Protein 3DA7 (pdb70)

Nearest PDB structures (foldseek):
  3da7-assembly4_H  TM=1.007E+00  e=6.005E-17  Bacillus amyloliquefaciens
  1x1x-assembly3_F  TM=9.994E-01  e=5.298E-17  Bacillus amyloliquefaciens
  1x1w-assembly3_F  TM=1.001E+00  e=1.635E-16  Bacillus amyloliquefaciens
  1x1y-assembly3_F  TM=1.002E+00  e=2.872E-16  Bacillus amyloliquefaciens
  1b2s-assembly3_F  TM=9.982E-01  e=2.872E-16  Bacillus amyloliquefaciens

B-factor: mean 37.76, std 13.39, range [14.7, 100.37]

CATH classification: 3.40.20.20

Secondary structure (DSSP, 8-state):
--EEEEE-S--SBS--S-EEEEETT--EEEESSTTS--EE---SS--SHHHHHHHHHHHHSS--TTEE-HHHHHHTT--TTTTBHHHHSTT-EEEEEEE--TT--SPP-/---EEEEE-S--SSS--S-EEEEETT--EEEESSTTS--EE---HHHHHHHHHSS--TTEE-HHHHTTTT--TTTT-HHHHSTT-EEEEEEE--TTS-S--/-EEEEEETTS--SHHHHHHHHHHHHT--TT---SHHHHHHHHHHT--SSEEEEEETHHHHHHTTTTHHHHHHHHHHHHHHTT--EEEEE-/-EEEEEETTT--SHHHHHHHHHHHTT--TT---SHHHHHHHHHHT--SSEEEEEETHHHHHHTTTS-HHHHHHHHHHHHHTT--EEEEE-/---EEEEE-S--SSS--S-EEEEETT--EEEESSTTSS-EE----HHHHHHHHHSS--TTEE-HHHHHTTT--GGGT-HHHHSTT-EEEEEEE--TT--SS--/-EEEEEEGGG--SHHHHHHHHHHHTT--TT---SHHHHHHHHHTT--SSEEEEEETHHHHHHHTTTHHHHHHHHHHHHHHTT--EEEEE-/----EEEEE-S--SSS--S-EEEEETT--EEEESSTTSS-EEE---HHHHHHHSS--TTEE-HHHHHHTT--TTTT-HHHHSTT-EEEEEEE--TT--SS--/-EEEEEGGG--SHHHHHHHHHHHTT--TT---SHHHHHHHHHHT--SSEEEEEETHHHHHHTTTTHHHHHHHHHHHHHHHT--EEEEE-

Structure (mmCIF, N/CA/C/O backbone):
data_3DA7
#
_entry.id   3DA7
#
_cell.length_a   38.879
_cell.length_b   80.237
_cell.length_c   81.922
_cell.angle_alpha   88.100
_cell.angle_beta   76.980
_cell.angle_gamma   79.470
#
_symmetry.space_group_name_H-M   'P 1'
#
loop_
_entity.id
_entity.type
_entity.pdbx_description
1 polymer 'Barnase circular permutant'
2 polymer Barstar
3 water water
#
loop_
_atom_site.group_PDB
_atom_site.id
_atom_site.type_symbol
_atom_site.label_atom_id
_atom_site.label_alt_id
_atom_site.label_comp_id
_atom_site.label_asym_id
_atom_site.label_entity_id
_atom_site.label_seq_id
_atom_site.pdbx_PDB_ins_code
_atom_site.Cartn_x
_atom_site.Cartn_y
_atom_site.Cartn_z
_atom_site.occupancy
_atom_site.B_iso_or_equiv
_atom_site.auth_seq_id
_atom_site.auth_comp_id
_atom_site.auth_asym_id
_atom_site.auth_atom_id
_atom_site.pdbx_PDB_model_num
ATOM 1 N N . ARG A 1 3 ? 4.485 5.750 18.810 1.00 47.48 4 ARG A N 1
ATOM 2 C CA . ARG A 1 3 ? 4.443 4.434 18.106 1.00 45.49 4 ARG A CA 1
ATOM 3 C C . ARG A 1 3 ? 4.589 4.564 16.596 1.00 42.71 4 ARG A C 1
ATOM 4 O O . ARG A 1 3 ? 3.901 5.360 15.961 1.00 43.27 4 ARG A O 1
ATOM 12 N N . THR A 1 4 ? 5.501 3.775 16.038 1.00 40.42 5 THR A N 1
ATOM 13 C CA . THR A 1 4 ? 5.638 3.646 14.598 1.00 37.57 5 THR A CA 1
ATOM 14 C C . THR A 1 4 ? 5.045 2.299 14.153 1.00 34.52 5 THR A C 1
ATOM 15 O O . THR A 1 4 ? 4.828 1.399 14.974 1.00 32.16 5 THR A O 1
ATOM 19 N N . TRP A 1 5 ? 4.759 2.174 12.862 1.00 31.97 6 TRP A N 1
ATOM 20 C CA . TRP A 1 5 ? 4.211 0.940 12.313 1.00 28.14 6 TRP A CA 1
ATOM 21 C C . TRP A 1 5 ? 5.023 0.488 11.134 1.00 27.81 6 TRP A C 1
ATOM 22 O O . TRP A 1 5 ? 5.734 1.273 10.513 1.00 28.45 6 TRP A O 1
ATOM 33 N N . ARG A 1 6 ? 4.905 -0.796 10.831 1.00 26.01 7 ARG A N 1
ATOM 34 C CA . ARG A 1 6 ? 5.497 -1.367 9.645 1.00 26.87 7 ARG A CA 1
ATOM 35 C C . ARG A 1 6 ? 4.486 -2.356 9.099 1.00 27.42 7 ARG A C 1
ATOM 36 O O . ARG A 1 6 ? 3.542 -2.747 9.805 1.00 25.72 7 ARG A O 1
ATOM 44 N N . GLU A 1 7 ? 4.675 -2.764 7.848 1.00 28.06 8 GLU A N 1
ATOM 45 C CA . GLU A 1 7 ? 3.767 -3.707 7.206 1.00 28.66 8 GLU A CA 1
ATOM 46 C C . GLU A 1 7 ? 4.536 -4.805 6.478 1.00 28.32 8 GLU A C 1
ATOM 47 O O . GLU A 1 7 ? 5.650 -4.585 6.002 1.00 29.12 8 GLU A O 1
ATOM 53 N N . ALA A 1 8 ? 3.934 -5.987 6.396 1.00 28.84 9 ALA A N 1
ATOM 54 C CA . ALA A 1 8 ? 4.408 -7.027 5.490 1.00 29.86 9 ALA A CA 1
ATOM 55 C C . ALA A 1 8 ? 3.244 -7.730 4.801 1.00 29.77 9 ALA A C 1
ATOM 56 O O . ALA A 1 8 ? 2.152 -7.838 5.359 1.00 28.57 9 ALA A O 1
ATOM 58 N N . ASP A 1 9 ? 3.485 -8.208 3.584 1.00 31.34 10 ASP A N 1
ATOM 59 C CA . ASP A 1 9 ? 2.483 -8.946 2.844 1.00 32.47 10 ASP A CA 1
ATOM 60 C C . ASP A 1 9 ? 2.265 -10.316 3.465 1.00 34.15 10 ASP A C 1
ATOM 61 O O . ASP A 1 9 ? 3.199 -10.941 3.965 1.00 34.64 10 ASP A O 1
ATOM 66 N N . ILE A 1 10 ? 1.025 -10.787 3.416 1.00 35.94 11 ILE A N 1
ATOM 67 C CA . ILE A 1 10 ? 0.710 -12.132 3.869 1.00 37.79 11 ILE A CA 1
ATOM 68 C C . ILE A 1 10 ? 0.133 -12.963 2.721 1.00 39.90 11 ILE A C 1
ATOM 69 O O . ILE A 1 10 ? -0.509 -12.426 1.812 1.00 39.20 11 ILE A O 1
ATOM 74 N N . ASN A 1 11 ? 0.374 -14.272 2.767 1.00 43.14 12 ASN A N 1
ATOM 75 C CA . ASN A 1 11 ? -0.158 -15.211 1.771 1.00 45.08 12 ASN A CA 1
ATOM 76 C C . ASN A 1 11 ? 0.324 -14.941 0.344 1.00 46.18 12 ASN A C 1
ATOM 77 O O . ASN A 1 11 ? -0.386 -15.219 -0.630 1.00 47.58 12 ASN A O 1
ATOM 82 N N . TYR A 1 12 ? 1.522 -14.391 0.212 1.00 45.50 13 TYR A N 1
ATOM 83 C CA . TYR A 1 12 ? 2.071 -14.171 -1.114 1.00 47.71 13 TYR A CA 1
ATOM 84 C C . TYR A 1 12 ? 2.938 -15.356 -1.555 1.00 50.94 13 TYR A C 1
ATOM 85 O O . TYR A 1 12 ? 3.828 -15.788 -0.821 1.00 51.11 13 TYR A O 1
ATOM 94 N N . THR A 1 13 ? 2.661 -15.872 -2.752 1.00 54.05 14 THR A N 1
ATOM 95 C CA . THR A 1 13 ? 3.401 -16.998 -3.315 1.00 57.98 14 THR A CA 1
ATOM 96 C C . THR A 1 13 ? 4.091 -16.594 -4.619 1.00 59.29 14 THR A C 1
ATOM 97 O O . THR A 1 13 ? 5.317 -16.638 -4.722 1.00 60.16 14 THR A O 1
ATOM 101 N N . SER A 1 14 ? 3.299 -16.190 -5.610 1.00 59.45 15 SER A N 1
ATOM 102 C CA . SER A 1 14 ? 3.838 -15.746 -6.896 1.00 60.58 15 SER A CA 1
ATOM 103 C C . SER A 1 14 ? 2.847 -14.833 -7.617 1.00 59.65 15 SER A C 1
ATOM 104 O O . SER A 1 14 ? 1.693 -14.697 -7.199 1.00 59.02 15 SER A O 1
ATOM 107 N N . GLY A 1 15 ? 3.303 -14.211 -8.699 1.00 59.13 16 GLY A N 1
ATOM 108 C CA . GLY A 1 15 ? 2.437 -13.397 -9.532 1.00 56.83 16 GLY A CA 1
ATOM 109 C C . GLY A 1 15 ? 2.314 -11.974 -9.026 1.00 53.62 16 GLY A C 1
ATOM 110 O O . GLY A 1 15 ? 3.257 -11.425 -8.454 1.00 52.76 16 GLY A O 1
ATOM 111 N N . PHE A 1 16 ? 1.147 -11.374 -9.236 1.00 51.35 17 PHE A N 1
ATOM 112 C CA . PHE A 1 16 ? 0.852 -10.057 -8.686 1.00 48.14 17 PHE A CA 1
ATOM 113 C C . PHE A 1 16 ? 0.640 -10.124 -7.177 1.00 44.96 17 PHE A C 1
ATOM 114 O O . PHE A 1 16 ? 0.248 -11.161 -6.641 1.00 45.53 17 PHE A O 1
ATOM 122 N N . ARG A 1 17 ? 0.902 -9.013 -6.498 1.00 42.13 18 ARG A N 1
ATOM 123 C CA . ARG A 1 17 ? 0.691 -8.927 -5.057 1.00 39.58 18 ARG A CA 1
ATOM 124 C C . ARG A 1 17 ? -0.792 -9.005 -4.712 1.00 38.78 18 ARG A C 1
ATOM 125 O O . ARG A 1 17 ? -1.650 -8.754 -5.559 1.00 38.71 18 ARG A O 1
ATOM 133 N N . ASN A 1 18 ? -1.087 -9.353 -3.464 1.00 37.36 19 ASN A N 1
ATOM 134 C CA . ASN A 1 18 ? -2.458 -9.548 -3.030 1.00 36.21 19 ASN A CA 1
ATOM 135 C C . ASN A 1 18 ? -2.872 -8.448 -2.051 1.00 33.80 19 ASN A C 1
ATOM 136 O O . ASN A 1 18 ? -2.133 -7.476 -1.838 1.00 34.33 19 ASN A O 1
ATOM 141 N N . SER A 1 19 ? -4.039 -8.610 -1.441 1.00 32.02 20 SER A N 1
ATOM 142 C CA . SER A 1 19 ? -4.607 -7.551 -0.601 1.00 31.69 20 SER A CA 1
ATOM 143 C C . SER A 1 19 ? -4.379 -7.738 0.905 1.00 30.69 20 SER A C 1
ATOM 144 O O . SER A 1 19 ? -4.809 -6.893 1.711 1.00 29.58 20 SER A O 1
ATOM 147 N N . ASP A 1 20 ? -3.698 -8.832 1.268 1.00 30.16 21 ASP A N 1
ATOM 148 C CA . ASP A 1 20 ? -3.443 -9.207 2.674 1.00 29.62 21 ASP A CA 1
ATOM 149 C C . ASP A 1 20 ? -2.160 -8.611 3.250 1.00 27.96 21 ASP A C 1
ATOM 150 O O . ASP A 1 20 ? -1.098 -8.664 2.634 1.00 28.04 21 ASP A O 1
ATOM 155 N N . ARG A 1 21 ? -2.251 -8.073 4.456 1.00 27.27 22 ARG A N 1
ATOM 156 C CA . ARG A 1 21 ? -1.089 -7.480 5.105 1.00 25.88 22 ARG A CA 1
ATOM 157 C C . ARG A 1 21 ? -1.157 -7.731 6.587 1.00 25.54 22 ARG A C 1
ATOM 158 O O . ARG A 1 21 ? -2.239 -7.787 7.171 1.00 24.32 22 ARG A O 1
ATOM 166 N N . ILE A 1 22 ? 0.015 -7.838 7.195 1.00 24.28 23 ILE A N 1
ATOM 167 C CA . ILE A 1 22 ? 0.128 -7.800 8.630 1.00 24.21 23 ILE A CA 1
ATOM 168 C C . ILE A 1 22 ? 0.742 -6.440 8.976 1.00 24.29 23 ILE A C 1
ATOM 169 O O . ILE A 1 22 ? 1.649 -5.964 8.284 1.00 23.55 23 ILE A O 1
ATOM 174 N N . LEU A 1 23 ? 0.221 -5.812 10.026 1.00 24.51 24 LEU A N 1
ATOM 175 C CA . LEU A 1 23 ? 0.699 -4.514 10.471 1.00 25.67 24 LEU A CA 1
ATOM 176 C C . LEU A 1 23 ? 1.172 -4.641 11.907 1.00 26.68 24 LEU A C 1
ATOM 177 O O . LEU A 1 23 ? 0.432 -5.124 12.771 1.00 27.97 24 LEU A O 1
ATOM 182 N N . TYR A 1 24 ? 2.402 -4.212 12.170 1.00 26.74 25 TYR A N 1
ATOM 183 C CA . TYR A 1 24 ? 2.966 -4.363 13.500 1.00 27.04 25 TYR A CA 1
ATOM 184 C C . TYR A 1 24 ? 3.628 -3.085 13.976 1.00 28.04 25 TYR A C 1
ATOM 185 O O . TYR A 1 24 ? 4.278 -2.384 13.197 1.00 27.71 25 TYR A O 1
ATOM 194 N N . SER A 1 25 ? 3.453 -2.783 15.259 1.00 28.43 26 SER A N 1
ATOM 195 C CA . SER A 1 25 ? 3.957 -1.535 15.814 1.00 31.79 26 SER A CA 1
ATOM 196 C C . SER A 1 25 ? 5.235 -1.737 16.604 1.00 32.60 26 SER A C 1
ATOM 197 O O . SER A 1 25 ? 5.672 -2.864 16.836 1.00 32.65 26 SER A O 1
ATOM 200 N N . SER A 1 26 ? 5.812 -0.617 17.015 1.00 35.57 27 SER A N 1
ATOM 201 C CA . SER A 1 26 ? 7.041 -0.585 17.782 1.00 37.65 27 SER A CA 1
ATOM 202 C C . SER A 1 26 ? 6.826 -1.075 19.223 1.00 39.85 27 SER A C 1
ATOM 203 O O . SER A 1 26 ? 7.783 -1.373 19.928 1.00 42.30 27 SER A O 1
ATOM 206 N N . ASP A 1 27 ? 5.572 -1.150 19.661 1.00 40.04 28 ASP A N 1
ATOM 207 C CA . ASP A 1 27 ? 5.259 -1.747 20.960 1.00 40.39 28 ASP A CA 1
ATOM 208 C C . ASP A 1 27 ? 4.521 -3.057 20.749 1.00 38.65 28 ASP A C 1
ATOM 209 O O . ASP A 1 27 ? 3.803 -3.542 21.624 1.00 39.53 28 ASP A O 1
ATOM 214 N N . TRP A 1 28 ? 4.693 -3.597 19.547 1.00 36.21 29 TRP A N 1
ATOM 215 C CA . TRP A 1 28 ? 4.254 -4.942 19.185 1.00 34.41 29 TRP A CA 1
ATOM 216 C C . TRP A 1 28 ? 2.743 -5.185 19.275 1.00 33.91 29 TRP A C 1
ATOM 217 O O . TRP A 1 28 ? 2.279 -6.276 19.622 1.00 33.56 29 TRP A O 1
ATOM 228 N N . LEU A 1 29 ? 1.989 -4.155 18.907 1.00 33.06 30 LEU A N 1
ATOM 229 C CA . LEU A 1 29 ? 0.613 -4.334 18.506 1.00 32.31 30 LEU A CA 1
ATOM 230 C C . LEU A 1 29 ? 0.656 -4.935 17.115 1.00 31.44 30 LEU A C 1
ATOM 231 O O . LEU A 1 29 ? 1.535 -4.623 16.319 1.00 30.98 30 LEU A O 1
ATOM 236 N N . ILE A 1 30 ? -0.282 -5.815 16.813 1.00 31.12 31 ILE A N 1
ATOM 237 C CA . ILE A 1 30 ? -0.250 -6.457 15.515 1.00 30.20 31 ILE A CA 1
ATOM 238 C C . ILE A 1 30 ? -1.658 -6.564 14.966 1.00 30.13 31 ILE A C 1
ATOM 239 O O . ILE A 1 30 ? -2.573 -7.023 15.651 1.00 30.41 31 ILE A O 1
ATOM 244 N N . TYR A 1 31 ? -1.825 -6.108 13.731 1.00 29.22 32 TYR A N 1
ATOM 245 C CA . TYR A 1 31 ? -3.119 -6.121 13.086 1.00 28.62 32 TYR A CA 1
ATOM 246 C C . TYR A 1 31 ? -2.988 -6.758 11.724 1.00 27.80 32 TYR A C 1
ATOM 247 O O . TYR A 1 31 ? -1.887 -6.961 11.219 1.00 27.93 32 TYR A O 1
ATOM 256 N N . LYS A 1 32 ? -4.127 -7.066 11.125 1.00 28.73 33 LYS A N 1
ATOM 257 C CA . LYS A 1 32 ? -4.133 -7.625 9.795 1.00 28.63 33 LYS A CA 1
ATOM 258 C C . LYS A 1 32 ? -5.220 -6.964 8.999 1.00 27.74 33 LYS A C 1
ATOM 259 O O . LYS A 1 32 ? -6.231 -6.508 9.542 1.00 28.20 33 LYS A O 1
ATOM 265 N N . THR A 1 33 ? -4.994 -6.894 7.701 1.00 25.90 34 THR A N 1
ATOM 266 C CA . THR A 1 33 ? -6.022 -6.465 6.792 1.00 25.56 34 THR A CA 1
ATOM 267 C C . THR A 1 33 ? -6.025 -7.443 5.654 1.00 26.16 34 THR A C 1
ATOM 268 O O . THR A 1 33 ? -4.973 -7.931 5.242 1.00 26.00 34 THR A O 1
ATOM 272 N N . THR A 1 34 ? -7.216 -7.766 5.177 1.00 27.95 35 THR A N 1
ATOM 273 C CA . THR A 1 34 ? -7.358 -8.687 4.064 1.00 30.67 35 THR A CA 1
ATOM 274 C C . THR A 1 34 ? -8.138 -8.013 2.952 1.00 30.74 35 THR A C 1
ATOM 275 O O . THR A 1 34 ? -8.504 -8.644 1.960 1.00 32.32 35 THR A O 1
ATOM 279 N N . ASP A 1 35 ? -8.394 -6.723 3.133 1.00 29.48 36 ASP A N 1
ATOM 280 C CA . ASP A 1 35 ? -9.109 -5.942 2.142 1.00 29.72 36 ASP A CA 1
ATOM 281 C C . ASP A 1 35 ? -8.298 -4.706 1.793 1.00 27.88 36 ASP A C 1
ATOM 282 O O . ASP A 1 35 ? -8.843 -3.627 1.604 1.00 28.45 36 ASP A O 1
ATOM 287 N N . HIS A 1 36 ? -6.982 -4.873 1.728 1.00 27.64 37 HIS A N 1
ATOM 288 C CA . HIS A 1 36 ? -6.089 -3.810 1.278 1.00 26.00 37 HIS A CA 1
ATOM 289 C C . HIS A 1 36 ? -6.306 -2.533 2.073 1.00 24.69 37 HIS A C 1
ATOM 290 O O . HIS A 1 36 ? -6.623 -1.493 1.504 1.00 25.01 37 HIS A O 1
ATOM 297 N N . TYR A 1 37 ? -6.147 -2.643 3.393 1.00 23.95 38 TYR A N 1
ATOM 298 C CA . TYR A 1 37 ? -6.119 -1.510 4.330 1.00 25.60 38 TYR A CA 1
ATOM 299 C C . TYR A 1 37 ? -7.468 -0.830 4.563 1.00 27.95 38 TYR A C 1
ATOM 300 O O . TYR A 1 37 ? -7.531 0.189 5.243 1.00 28.62 38 TYR A O 1
ATOM 309 N N . GLN A 1 38 ? -8.535 -1.371 3.989 1.00 29.99 39 GLN A N 1
ATOM 310 C CA . GLN A 1 38 ? -9.853 -0.818 4.233 1.00 32.84 39 GLN A CA 1
ATOM 311 C C . GLN A 1 38 ? -10.210 -0.983 5.693 1.00 33.73 39 GLN A C 1
ATOM 312 O O . GLN A 1 38 ? -10.577 -0.019 6.373 1.00 35.36 39 GLN A O 1
ATOM 318 N N . THR A 1 39 ? -10.088 -2.212 6.178 1.00 34.40 40 THR A N 1
ATOM 319 C CA . THR A 1 39 ? -10.338 -2.505 7.581 1.00 34.87 40 THR A CA 1
ATOM 320 C C . THR A 1 39 ? -9.191 -3.306 8.178 1.00 33.59 40 THR A C 1
ATOM 321 O O . THR A 1 39 ? -8.486 -4.039 7.477 1.00 31.87 40 THR A O 1
ATOM 325 N N . PHE A 1 40 ? -9.021 -3.156 9.486 1.00 34.07 41 PHE A N 1
ATOM 326 C CA . PHE A 1 40 ? -7.992 -3.861 10.227 1.00 34.04 41 PHE A CA 1
ATOM 327 C C . PHE A 1 40 ? -8.602 -4.621 11.385 1.00 35.09 41 PHE A C 1
ATOM 328 O O . PHE A 1 40 ? -9.574 -4.170 12.009 1.00 35.92 41 PHE A O 1
ATOM 336 N N . THR A 1 41 ? -8.026 -5.777 11.672 1.00 34.04 42 THR A N 1
ATOM 337 C CA . THR A 1 41 ? -8.419 -6.548 12.836 1.00 37.42 42 THR A CA 1
ATOM 338 C C . THR A 1 41 ? -7.180 -6.890 13.641 1.00 35.73 42 THR A C 1
ATOM 339 O O . THR A 1 41 ? -6.130 -7.204 13.084 1.00 34.42 42 THR A O 1
ATOM 343 N N . LYS A 1 42 ? -7.294 -6.791 14.957 1.00 36.87 43 LYS A N 1
ATOM 344 C CA . LYS A 1 42 ? -6.164 -7.070 15.829 1.00 37.17 43 LYS A CA 1
ATOM 345 C C . LYS A 1 42 ? -5.903 -8.555 15.799 1.00 37.20 43 LYS A C 1
ATOM 346 O O . LYS A 1 42 ? -6.833 -9.355 15.908 1.00 37.63 43 LYS A O 1
ATOM 352 N N . ILE A 1 43 ? -4.647 -8.932 15.608 1.00 37.55 44 ILE A N 1
ATOM 353 C CA . ILE A 1 43 ? -4.280 -10.323 15.780 1.00 40.68 44 ILE A CA 1
ATOM 354 C C . ILE A 1 43 ? -4.424 -10.619 17.267 1.00 42.89 44 ILE A C 1
ATOM 355 O O . ILE A 1 43 ? -3.694 -10.066 18.087 1.00 41.89 44 ILE A O 1
ATOM 360 N N . ARG A 1 44 ? -5.386 -11.432 17.618 1.00 45.75 45 ARG A N 1
ATOM 361 C CA . ARG A 1 44 ? -5.474 -11.838 18.971 1.00 50.13 45 ARG A CA 1
ATOM 362 C C . ARG A 1 44 ? -5.433 -13.308 19.149 1.00 53.29 45 ARG A C 1
ATOM 363 O O . ARG A 1 44 ? -6.430 -13.958 19.137 1.00 55.95 45 ARG A O 1
ATOM 371 N N . CYS A 1 45 ? -4.225 -13.817 19.295 1.00 77.77 46 CYS A N 1
ATOM 372 C CA . CYS A 1 45 ? -3.929 -15.188 19.052 1.00 70.31 46 CYS A CA 1
ATOM 373 C C . CYS A 1 45 ? -4.320 -16.181 20.108 1.00 63.93 46 CYS A C 1
ATOM 374 O O . CYS A 1 45 ? -4.694 -15.870 21.188 1.00 65.73 46 CYS A O 1
ATOM 377 N N . ALA A 1 46 ? -4.163 -17.426 19.750 1.00 58.64 47 ALA A N 1
ATOM 378 C CA . ALA A 1 46 ? -5.171 -18.411 19.881 1.00 54.62 47 ALA A CA 1
ATOM 379 C C . ALA A 1 46 ? -4.446 -19.666 19.480 1.00 50.74 47 ALA A C 1
ATOM 380 O O . ALA A 1 46 ? -3.494 -20.034 20.090 1.00 52.31 47 ALA A O 1
ATOM 382 N N . GLN A 1 47 ? -4.854 -20.309 18.428 1.00 49.16 48 GLN A N 1
ATOM 383 C CA . GLN A 1 47 ? -4.071 -21.384 17.905 1.00 45.46 48 GLN A CA 1
ATOM 384 C C . GLN A 1 47 ? -3.358 -20.920 16.647 1.00 45.10 48 GLN A C 1
ATOM 385 O O . GLN A 1 47 ? -3.932 -20.270 15.846 1.00 46.35 48 GLN A O 1
ATOM 391 N N . VAL A 1 48 ? -2.096 -21.258 16.495 1.00 4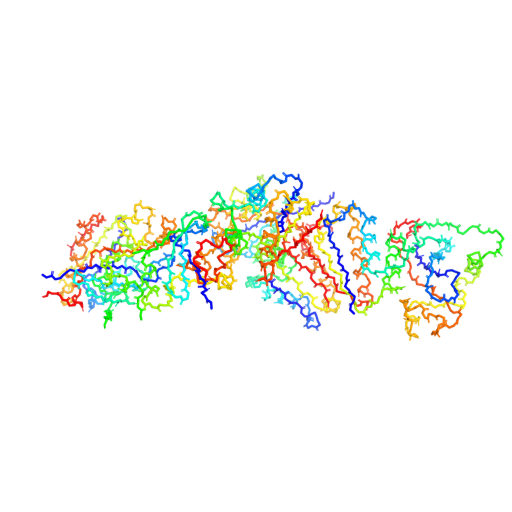5.08 49 VAL A N 1
ATOM 392 C CA . VAL A 1 48 ? -1.355 -20.861 15.302 1.00 47.24 49 VAL A CA 1
ATOM 393 C C . VAL A 1 48 ? -1.756 -21.744 14.119 1.00 48.90 49 VAL A C 1
ATOM 394 O O . VAL A 1 48 ? -1.077 -22.733 13.795 1.00 50.80 49 VAL A O 1
ATOM 398 N N . ILE A 1 49 ? -2.864 -21.381 13.481 1.00 50.09 50 ILE A N 1
ATOM 399 C CA . ILE A 1 49 ? -3.388 -22.147 12.362 1.00 54.26 50 ILE A CA 1
ATOM 400 C C . ILE A 1 49 ? -3.024 -21.530 11.012 1.00 57.65 50 ILE A C 1
ATOM 401 O O . ILE A 1 49 ? -2.548 -22.225 10.111 1.00 61.38 50 ILE A O 1
ATOM 406 N N . ASN A 1 50 ? -3.238 -20.229 10.862 1.00 59.44 51 ASN A N 1
ATOM 407 C CA . ASN A 1 50 ? -2.976 -19.598 9.573 1.00 63.33 51 ASN A CA 1
ATOM 408 C C . ASN A 1 50 ? -1.731 -18.716 9.581 1.00 63.11 51 ASN A C 1
ATOM 409 O O . ASN A 1 50 ? -1.098 -18.529 10.624 1.00 61.47 51 ASN A O 1
ATOM 414 N N . THR A 1 51 ? -1.383 -18.166 8.419 1.00 51.03 52 THR A N 1
ATOM 415 C CA . THR A 1 51 ? -0.093 -17.491 8.260 1.00 47.09 52 THR A CA 1
ATOM 416 C C . THR A 1 51 ? -0.029 -16.112 8.910 1.00 42.83 52 THR A C 1
ATOM 417 O O . THR A 1 51 ? 1.047 -15.662 9.288 1.00 40.62 52 THR A O 1
ATOM 421 N N . PHE A 1 52 ? -1.176 -15.446 9.040 1.00 42.52 53 PHE A N 1
ATOM 422 C CA . PHE A 1 52 ? -1.266 -14.238 9.862 1.00 40.10 53 PHE A CA 1
ATOM 423 C C . PHE A 1 52 ? -0.841 -14.569 11.292 1.00 38.81 53 PHE A C 1
ATOM 424 O O . PHE A 1 52 ? -0.033 -13.863 11.898 1.00 37.67 53 PHE A O 1
ATOM 432 N N . ASP A 1 53 ? -1.411 -15.644 11.828 1.00 40.85 54 ASP A N 1
ATOM 433 C CA . ASP A 1 53 ? -1.076 -16.134 13.166 1.00 41.55 54 ASP A CA 1
ATOM 434 C C . ASP A 1 53 ? 0.396 -16.508 13.224 1.00 39.78 54 ASP A C 1
ATOM 435 O O . ASP A 1 53 ? 1.101 -16.154 14.163 1.00 39.46 54 ASP A O 1
ATOM 440 N N . GLY A 1 54 ? 0.856 -17.220 12.205 1.00 39.63 55 GLY A N 1
ATOM 441 C CA . GLY A 1 54 ? 2.245 -17.668 12.151 1.00 39.04 55 GLY A CA 1
ATOM 442 C C . GLY A 1 54 ? 3.243 -16.534 12.264 1.00 36.79 55 GLY A C 1
ATOM 443 O O . GLY A 1 54 ? 4.175 -16.598 13.065 1.00 37.22 55 GLY A O 1
ATOM 444 N N . VAL A 1 55 ? 3.036 -15.487 11.467 1.00 34.77 56 VAL A N 1
ATOM 445 C CA . VAL A 1 55 ? 3.990 -14.385 11.370 1.00 30.96 56 VAL A CA 1
ATOM 446 C C . VAL A 1 55 ? 3.915 -13.461 12.577 1.00 30.04 56 VAL A C 1
ATOM 447 O O . VAL A 1 55 ? 4.931 -12.928 13.027 1.00 30.26 56 VAL A O 1
ATOM 451 N N . ALA A 1 56 ? 2.708 -13.271 13.095 1.00 30.21 57 ALA A N 1
ATOM 452 C CA . ALA A 1 56 ? 2.493 -12.459 14.286 1.00 29.62 57 ALA A CA 1
ATOM 453 C C . ALA A 1 56 ? 3.166 -13.077 15.512 1.00 31.34 57 ALA A C 1
ATOM 454 O O . ALA A 1 56 ? 3.718 -12.363 16.355 1.00 32.43 57 ALA A O 1
ATOM 456 N N . ASP A 1 57 ? 3.102 -14.400 15.626 1.00 32.98 58 ASP A N 1
ATOM 457 C CA . ASP A 1 57 ? 3.752 -15.094 16.737 1.00 35.20 58 ASP A CA 1
ATOM 458 C C . ASP A 1 57 ? 5.264 -15.134 16.524 1.00 34.89 58 ASP A C 1
ATOM 459 O O . ASP A 1 57 ? 6.014 -15.207 17.484 1.00 35.47 58 ASP A O 1
ATOM 464 N N . TYR A 1 58 ? 5.713 -15.076 15.273 1.00 34.36 59 TYR A N 1
ATOM 465 C CA . TYR A 1 58 ? 7.149 -14.949 15.015 1.00 35.61 59 TYR A CA 1
ATOM 466 C C . TYR A 1 58 ? 7.615 -13.576 15.478 1.00 35.63 59 TYR A C 1
ATOM 467 O O . TYR A 1 58 ? 8.607 -13.448 16.195 1.00 36.87 59 TYR A O 1
ATOM 476 N N . LEU A 1 59 ? 6.869 -12.552 15.072 1.00 35.61 60 LEU A N 1
ATOM 477 C CA . LEU A 1 59 ? 7.200 -11.163 15.378 1.00 34.31 60 LEU A CA 1
ATOM 478 C C . LEU A 1 59 ? 7.296 -10.914 16.869 1.00 35.54 60 LEU A C 1
ATOM 479 O O . LEU A 1 59 ? 8.193 -10.202 17.332 1.00 36.58 60 LEU A O 1
ATOM 484 N N . GLN A 1 60 ? 6.371 -11.504 17.617 1.00 35.09 61 GLN A N 1
ATOM 485 C CA . GLN A 1 60 ? 6.337 -11.339 19.063 1.00 37.11 61 GLN A CA 1
ATOM 486 C C . GLN A 1 60 ? 7.505 -12.063 19.726 1.00 38.61 61 GLN A C 1
ATOM 487 O O . GLN A 1 60 ? 7.999 -11.638 20.767 1.00 41.08 61 GLN A O 1
ATOM 493 N N . THR A 1 61 ? 7.937 -13.158 19.116 1.00 38.56 62 THR A N 1
ATOM 494 C CA . THR A 1 61 ? 8.979 -13.986 19.692 1.00 41.49 62 THR A CA 1
ATOM 495 C C . THR A 1 61 ? 10.363 -13.430 19.380 1.00 42.98 62 THR A C 1
ATOM 496 O O . THR A 1 61 ? 11.213 -13.374 20.257 1.00 45.80 62 THR A O 1
ATOM 500 N N . TYR A 1 62 ? 10.570 -12.991 18.140 1.00 43.06 63 TYR A N 1
ATOM 501 C CA . TYR A 1 62 ? 11.894 -12.571 17.676 1.00 44.17 63 TYR A CA 1
ATOM 502 C C . TYR A 1 62 ? 12.027 -11.077 17.405 1.00 44.35 63 TYR A C 1
ATOM 503 O O . TYR A 1 62 ? 13.142 -10.571 17.281 1.00 47.28 63 TYR A O 1
ATOM 512 N N . HIS A 1 63 ? 10.903 -10.376 17.295 1.00 42.98 64 HIS A N 1
ATOM 513 C CA . HIS A 1 63 ? 10.919 -8.927 17.105 1.00 42.72 64 HIS A CA 1
ATOM 514 C C . HIS A 1 63 ? 11.504 -8.504 15.763 1.00 42.04 64 HIS A C 1
ATOM 515 O O . HIS A 1 63 ? 12.229 -7.511 15.646 1.00 43.20 64 HIS A O 1
ATOM 522 N N . LYS A 1 64 ? 11.152 -9.270 14.744 1.00 40.47 65 LYS A N 1
ATOM 523 C CA . LYS A 1 64 ? 11.600 -9.026 13.395 1.00 39.70 65 LYS A CA 1
ATOM 524 C C . LYS A 1 64 ? 10.755 -9.932 12.521 1.00 37.09 65 LYS A C 1
ATOM 525 O O . LYS A 1 64 ? 10.123 -10.868 13.022 1.00 35.69 65 LYS A O 1
ATOM 531 N N . LEU A 1 65 ? 10.739 -9.643 11.223 1.00 35.98 66 LEU A N 1
ATOM 532 C CA . LEU A 1 65 ? 10.044 -10.469 10.249 1.00 34.17 66 LEU A CA 1
ATOM 533 C C . LEU A 1 65 ? 10.843 -11.740 9.993 1.00 36.25 66 LEU A C 1
ATOM 534 O O . LEU A 1 65 ? 12.068 -11.733 10.098 1.00 37.36 66 LEU A O 1
ATOM 539 N N . PRO A 1 66 ? 10.149 -12.841 9.667 1.00 36.34 67 PRO A N 1
ATOM 540 C CA . PRO A 1 66 ? 10.843 -14.029 9.197 1.00 37.88 67 PRO A CA 1
ATOM 541 C C . PRO A 1 66 ? 11.801 -13.667 8.054 1.00 40.22 67 PRO A C 1
ATOM 542 O O . PRO A 1 66 ? 11.745 -12.549 7.530 1.00 38.73 67 PRO A O 1
ATOM 546 N N . ASP A 1 67 ? 12.655 -14.608 7.659 1.00 42.02 68 ASP A N 1
ATOM 547 C CA . ASP A 1 67 ? 13.703 -14.334 6.666 1.00 45.60 68 ASP A CA 1
ATOM 548 C C . ASP A 1 67 ? 13.205 -14.260 5.217 1.00 44.47 68 ASP A C 1
ATOM 549 O O . ASP A 1 67 ? 13.926 -13.801 4.329 1.00 44.95 68 ASP A O 1
ATOM 554 N N . ASN A 1 68 ? 11.974 -14.707 4.978 1.00 42.58 69 ASN A N 1
ATOM 555 C CA . ASN A 1 68 ? 11.408 -14.683 3.631 1.00 41.28 69 ASN A CA 1
ATOM 556 C C . ASN A 1 68 ? 10.947 -13.303 3.165 1.00 39.27 69 ASN A C 1
ATOM 557 O O . ASN A 1 68 ? 10.262 -13.193 2.150 1.00 39.08 69 ASN A O 1
ATOM 562 N N . TYR A 1 69 ? 11.323 -12.259 3.897 1.00 37.74 70 TYR A N 1
ATOM 563 C CA . TYR A 1 69 ? 10.850 -10.908 3.596 1.00 36.66 70 TYR A CA 1
ATOM 564 C C . TYR A 1 69 ? 11.948 -9.986 3.114 1.00 38.37 70 TYR A C 1
ATOM 565 O O . TYR A 1 69 ? 13.059 -9.990 3.652 1.00 38.68 70 TYR A O 1
ATOM 574 N N . ILE A 1 70 ? 11.615 -9.186 2.102 1.00 38.81 71 ILE A N 1
ATOM 575 C CA . ILE A 1 70 ? 12.461 -8.084 1.671 1.00 40.42 71 ILE A CA 1
ATOM 576 C C . ILE A 1 70 ? 11.611 -6.824 1.492 1.00 40.54 71 ILE A C 1
ATOM 577 O O . ILE A 1 70 ? 10.431 -6.907 1.150 1.00 39.21 71 ILE A O 1
ATOM 582 N N . THR A 1 71 ? 12.203 -5.664 1.751 1.00 42.56 72 THR A N 1
ATOM 583 C CA . THR A 1 71 ? 11.519 -4.390 1.536 1.00 44.93 72 THR A CA 1
ATOM 584 C C . THR A 1 71 ? 11.286 -4.156 0.051 1.00 47.25 72 THR A C 1
ATOM 585 O O . THR A 1 71 ? 11.751 -4.922 -0.799 1.00 48.82 72 THR A O 1
ATOM 589 N N . LYS A 1 72 ? 10.564 -3.089 -0.262 1.00 48.87 73 LYS A N 1
ATOM 590 C CA . LYS A 1 72 ? 10.275 -2.760 -1.649 1.00 50.68 73 LYS A CA 1
ATOM 591 C C . LYS A 1 72 ? 11.522 -2.300 -2.396 1.00 52.64 73 LYS A C 1
ATOM 592 O O . LYS A 1 72 ? 11.735 -2.688 -3.536 1.00 53.82 73 LYS A O 1
ATOM 598 N N . SER A 1 73 ? 12.345 -1.479 -1.754 1.00 44.75 74 SER A N 1
ATOM 599 C CA . SER A 1 73 ? 13.563 -0.995 -2.396 1.00 50.82 74 SER A CA 1
ATOM 600 C C . SER A 1 73 ? 14.575 -2.123 -2.646 1.00 52.45 74 SER A C 1
ATOM 601 O O . SER A 1 73 ? 15.343 -2.073 -3.607 1.00 57.75 74 SER A O 1
ATOM 604 N N . GLU A 1 74 ? 14.560 -3.143 -1.793 1.00 50.64 75 GLU A N 1
ATOM 605 C CA . GLU A 1 74 ? 15.412 -4.311 -1.977 1.00 52.17 75 GLU A CA 1
ATOM 606 C C . GLU A 1 74 ? 14.915 -5.162 -3.131 1.00 51.19 75 GLU A C 1
ATOM 607 O O . GLU A 1 74 ? 15.710 -5.660 -3.925 1.00 54.20 75 GLU A O 1
ATOM 613 N N . ALA A 1 75 ? 13.599 -5.335 -3.219 1.00 48.88 76 ALA A N 1
ATOM 614 C CA . ALA A 1 75 ? 13.007 -6.108 -4.306 1.00 49.65 76 ALA A CA 1
ATOM 615 C C . ALA A 1 75 ? 13.244 -5.434 -5.653 1.00 54.71 76 ALA A C 1
ATOM 616 O O . ALA A 1 75 ? 13.515 -6.102 -6.650 1.00 56.91 76 ALA A O 1
ATOM 618 N N . GLN A 1 76 ? 13.129 -4.108 -5.677 1.00 57.99 77 GLN A N 1
ATOM 619 C CA . GLN A 1 76 ? 13.393 -3.335 -6.885 1.00 65.17 77 GLN A CA 1
ATOM 620 C C . GLN A 1 76 ? 14.859 -3.454 -7.272 1.00 68.81 77 GLN A C 1
ATOM 621 O O . GLN A 1 76 ? 15.183 -3.639 -8.441 1.00 73.91 77 GLN A O 1
ATOM 627 N N . ALA A 1 77 ? 15.739 -3.352 -6.280 1.00 67.78 78 ALA A N 1
ATOM 628 C CA . ALA A 1 77 ? 17.172 -3.494 -6.504 1.00 73.07 78 ALA A CA 1
ATOM 629 C C . ALA A 1 77 ? 17.487 -4.762 -7.290 1.00 72.70 78 ALA A C 1
ATOM 630 O O . ALA A 1 77 ? 18.478 -4.821 -8.011 1.00 80.24 78 ALA A O 1
ATOM 632 N N . LEU A 1 78 ? 16.635 -5.770 -7.145 1.00 66.07 79 LEU A N 1
ATOM 633 C CA . LEU A 1 78 ? 16.797 -7.047 -7.830 1.00 65.17 79 LEU A CA 1
ATOM 634 C C . LEU A 1 78 ? 15.994 -7.098 -9.129 1.00 66.86 79 LEU A C 1
ATOM 635 O O . LEU A 1 78 ? 15.868 -8.158 -9.745 1.00 67.12 79 LEU A O 1
ATOM 640 N N . GLY A 1 79 ? 15.437 -5.958 -9.535 1.00 69.22 80 GLY A N 1
ATOM 641 C CA . GLY A 1 79 ? 14.662 -5.878 -10.779 1.00 71.94 80 GLY A CA 1
ATOM 642 C C . GLY A 1 79 ? 13.202 -6.278 -10.649 1.00 68.19 80 GLY A C 1
ATOM 643 O O . GLY A 1 79 ? 12.603 -6.815 -11.589 1.00 71.33 80 GLY A O 1
ATOM 644 N N . TRP A 1 80 ? 12.616 -6.017 -9.483 1.00 64.35 81 TRP A N 1
ATOM 645 C CA . TRP A 1 80 ? 11.196 -6.294 -9.280 1.00 61.66 81 TRP A CA 1
ATOM 646 C C . TRP A 1 80 ? 10.342 -5.299 -10.059 1.00 61.05 81 TRP A C 1
ATOM 647 O O . TRP A 1 80 ? 10.586 -4.094 -10.007 1.00 59.74 81 TRP A O 1
ATOM 658 N N . VAL A 1 81 ? 9.355 -5.816 -10.791 1.00 61.48 82 VAL A N 1
ATOM 659 C CA . VAL A 1 81 ? 8.378 -4.979 -11.493 1.00 61.52 82 VAL A CA 1
ATOM 660 C C . VAL A 1 81 ? 6.968 -5.441 -11.128 1.00 60.31 82 VAL A C 1
ATOM 661 O O . VAL A 1 81 ? 6.484 -6.460 -11.630 1.00 60.06 82 VAL A O 1
ATOM 665 N N . ALA A 1 82 ? 6.316 -4.685 -10.248 1.00 59.72 83 ALA A N 1
ATOM 666 C CA . ALA A 1 82 ? 5.020 -5.080 -9.697 1.00 58.93 83 ALA A CA 1
ATOM 667 C C . ALA A 1 82 ? 3.977 -5.283 -10.792 1.00 60.67 83 ALA A C 1
ATOM 668 O O . ALA A 1 82 ? 3.205 -6.251 -10.765 1.00 60.03 83 ALA A O 1
ATOM 670 N N . SER A 1 83 ? 3.974 -4.364 -11.755 1.00 63.14 84 SER A N 1
ATOM 671 C CA . SER A 1 83 ? 3.101 -4.428 -12.926 1.00 65.03 84 SER A CA 1
ATOM 672 C C . SER A 1 83 ? 3.149 -5.805 -13.574 1.00 66.65 84 SER A C 1
ATOM 673 O O . SER A 1 83 ? 2.114 -6.399 -13.859 1.00 67.62 84 SER A O 1
ATOM 676 N N . LYS A 1 84 ? 4.362 -6.298 -13.818 1.00 68.69 85 LYS A N 1
ATOM 677 C CA . LYS A 1 84 ? 4.557 -7.621 -14.404 1.00 70.01 85 LYS A CA 1
ATOM 678 C C . LYS A 1 84 ? 4.158 -8.725 -13.432 1.00 68.53 85 LYS A C 1
ATOM 679 O O . LYS A 1 84 ? 3.520 -9.707 -13.826 1.00 69.27 85 LYS A O 1
ATOM 685 N N . GLY A 1 85 ? 4.531 -8.554 -12.163 1.00 66.02 86 GLY A N 1
ATOM 686 C CA . GLY A 1 85 ? 4.224 -9.533 -11.119 1.00 63.33 86 GLY A CA 1
ATOM 687 C C . GLY A 1 85 ? 5.309 -10.587 -11.062 1.00 63.45 86 GLY A C 1
ATOM 688 O O . GLY A 1 85 ? 5.038 -11.772 -10.874 1.00 63.47 86 GLY A O 1
ATOM 689 N N . ASN A 1 86 ? 6.545 -10.136 -11.223 1.00 63.53 87 ASN A N 1
ATOM 690 C CA . ASN A 1 86 ? 7.685 -11.017 -11.412 1.00 65.27 87 ASN A CA 1
ATOM 691 C C . ASN A 1 86 ? 8.504 -11.212 -10.144 1.00 64.95 87 ASN A C 1
ATOM 692 O O . ASN A 1 86 ? 9.679 -11.571 -10.221 1.00 66.05 87 ASN A O 1
ATOM 697 N N . LEU A 1 87 ? 7.898 -10.956 -8.986 1.00 63.23 88 LEU A N 1
ATOM 698 C CA . LEU A 1 87 ? 8.630 -11.023 -7.717 1.00 62.42 88 LEU A CA 1
ATOM 699 C C . LEU A 1 87 ? 9.218 -12.414 -7.473 1.00 63.32 88 LEU A C 1
ATOM 700 O O . LEU A 1 87 ? 10.369 -12.542 -7.063 1.00 63.74 88 LEU A O 1
ATOM 705 N N . ALA A 1 88 ? 8.428 -13.450 -7.738 1.00 64.35 89 ALA A N 1
ATOM 706 C CA . ALA A 1 88 ? 8.900 -14.823 -7.595 1.00 66.46 89 ALA A CA 1
ATOM 707 C C . ALA A 1 88 ? 10.009 -15.131 -8.599 1.00 69.15 89 ALA A C 1
ATOM 708 O O . ALA A 1 88 ? 10.619 -16.201 -8.557 1.00 71.46 89 ALA A O 1
ATOM 710 N N . ASP A 1 89 ? 10.272 -14.181 -9.493 1.00 69.78 90 ASP A N 1
ATOM 711 C CA . ASP A 1 89 ? 11.304 -14.342 -10.509 1.00 71.66 90 ASP A CA 1
ATOM 712 C C . ASP A 1 89 ? 12.656 -13.846 -10.019 1.00 71.07 90 ASP A C 1
ATOM 713 O O . ASP A 1 89 ? 13.640 -14.586 -10.041 1.00 73.51 90 ASP A O 1
ATOM 718 N N . VAL A 1 90 ? 12.686 -12.627 -9.614 1.00 50.65 91 VAL A N 1
ATOM 719 C CA . VAL A 1 90 ? 13.922 -11.983 -9.182 1.00 49.90 91 VAL A CA 1
ATOM 720 C C . VAL A 1 90 ? 14.282 -12.298 -7.727 1.00 48.69 91 VAL A C 1
ATOM 721 O O . VAL A 1 90 ? 15.430 -12.124 -7.311 1.00 48.93 91 VAL A O 1
ATOM 725 N N . ALA A 1 91 ? 13.299 -12.763 -6.961 1.00 46.76 92 ALA A N 1
ATOM 726 C CA . ALA A 1 91 ? 13.504 -13.085 -5.550 1.00 45.46 92 ALA A CA 1
ATOM 727 C C . ALA A 1 91 ? 12.618 -14.250 -5.121 1.00 44.26 92 ALA A C 1
ATOM 728 O O . ALA A 1 91 ? 11.598 -14.052 -4.457 1.00 43.18 92 ALA A O 1
ATOM 730 N N . PRO A 1 92 ? 13.009 -15.476 -5.501 1.00 44.85 93 PRO A N 1
ATOM 731 C CA . PRO A 1 92 ? 12.203 -16.670 -5.256 1.00 43.80 93 PRO A CA 1
ATOM 732 C C . PRO A 1 92 ? 11.943 -16.908 -3.770 1.00 41.75 93 PRO A C 1
ATOM 733 O O . PRO A 1 92 ? 12.861 -16.813 -2.954 1.00 41.32 93 PRO A O 1
ATOM 737 N N . GLY A 1 93 ? 10.636 -17.190 -3.482 1.00 55.52 94 GLY A N 1
ATOM 738 C CA . GLY A 1 93 ? 10.229 -17.484 -2.109 1.00 53.72 94 GLY A CA 1
ATOM 739 C C . GLY A 1 93 ? 10.234 -16.278 -1.185 1.00 51.55 94 GLY A C 1
ATOM 740 O O . GLY A 1 93 ? 10.043 -16.416 0.021 1.00 51.73 94 GLY A O 1
ATOM 741 N N . LYS A 1 94 ? 10.471 -15.096 -1.745 1.00 50.02 95 LYS A N 1
ATOM 742 C CA . LYS A 1 94 ? 10.438 -13.856 -0.972 1.00 47.98 95 LYS A CA 1
ATOM 743 C C . LYS A 1 94 ? 9.056 -13.188 -1.035 1.00 45.64 95 LYS A C 1
ATOM 744 O O . LYS A 1 94 ? 8.287 -13.401 -1.970 1.00 44.08 95 LYS A O 1
ATOM 750 N N . SER A 1 95 ? 8.745 -12.403 -0.013 1.00 43.78 96 SER A N 1
ATOM 751 C CA . SER A 1 95 ? 7.593 -11.517 -0.041 1.00 41.74 96 SER A CA 1
ATOM 752 C C . SER A 1 95 ? 8.072 -10.114 0.268 1.00 39.32 96 SER A C 1
ATOM 753 O O . SER A 1 95 ? 9.169 -9.917 0.783 1.00 40.26 96 SER A O 1
ATOM 756 N N . ILE A 1 96 ? 7.240 -9.134 -0.040 1.00 37.97 97 ILE A N 1
ATOM 757 C CA . ILE A 1 96 ? 7.503 -7.766 0.379 1.00 34.97 97 ILE A CA 1
ATOM 758 C C . ILE A 1 96 ? 7.084 -7.596 1.831 1.00 33.59 97 ILE A C 1
ATOM 759 O O . ILE A 1 96 ? 6.013 -8.043 2.232 1.00 33.64 97 ILE A O 1
ATOM 764 N N . GLY A 1 97 ? 7.926 -6.949 2.625 1.00 33.93 98 GLY A N 1
ATOM 765 C CA . GLY A 1 97 ? 7.575 -6.676 4.006 1.00 32.64 98 GLY A CA 1
ATOM 766 C C . GLY A 1 97 ? 8.667 -5.920 4.717 1.00 32.87 98 GLY A C 1
ATOM 767 O O . GLY A 1 97 ? 9.824 -6.015 4.344 1.00 34.55 98 GLY A O 1
ATOM 768 N N . GLY A 1 98 ? 8.297 -5.158 5.737 1.00 32.57 99 GLY A N 1
ATOM 769 C CA . GLY A 1 98 ? 9.281 -4.464 6.565 1.00 34.45 99 GLY A CA 1
ATOM 770 C C . GLY A 1 98 ? 9.311 -2.969 6.369 1.00 34.68 99 GLY A C 1
ATOM 771 O O . GLY A 1 98 ? 10.034 -2.257 7.062 1.00 36.37 99 GLY A O 1
ATOM 772 N N . ASP A 1 99 ? 8.517 -2.487 5.424 1.00 34.55 100 ASP A N 1
ATOM 773 C CA . ASP A 1 99 ? 8.481 -1.069 5.123 1.00 35.02 100 ASP A CA 1
ATOM 774 C C . ASP A 1 99 ? 7.697 -0.268 6.161 1.00 34.60 100 ASP A C 1
ATOM 775 O O . ASP A 1 99 ? 6.752 -0.765 6.775 1.00 32.21 100 ASP A O 1
ATOM 780 N N . ILE A 1 100 ? 8.123 0.972 6.367 1.00 34.82 101 ILE A N 1
ATOM 781 C CA . ILE A 1 100 ? 7.426 1.886 7.254 1.00 34.41 101 ILE A CA 1
ATOM 782 C C . ILE A 1 100 ? 5.979 1.996 6.803 1.00 32.67 101 ILE A C 1
ATOM 783 O O . ILE A 1 100 ? 5.700 2.056 5.608 1.00 32.34 101 ILE A O 1
ATOM 788 N N . PHE A 1 101 ? 5.057 2.002 7.758 1.00 31.03 102 PHE A N 1
ATOM 789 C CA . PHE A 1 101 ? 3.637 2.140 7.448 1.00 28.63 102 PHE A CA 1
ATOM 790 C C . PHE A 1 101 ? 3.097 3.346 8.194 1.00 28.94 102 PHE A C 1
ATOM 791 O O . PHE A 1 101 ? 3.140 3.399 9.419 1.00 31.14 102 PHE A O 1
ATOM 799 N N . SER A 1 102 ? 2.587 4.314 7.453 1.00 30.31 103 SER A N 1
ATOM 800 C CA . SER A 1 102 ? 2.207 5.589 8.038 1.00 32.20 103 SER A CA 1
ATOM 801 C C . SER A 1 102 ? 0.776 5.676 8.559 1.00 31.94 103 SER A C 1
ATOM 802 O O . SER A 1 102 ? 0.354 6.747 8.999 1.00 35.01 103 SER A O 1
ATOM 805 N N . ASN A 1 103 ? 0.022 4.582 8.509 1.00 30.20 104 ASN A N 1
ATOM 806 C CA . ASN A 1 103 ? -1.273 4.575 9.182 1.00 30.46 104 ASN A CA 1
ATOM 807 C C . ASN A 1 103 ? -2.028 5.847 8.809 1.00 30.78 104 ASN A C 1
ATOM 808 O O . ASN A 1 103 ? -2.558 6.547 9.668 1.00 32.59 104 ASN A O 1
ATOM 813 N N . ARG A 1 104 ? -2.071 6.127 7.510 1.00 31.75 105 ARG A N 1
ATOM 814 C CA . ARG A 1 104 ? -2.553 7.402 6.986 1.00 32.76 105 ARG A CA 1
ATOM 815 C C . ARG A 1 104 ? -4.023 7.677 7.243 1.00 33.68 105 ARG A C 1
ATOM 816 O O . ARG A 1 104 ? -4.405 8.831 7.411 1.00 35.10 105 ARG A O 1
ATOM 824 N N . GLU A 1 105 ? -4.850 6.637 7.265 1.00 33.36 106 GLU A N 1
ATOM 825 C CA . GLU A 1 105 ? -6.273 6.837 7.545 1.00 36.04 106 GLU A CA 1
ATOM 826 C C . GLU A 1 105 ? -6.569 6.890 9.047 1.00 37.59 106 GLU A C 1
ATOM 827 O O . GLU A 1 105 ? -7.706 7.134 9.451 1.00 39.44 106 GLU A O 1
ATOM 833 N N . GLY A 1 106 ? -5.542 6.667 9.865 1.00 38.23 107 GLY A N 1
ATOM 834 C CA . GLY A 1 106 ? -5.677 6.727 11.322 1.00 39.12 107 GLY A CA 1
ATOM 835 C C . GLY A 1 106 ? -6.463 5.577 11.931 1.00 38.89 107 GLY A C 1
ATOM 836 O O . GLY A 1 106 ? -6.993 5.692 13.032 1.00 40.77 107 GLY A O 1
ATOM 837 N N . LYS A 1 107 ? -6.534 4.456 11.230 1.00 37.82 108 LYS A N 1
ATOM 838 C CA . LYS A 1 107 ? -7.352 3.337 11.698 1.00 38.12 108 LYS A CA 1
ATOM 839 C C . LYS A 1 107 ? -6.704 2.525 12.836 1.00 37.70 108 LYS A C 1
ATOM 840 O O . LYS A 1 107 ? -7.401 1.943 13.662 1.00 37.45 108 LYS A O 1
ATOM 846 N N . LEU A 1 108 ? -5.375 2.492 12.865 1.00 36.67 109 LEU A N 1
ATOM 847 C CA . LEU A 1 108 ? -4.631 1.816 13.922 1.00 36.11 109 LEU A CA 1
ATOM 848 C C . LEU A 1 108 ? -4.262 2.822 15.002 1.00 38.22 109 LEU A C 1
ATOM 849 O O . LEU A 1 108 ? -4.237 4.022 14.741 1.00 37.94 109 LEU A O 1
ATOM 854 N N . PRO A 1 109 ? -3.982 2.331 16.222 1.00 39.93 110 PRO A N 1
ATOM 855 C CA . PRO A 1 109 ? -3.594 3.138 17.376 1.00 42.91 110 PRO A CA 1
ATOM 856 C C . PRO A 1 109 ? -2.516 4.183 17.070 1.00 44.14 110 PRO A C 1
ATOM 857 O O . PRO A 1 109 ? -1.468 3.872 16.490 1.00 43.02 110 PRO A O 1
ATOM 861 N N . GLY A 1 110 ? -2.789 5.416 17.477 1.00 46.21 111 GLY A N 1
ATOM 862 C CA . GLY A 1 110 ? -1.956 6.559 17.117 1.00 49.79 111 GLY A CA 1
ATOM 863 C C . GLY A 1 110 ? -0.517 6.533 17.598 1.00 51.94 111 GLY A C 1
ATOM 864 O O . GLY A 1 110 ? -0.130 5.715 18.437 1.00 51.46 111 GLY A O 1
ATOM 865 N N . LYS A 1 111 ? 0.265 7.459 17.053 1.00 54.53 112 LYS A N 1
ATOM 866 C CA . LYS A 1 111 ? 1.690 7.562 17.318 1.00 57.15 112 LYS A CA 1
ATOM 867 C C . LYS A 1 111 ? 1.935 8.108 18.718 1.00 59.92 112 LYS A C 1
ATOM 868 O O . LYS A 1 111 ? 1.809 7.379 19.707 1.00 61.55 112 LYS A O 1
ATOM 874 N N . GLY B 1 2 ? -12.073 25.869 -58.360 1.00 48.64 3 GLY B N 1
ATOM 875 C CA . GLY B 1 2 ? -13.372 26.256 -57.730 1.00 45.27 3 GLY B CA 1
ATOM 876 C C . GLY B 1 2 ? -13.366 27.677 -57.189 1.00 41.87 3 GLY B C 1
ATOM 877 O O . GLY B 1 2 ? -12.323 28.210 -56.814 1.00 40.50 3 GLY B O 1
ATOM 878 N N . ARG B 1 3 ? -14.541 28.296 -57.165 1.00 40.11 4 ARG B N 1
ATOM 879 C CA . ARG B 1 3 ? -14.702 29.613 -56.573 1.00 37.42 4 ARG B CA 1
ATOM 880 C C . ARG B 1 3 ? -14.523 29.515 -55.064 1.00 36.68 4 ARG B C 1
ATOM 881 O O . ARG B 1 3 ? -15.090 28.642 -54.413 1.00 37.02 4 ARG B O 1
ATOM 889 N N . THR B 1 4 ? -13.697 30.391 -54.513 1.00 35.11 5 THR B N 1
ATOM 890 C CA . THR B 1 4 ? -13.472 30.414 -53.079 1.00 33.36 5 THR B CA 1
ATOM 891 C C . THR B 1 4 ? -13.894 31.780 -52.567 1.00 30.87 5 THR B C 1
ATOM 892 O O . THR B 1 4 ? -13.957 32.744 -53.330 1.00 28.85 5 THR B O 1
ATOM 896 N N . TRP B 1 5 ? -14.215 31.852 -51.283 1.00 28.52 6 TRP B N 1
ATOM 897 C CA . TRP B 1 5 ? -14.664 33.106 -50.694 1.00 25.89 6 TRP B CA 1
ATOM 898 C C . TRP B 1 5 ? -13.784 33.532 -49.522 1.00 24.85 6 TRP B C 1
ATOM 899 O O . TRP B 1 5 ? -13.098 32.710 -48.907 1.00 25.67 6 TRP B O 1
ATOM 910 N N . ARG B 1 6 ? -13.764 34.834 -49.265 1.00 22.54 7 ARG B N 1
ATOM 911 C CA . A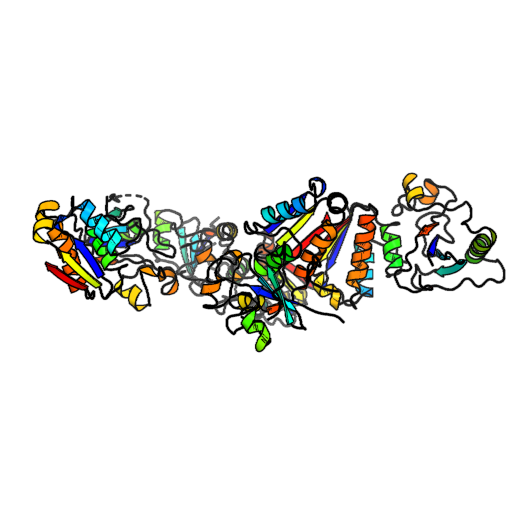RG B 1 6 ? -13.191 35.379 -48.050 1.00 23.11 7 ARG B CA 1
ATOM 912 C C . ARG B 1 6 ? -14.157 36.410 -47.479 1.00 21.81 7 ARG B C 1
ATOM 913 O O . ARG B 1 6 ? -15.075 36.863 -48.166 1.00 19.43 7 ARG B O 1
ATOM 921 N N . GLU B 1 7 ? -13.963 36.751 -46.211 1.00 21.86 8 GLU B N 1
ATOM 922 C CA . GLU B 1 7 ? -14.782 37.757 -45.559 1.00 21.70 8 GLU B CA 1
ATOM 923 C C . GLU B 1 7 ? -13.944 38.791 -44.804 1.00 23.03 8 GLU B C 1
ATOM 924 O O . GLU B 1 7 ? -12.764 38.578 -44.514 1.00 21.90 8 GLU B O 1
ATOM 930 N N . ALA B 1 8 ? -14.577 39.922 -44.527 1.00 23.11 9 ALA B N 1
ATOM 931 C CA . ALA B 1 8 ? -13.990 41.008 -43.753 1.00 25.43 9 ALA B CA 1
ATOM 932 C C . ALA B 1 8 ? -15.154 41.742 -43.091 1.00 26.04 9 ALA B C 1
ATOM 933 O O . ALA B 1 8 ? -16.243 41.791 -43.654 1.00 24.62 9 ALA B O 1
ATOM 935 N N . ASP B 1 9 ? -14.934 42.259 -41.885 1.00 29.07 10 ASP B N 1
ATOM 936 C CA . ASP B 1 9 ? -15.943 43.041 -41.164 1.00 32.19 10 ASP B CA 1
ATOM 937 C C . ASP B 1 9 ? -16.073 44.402 -41.823 1.00 34.18 10 ASP B C 1
ATOM 938 O O . ASP B 1 9 ? -15.086 44.963 -42.310 1.00 35.97 10 ASP B O 1
ATOM 943 N N . ILE B 1 10 ? -17.282 44.941 -41.834 1.00 36.33 11 ILE B N 1
ATOM 944 C CA . ILE B 1 10 ? -17.478 46.314 -42.280 1.00 39.35 11 ILE B CA 1
ATOM 945 C C . ILE B 1 10 ? -17.990 47.165 -41.120 1.00 41.56 11 ILE B C 1
ATOM 946 O O . ILE B 1 10 ? -18.681 46.666 -40.239 1.00 40.68 11 ILE B O 1
ATOM 951 N N . ASN B 1 11 ? -17.605 48.438 -41.099 1.00 45.73 12 ASN B N 1
ATOM 952 C CA . ASN B 1 11 ? -18.151 49.388 -40.131 1.00 48.28 12 ASN B CA 1
ATOM 953 C C . ASN B 1 11 ? -17.752 49.097 -38.697 1.00 49.86 12 ASN B C 1
ATOM 954 O O . ASN B 1 11 ? -18.487 49.417 -37.765 1.00 50.37 12 ASN B O 1
ATOM 959 N N . TYR B 1 12 ? -16.581 48.538 -38.507 1.00 52.13 13 TYR B N 1
ATOM 960 C CA . TYR B 1 12 ? -16.113 48.279 -37.181 1.00 55.55 13 TYR B CA 1
ATOM 961 C C . TYR B 1 12 ? -15.238 49.382 -36.633 1.00 60.52 13 TYR B C 1
ATOM 962 O O . TYR B 1 12 ? -14.252 49.773 -37.212 1.00 61.08 13 TYR B O 1
ATOM 971 N N . THR B 1 13 ? -15.629 49.892 -35.469 1.00 63.26 14 THR B N 1
ATOM 972 C CA . THR B 1 13 ? -15.003 51.080 -34.904 1.00 68.33 14 THR B CA 1
ATOM 973 C C . THR B 1 13 ? -14.490 50.814 -33.492 1.00 71.77 14 THR B C 1
ATOM 974 O O . THR B 1 13 ? -13.283 50.813 -33.251 1.00 73.20 14 THR B O 1
ATOM 976 N N . SER B 1 14 ? -15.414 50.588 -32.565 1.00 72.97 15 SER B N 1
ATOM 977 C CA . SER B 1 14 ? -15.058 50.191 -31.208 1.00 76.18 15 SER B CA 1
ATOM 978 C C . SER B 1 14 ? -15.430 48.735 -30.944 1.00 74.71 15 SER B C 1
ATOM 979 O O . SER B 1 14 ? -16.447 48.246 -31.437 1.00 73.05 15 SER B O 1
ATOM 981 N N . GLY B 1 15 ? -14.602 48.050 -30.163 1.00 74.18 16 GLY B N 1
ATOM 982 C CA . GLY B 1 15 ? -15.083 47.027 -29.254 1.00 73.48 16 GLY B CA 1
ATOM 983 C C . GLY B 1 15 ? -15.685 45.841 -29.981 1.00 70.36 16 GLY B C 1
ATOM 984 O O . GLY B 1 15 ? -15.178 45.413 -31.018 1.00 72.60 16 GLY B O 1
ATOM 985 N N . PHE B 1 16 ? -16.773 45.309 -29.434 1.00 69.69 17 PHE B N 1
ATOM 986 C CA . PHE B 1 16 ? -17.284 44.009 -29.855 1.00 65.24 17 PHE B CA 1
ATOM 987 C C . PHE B 1 16 ? -17.843 44.070 -31.273 1.00 61.37 17 PHE B C 1
ATOM 988 O O . PHE B 1 16 ? -18.520 45.029 -31.643 1.00 62.79 17 PHE B O 1
ATOM 990 N N . ARG B 1 17 ? -17.555 43.040 -32.062 1.00 57.32 18 ARG B N 1
ATOM 991 C CA . ARG B 1 17 ? -17.794 43.083 -33.469 1.00 53.38 18 ARG B CA 1
ATOM 992 C C . ARG B 1 17 ? -19.244 43.274 -33.746 1.00 52.31 18 ARG B C 1
ATOM 993 O O . ARG B 1 17 ? -20.065 43.042 -32.902 1.00 53.14 18 ARG B O 1
ATOM 1001 N N . ASN B 1 18 ? -19.543 43.711 -34.947 1.00 49.69 19 ASN B N 1
ATOM 1002 C CA . ASN B 1 18 ? -20.911 43.913 -35.408 1.00 47.40 19 ASN B CA 1
ATOM 1003 C C . ASN B 1 18 ? -21.339 42.856 -36.422 1.00 43.79 19 ASN B C 1
ATOM 1004 O O . ASN B 1 18 ? -20.607 41.903 -36.686 1.00 42.41 19 ASN B O 1
ATOM 1009 N N . SER B 1 19 ? -22.529 43.034 -36.987 1.00 41.82 20 SER B N 1
ATOM 1010 C CA . SER B 1 19 ? -23.134 42.014 -37.836 1.00 39.25 20 SER B CA 1
ATOM 1011 C C . SER B 1 19 ? -22.923 42.265 -39.333 1.00 37.80 20 SER B C 1
ATOM 1012 O O . SER B 1 19 ? -23.576 41.628 -40.164 1.00 36.31 20 SER B O 1
ATOM 1015 N N . ASP B 1 20 ? -22.020 43.190 -39.665 1.00 37.70 21 ASP B N 1
ATOM 1016 C CA . ASP B 1 20 ? -21.788 43.641 -41.051 1.00 36.22 21 ASP B CA 1
ATOM 1017 C C . ASP B 1 20 ? -20.529 43.028 -41.682 1.00 32.91 21 ASP B C 1
ATOM 1018 O O . ASP B 1 20 ? -19.439 43.118 -41.130 1.00 31.05 21 ASP B O 1
ATOM 1023 N N . ARG B 1 21 ? -20.680 42.423 -42.853 1.00 29.95 22 ARG B N 1
ATOM 1024 C CA . ARG B 1 21 ? -19.553 41.763 -43.503 1.00 28.72 22 ARG B CA 1
ATOM 1025 C C . ARG B 1 21 ? -19.555 42.032 -45.002 1.00 28.09 22 ARG B C 1
ATOM 1026 O O . ARG B 1 21 ? -20.596 42.263 -45.608 1.00 28.13 22 ARG B O 1
ATOM 1034 N N . ILE B 1 22 ? -18.370 41.998 -45.591 1.00 28.22 23 ILE B N 1
ATOM 1035 C CA . ILE B 1 22 ? -18.240 42.023 -47.027 1.00 27.13 23 ILE B CA 1
ATOM 1036 C C . ILE B 1 22 ? -17.630 40.690 -47.395 1.00 25.71 23 ILE B C 1
ATOM 1037 O O . ILE B 1 22 ? -16.701 40.228 -46.735 1.00 23.11 23 ILE B O 1
ATOM 1042 N N . LEU B 1 23 ? -18.191 40.063 -48.427 1.00 24.41 24 LEU B N 1
ATOM 1043 C CA . LEU B 1 23 ? -17.774 38.747 -48.874 1.00 22.86 24 LEU B CA 1
ATOM 1044 C C . LEU B 1 23 ? -17.271 38.915 -50.280 1.00 22.64 24 LEU B C 1
ATOM 1045 O O . LEU B 1 23 ? -17.949 39.517 -51.120 1.00 22.71 24 LEU B O 1
ATOM 1050 N N . TYR B 1 24 ? -16.085 38.375 -50.550 1.00 22.66 25 TYR B N 1
ATOM 1051 C CA . TYR B 1 24 ? -15.485 38.504 -51.869 1.00 22.02 25 TYR B CA 1
ATOM 1052 C C . TYR B 1 24 ? -14.870 37.197 -52.323 1.00 23.37 25 TYR B C 1
ATOM 1053 O O . TYR B 1 24 ? -14.260 36.472 -51.537 1.00 23.83 25 TYR B O 1
ATOM 1062 N N . SER B 1 25 ? -15.031 36.898 -53.603 1.00 23.81 26 SER B N 1
ATOM 1063 C CA . SER B 1 25 ? -14.609 35.602 -54.112 1.00 25.99 26 SER B CA 1
ATOM 1064 C C . SER B 1 25 ? -13.324 35.730 -54.910 1.00 26.43 26 SER B C 1
ATOM 1065 O O . SER B 1 25 ? -12.832 36.843 -55.158 1.00 26.12 26 SER B O 1
ATOM 1068 N N . SER B 1 26 ? -12.791 34.577 -55.303 1.00 27.97 27 SER B N 1
ATOM 1069 C CA . SER B 1 26 ? -11.550 34.497 -56.060 1.00 29.19 27 SER B CA 1
ATOM 1070 C C . SER B 1 26 ? -11.742 35.027 -57.484 1.00 31.09 27 SER B C 1
ATOM 1071 O O . SER B 1 26 ? -10.775 35.308 -58.184 1.00 33.46 27 SER B O 1
ATOM 1074 N N . ASP B 1 27 ? -12.997 35.166 -57.906 1.00 31.13 28 ASP B N 1
ATOM 1075 C CA . ASP B 1 27 ? -13.305 35.764 -59.201 1.00 32.07 28 ASP B CA 1
ATOM 1076 C C . ASP B 1 27 ? -13.929 37.145 -59.001 1.00 30.94 28 ASP B C 1
ATOM 1077 O O . ASP B 1 27 ? -14.615 37.671 -59.871 1.00 31.07 28 ASP B O 1
ATOM 1082 N N . TRP B 1 28 ? -13.685 37.711 -57.824 1.00 29.85 29 TRP B N 1
ATOM 1083 C CA . TRP B 1 28 ? -14.028 39.101 -57.518 1.00 28.43 29 TRP B CA 1
ATOM 1084 C C . TRP B 1 28 ? -15.516 39.427 -57.577 1.00 28.40 29 TRP B C 1
ATOM 1085 O O . TRP B 1 28 ? -15.925 40.558 -57.874 1.00 28.05 29 TRP B O 1
ATOM 1096 N N . LEU B 1 29 ? -16.314 38.418 -57.242 1.00 26.98 30 LEU B N 1
ATOM 1097 C CA . LEU B 1 29 ? -17.708 38.631 -56.907 1.00 25.66 30 LEU B CA 1
ATOM 1098 C C . LEU B 1 29 ? -17.716 39.159 -55.498 1.00 23.41 30 LEU B C 1
ATOM 1099 O O . LEU B 1 29 ? -16.999 38.663 -54.641 1.00 22.04 30 LEU B O 1
ATOM 1104 N N . ILE B 1 30 ? -18.518 40.181 -55.256 1.00 23.63 31 ILE B N 1
ATOM 1105 C CA . ILE B 1 30 ? -18.505 40.813 -53.965 1.00 23.08 31 ILE B CA 1
ATOM 1106 C C . ILE B 1 30 ? -19.932 41.056 -53.489 1.00 26.26 31 ILE B C 1
ATOM 1107 O O . ILE B 1 30 ? -20.771 41.605 -54.216 1.00 25.66 31 ILE B O 1
ATOM 1112 N N . TYR B 1 31 ? -20.188 40.604 -52.264 1.00 26.49 32 TYR B N 1
ATOM 1113 C CA . TYR B 1 31 ? -21.499 40.682 -51.652 1.00 28.05 32 TYR B CA 1
ATOM 1114 C C . TYR B 1 31 ? -21.316 41.285 -50.279 1.00 28.44 32 TYR B C 1
ATOM 1115 O O . TYR B 1 31 ? -20.199 41.411 -49.794 1.00 26.41 32 TYR B O 1
ATOM 1124 N N . LYS B 1 32 ? -22.423 41.652 -49.654 1.00 30.19 33 LYS B N 1
ATOM 1125 C CA . LYS B 1 32 ? -22.386 42.195 -48.316 1.00 31.38 33 LYS B CA 1
ATOM 1126 C C . LYS B 1 32 ? -23.495 41.563 -47.504 1.00 31.04 33 LYS B C 1
ATOM 1127 O O . LYS B 1 32 ? -24.460 41.038 -48.059 1.00 31.55 33 LYS B O 1
ATOM 1133 N N . THR B 1 33 ? -23.343 41.604 -46.187 1.00 31.73 34 THR B N 1
ATOM 1134 C CA . THR B 1 33 ? -24.395 41.180 -45.279 1.00 32.10 34 THR B CA 1
ATOM 1135 C C . THR B 1 33 ? -24.445 42.131 -44.093 1.00 33.62 34 THR B C 1
ATOM 1136 O O . THR B 1 33 ? -23.406 42.560 -43.589 1.00 34.19 34 THR B O 1
ATOM 1140 N N . THR B 1 34 ? -25.656 42.481 -43.668 1.00 35.61 35 THR B N 1
ATOM 1141 C CA . THR B 1 34 ? -25.831 43.382 -42.529 1.00 37.65 35 THR B CA 1
ATOM 1142 C C . THR B 1 34 ? -26.616 42.710 -41.402 1.00 37.27 35 THR B C 1
ATOM 1143 O O . THR B 1 34 ? -26.823 43.294 -40.342 1.00 37.99 35 THR B O 1
ATOM 1147 N N . ASP B 1 35 ? -27.037 41.472 -41.635 1.00 36.28 36 ASP B N 1
ATOM 1148 C CA . ASP B 1 35 ? -27.790 40.727 -40.635 1.00 36.00 36 ASP B CA 1
ATOM 1149 C C . ASP B 1 35 ? -27.105 39.404 -40.264 1.00 32.96 36 ASP B C 1
ATOM 1150 O O . ASP B 1 35 ? -27.748 38.354 -40.202 1.00 31.91 36 ASP B O 1
ATOM 1155 N N . HIS B 1 36 ? -25.798 39.469 -40.017 1.00 31.63 37 HIS B N 1
ATOM 1156 C CA . HIS B 1 36 ? -25.008 38.314 -39.581 1.00 28.70 37 HIS B CA 1
ATOM 1157 C C . HIS B 1 36 ? -25.232 37.067 -40.447 1.00 26.82 37 HIS B C 1
ATOM 1158 O O . HIS B 1 36 ? -25.530 35.973 -39.937 1.00 26.58 37 HIS B O 1
ATOM 1165 N N . TYR B 1 37 ? -25.090 37.250 -41.757 1.00 25.06 38 TYR B N 1
ATOM 1166 C CA . TYR B 1 37 ? -25.033 36.147 -42.729 1.00 25.43 38 TYR B CA 1
ATOM 1167 C C . TYR B 1 37 ? -26.383 35.516 -43.063 1.00 27.38 38 TYR B C 1
ATOM 1168 O O . TYR B 1 37 ? -26.427 34.459 -43.690 1.00 28.15 38 TYR B O 1
ATOM 1177 N N . GLN B 1 38 ? -27.477 36.137 -42.638 1.00 29.01 39 GLN B N 1
ATOM 1178 C CA . GLN B 1 38 ? -28.810 35.593 -42.918 1.00 32.64 39 GLN B CA 1
ATOM 1179 C C . GLN B 1 38 ? -29.149 35.768 -44.386 1.00 34.07 39 GLN B C 1
ATOM 1180 O O . GLN B 1 38 ? -29.666 34.856 -45.030 1.00 36.53 39 GLN B O 1
ATOM 1186 N N . THR B 1 39 ? -28.837 36.948 -44.912 1.00 35.00 40 THR B N 1
ATOM 1187 C CA . THR B 1 39 ? -29.060 37.261 -46.310 1.00 35.85 40 THR B CA 1
ATOM 1188 C C . THR B 1 39 ? -27.871 38.039 -46.851 1.00 33.41 40 THR B C 1
ATOM 1189 O O . THR B 1 39 ? -27.224 38.805 -46.137 1.00 30.44 40 THR B O 1
ATOM 1193 N N . PHE B 1 40 ? -27.598 37.836 -48.129 1.00 33.56 41 PHE B N 1
ATOM 1194 C CA . PHE B 1 40 ? -26.539 38.554 -48.802 1.00 34.07 41 PHE B CA 1
ATOM 1195 C C . PHE B 1 40 ? -27.131 39.323 -49.975 1.00 35.76 41 PHE B C 1
ATOM 1196 O O . PHE B 1 40 ? -28.091 38.874 -50.613 1.00 36.16 41 PHE B O 1
ATOM 1204 N N . THR B 1 41 ? -26.542 40.477 -50.243 1.00 35.21 42 THR B N 1
ATOM 1205 C CA . THR B 1 41 ? -26.914 41.316 -51.366 1.00 38.93 42 THR B CA 1
ATOM 1206 C C . THR B 1 41 ? -25.645 41.624 -52.144 1.00 37.20 42 THR B C 1
ATOM 1207 O O . THR B 1 41 ? -24.585 41.810 -51.552 1.00 35.01 42 THR B O 1
ATOM 1211 N N . LYS B 1 42 ? -25.748 41.667 -53.465 1.00 36.91 43 LYS B N 1
ATOM 1212 C CA . LYS B 1 42 ? -24.587 41.942 -54.296 1.00 37.46 43 LYS B CA 1
ATOM 1213 C C . LYS B 1 42 ? -24.201 43.407 -54.137 1.00 36.57 43 LYS B C 1
ATOM 1214 O O . LYS B 1 42 ? -25.069 44.263 -54.029 1.00 37.75 43 LYS B O 1
ATOM 1220 N N . ILE B 1 43 ? -22.905 43.699 -54.104 1.00 34.65 44 ILE B N 1
ATOM 1221 C CA . ILE B 1 43 ? -22.451 45.092 -54.179 1.00 36.03 44 ILE B CA 1
ATOM 1222 C C . ILE B 1 43 ? -22.335 45.480 -55.663 1.00 39.00 44 ILE B C 1
ATOM 1223 O O . ILE B 1 43 ? -21.700 44.769 -56.440 1.00 38.52 44 ILE B O 1
ATOM 1228 N N . ARG B 1 44 ? -22.938 46.654 -56.073 1.00 41.57 45 ARG B N 1
ATOM 1229 C CA . ARG B 1 44 ? -23.129 46.846 -57.506 1.00 45.70 45 ARG B CA 1
ATOM 1230 C C . ARG B 1 44 ? -22.608 48.208 -57.954 1.00 48.19 45 ARG B C 1
ATOM 1231 O O . ARG B 1 44 ? -22.126 49.058 -57.271 1.00 49.81 45 ARG B O 1
ATOM 1233 N N . ASP B 1 53 ? -18.787 49.435 -49.060 1.00 42.12 54 ASP B N 1
ATOM 1234 C CA . ASP B 1 53 ? -18.993 49.583 -50.495 1.00 41.43 54 ASP B CA 1
ATOM 1235 C C . ASP B 1 53 ? -17.822 50.311 -51.147 1.00 43.95 54 ASP B C 1
ATOM 1236 O O . ASP B 1 53 ? -17.764 50.364 -52.412 1.00 42.86 54 ASP B O 1
ATOM 1238 N N . GLY B 1 54 ? -16.921 50.883 -50.396 1.00 41.57 55 GLY B N 1
ATOM 1239 C CA . GLY B 1 54 ? -15.655 51.410 -50.905 1.00 40.08 55 GLY B CA 1
ATOM 1240 C C . GLY B 1 54 ? -14.561 50.359 -50.757 1.00 37.89 55 GLY B C 1
ATOM 1241 O O . GLY B 1 54 ? -13.592 50.328 -51.521 1.00 36.71 55 GLY B O 1
ATOM 1242 N N . VAL B 1 55 ? -14.737 49.478 -49.776 1.00 35.08 56 VAL B N 1
ATOM 1243 C CA . VAL B 1 55 ? -13.868 48.320 -49.611 1.00 32.20 56 VAL B CA 1
ATOM 1244 C C . VAL B 1 55 ? -13.942 47.440 -50.866 1.00 30.04 56 VAL B C 1
ATOM 1245 O O . VAL B 1 55 ? -12.922 46.930 -51.341 1.00 28.76 56 VAL B O 1
ATOM 1249 N N . ALA B 1 56 ? -15.159 47.277 -51.387 1.00 28.27 57 ALA B N 1
ATOM 1250 C CA . ALA B 1 56 ? -15.410 46.550 -52.637 1.00 28.65 57 ALA B CA 1
ATOM 1251 C C . ALA B 1 56 ? -14.595 47.084 -53.822 1.00 28.77 57 ALA B C 1
ATOM 1252 O O . ALA B 1 56 ? -13.939 46.321 -54.531 1.00 28.95 57 ALA B O 1
ATOM 1254 N N . ASP B 1 57 ? -14.629 48.395 -54.032 1.00 30.19 58 ASP B N 1
ATOM 1255 C CA . ASP B 1 57 ? -13.850 49.006 -55.105 1.00 31.02 58 ASP B CA 1
ATOM 1256 C C . ASP B 1 57 ? -12.337 48.817 -54.923 1.00 28.65 58 ASP B C 1
ATOM 1257 O O . ASP B 1 57 ? -11.600 48.686 -55.898 1.00 29.81 58 ASP B O 1
ATOM 1262 N N . TYR B 1 58 ? -11.882 48.815 -53.678 1.00 26.86 59 TYR B N 1
ATOM 1263 C CA . TYR B 1 58 ? -10.462 48.642 -53.370 1.00 28.28 59 TYR B CA 1
ATOM 1264 C C . TYR B 1 58 ? -10.059 47.210 -53.713 1.00 28.35 59 TYR B C 1
ATOM 1265 O O . TYR B 1 58 ? -9.033 46.966 -54.347 1.00 28.95 59 TYR B O 1
ATOM 1274 N N . LEU B 1 59 ? -10.893 46.259 -53.305 1.00 27.21 60 LEU B N 1
ATOM 1275 C CA . LEU B 1 59 ? -10.690 44.860 -53.669 1.00 26.45 60 LEU B CA 1
ATOM 1276 C C . LEU B 1 59 ? -10.616 44.660 -55.176 1.00 26.89 60 LEU B C 1
ATOM 1277 O O . LEU B 1 59 ? -9.677 44.034 -55.669 1.00 28.78 60 LEU B O 1
ATOM 1282 N N . GLN B 1 60 ? -11.586 45.208 -55.905 1.00 27.31 61 GLN B N 1
ATOM 1283 C CA . GLN B 1 60 ? -11.607 45.123 -57.373 1.00 28.21 61 GLN B CA 1
ATOM 1284 C C . GLN B 1 60 ? -10.359 45.745 -57.997 1.00 29.21 61 GLN B C 1
ATOM 1285 O O . GLN B 1 60 ? -9.815 45.224 -58.966 1.00 31.37 61 GLN B O 1
ATOM 1291 N N . THR B 1 61 ? -9.917 46.868 -57.443 1.00 28.57 62 THR B N 1
ATOM 1292 C CA . THR B 1 61 ? -8.737 47.561 -57.944 1.00 28.35 62 THR B CA 1
ATOM 1293 C C . THR B 1 61 ? -7.420 46.879 -57.549 1.00 30.53 62 THR B C 1
ATOM 1294 O O . THR B 1 61 ? -6.533 46.697 -58.385 1.00 32.38 62 THR B O 1
ATOM 1298 N N . TYR B 1 62 ? -7.290 46.494 -56.280 1.00 29.22 63 TYR B N 1
ATOM 1299 C CA . TYR B 1 62 ? -6.003 46.033 -55.783 1.00 30.01 63 TYR B CA 1
ATOM 1300 C C . TYR B 1 62 ? -5.934 44.539 -55.495 1.00 30.87 63 TYR B C 1
ATOM 1301 O O . TYR B 1 62 ? -4.848 44.001 -55.286 1.00 31.15 63 TYR B O 1
ATOM 1310 N N . HIS B 1 63 ? -7.085 43.871 -55.487 1.00 30.07 64 HIS B N 1
ATOM 1311 C CA . HIS B 1 63 ? -7.109 42.424 -55.273 1.00 31.71 64 HIS B CA 1
ATOM 1312 C C . HIS B 1 63 ? -6.570 42.082 -53.902 1.00 31.35 64 HIS B C 1
ATOM 1313 O O . HIS B 1 63 ? -5.921 41.056 -53.715 1.00 33.65 64 HIS B O 1
ATOM 1320 N N . LYS B 1 64 ? -6.829 42.966 -52.946 1.00 30.78 65 LYS B N 1
ATOM 1321 C CA . LYS B 1 64 ? -6.466 42.736 -51.559 1.00 30.04 65 LYS B CA 1
ATOM 1322 C C . LYS B 1 64 ? -7.258 43.713 -50.710 1.00 28.29 65 LYS B C 1
ATOM 1323 O O . LYS B 1 64 ? -7.797 44.689 -51.235 1.00 27.95 65 LYS B O 1
ATOM 1329 N N . LEU B 1 65 ? -7.347 43.438 -49.411 1.00 27.40 66 LEU B N 1
ATOM 1330 C CA . LEU B 1 65 ? -8.070 44.310 -48.492 1.00 27.62 66 LEU B CA 1
ATOM 1331 C C . LEU B 1 65 ? -7.250 45.544 -48.158 1.00 29.09 66 LEU B C 1
ATOM 1332 O O . LEU B 1 65 ? -6.020 45.502 -48.198 1.00 28.83 66 LEU B O 1
ATOM 1337 N N . PRO B 1 66 ? -7.936 46.648 -47.827 1.00 30.13 67 PRO B N 1
ATOM 1338 C CA . PRO B 1 66 ? -7.309 47.855 -47.317 1.00 33.04 67 PRO B CA 1
ATOM 1339 C C . PRO B 1 66 ? -6.369 47.535 -46.159 1.00 37.00 67 PRO B C 1
ATOM 1340 O O . PRO B 1 66 ? -6.398 46.427 -45.607 1.00 37.75 67 PRO B O 1
ATOM 1344 N N . ASP B 1 67 ? -5.551 48.505 -45.776 1.00 41.36 68 ASP B N 1
ATOM 1345 C CA . ASP B 1 67 ? -4.486 48.275 -44.790 1.00 44.71 68 ASP B CA 1
ATOM 1346 C C . ASP B 1 67 ? -4.954 48.132 -43.342 1.00 44.51 68 ASP B C 1
ATOM 1347 O O . ASP B 1 67 ? -4.179 47.743 -42.472 1.00 46.18 68 ASP B O 1
ATOM 1352 N N . ASN B 1 68 ? -6.220 48.438 -43.088 1.00 43.74 69 ASN B N 1
ATOM 1353 C CA . ASN B 1 68 ? -6.754 48.405 -41.729 1.00 44.68 69 ASN B CA 1
ATOM 1354 C C . ASN B 1 68 ? -7.289 47.030 -41.303 1.00 43.70 69 ASN B C 1
ATOM 1355 O O . ASN B 1 68 ? -8.050 46.929 -40.335 1.00 45.66 69 ASN B O 1
ATOM 1360 N N . TYR B 1 69 ? -6.881 45.980 -42.009 1.00 40.47 70 TYR B N 1
ATOM 1361 C CA . TYR B 1 69 ? -7.425 44.638 -41.777 1.00 38.43 70 TYR B CA 1
ATOM 1362 C C . TYR B 1 69 ? -6.360 43.652 -41.330 1.00 39.32 70 TYR B C 1
ATOM 1363 O O . TYR B 1 69 ? -5.264 43.614 -41.892 1.00 40.00 70 TYR B O 1
ATOM 1372 N N . ILE B 1 70 ? -6.697 42.841 -40.331 1.00 40.14 71 ILE B N 1
ATOM 1373 C CA . ILE B 1 70 ? -5.845 41.716 -39.935 1.00 42.23 71 ILE B CA 1
ATOM 1374 C C . ILE B 1 70 ? -6.680 40.447 -39.808 1.00 41.31 71 ILE B C 1
ATOM 1375 O O . ILE B 1 70 ? -7.853 40.519 -39.463 1.00 40.41 71 ILE B O 1
ATOM 1380 N N . THR B 1 71 ? -6.086 39.288 -40.087 1.00 42.92 72 THR B N 1
ATOM 1381 C CA . THR B 1 71 ? -6.800 38.023 -39.909 1.00 44.41 72 THR B CA 1
ATOM 1382 C C . THR B 1 71 ? -6.999 37.739 -38.433 1.00 46.70 72 THR B C 1
ATOM 1383 O O . THR B 1 71 ? -6.263 38.260 -37.593 1.00 47.64 72 THR B O 1
ATOM 1387 N N . LYS B 1 72 ? -7.992 36.907 -38.124 1.00 48.20 73 LYS B N 1
ATOM 1388 C CA . LYS B 1 72 ? -8.302 36.551 -36.745 1.00 50.89 73 LYS B CA 1
ATOM 1389 C C . LYS B 1 72 ? -7.069 36.064 -36.001 1.00 53.58 73 LYS B C 1
ATOM 1390 O O . LYS B 1 72 ? -6.843 36.468 -34.867 1.00 56.18 73 LYS B O 1
ATOM 1396 N N . SER B 1 73 ? -6.271 35.213 -36.642 1.00 54.96 74 SER B N 1
ATOM 1397 C CA . SER B 1 73 ? -5.072 34.654 -36.011 1.00 59.55 74 SER B CA 1
ATOM 1398 C C . SER B 1 73 ? -3.880 35.617 -35.998 1.00 62.23 74 SER B C 1
ATOM 1399 O O . SER B 1 73 ? -2.858 35.341 -35.373 1.00 65.22 74 SER B O 1
ATOM 1402 N N . GLU B 1 74 ? -3.993 36.732 -36.709 1.00 63.48 75 GLU B N 1
ATOM 1403 C CA . GLU B 1 74 ? -3.016 37.793 -36.558 1.00 66.06 75 GLU B CA 1
ATOM 1404 C C . GLU B 1 74 ? -3.402 38.521 -35.292 1.00 65.40 75 GLU B C 1
ATOM 1405 O O . GLU B 1 74 ? -2.546 38.908 -34.494 1.00 69.34 75 GLU B O 1
ATOM 1411 N N . ALA B 1 75 ? -4.707 38.692 -35.107 1.00 62.13 76 ALA B N 1
ATOM 1412 C CA . ALA B 1 75 ? -5.234 39.336 -33.911 1.00 62.34 76 ALA B CA 1
ATOM 1413 C C . ALA B 1 75 ? -4.910 38.522 -32.649 1.00 66.18 76 ALA B C 1
ATOM 1414 O O . ALA B 1 75 ? -4.641 39.084 -31.588 1.00 68.53 76 ALA B O 1
ATOM 1416 N N . GLN B 1 76 ? -4.924 37.198 -32.771 1.00 67.37 77 GLN B N 1
ATOM 1417 C CA . GLN B 1 76 ? -4.638 36.335 -31.631 1.00 72.53 77 GLN B CA 1
ATOM 1418 C C . GLN B 1 76 ? -3.143 36.284 -31.307 1.00 77.05 77 GLN B C 1
ATOM 1419 O O . GLN B 1 76 ? -2.749 35.884 -30.210 1.00 81.01 77 GLN B O 1
ATOM 1425 N N . ALA B 1 77 ? -2.316 36.694 -32.263 1.00 77.75 78 ALA B N 1
ATOM 1426 C CA . ALA B 1 77 ? -0.881 36.794 -32.040 1.00 82.39 78 ALA B CA 1
ATOM 1427 C C . ALA B 1 77 ? -0.592 38.121 -31.346 1.00 83.77 78 ALA B C 1
ATOM 1428 O O . ALA B 1 77 ? 0.392 38.253 -30.612 1.00 88.66 78 ALA B O 1
ATOM 1430 N N . LEU B 1 78 ? -1.462 39.100 -31.588 1.00 79.20 79 LEU B N 1
ATOM 1431 C CA . LEU B 1 78 ? -1.419 40.370 -30.881 1.00 78.82 79 LEU B CA 1
ATOM 1432 C C . LEU B 1 78 ? -2.116 40.226 -29.536 1.00 78.20 79 LEU B C 1
ATOM 1433 O O . LEU B 1 78 ? -2.237 41.190 -28.782 1.00 79.08 79 LEU B O 1
ATOM 1438 N N . GLY B 1 79 ? -2.583 39.016 -29.243 1.00 77.47 80 GLY B N 1
ATOM 1439 C CA . GLY B 1 79 ? -3.256 38.743 -27.978 1.00 77.31 80 GLY B CA 1
ATOM 1440 C C . GLY B 1 79 ? -4.713 39.164 -27.945 1.00 73.99 80 GLY B C 1
ATOM 1441 O O . GLY B 1 79 ? -5.253 39.456 -26.877 1.00 75.83 80 GLY B O 1
ATOM 1442 N N . TRP B 1 80 ? -5.359 39.202 -29.111 1.00 69.58 81 TRP B N 1
ATOM 1443 C CA . TRP B 1 80 ? -6.792 39.491 -29.173 1.00 65.88 81 TRP B CA 1
ATOM 1444 C C . TRP B 1 80 ? -7.551 38.349 -28.519 1.00 67.25 81 TRP B C 1
ATOM 1445 O O . TRP B 1 80 ? -7.199 37.180 -28.690 1.00 67.67 81 TRP B O 1
ATOM 1456 N N . VAL B 1 81 ? -8.577 38.693 -27.749 1.00 68.55 82 VAL B N 1
ATOM 1457 C CA . VAL B 1 81 ? -9.459 37.691 -27.175 1.00 70.94 82 VAL B CA 1
ATOM 1458 C C . VAL B 1 81 ? -10.891 38.126 -27.454 1.00 69.98 82 VAL B C 1
ATOM 1459 O O . VAL B 1 81 ? -11.342 39.180 -26.991 1.00 70.95 82 VAL B O 1
ATOM 1463 N N . ALA B 1 82 ? -11.588 37.309 -28.237 1.00 67.19 83 ALA B N 1
ATOM 1464 C CA . ALA B 1 82 ? -12.897 37.668 -28.756 1.00 66.29 83 ALA B CA 1
ATOM 1465 C C . ALA B 1 82 ? -13.867 38.122 -27.668 1.00 70.06 83 ALA B C 1
ATOM 1466 O O . ALA B 1 82 ? -14.557 39.127 -27.829 1.00 69.56 83 ALA B O 1
ATOM 1468 N N . SER B 1 83 ? -13.919 37.373 -26.566 1.00 74.75 84 SER B N 1
ATOM 1469 C CA . SER B 1 83 ? -14.858 37.657 -25.473 1.00 79.97 84 SER B CA 1
ATOM 1470 C C . SER B 1 83 ? -14.730 39.101 -24.995 1.00 81.99 84 SER B C 1
ATOM 1471 O O . SER B 1 83 ? -15.697 39.875 -25.024 1.00 83.18 84 SER B O 1
ATOM 1474 N N . LYS B 1 84 ? -13.516 39.445 -24.573 1.00 83.39 85 LYS B N 1
ATOM 1475 C CA . LYS B 1 84 ? -13.207 40.759 -24.006 1.00 86.45 85 LYS B CA 1
ATOM 1476 C C . LYS B 1 84 ? -13.605 41.908 -24.934 1.00 83.88 85 LYS B C 1
ATOM 1477 O O . LYS B 1 84 ? -14.152 42.919 -24.485 1.00 87.46 85 LYS B O 1
ATOM 1483 N N . GLY B 1 85 ? -13.343 41.743 -26.231 1.00 78.00 86 GLY B N 1
ATOM 1484 C CA . GLY B 1 85 ? -13.595 42.812 -27.194 1.00 74.87 86 GLY B CA 1
ATOM 1485 C C . GLY B 1 85 ? -12.446 43.799 -27.149 1.00 74.73 86 GLY B C 1
ATOM 1486 O O . GLY B 1 85 ? -12.655 45.014 -27.077 1.00 76.01 86 GLY B O 1
ATOM 1487 N N . ASN B 1 86 ? -11.342 43.249 -27.615 1.00 71.40 87 ASN B N 1
ATOM 1488 C CA . ASN B 1 86 ? -9.990 43.340 -27.165 1.00 72.73 87 ASN B CA 1
ATOM 1489 C C . ASN B 1 86 ? -9.206 44.060 -28.275 1.00 70.28 87 ASN B C 1
ATOM 1490 O O . ASN B 1 86 ? -8.056 44.389 -28.118 1.00 71.43 87 ASN B O 1
ATOM 1495 N N . LEU B 1 87 ? -9.842 44.248 -29.422 1.00 67.47 88 LEU B N 1
ATOM 1496 C CA . LEU B 1 87 ? -9.148 44.410 -30.706 1.00 63.75 88 LEU B CA 1
ATOM 1497 C C . LEU B 1 87 ? -8.573 45.819 -30.881 1.00 65.25 88 LEU B C 1
ATOM 1498 O O . LEU B 1 87 ? -7.451 45.985 -31.364 1.00 65.07 88 LEU B O 1
ATOM 1503 N N . ALA B 1 88 ? -9.348 46.827 -30.491 1.00 66.96 89 ALA B N 1
ATOM 1504 C CA . ALA B 1 88 ? -8.893 48.212 -30.531 1.00 69.64 89 ALA B CA 1
ATOM 1505 C C . ALA B 1 88 ? -7.628 48.453 -29.690 1.00 73.11 89 ALA B C 1
ATOM 1506 O O . ALA B 1 88 ? -6.848 49.368 -29.976 1.00 74.98 89 ALA B O 1
ATOM 1508 N N . ASP B 1 89 ? -7.424 47.631 -28.662 1.00 74.25 90 ASP B N 1
ATOM 1509 C CA . ASP B 1 89 ? -6.290 47.803 -27.756 1.00 77.47 90 ASP B CA 1
ATOM 1510 C C . ASP B 1 89 ? -5.052 46.999 -28.173 1.00 75.98 90 ASP B C 1
ATOM 1511 O O . ASP B 1 89 ? -3.927 47.491 -28.074 1.00 78.75 90 ASP B O 1
ATOM 1516 N N . VAL B 1 90 ? -5.254 45.765 -28.625 1.00 72.07 91 VAL B N 1
ATOM 1517 C CA . VAL B 1 90 ? -4.141 44.909 -29.043 1.00 71.43 91 VAL B CA 1
ATOM 1518 C C . VAL B 1 90 ? -3.768 45.144 -30.503 1.00 69.23 91 VAL B C 1
ATOM 1519 O O . VAL B 1 90 ? -2.628 44.913 -30.918 1.00 70.46 91 VAL B O 1
ATOM 1523 N N . ALA B 1 91 ? -4.750 45.580 -31.285 1.00 66.19 92 ALA B N 1
ATOM 1524 C CA . ALA B 1 91 ? -4.558 45.826 -32.708 1.00 63.54 92 ALA B CA 1
ATOM 1525 C C . ALA B 1 91 ? -5.140 47.189 -33.021 1.00 62.33 92 ALA B C 1
ATOM 1526 O O . ALA B 1 91 ? -6.234 47.292 -33.576 1.00 59.60 92 ALA B O 1
ATOM 1528 N N . PRO B 1 92 ? -4.408 48.250 -32.637 1.00 65.20 93 PRO B N 1
ATOM 1529 C CA . PRO B 1 92 ? -4.865 49.634 -32.750 1.00 65.05 93 PRO B CA 1
ATOM 1530 C C . PRO B 1 92 ? -5.270 50.015 -34.177 1.00 61.97 93 PRO B C 1
ATOM 1531 O O . PRO B 1 92 ? -4.442 49.986 -35.087 1.00 59.99 93 PRO B O 1
ATOM 1535 N N . GLY B 1 93 ? -6.543 50.353 -34.360 1.00 59.93 94 GLY B N 1
ATOM 1536 C CA . GLY B 1 93 ? -7.052 50.787 -35.658 1.00 59.90 94 GLY B CA 1
ATOM 1537 C C . GLY B 1 93 ? -7.505 49.694 -36.618 1.00 56.31 94 GLY B C 1
ATOM 1538 O O . GLY B 1 93 ? -8.057 49.989 -37.676 1.00 56.60 94 GLY B O 1
ATOM 1539 N N . LYS B 1 94 ? -7.285 48.433 -36.261 1.00 54.71 95 LYS B N 1
ATOM 1540 C CA . LYS B 1 94 ? -7.576 47.335 -37.180 1.00 51.18 95 LYS B CA 1
ATOM 1541 C C . LYS B 1 94 ? -9.032 46.848 -37.166 1.00 49.22 95 LYS B C 1
ATOM 1542 O O . LYS B 1 94 ? -9.787 47.078 -36.217 1.00 49.21 95 LYS B O 1
ATOM 1548 N N . SER B 1 95 ? -9.416 46.186 -38.254 1.00 47.70 96 SER B N 1
ATOM 1549 C CA . SER B 1 95 ? -10.649 45.423 -38.311 1.00 43.91 96 SER B CA 1
ATOM 1550 C C . SER B 1 95 ? -10.299 43.972 -38.608 1.00 41.05 96 SER B C 1
ATOM 1551 O O . SER B 1 95 ? -9.191 43.676 -39.050 1.00 41.97 96 SER B O 1
ATOM 1554 N N . ILE B 1 96 ? -11.233 43.062 -38.351 1.00 38.02 97 ILE B N 1
ATOM 1555 C CA . ILE B 1 96 ? -11.037 41.664 -38.696 1.00 33.77 97 ILE B CA 1
ATOM 1556 C C . ILE B 1 96 ? -11.434 41.478 -40.161 1.00 32.83 97 ILE B C 1
ATOM 1557 O O . ILE B 1 96 ? -12.497 41.944 -40.580 1.00 31.95 97 ILE B O 1
ATOM 1562 N N . GLY B 1 97 ? -10.586 40.806 -40.937 1.00 31.14 98 GLY B N 1
ATOM 1563 C CA . GLY B 1 97 ? -10.873 40.578 -42.350 1.00 30.35 98 GLY B CA 1
ATOM 1564 C C . GLY B 1 97 ? -9.833 39.715 -43.017 1.00 31.12 98 GLY B C 1
ATOM 1565 O O . GLY B 1 97 ? -8.714 39.597 -42.528 1.00 33.04 98 GLY B O 1
ATOM 1566 N N . GLY B 1 98 ? -10.201 39.103 -44.135 1.00 32.18 99 GLY B N 1
ATOM 1567 C CA . GLY B 1 98 ? -9.255 38.310 -44.925 1.00 33.87 99 GLY B CA 1
ATOM 1568 C C . GLY B 1 98 ? -9.374 36.810 -44.746 1.00 34.01 99 GLY B C 1
ATOM 1569 O O . GLY B 1 98 ? -8.765 36.037 -45.484 1.00 36.97 99 GLY B O 1
ATOM 1570 N N . ASP B 1 99 ? -10.158 36.390 -43.766 1.00 31.57 100 ASP B N 1
ATOM 1571 C CA . ASP B 1 99 ? -10.301 34.974 -43.483 1.00 33.60 100 ASP B CA 1
ATOM 1572 C C . ASP B 1 99 ? -11.165 34.254 -44.515 1.00 32.83 100 ASP B C 1
ATOM 1573 O O . ASP B 1 99 ? -12.084 34.832 -45.085 1.00 32.11 100 ASP B O 1
ATOM 1578 N N . ILE B 1 100 ? -10.843 32.989 -44.749 1.00 33.92 101 ILE B N 1
ATOM 1579 C CA . ILE B 1 100 ? -11.630 32.122 -45.615 1.00 33.42 101 ILE B CA 1
ATOM 1580 C C . ILE B 1 100 ? -13.088 32.118 -45.165 1.00 30.96 101 ILE B C 1
ATOM 1581 O O . ILE B 1 100 ? -13.381 32.035 -43.974 1.00 31.40 101 ILE B O 1
ATOM 1586 N N . PHE B 1 101 ? -13.996 32.243 -46.122 1.00 29.71 102 PHE B N 1
ATOM 1587 C CA . PHE B 1 101 ? -15.420 32.158 -45.842 1.00 27.31 102 PHE B CA 1
ATOM 1588 C C . PHE B 1 101 ? -15.939 30.931 -46.562 1.00 28.16 102 PHE B C 1
ATOM 1589 O O . PHE B 1 101 ? -15.802 30.811 -47.777 1.00 30.59 102 PHE B O 1
ATOM 1597 N N . SER B 1 102 ? -16.515 30.004 -45.812 1.00 28.58 103 SER B N 1
ATOM 1598 C CA . SER B 1 102 ? -16.837 28.702 -46.368 1.00 30.31 103 SER B CA 1
ATOM 1599 C C . SER B 1 102 ? -18.228 28.642 -46.965 1.00 30.17 103 SER B C 1
ATOM 1600 O O . SER B 1 102 ? -18.622 27.601 -47.486 1.00 34.26 103 SER B O 1
ATOM 1603 N N . ASN B 1 103 ? -18.970 29.744 -46.895 1.00 28.85 104 ASN B N 1
ATOM 1604 C CA . ASN B 1 103 ? -20.266 29.838 -47.577 1.00 28.78 104 ASN B CA 1
ATOM 1605 C C . ASN B 1 103 ? -21.118 28.616 -47.248 1.00 29.79 104 ASN B C 1
ATOM 1606 O O . ASN B 1 103 ? -21.643 27.945 -48.133 1.00 30.88 104 ASN B O 1
ATOM 1611 N N . ARG B 1 104 ? -21.256 28.363 -45.953 1.00 30.98 105 ARG B N 1
ATOM 1612 C CA . ARG B 1 104 ? -21.784 27.111 -45.413 1.00 33.18 105 ARG B CA 1
ATOM 1613 C C . ARG B 1 104 ? -23.277 26.880 -45.619 1.00 33.90 105 ARG B C 1
ATOM 1614 O O . ARG B 1 104 ? -23.759 25.766 -45.459 1.00 36.94 105 ARG B O 1
ATOM 1622 N N . GLU B 1 105 ? -24.007 27.931 -45.952 1.00 33.86 106 GLU B N 1
ATOM 1623 C CA . GLU B 1 105 ? -25.436 27.812 -46.200 1.00 36.99 106 GLU B CA 1
ATOM 1624 C C . GLU B 1 105 ? -25.706 27.781 -47.705 1.00 37.77 106 GLU B C 1
ATOM 1625 O O . GLU B 1 105 ? -26.854 27.718 -48.136 1.00 40.28 106 GLU B O 1
ATOM 1631 N N . GLY B 1 106 ? -24.637 27.815 -48.497 1.00 37.27 107 GLY B N 1
ATOM 1632 C CA . GLY B 1 106 ? -24.749 27.776 -49.953 1.00 37.41 107 GLY B CA 1
ATOM 1633 C C . GLY B 1 106 ? -25.491 28.971 -50.522 1.00 37.37 107 GLY B C 1
ATOM 1634 O O . GLY B 1 106 ? -26.069 28.897 -51.604 1.00 38.57 107 GLY B O 1
ATOM 1635 N N . LYS B 1 107 ? -25.474 30.084 -49.799 1.00 36.93 108 LYS B N 1
ATOM 1636 C CA . LYS B 1 107 ? -26.254 31.253 -50.209 1.00 38.03 108 LYS B CA 1
ATOM 1637 C C . LYS B 1 107 ? -25.552 32.116 -51.262 1.00 37.85 108 LYS B C 1
ATOM 1638 O O . LYS B 1 107 ? -26.196 32.886 -51.971 1.00 37.41 108 LYS B O 1
ATOM 1644 N N . LEU B 1 108 ? -24.231 31.981 -51.357 1.00 36.40 109 LEU B N 1
ATOM 1645 C CA . LEU B 1 108 ? -23.462 32.718 -52.352 1.00 37.00 109 LEU B CA 1
ATOM 1646 C C . LEU B 1 108 ? -23.122 31.793 -53.509 1.00 38.24 109 LEU B C 1
ATOM 1647 O O . LEU B 1 108 ? -23.016 30.584 -53.322 1.00 38.11 109 LEU B O 1
ATOM 1652 N N . PRO B 1 109 ? -22.952 32.360 -54.717 1.00 40.65 110 PRO B N 1
ATOM 1653 C CA . PRO B 1 109 ? -22.506 31.570 -55.851 1.00 42.43 110 PRO B CA 1
ATOM 1654 C C . PRO B 1 109 ? -21.418 30.579 -55.445 1.00 42.60 110 PRO B C 1
ATOM 1655 O O . PRO B 1 109 ? -20.475 30.942 -54.731 1.00 40.47 110 PRO B O 1
ATOM 1659 N N . GLY B 1 110 ? -21.557 29.338 -55.898 1.00 45.47 111 GLY B N 1
ATOM 1660 C CA . GLY B 1 110 ? -20.648 28.266 -55.505 1.00 48.57 111 GLY B CA 1
ATOM 1661 C C . GLY B 1 110 ? -19.244 28.484 -56.032 1.00 51.76 111 GLY B C 1
ATOM 1662 O O . GLY B 1 110 ? -18.812 27.807 -56.961 1.00 55.98 111 GLY B O 1
ATOM 1663 N N . MET C 2 1 ? -13.523 28.307 -18.584 1.00 53.59 1 MET C N 1
ATOM 1664 C CA . MET C 2 1 ? -14.339 27.139 -18.787 1.00 52.50 1 MET C CA 1
ATOM 1665 C C . MET C 2 1 ? -15.776 27.535 -18.888 1.00 49.82 1 MET C C 1
ATOM 1666 O O . MET C 2 1 ? -16.483 27.439 -17.934 1.00 51.52 1 MET C O 1
ATOM 1671 N N . LYS C 2 2 ? -16.161 27.989 -20.054 1.00 46.17 2 LYS C N 1
ATOM 1672 C CA . LYS C 2 2 ? -17.492 27.915 -20.602 1.00 42.96 2 LYS C CA 1
ATOM 1673 C C . LYS C 2 2 ? -18.085 26.505 -20.788 1.00 39.47 2 LYS C C 1
ATOM 1674 O O . LYS C 2 2 ? -17.545 25.675 -21.458 1.00 37.33 2 LYS C O 1
ATOM 1680 N N . LYS C 2 3 ? -19.214 26.270 -20.170 1.00 37.73 3 LYS C N 1
ATOM 1681 C CA . LYS C 2 3 ? -19.988 25.053 -20.306 1.00 36.58 3 LYS C CA 1
ATOM 1682 C C . LYS C 2 3 ? -21.295 25.332 -21.043 1.00 35.03 3 LYS C C 1
ATOM 1683 O O . LYS C 2 3 ? -22.113 26.142 -20.607 1.00 38.41 3 LYS C O 1
ATOM 1689 N N . ALA C 2 4 ? -21.464 24.685 -22.189 1.00 31.20 4 ALA C N 1
ATOM 1690 C CA . ALA C 2 4 ? -22.655 24.825 -22.995 1.00 28.49 4 ALA C CA 1
ATOM 1691 C C . ALA C 2 4 ? -23.372 23.474 -23.093 1.00 28.12 4 ALA C C 1
ATOM 1692 O O . ALA C 2 4 ? -22.767 22.457 -23.460 1.00 26.08 4 ALA C O 1
ATOM 1694 N N . VAL C 2 5 ? -24.658 23.469 -22.762 1.00 27.25 5 VAL C N 1
ATOM 1695 C CA . VAL C 2 5 ? -25.447 22.236 -22.778 1.00 26.67 5 VAL C CA 1
ATOM 1696 C C . VAL C 2 5 ? -26.651 22.304 -23.715 1.00 26.27 5 VAL C C 1
ATOM 1697 O O . VAL C 2 5 ? -27.482 23.216 -23.633 1.00 26.97 5 VAL C O 1
ATOM 1701 N N . ILE C 2 6 ? -26.731 21.309 -24.588 1.00 26.12 6 ILE C N 1
ATOM 1702 C CA . ILE C 2 6 ? -27.847 21.117 -25.502 1.00 24.82 6 ILE C CA 1
ATOM 1703 C C . ILE C 2 6 ? -28.595 19.865 -25.068 1.00 25.49 6 ILE C C 1
ATOM 1704 O O . ILE C 2 6 ? -28.019 18.778 -25.026 1.00 23.97 6 ILE C O 1
ATOM 1709 N N . ASN C 2 7 ? -29.868 20.025 -24.719 1.00 27.02 7 ASN C N 1
ATOM 1710 C CA . ASN C 2 7 ? -30.733 18.888 -24.437 1.00 28.79 7 ASN C CA 1
ATOM 1711 C C . ASN C 2 7 ? -31.431 18.485 -25.730 1.00 27.63 7 ASN C C 1
ATOM 1712 O O . ASN C 2 7 ? -32.467 19.046 -26.089 1.00 26.78 7 ASN C O 1
ATOM 1717 N N . GLY C 2 8 ? -30.859 17.504 -26.412 1.00 26.50 8 GLY C N 1
ATOM 1718 C CA . GLY C 2 8 ? -31.221 17.198 -27.787 1.00 28.64 8 GLY C CA 1
ATOM 1719 C C . GLY C 2 8 ? -32.644 16.772 -28.099 1.00 31.51 8 GLY C C 1
ATOM 1720 O O . GLY C 2 8 ? -33.103 16.911 -29.242 1.00 31.09 8 GLY C O 1
ATOM 1721 N N . GLU C 2 9 ? -33.347 16.233 -27.110 1.00 34.04 9 GLU C N 1
ATOM 1722 C CA . GLU C 2 9 ? -34.741 15.860 -27.329 1.00 37.65 9 GLU C CA 1
ATOM 1723 C C . GLU C 2 9 ? -35.687 16.997 -26.943 1.00 36.60 9 GLU C C 1
ATOM 1724 O O . GLU C 2 9 ? -36.895 16.864 -27.051 1.00 37.01 9 GLU C O 1
ATOM 1730 N N . GLN C 2 10 ? -35.115 18.118 -26.507 1.00 36.70 10 GLN C N 1
ATOM 1731 C CA . GLN C 2 10 ? -35.854 19.364 -26.291 1.00 37.67 10 GLN C CA 1
ATOM 1732 C C . GLN C 2 10 ? -35.963 20.147 -27.592 1.00 37.36 10 GLN C C 1
ATOM 1733 O O . GLN C 2 10 ? -36.797 21.046 -27.722 1.00 37.84 10 GLN C O 1
ATOM 1739 N N . ILE C 2 11 ? -35.107 19.797 -28.546 1.00 36.98 11 ILE C N 1
ATOM 1740 C CA . ILE C 2 11 ? -34.956 20.535 -29.797 1.00 37.84 11 ILE C CA 1
ATOM 1741 C C . ILE C 2 11 ? -36.128 20.262 -30.730 1.00 40.29 11 ILE C C 1
ATOM 1742 O O . ILE C 2 11 ? -36.419 19.107 -31.044 1.00 42.17 11 ILE C O 1
ATOM 1747 N N . ARG C 2 12 ? -36.798 21.330 -31.164 1.00 41.58 12 ARG C N 1
ATOM 1748 C CA . ARG C 2 12 ? -38.002 21.222 -31.994 1.00 44.09 12 ARG C CA 1
ATOM 1749 C C . ARG C 2 12 ? -37.703 21.459 -33.470 1.00 43.28 12 ARG C C 1
ATOM 1750 O O . ARG C 2 12 ? -38.481 21.059 -34.338 1.00 45.91 12 ARG C O 1
ATOM 1758 N N . SER C 2 13 ? -36.580 22.116 -33.745 1.00 40.59 13 SER C N 1
ATOM 1759 C CA . SER C 2 13 ? -36.199 22.471 -35.108 1.00 39.62 13 SER C CA 1
ATOM 1760 C C . SER C 2 13 ? -34.773 23.017 -35.158 1.00 36.83 13 SER C C 1
ATOM 1761 O O . SER C 2 13 ? -34.117 23.186 -34.123 1.00 34.10 13 SER C O 1
ATOM 1764 N N . ILE C 2 14 ? -34.306 23.318 -36.361 1.00 36.45 14 ILE C N 1
ATOM 1765 C CA . ILE C 2 14 ? -32.965 23.855 -36.522 1.00 36.27 14 ILE C CA 1
ATOM 1766 C C . ILE C 2 14 ? -32.866 25.250 -35.894 1.00 36.56 14 ILE C C 1
ATOM 1767 O O . ILE C 2 14 ? -31.875 25.568 -35.232 1.00 36.14 14 ILE C O 1
ATOM 1772 N N . SER C 2 15 ? -33.892 26.073 -36.109 1.00 36.86 15 SER C N 1
ATOM 1773 C CA . SER C 2 15 ? -33.992 27.390 -35.506 1.00 37.16 15 SER C CA 1
ATOM 1774 C C . SER C 2 15 ? -33.899 27.291 -33.985 1.00 35.74 15 SER C C 1
ATOM 1775 O O . SER C 2 15 ? -33.326 28.158 -33.319 1.00 35.38 15 SER C O 1
ATOM 1778 N N . ASP C 2 16 ? -34.496 26.237 -33.445 1.00 33.07 16 ASP C N 1
ATOM 1779 C CA . ASP C 2 16 ? -34.555 26.011 -32.011 1.00 33.59 16 ASP C CA 1
ATOM 1780 C C . ASP C 2 16 ? -33.176 25.664 -31.435 1.00 30.50 16 ASP C C 1
ATOM 1781 O O . ASP C 2 16 ? -32.861 25.995 -30.289 1.00 31.41 16 ASP C O 1
ATOM 1786 N N . LEU C 2 17 ? -32.361 24.991 -32.241 1.00 27.91 17 LEU C N 1
ATOM 1787 C CA . LEU C 2 17 ? -31.017 24.618 -31.850 1.00 25.18 17 LEU C CA 1
ATOM 1788 C C . LEU C 2 17 ? -30.125 25.853 -31.809 1.00 26.07 17 LEU C C 1
ATOM 1789 O O . LEU C 2 17 ? -29.283 25.999 -30.923 1.00 26.80 17 LEU C O 1
ATOM 1794 N N . HIS C 2 18 ? -30.321 26.743 -32.770 1.00 27.52 18 HIS C N 1
ATOM 1795 C CA . HIS C 2 18 ? -29.569 27.988 -32.817 1.00 28.74 18 HIS C CA 1
ATOM 1796 C C . HIS C 2 18 ? -29.945 28.906 -31.666 1.00 30.16 18 HIS C C 1
ATOM 1797 O O . HIS C 2 18 ? -29.087 29.598 -31.110 1.00 30.25 18 HIS C O 1
ATOM 1804 N N . GLN C 2 19 ? -31.225 28.904 -31.296 1.00 31.52 19 GLN C N 1
ATOM 1805 C CA . GLN C 2 19 ? -31.672 29.672 -30.138 1.00 32.79 19 GLN C CA 1
ATOM 1806 C C . GLN C 2 19 ? -31.037 29.112 -28.866 1.00 31.62 19 GLN C C 1
ATOM 1807 O O . GLN C 2 19 ? -30.624 29.851 -27.975 1.00 33.12 19 GLN C O 1
ATOM 1809 N N . THR C 2 20 ? -30.942 27.793 -28.795 1.00 30.36 20 THR C N 1
ATOM 1810 C CA . THR C 2 20 ? -30.290 27.132 -27.667 1.00 28.52 20 THR C CA 1
ATOM 1811 C C . THR C 2 20 ? -28.795 27.463 -27.612 1.00 27.76 20 THR C C 1
ATOM 1812 O O . THR C 2 20 ? -28.250 27.760 -26.545 1.00 29.40 20 THR C O 1
ATOM 1816 N N . LEU C 2 21 ? -28.136 27.435 -28.764 1.00 26.65 21 LEU C N 1
ATOM 1817 C CA . LEU C 2 21 ? -26.728 27.804 -28.833 1.00 26.32 21 LEU C CA 1
ATOM 1818 C C . LEU C 2 21 ? -26.541 29.260 -28.439 1.00 25.59 21 LEU C C 1
ATOM 1819 O O . LEU C 2 21 ? -25.624 29.600 -27.696 1.00 24.90 21 LEU C O 1
ATOM 1824 N N . LYS C 2 22 ? -27.419 30.123 -28.938 1.00 25.63 22 LYS C N 1
ATOM 1825 C CA . LYS C 2 22 ? -27.331 31.541 -28.635 1.00 27.18 22 LYS C CA 1
ATOM 1826 C C . LYS C 2 22 ? -27.308 31.760 -27.121 1.00 27.80 22 LYS C C 1
ATOM 1827 O O . LYS C 2 22 ? -26.448 32.472 -26.597 1.00 28.58 22 LYS C O 1
ATOM 1833 N N . LYS C 2 23 ? -28.252 31.134 -26.424 1.00 28.10 23 LYS C N 1
ATOM 1834 C CA . LYS C 2 23 ? -28.301 31.188 -24.969 1.00 29.10 23 LYS C CA 1
ATOM 1835 C C . LYS C 2 23 ? -27.066 30.576 -24.301 1.00 29.32 23 LYS C C 1
ATOM 1836 O O . LYS C 2 23 ? -26.419 31.212 -23.460 1.00 27.96 23 LYS C O 1
ATOM 1842 N N . GLU C 2 24 ? -26.757 29.335 -24.673 1.00 29.42 24 GLU C N 1
ATOM 1843 C CA . GLU C 2 24 ? -25.694 28.570 -24.023 1.00 30.77 24 GLU C CA 1
ATOM 1844 C C . GLU C 2 24 ? -24.296 29.120 -24.317 1.00 31.02 24 GLU C C 1
ATOM 1845 O O . GLU C 2 24 ? -23.400 29.011 -23.487 1.00 33.96 24 GLU C O 1
ATOM 1851 N N . LEU C 2 25 ? -24.110 29.713 -25.489 1.00 30.16 25 LEU C N 1
ATOM 1852 C CA . LEU C 2 25 ? -22.814 30.279 -25.848 1.00 30.49 25 LEU C CA 1
ATOM 1853 C C . LEU C 2 25 ? -22.741 31.760 -25.525 1.00 31.36 25 LEU C C 1
ATOM 1854 O O . LEU C 2 25 ? -21.676 32.375 -25.644 1.00 31.80 25 LEU C O 1
ATOM 1859 N N . ALA C 2 26 ? -23.875 32.335 -25.120 1.00 30.91 26 ALA C N 1
ATOM 1860 C CA . ALA C 2 26 ? -23.901 33.724 -24.707 1.00 32.23 26 ALA C CA 1
ATOM 1861 C C . ALA C 2 26 ? -23.603 34.611 -25.910 1.00 32.41 26 ALA C C 1
ATOM 1862 O O . ALA C 2 26 ? -22.806 35.551 -25.827 1.00 32.82 26 ALA C O 1
ATOM 1864 N N . LEU C 2 27 ? -24.249 34.296 -27.030 1.00 30.77 27 LEU C N 1
ATOM 1865 C CA . LEU C 2 27 ? -23.996 34.977 -28.295 1.00 30.17 27 LEU C CA 1
ATOM 1866 C C . LEU C 2 27 ? -24.690 36.332 -28.336 1.00 33.46 27 LEU C C 1
ATOM 1867 O O . LEU C 2 27 ? -25.630 36.571 -27.577 1.00 35.33 27 LEU C O 1
ATOM 1872 N N . PRO C 2 28 ? -24.233 37.226 -29.228 1.00 36.04 28 PRO C N 1
ATOM 1873 C CA . PRO C 2 28 ? -24.815 38.560 -29.271 1.00 37.92 28 PRO C CA 1
ATOM 1874 C C . PRO C 2 28 ? -26.231 38.499 -29.802 1.00 37.75 28 PRO C C 1
ATOM 1875 O O . PRO C 2 28 ? -26.596 37.534 -30.467 1.00 36.62 28 PRO C O 1
ATOM 1879 N N . GLU C 2 29 ? -27.017 39.532 -29.513 1.00 41.31 29 GLU C N 1
ATOM 1880 C CA . GLU C 2 29 ? -28.429 39.548 -29.882 1.00 42.72 29 GLU C CA 1
ATOM 1881 C C . GLU C 2 29 ? -28.663 39.436 -31.379 1.00 41.32 29 GLU C C 1
ATOM 1882 O O . GLU C 2 29 ? -29.687 38.900 -31.815 1.00 43.22 29 GLU C O 1
ATOM 1888 N N . TYR C 2 30 ? -27.718 39.936 -32.167 1.00 39.17 30 TYR C N 1
ATOM 1889 C CA . TYR C 2 30 ? -27.844 39.866 -33.622 1.00 38.14 30 TYR C CA 1
ATOM 1890 C C . TYR C 2 30 ? -27.463 38.493 -34.198 1.00 35.34 30 TYR C C 1
ATOM 1891 O O . TYR C 2 30 ? -27.513 38.291 -35.404 1.00 34.19 30 TYR C O 1
ATOM 1900 N N . TYR C 2 31 ? -27.085 37.549 -33.337 1.00 33.33 31 TYR C N 1
ATOM 1901 C CA . TYR C 2 31 ? -26.652 36.246 -33.824 1.00 30.68 31 TYR C CA 1
ATOM 1902 C C . TYR C 2 31 ? -27.573 35.786 -34.949 1.00 31.16 31 TYR C C 1
ATOM 1903 O O . TYR C 2 31 ? -28.778 35.701 -34.772 1.00 32.46 31 TYR C O 1
ATOM 1912 N N . GLY C 2 32 ? -26.988 35.494 -36.109 1.00 31.26 32 GLY C N 1
ATOM 1913 C CA . GLY C 2 32 ? -27.748 35.211 -37.321 1.00 30.50 32 GLY C CA 1
ATOM 1914 C C . GLY C 2 32 ? -28.413 33.852 -37.399 1.00 30.40 32 GLY C C 1
ATOM 1915 O O . GLY C 2 32 ? -29.136 33.576 -38.352 1.00 31.81 32 GLY C O 1
ATOM 1916 N N . GLU C 2 33 ? -28.175 33.001 -36.408 1.00 28.70 33 GLU C N 1
ATOM 1917 C CA . GLU C 2 33 ? -28.787 31.666 -36.361 1.00 30.18 33 GLU C CA 1
ATOM 1918 C C . GLU C 2 33 ? -28.630 30.886 -37.653 1.00 28.67 33 GLU C C 1
ATOM 1919 O O . GLU C 2 33 ? -29.602 30.395 -38.215 1.00 30.84 33 GLU C O 1
ATOM 1925 N N . ASN C 2 34 ? -27.398 30.772 -38.125 1.00 25.64 34 ASN C N 1
ATOM 1926 C CA . ASN C 2 34 ? -27.111 29.984 -39.306 1.00 25.17 34 ASN C CA 1
ATOM 1927 C C . ASN C 2 34 ? -25.679 29.529 -39.151 1.00 23.10 34 ASN C C 1
ATOM 1928 O O . ASN C 2 34 ? -24.994 29.968 -38.244 1.00 22.82 34 ASN C O 1
ATOM 1933 N N . LEU C 2 35 ? -25.236 28.646 -40.026 1.00 24.00 35 LEU C N 1
ATOM 1934 C CA . LEU C 2 35 ? -23.931 28.010 -39.885 1.00 23.98 35 LEU C CA 1
ATOM 1935 C C . LEU C 2 35 ? -22.789 29.011 -40.040 1.00 22.51 35 LEU C C 1
ATOM 1936 O O . LEU C 2 35 ? -21.780 28.911 -39.367 1.00 23.02 35 LEU C O 1
ATOM 1941 N N . ASP C 2 36 ? -22.961 29.981 -40.921 1.00 24.99 36 ASP C N 1
ATOM 1942 C CA . ASP C 2 36 ? -21.946 31.013 -41.112 1.00 26.38 36 ASP C CA 1
ATOM 1943 C C . ASP C 2 36 ? -21.770 31.908 -39.875 1.00 24.36 36 ASP C C 1
ATOM 1944 O O . ASP C 2 36 ? -20.649 32.233 -39.496 1.00 24.87 36 ASP C O 1
ATOM 1949 N N . ALA C 2 37 ? -22.885 32.279 -39.254 1.00 23.47 37 ALA C N 1
ATOM 1950 C CA . ALA C 2 37 ? -22.898 33.021 -38.009 1.00 22.96 37 ALA C CA 1
ATOM 1951 C C . ALA C 2 37 ? -22.280 32.202 -36.893 1.00 21.90 37 ALA C C 1
ATOM 1952 O O . ALA C 2 37 ? -21.472 32.705 -36.121 1.00 21.73 37 ALA C O 1
ATOM 1954 N N . LEU C 2 38 ? -22.654 30.929 -36.816 1.00 22.45 38 LEU C N 1
ATOM 1955 C CA . LEU C 2 38 ? -22.078 30.034 -35.826 1.00 21.36 38 LEU C CA 1
ATOM 1956 C C . LEU C 2 38 ? -20.541 29.964 -35.940 1.00 21.01 38 LEU C C 1
ATOM 1957 O O . LEU C 2 38 ? -19.839 30.074 -34.934 1.00 19.56 38 LEU C O 1
ATOM 1962 N N . TRP C 2 39 ? -20.029 29.781 -37.155 1.00 20.17 39 TRP C N 1
ATOM 1963 C CA . TRP C 2 39 ? -18.587 29.776 -37.367 1.00 22.63 39 TRP C CA 1
ATOM 1964 C C . TRP C 2 39 ? -17.965 31.118 -36.986 1.00 22.83 39 TRP C C 1
ATOM 1965 O O . TRP C 2 39 ? -16.886 31.163 -36.422 1.00 22.99 39 TRP C O 1
ATOM 1976 N N . ASP C 2 40 ? -18.655 32.210 -37.302 1.00 25.22 40 ASP C N 1
ATOM 1977 C CA . ASP C 2 40 ? -18.185 33.547 -36.940 1.00 26.33 40 ASP C CA 1
ATOM 1978 C C . ASP C 2 40 ? -18.089 33.719 -35.418 1.00 25.79 40 ASP C C 1
ATOM 1979 O O . ASP C 2 40 ? -17.114 34.265 -34.897 1.00 25.02 40 ASP C O 1
ATOM 1984 N N . CYS C 2 41 ? -19.113 33.266 -34.701 1.00 25.38 41 CYS C N 1
ATOM 1985 C CA . CYS C 2 41 ? -19.085 33.334 -33.243 1.00 25.26 41 CYS C CA 1
ATOM 1986 C C . CYS C 2 41 ? -18.040 32.423 -32.590 1.00 23.65 41 CYS C C 1
ATOM 1987 O O . CYS C 2 41 ? -17.387 32.813 -31.628 1.00 24.40 41 CYS C O 1
ATOM 1990 N N . LEU C 2 42 ? -17.873 31.216 -33.109 1.00 22.15 42 LEU C N 1
ATOM 1991 C CA . LEU C 2 42 ? -16.910 30.290 -32.524 1.00 23.20 42 LEU C CA 1
ATOM 1992 C C . LEU C 2 42 ? -15.477 30.774 -32.696 1.00 22.95 42 LEU C C 1
ATOM 1993 O O . LEU C 2 42 ? -14.657 30.613 -31.806 1.00 22.53 42 LEU C O 1
ATOM 1998 N N . THR C 2 43 ? -15.180 31.387 -33.834 1.00 24.08 43 THR C N 1
ATOM 1999 C CA . THR C 2 43 ? -13.814 31.811 -34.100 1.00 27.20 43 THR C CA 1
ATOM 2000 C C . THR C 2 43 ? -13.602 33.296 -33.824 1.00 28.62 43 THR C C 1
ATOM 2001 O O . THR C 2 43 ? -12.513 33.819 -34.044 1.00 28.81 43 THR C O 1
ATOM 2005 N N . GLY C 2 44 ? -14.633 33.970 -33.325 1.00 29.73 44 GLY C N 1
ATOM 2006 C CA . GLY C 2 44 ? -14.518 35.408 -33.100 1.00 33.04 44 GLY C CA 1
ATOM 2007 C C . GLY C 2 44 ? -15.447 36.013 -32.070 1.00 33.73 44 GLY C C 1
ATOM 2008 O O . GLY C 2 44 ? -15.817 37.185 -32.180 1.00 35.85 44 GLY C O 1
ATOM 2009 N N . TRP C 2 45 ? -15.831 35.221 -31.072 1.00 32.99 45 TRP C N 1
ATOM 2010 C CA . TRP C 2 45 ? -16.688 35.718 -30.003 1.00 32.36 45 TRP C CA 1
ATOM 2011 C C . TRP C 2 45 ? -16.543 34.881 -28.739 1.00 31.82 45 TRP C C 1
ATOM 2012 O O . TRP C 2 45 ? -16.082 35.365 -27.706 1.00 31.88 45 TRP C O 1
ATOM 2023 N N . VAL C 2 46 ? -16.943 33.620 -28.837 1.00 30.12 46 VAL C N 1
ATOM 2024 C CA . VAL C 2 46 ? -16.883 32.684 -27.725 1.00 30.45 46 VAL C CA 1
ATOM 2025 C C . VAL C 2 46 ? -15.546 32.701 -26.974 1.00 31.67 46 VAL C C 1
ATOM 2026 O O . VAL C 2 46 ? -14.484 32.870 -27.568 1.00 32.29 46 VAL C O 1
ATOM 2030 N N . GLU C 2 47 ? -15.615 32.524 -25.661 1.00 34.75 47 GLU C N 1
ATOM 2031 C CA . GLU C 2 47 ? -14.427 32.441 -24.826 1.00 37.05 47 GLU C CA 1
ATOM 2032 C C . GLU C 2 47 ? -14.071 30.988 -24.590 1.00 35.69 47 GLU C C 1
ATOM 2033 O O . GLU C 2 47 ? -14.941 30.151 -24.340 1.00 36.35 47 GLU C O 1
ATOM 2039 N N . TYR C 2 48 ? -12.786 30.689 -24.681 1.00 33.85 48 TYR C N 1
ATOM 2040 C CA . TYR C 2 48 ? -12.313 29.336 -24.503 1.00 31.61 48 TYR C CA 1
ATOM 2041 C C . TYR C 2 48 ? -11.515 29.242 -23.199 1.00 32.04 48 TYR C C 1
ATOM 2042 O O . TYR C 2 48 ? -11.038 30.258 -22.698 1.00 32.37 48 TYR C O 1
ATOM 2051 N N . PRO C 2 49 ? -11.404 28.031 -22.618 1.00 30.61 49 PRO C N 1
ATOM 2052 C CA . PRO C 2 49 ? -11.912 26.741 -23.087 1.00 28.22 49 PRO C CA 1
ATOM 2053 C C . PRO C 2 49 ? -13.442 26.634 -23.062 1.00 26.44 49 PRO C C 1
ATOM 2054 O O . PRO C 2 49 ? -14.107 27.351 -22.326 1.00 27.03 49 PRO C O 1
ATOM 2058 N N . LEU C 2 50 ? -13.983 25.722 -23.860 1.00 25.18 50 LEU C N 1
ATOM 2059 C CA . LEU C 2 50 ? -15.424 25.501 -23.920 1.00 25.27 50 LEU C CA 1
ATOM 2060 C C . LEU C 2 50 ? -15.691 24.002 -23.851 1.00 23.83 50 LEU C C 1
ATOM 2061 O O . LEU C 2 50 ? -14.929 23.208 -24.397 1.00 22.04 50 LEU C O 1
ATOM 2066 N N . VAL C 2 51 ? -16.751 23.629 -23.144 1.00 23.29 51 VAL C N 1
ATOM 2067 C CA . VAL C 2 51 ? -17.254 22.259 -23.137 1.00 22.70 51 VAL C CA 1
ATOM 2068 C C . VAL C 2 51 ? -18.648 22.290 -23.747 1.00 23.85 51 VAL C C 1
ATOM 2069 O O . VAL C 2 51 ? -19.560 22.927 -23.206 1.00 25.02 51 VAL C O 1
ATOM 2073 N N . LEU C 2 52 ? -18.797 21.656 -24.905 1.00 22.46 52 LEU C N 1
ATOM 2074 C CA . LEU C 2 52 ? -20.097 21.483 -25.509 1.00 22.33 52 LEU C CA 1
ATOM 2075 C C . LEU C 2 52 ? -20.640 20.086 -25.165 1.00 23.37 52 LEU C C 1
ATOM 2076 O O . LEU C 2 52 ? -20.114 19.065 -25.617 1.00 23.28 52 LEU C O 1
ATOM 2081 N N . GLU C 2 53 ? -21.671 20.061 -24.329 1.00 23.75 53 GLU C N 1
ATOM 2082 C CA . GLU C 2 53 ? -22.306 18.827 -23.913 1.00 24.41 53 GLU C CA 1
ATOM 2083 C C . GLU C 2 53 ? -23.641 18.720 -24.636 1.00 22.29 53 GLU C C 1
ATOM 2084 O O . GLU C 2 53 ? -24.594 19.442 -24.332 1.00 23.57 53 GLU C O 1
ATOM 2090 N N . TRP C 2 54 ? -23.688 17.829 -25.612 1.00 18.35 54 TRP C N 1
ATOM 2091 C CA . TRP C 2 54 ? -24.849 17.681 -26.451 1.00 18.96 54 TRP C CA 1
ATOM 2092 C C . TRP C 2 54 ? -25.555 16.372 -26.085 1.00 19.71 54 TRP C C 1
ATOM 2093 O O . TRP C 2 54 ? -25.198 15.297 -26.576 1.00 18.94 54 TRP C O 1
ATOM 2104 N N . ARG C 2 55 ? -26.544 16.482 -25.202 1.00 21.55 55 ARG C N 1
ATOM 2105 C CA . ARG C 2 55 ? -27.273 15.329 -24.685 1.00 26.00 55 ARG C CA 1
ATOM 2106 C C . ARG C 2 55 ? -28.302 14.887 -25.704 1.00 25.17 55 ARG C C 1
ATOM 2107 O O . ARG C 2 55 ? -28.860 15.716 -26.427 1.00 23.34 55 ARG C O 1
ATOM 2115 N N . GLN C 2 56 ? -28.535 13.577 -25.770 1.00 27.82 56 GLN C N 1
ATOM 2116 C CA . GLN C 2 56 ? -29.514 12.996 -26.698 1.00 29.24 56 GLN C CA 1
ATOM 2117 C C . GLN C 2 56 ? -29.238 13.454 -28.111 1.00 26.71 56 GLN C C 1
ATOM 2118 O O . GLN C 2 56 ? -30.143 13.881 -28.835 1.00 25.89 56 GLN C O 1
ATOM 2124 N N . PHE C 2 57 ? -27.970 13.348 -28.496 1.00 25.55 57 PHE C N 1
ATOM 2125 C CA . PHE C 2 57 ? -27.511 13.855 -29.778 1.00 24.08 57 PHE C CA 1
ATOM 2126 C C . PHE C 2 57 ? -28.183 13.165 -30.965 1.00 25.43 57 PHE C C 1
ATOM 2127 O O . PHE C 2 57 ? -28.511 13.807 -31.975 1.00 23.50 57 PHE C O 1
ATOM 2135 N N . GLU C 2 58 ? -28.354 11.854 -30.852 1.00 27.99 58 GLU C N 1
ATOM 2136 C CA . GLU C 2 58 ? -29.039 11.080 -31.879 1.00 32.13 58 GLU C CA 1
ATOM 2137 C C . GLU C 2 58 ? -30.472 11.552 -32.094 1.00 31.45 58 GLU C C 1
ATOM 2138 O O . GLU C 2 58 ? -30.922 11.651 -33.227 1.00 32.92 58 GLU C O 1
ATOM 2144 N N . GLN C 2 59 ? -31.187 11.862 -31.017 1.00 32.13 59 GLN C N 1
ATOM 2145 C CA . GLN C 2 59 ? -32.566 12.319 -31.171 1.00 33.88 59 GLN C CA 1
ATOM 2146 C C . GLN C 2 59 ? -32.625 13.688 -31.831 1.00 32.79 59 GLN C C 1
ATOM 2147 O O . GLN C 2 59 ? -33.613 14.031 -32.479 1.00 32.43 59 GLN C O 1
ATOM 2153 N N . SER C 2 60 ? -31.553 14.461 -31.691 1.00 32.11 60 SER C N 1
ATOM 2154 C CA . SER C 2 60 ? -31.562 15.825 -32.208 1.00 31.56 60 SER C CA 1
ATOM 2155 C C . SER C 2 60 ? -31.376 15.871 -33.724 1.00 32.28 60 SER C C 1
ATOM 2156 O O . SER C 2 60 ? -31.688 16.862 -34.360 1.00 34.01 60 SER C O 1
ATOM 2159 N N . LYS C 2 61 ? -30.906 14.782 -34.311 1.00 35.80 61 LYS C N 1
ATOM 2160 C CA . LYS C 2 61 ? -30.668 14.760 -35.751 1.00 39.14 61 LYS C CA 1
ATOM 2161 C C . LYS C 2 61 ? -31.954 14.729 -36.573 1.00 41.16 61 LYS C C 1
ATOM 2162 O O . LYS C 2 61 ? -32.069 15.423 -37.592 1.00 43.35 61 LYS C O 1
ATOM 2168 N N . GLN C 2 62 ? -32.922 13.936 -36.123 1.00 41.34 62 GLN C N 1
ATOM 2169 C CA . GLN C 2 62 ? -34.228 13.869 -36.773 1.00 42.65 62 GLN C CA 1
ATOM 2170 C C . GLN C 2 62 ? -35.060 15.107 -36.453 1.00 42.05 62 GLN C C 1
ATOM 2171 O O . GLN C 2 62 ? -35.790 15.623 -37.299 1.00 44.75 62 GLN C O 1
ATOM 2177 N N . LEU C 2 63 ? -34.946 15.587 -35.224 1.00 40.35 63 LEU C N 1
ATOM 2178 C CA . LEU C 2 63 ? -35.686 16.765 -34.801 1.00 41.47 63 LEU C CA 1
ATOM 2179 C C . LEU C 2 63 ? -35.216 18.048 -35.490 1.00 42.56 63 LEU C C 1
ATOM 2180 O O . LEU C 2 63 ? -35.796 19.112 -35.299 1.00 45.01 63 LEU C O 1
ATOM 2185 N N . THR C 2 64 ? -34.174 17.952 -36.305 1.00 43.95 64 THR C N 1
ATOM 2186 C CA . THR C 2 64 ? -33.634 19.149 -36.956 1.00 46.79 64 THR C CA 1
ATOM 2187 C C . THR C 2 64 ? -33.567 19.011 -38.477 1.00 50.12 64 THR C C 1
ATOM 2188 O O . THR C 2 64 ? -32.937 19.828 -39.158 1.00 53.56 64 THR C O 1
ATOM 2192 N N . GLU C 2 65 ? -34.217 17.974 -38.997 1.00 50.54 65 GLU C N 1
ATOM 2193 C CA . GLU C 2 65 ? -34.215 17.690 -40.428 1.00 55.40 65 GLU C CA 1
ATOM 2194 C C . GLU C 2 65 ? -32.800 17.531 -40.968 1.00 57.25 65 GLU C C 1
ATOM 2195 O O . GLU C 2 65 ? -32.457 18.097 -42.004 1.00 62.34 65 GLU C O 1
ATOM 2197 N N . ASN C 2 66 ? -31.977 16.761 -40.257 1.00 55.16 66 ASN C N 1
ATOM 2198 C CA . ASN C 2 66 ? -30.584 16.529 -40.664 1.00 53.51 66 ASN C CA 1
ATOM 2199 C C . ASN C 2 66 ? -29.652 17.725 -40.419 1.00 50.36 66 ASN C C 1
ATOM 2200 O O . ASN C 2 66 ? -28.495 17.714 -40.862 1.00 51.59 66 ASN C O 1
ATOM 2202 N N . GLY C 2 67 ? -30.139 18.739 -39.701 1.00 46.20 67 GLY C N 1
ATOM 2203 C CA . GLY C 2 67 ? -29.353 19.955 -39.467 1.00 39.93 67 GLY C CA 1
ATOM 2204 C C . GLY C 2 67 ? -28.402 19.911 -38.279 1.00 36.18 67 GLY C C 1
ATOM 2205 O O . GLY C 2 67 ? -27.476 20.724 -38.197 1.00 34.27 67 GLY C O 1
ATOM 2206 N N . ALA C 2 68 ? -28.632 18.980 -37.352 1.00 32.97 68 ALA C N 1
ATOM 2207 C CA . ALA C 2 68 ? -27.765 18.802 -36.174 1.00 31.35 68 ALA C CA 1
ATOM 2208 C C . ALA C 2 68 ? -26.314 18.454 -36.530 1.00 29.84 68 ALA C C 1
ATOM 2209 O O . ALA C 2 68 ? -25.365 18.901 -35.870 1.00 27.94 68 ALA C O 1
ATOM 2211 N N . GLU C 2 69 ? -26.158 17.640 -37.565 1.00 30.99 69 GLU C N 1
ATOM 2212 C CA . GLU C 2 69 ? -24.852 17.200 -38.047 1.00 31.37 69 GLU C CA 1
ATOM 2213 C C . GLU C 2 69 ? -24.029 18.375 -38.589 1.00 30.32 69 GLU C C 1
ATOM 2214 O O . GLU C 2 69 ? -22.822 18.448 -38.357 1.00 29.63 69 GLU C O 1
ATOM 2220 N N . SER C 2 70 ? -24.693 19.293 -39.294 1.00 30.29 70 SER C N 1
ATOM 2221 C CA . SER C 2 70 ? -24.053 20.499 -39.828 1.00 32.08 70 SER C CA 1
ATOM 2222 C C . SER C 2 70 ? -23.524 21.387 -38.705 1.00 29.68 70 SER C C 1
ATOM 2223 O O . SER C 2 70 ? -22.406 21.892 -38.780 1.00 27.90 70 SER C O 1
ATOM 2226 N N . VAL C 2 71 ? -24.346 21.574 -37.674 1.00 27.71 71 VAL C N 1
ATOM 2227 C CA . VAL C 2 71 ? -23.975 22.375 -36.512 1.00 25.96 71 VAL C CA 1
ATOM 2228 C C . VAL C 2 71 ? -22.777 21.766 -35.784 1.00 25.61 71 VAL C C 1
ATOM 2229 O O . VAL C 2 71 ? -21.848 22.475 -35.399 1.00 25.04 71 VAL C O 1
ATOM 2233 N N . LEU C 2 72 ? -22.815 20.451 -35.591 1.00 24.70 72 LEU C N 1
ATOM 2234 C CA . LEU C 2 72 ? -21.703 19.719 -34.994 1.00 25.59 72 LEU C CA 1
ATOM 2235 C C . LEU C 2 72 ? -20.438 19.840 -35.846 1.00 24.93 72 LEU C C 1
ATOM 2236 O O . LEU C 2 72 ? -19.343 19.942 -35.319 1.00 24.16 72 LEU C O 1
ATOM 2241 N N . GLN C 2 73 ? -20.606 19.815 -37.164 1.00 26.63 73 GLN C N 1
ATOM 2242 C CA . GLN C 2 73 ? -19.485 19.902 -38.092 1.00 27.10 73 GLN C CA 1
ATOM 2243 C C . GLN C 2 73 ? -18.705 21.190 -37.831 1.00 26.96 73 GLN C C 1
ATOM 2244 O O . GLN C 2 73 ? -17.465 21.196 -37.803 1.00 24.52 73 GLN C O 1
ATOM 2250 N N . VAL C 2 74 ? -19.449 22.275 -37.622 1.00 24.14 74 VAL C N 1
ATOM 2251 C CA . VAL C 2 74 ? -18.857 23.577 -37.346 1.00 25.16 74 VAL C CA 1
ATOM 2252 C C . VAL C 2 74 ? -18.020 23.578 -36.065 1.00 24.36 74 VAL C C 1
ATOM 2253 O O . VAL C 2 74 ? -16.913 24.137 -36.037 1.00 23.29 74 VAL C O 1
ATOM 2257 N N . PHE C 2 75 ? -18.542 22.942 -35.013 1.00 22.60 75 PHE C N 1
ATOM 2258 C CA . PHE C 2 75 ? -17.803 22.821 -33.760 1.00 22.35 75 PHE C CA 1
ATOM 2259 C C . PHE C 2 75 ? -16.531 22.023 -33.959 1.00 22.45 75 PHE C C 1
ATOM 2260 O O . PHE C 2 75 ? -15.468 22.402 -33.474 1.00 21.55 75 PHE C O 1
ATOM 2268 N N . ARG C 2 76 ? -16.657 20.907 -34.668 1.00 24.55 76 ARG C N 1
ATOM 2269 C C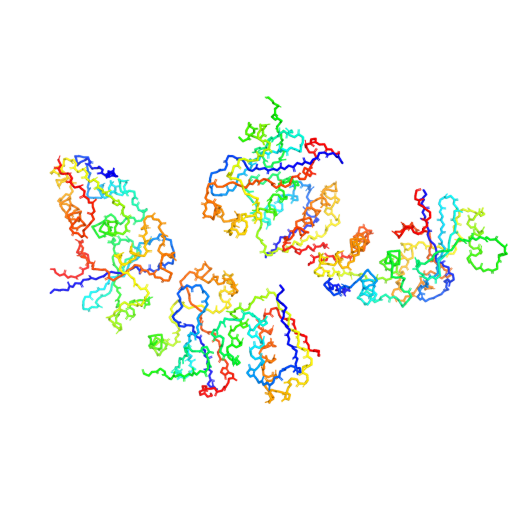A . ARG C 2 76 ? -15.515 20.050 -34.991 1.00 27.13 76 ARG C CA 1
ATOM 2270 C C . ARG C 2 76 ? -14.450 20.863 -35.705 1.00 26.47 76 ARG C C 1
ATOM 2271 O O . ARG C 2 76 ? -13.279 20.804 -35.350 1.00 25.13 76 ARG C O 1
ATOM 2279 N N . GLU C 2 77 ? -14.891 21.637 -36.699 1.00 27.51 77 GLU C N 1
ATOM 2280 C CA . GLU C 2 77 ? -14.009 22.424 -37.545 1.00 29.20 77 GLU C CA 1
ATOM 2281 C C . GLU C 2 77 ? -13.324 23.559 -36.785 1.00 29.49 77 GLU C C 1
ATOM 2282 O O . GLU C 2 77 ? -12.144 23.837 -37.011 1.00 31.16 77 GLU C O 1
ATOM 2288 N N . ALA C 2 78 ? -14.059 24.208 -35.884 1.00 27.64 78 ALA C N 1
ATOM 2289 C CA . ALA C 2 78 ? -13.477 25.220 -35.016 1.00 27.10 78 ALA C CA 1
ATOM 2290 C C . ALA C 2 78 ? -12.411 24.592 -34.128 1.00 27.34 78 ALA C C 1
ATOM 2291 O O . ALA C 2 78 ? -11.337 25.149 -33.956 1.00 29.51 78 ALA C O 1
ATOM 2293 N N . LYS C 2 79 ? -12.725 23.435 -33.561 1.00 25.34 79 LYS C N 1
ATOM 2294 C CA . LYS C 2 79 ? -11.786 22.683 -32.745 1.00 26.72 79 LYS C CA 1
ATOM 2295 C C . LYS C 2 79 ? -10.527 22.304 -33.543 1.00 28.90 79 LYS C C 1
ATOM 2296 O O . LYS C 2 79 ? -9.416 22.295 -33.006 1.00 30.77 79 LYS C O 1
ATOM 2302 N N . ALA C 2 80 ? -10.711 21.992 -34.821 1.00 29.61 80 ALA C N 1
ATOM 2303 C CA . ALA C 2 80 ? -9.598 21.673 -35.714 1.00 32.09 80 ALA C CA 1
ATOM 2304 C C . ALA C 2 80 ? -8.707 22.896 -35.982 1.00 33.84 80 ALA C C 1
ATOM 2305 O O . ALA C 2 80 ? -7.531 22.756 -36.282 1.00 33.68 80 ALA C O 1
ATOM 2307 N N . GLU C 2 81 ? -9.275 24.092 -35.878 1.00 36.48 81 GLU C N 1
ATOM 2308 C CA . GLU C 2 81 ? -8.512 25.310 -36.117 1.00 40.00 81 GLU C CA 1
ATOM 2309 C C . GLU C 2 81 ? -7.799 25.804 -34.868 1.00 41.01 81 GLU C C 1
ATOM 2310 O O . GLU C 2 81 ? -7.173 26.859 -34.890 1.00 45.17 81 GLU C O 1
ATOM 2316 N N . GLY C 2 82 ? -7.901 25.051 -33.778 1.00 40.27 82 GLY C N 1
ATOM 2317 C CA . GLY C 2 82 ? -7.190 25.390 -32.547 1.00 39.19 82 GLY C CA 1
ATOM 2318 C C . GLY C 2 82 ? -8.051 26.007 -31.456 1.00 38.93 82 GLY C C 1
ATOM 2319 O O . GLY C 2 82 ? -7.530 26.493 -30.455 1.00 40.65 82 GLY C O 1
ATOM 2320 N N . CYS C 2 83 ? -9.367 26.021 -31.638 1.00 36.57 83 CYS C N 1
ATOM 2321 C CA . CYS C 2 83 ? -10.238 26.462 -30.551 1.00 35.52 83 CYS C CA 1
ATOM 2322 C C . CYS C 2 83 ? -10.334 25.340 -29.517 1.00 33.50 83 CYS C C 1
ATOM 2323 O O . CYS C 2 83 ? -10.632 24.184 -29.859 1.00 32.43 83 CYS C O 1
ATOM 2326 N N . ASP C 2 84 ? -10.075 25.681 -28.257 1.00 32.08 84 ASP C N 1
ATOM 2327 C CA . ASP C 2 84 ? -10.065 24.694 -27.178 1.00 31.46 84 ASP C CA 1
ATOM 2328 C C . ASP C 2 84 ? -11.495 24.277 -26.798 1.00 29.59 84 ASP C C 1
ATOM 2329 O O . ASP C 2 84 ? -12.042 24.741 -25.808 1.00 27.32 84 ASP C O 1
ATOM 2334 N N . ILE C 2 85 ? -12.085 23.393 -27.600 1.00 28.32 85 ILE C N 1
ATOM 2335 C CA . ILE C 2 85 ? -13.446 22.925 -27.373 1.00 28.10 85 ILE C CA 1
ATOM 2336 C C . ILE C 2 85 ? -13.402 21.450 -27.013 1.00 27.67 85 ILE C C 1
ATOM 2337 O O . ILE C 2 85 ? -12.740 20.662 -27.686 1.00 27.60 85 ILE C O 1
ATOM 2342 N N . THR C 2 86 ? -14.084 21.094 -25.933 1.00 25.51 86 THR C N 1
ATOM 2343 C CA . THR C 2 86 ? -14.338 19.713 -25.605 1.00 23.17 86 THR C CA 1
ATOM 2344 C C . THR C 2 86 ? -15.774 19.467 -26.072 1.00 24.42 86 THR C C 1
ATOM 2345 O O . THR C 2 86 ? -16.698 20.210 -25.724 1.00 23.42 86 THR C O 1
ATOM 2349 N N . ILE C 2 87 ? -15.942 18.460 -26.912 1.00 22.72 87 ILE C N 1
ATOM 2350 C CA . ILE C 2 87 ? -17.235 18.106 -27.420 1.00 22.04 87 ILE C CA 1
ATOM 2351 C C . ILE C 2 87 ? -17.655 16.806 -26.764 1.00 23.19 87 ILE C C 1
ATOM 2352 O O . ILE C 2 87 ? -16.907 15.820 -26.758 1.00 21.91 87 ILE C O 1
ATOM 2357 N N . ILE C 2 88 ? -18.842 16.822 -26.172 1.00 22.48 88 ILE C N 1
ATOM 2358 C CA . ILE C 2 88 ? -19.387 15.617 -25.585 1.00 24.84 88 ILE C CA 1
ATOM 2359 C C . ILE C 2 88 ? -20.698 15.267 -26.261 1.00 24.97 88 ILE C C 1
ATOM 2360 O O . ILE C 2 88 ? -21.663 16.049 -26.225 1.00 24.56 88 ILE C O 1
ATOM 2365 N N . LEU C 2 89 ? -20.725 14.092 -26.878 1.00 25.98 89 LEU C N 1
ATOM 2366 C CA . LEU C 2 89 ? -21.942 13.585 -27.492 1.00 27.63 89 LEU C CA 1
ATOM 2367 C C . LEU C 2 89 ? -22.540 12.463 -26.642 1.00 29.15 89 LEU C C 1
ATOM 2368 O O . LEU C 2 89 ? -22.114 11.304 -26.716 1.00 29.71 89 LEU C O 1
ATOM 2373 N N . SER C 2 90 ? -23.514 12.829 -25.817 1.00 29.04 90 SER C N 1
ATOM 2374 C CA . SER C 2 90 ? -24.224 11.877 -24.978 1.00 32.83 90 SER C CA 1
ATOM 2375 C C . SER C 2 90 ? -25.640 11.677 -25.510 1.00 34.82 90 SER C C 1
ATOM 2376 O O . SER C 2 90 ? -26.617 11.633 -24.746 1.00 37.46 90 SER C O 1
ATOM 2380 N N . MET D 2 1 ? 5.970 6.086 -19.815 1.00 34.97 1 MET D N 1
ATOM 2381 C CA . MET D 2 1 ? 5.267 7.361 -19.520 1.00 33.77 1 MET D CA 1
ATOM 2382 C C . MET D 2 1 ? 3.762 7.121 -19.368 1.00 33.56 1 MET D C 1
ATOM 2383 O O . MET D 2 1 ? 3.024 7.069 -20.353 1.00 34.03 1 MET D O 1
ATOM 2388 N N . LYS D 2 2 ? 3.328 6.976 -18.121 1.00 37.23 2 LYS D N 1
ATOM 2389 C CA . LYS D 2 2 ? 1.934 6.755 -17.784 1.00 36.82 2 LYS D CA 1
ATOM 2390 C C . LYS D 2 2 ? 1.236 8.099 -17.603 1.00 33.86 2 LYS D C 1
ATOM 2391 O O . LYS D 2 2 ? 1.769 9.009 -16.968 1.00 32.51 2 LYS D O 1
ATOM 2397 N N . LYS D 2 3 ? 0.043 8.231 -18.161 1.00 33.67 3 LYS D N 1
ATOM 2398 C CA . LYS D 2 3 ? -0.721 9.451 -17.987 1.00 31.06 3 LYS D CA 1
ATOM 2399 C C . LYS D 2 3 ? -1.951 9.191 -17.154 1.00 30.15 3 LYS D C 1
ATOM 2400 O O . LYS D 2 3 ? -2.736 8.295 -17.463 1.00 32.75 3 LYS D O 1
ATOM 2406 N N . ALA D 2 4 ? -2.108 9.969 -16.089 1.00 26.28 4 ALA D N 1
ATOM 2407 C CA . ALA D 2 4 ? -3.289 9.896 -15.263 1.00 24.32 4 ALA D CA 1
ATOM 2408 C C . ALA D 2 4 ? -3.966 11.269 -15.217 1.00 23.91 4 ALA D C 1
ATOM 2409 O O . ALA D 2 4 ? -3.322 12.296 -14.938 1.00 22.51 4 ALA D O 1
ATOM 2411 N N . VAL D 2 5 ? -5.255 11.283 -15.535 1.00 22.49 5 VAL D N 1
ATOM 2412 C CA . VAL D 2 5 ? -6.013 12.528 -15.614 1.00 23.36 5 VAL D CA 1
ATOM 2413 C C . VAL D 2 5 ? -7.189 12.500 -14.653 1.00 22.59 5 VAL D C 1
ATOM 2414 O O . VAL D 2 5 ? -8.023 11.593 -14.694 1.00 24.10 5 VAL D O 1
ATOM 2418 N N . ILE D 2 6 ? -7.235 13.488 -13.773 1.00 22.61 6 ILE D N 1
ATOM 2419 C CA . ILE D 2 6 ? -8.363 13.651 -12.865 1.00 23.80 6 ILE D CA 1
ATOM 2420 C C . ILE D 2 6 ? -9.125 14.906 -13.238 1.00 25.71 6 ILE D C 1
ATOM 2421 O O . ILE D 2 6 ? -8.572 16.005 -13.233 1.00 26.01 6 ILE D O 1
ATOM 2426 N N . ASN D 2 7 ? -10.394 14.734 -13.579 1.00 27.92 7 ASN D N 1
ATOM 2427 C CA . ASN D 2 7 ? -11.268 15.870 -13.835 1.00 31.43 7 ASN D CA 1
ATOM 2428 C C . ASN D 2 7 ? -11.989 16.240 -12.549 1.00 30.08 7 ASN D C 1
ATOM 2429 O O . ASN D 2 7 ? -12.990 15.621 -12.168 1.00 30.60 7 ASN D O 1
ATOM 2434 N N . GLY D 2 8 ? -11.448 17.248 -11.882 1.00 30.31 8 GLY D N 1
ATOM 2435 C CA . GLY D 2 8 ? -11.815 17.579 -10.519 1.00 31.13 8 GLY D CA 1
ATOM 2436 C C . GLY D 2 8 ? -13.275 17.878 -10.278 1.00 32.92 8 GLY D C 1
ATOM 2437 O O . GLY D 2 8 ? -13.797 17.616 -9.191 1.00 31.76 8 GLY D O 1
ATOM 2438 N N . GLU D 2 9 ? -13.936 18.435 -11.285 1.00 35.96 9 GLU D N 1
ATOM 2439 C CA . GLU D 2 9 ? -15.322 18.831 -11.141 1.00 40.36 9 GLU D CA 1
ATOM 2440 C C . GLU D 2 9 ? -16.254 17.634 -11.290 1.00 37.95 9 GLU D C 1
ATOM 2441 O O . GLU D 2 9 ? -17.432 17.729 -10.989 1.00 39.76 9 GLU D O 1
ATOM 2447 N N . GLN D 2 10 ? -15.715 16.511 -11.752 1.00 37.06 10 GLN D N 1
ATOM 2448 C CA . GLN D 2 10 ? -16.491 15.291 -11.935 1.00 36.89 10 GLN D CA 1
ATOM 2449 C C . GLN D 2 10 ? -16.624 14.547 -10.623 1.00 35.69 10 GLN D C 1
ATOM 2450 O O . GLN D 2 10 ? -17.576 13.788 -10.418 1.00 37.20 10 GLN D O 1
ATOM 2456 N N . ILE D 2 11 ? -15.655 14.757 -9.740 1.00 38.75 11 ILE D N 1
ATOM 2457 C CA . ILE D 2 11 ? -15.612 14.055 -8.467 1.00 39.70 11 ILE D CA 1
ATOM 2458 C C . ILE D 2 11 ? -16.867 14.360 -7.669 1.00 40.51 11 ILE D C 1
ATOM 2459 O O . ILE D 2 11 ? -17.249 15.525 -7.513 1.00 41.47 11 ILE D O 1
ATOM 2464 N N . ARG D 2 12 ? -17.513 13.308 -7.183 1.00 41.10 12 ARG D N 1
ATOM 2465 C CA . ARG D 2 12 ? -18.712 13.459 -6.358 1.00 43.06 12 ARG D CA 1
ATOM 2466 C C . ARG D 2 12 ? -18.398 13.165 -4.895 1.00 42.14 12 ARG D C 1
ATOM 2467 O O . ARG D 2 12 ? -19.194 13.487 -4.014 1.00 43.49 12 ARG D O 1
ATOM 2475 N N . SER D 2 13 ? -17.230 12.565 -4.645 1.00 39.03 13 SER D N 1
ATOM 2476 C CA . SER D 2 13 ? -16.854 12.134 -3.296 1.00 37.23 13 SER D CA 1
ATOM 2477 C C . SER D 2 13 ? -15.433 11.589 -3.245 1.00 35.12 13 SER D C 1
ATOM 2478 O O . SER D 2 13 ? -14.843 11.270 -4.273 1.00 33.26 13 SER D O 1
ATOM 2481 N N . ILE D 2 14 ? -14.894 11.462 -2.038 1.00 35.80 14 ILE D N 1
ATOM 2482 C CA . ILE D 2 14 ? -13.565 10.863 -1.844 1.00 33.89 14 ILE D CA 1
ATOM 2483 C C . ILE D 2 14 ? -13.466 9.474 -2.491 1.00 32.75 14 ILE D C 1
ATOM 2484 O O . ILE D 2 14 ? -12.472 9.163 -3.151 1.00 32.39 14 ILE D O 1
ATOM 2489 N N . SER D 2 15 ? -14.500 8.654 -2.317 1.00 32.46 15 SER D N 1
ATOM 2490 C CA . SER D 2 15 ? -14.549 7.319 -2.906 1.00 32.38 15 SER D CA 1
ATOM 2491 C C . SER D 2 15 ? -14.533 7.394 -4.424 1.00 31.75 15 SER D C 1
ATOM 2492 O O . SER D 2 15 ? -14.001 6.512 -5.097 1.00 30.88 15 SER D O 1
ATOM 2495 N N . ASP D 2 16 ? -15.148 8.438 -4.964 1.00 30.84 16 ASP D N 1
ATOM 2496 C CA . ASP D 2 16 ? -15.207 8.607 -6.401 1.00 31.45 16 ASP D CA 1
ATOM 2497 C C . ASP D 2 16 ? -13.828 8.995 -6.947 1.00 29.39 16 ASP D C 1
ATOM 2498 O O . ASP D 2 16 ? -13.493 8.677 -8.080 1.00 30.65 16 ASP D O 1
ATOM 2503 N N . LEU D 2 17 ? -13.042 9.684 -6.129 1.00 27.01 17 LEU D N 1
ATOM 2504 C CA . LEU D 2 17 ? -11.691 10.060 -6.482 1.00 26.31 17 LEU D CA 1
ATOM 2505 C C . LEU D 2 17 ? -10.765 8.838 -6.556 1.00 26.28 17 LEU D C 1
ATOM 2506 O O . LEU D 2 17 ? -9.999 8.695 -7.502 1.00 27.34 17 LEU D O 1
ATOM 2511 N N . HIS D 2 18 ? -10.842 7.966 -5.555 1.00 26.88 18 HIS D N 1
ATOM 2512 C CA . HIS D 2 18 ? -10.108 6.703 -5.566 1.00 26.18 18 HIS D CA 1
ATOM 2513 C C . HIS D 2 18 ? -10.475 5.806 -6.745 1.00 27.31 18 HIS D C 1
ATOM 2514 O O . HIS D 2 18 ? -9.611 5.139 -7.326 1.00 26.80 18 HIS D O 1
ATOM 2521 N N . GLN D 2 19 ? -11.754 5.790 -7.099 1.00 27.57 19 GLN D N 1
ATOM 2522 C CA . GLN D 2 19 ? -12.203 5.026 -8.255 1.00 29.33 19 GLN D CA 1
ATOM 2523 C C . GLN D 2 19 ? -11.658 5.605 -9.566 1.00 29.44 19 GLN D C 1
ATOM 2524 O O . GLN D 2 19 ? -11.304 4.865 -10.486 1.00 30.47 19 GLN D O 1
ATOM 2530 N N . THR D 2 20 ? -11.578 6.929 -9.641 1.00 27.94 20 THR D N 1
ATOM 2531 C CA . THR D 2 20 ? -10.951 7.586 -10.778 1.00 28.67 20 THR D CA 1
ATOM 2532 C C . THR D 2 20 ? -9.478 7.199 -10.844 1.00 27.44 20 THR D C 1
ATOM 2533 O O . THR D 2 20 ? -8.965 6.878 -11.914 1.00 28.76 20 THR D O 1
ATOM 2537 N N . LEU D 2 21 ? -8.806 7.214 -9.695 1.00 27.37 21 LEU D N 1
ATOM 2538 C CA . LEU D 2 21 ? -7.403 6.790 -9.616 1.00 27.21 21 LEU D CA 1
ATOM 2539 C C . LEU D 2 21 ? -7.203 5.313 -9.971 1.00 26.59 21 LEU D C 1
ATOM 2540 O O . LEU D 2 21 ? -6.272 4.966 -10.686 1.00 26.83 21 LEU D O 1
ATOM 2545 N N . LYS D 2 22 ? -8.064 4.445 -9.449 1.00 27.28 22 LYS D N 1
ATOM 2546 C CA . LYS D 2 22 ? -8.008 3.028 -9.771 1.00 27.61 22 LYS D CA 1
ATOM 2547 C C . LYS D 2 22 ? -8.027 2.849 -11.283 1.00 27.87 22 LYS D C 1
ATOM 2548 O O . LYS D 2 22 ? -7.313 2.018 -11.832 1.00 26.64 22 LYS D O 1
ATOM 2554 N N . LYS D 2 23 ? -8.861 3.639 -11.949 1.00 28.76 23 LYS D N 1
ATOM 2555 C CA . LYS D 2 23 ? -8.954 3.619 -13.400 1.00 30.36 23 LYS D CA 1
ATOM 2556 C C . LYS D 2 23 ? -7.729 4.237 -14.068 1.00 30.73 23 LYS D C 1
ATOM 2557 O O . LYS D 2 23 ? -7.118 3.612 -14.926 1.00 31.37 23 LYS D O 1
ATOM 2563 N N . GLU D 2 24 ? -7.380 5.466 -13.691 1.00 29.47 24 GLU D N 1
ATOM 2564 C CA . GLU D 2 24 ? -6.313 6.192 -14.384 1.00 30.86 24 GLU D CA 1
ATOM 2565 C C . GLU D 2 24 ? -4.937 5.566 -14.162 1.00 31.52 24 GLU D C 1
ATOM 2566 O O . GLU D 2 24 ? -4.069 5.624 -15.034 1.00 32.74 24 GLU D O 1
ATOM 2572 N N . LEU D 2 25 ? -4.740 4.972 -12.989 1.00 31.76 25 LEU D N 1
ATOM 2573 C CA . LEU D 2 25 ? -3.459 4.362 -12.650 1.00 31.23 25 LEU D CA 1
ATOM 2574 C C . LEU D 2 25 ? -3.507 2.873 -12.930 1.00 31.49 25 LEU D C 1
ATOM 2575 O O . LEU D 2 25 ? -2.521 2.160 -12.738 1.00 31.87 25 LEU D O 1
ATOM 2580 N N . ALA D 2 26 ? -4.664 2.414 -13.398 1.00 31.70 26 ALA D N 1
ATOM 2581 C CA . ALA D 2 26 ? -4.871 1.013 -13.712 1.00 31.73 26 ALA D CA 1
ATOM 2582 C C . ALA D 2 26 ? -4.474 0.137 -12.525 1.00 31.63 26 ALA D C 1
ATOM 2583 O O . ALA D 2 26 ? -3.670 -0.800 -12.663 1.00 31.27 26 ALA D O 1
ATOM 2585 N N . LEU D 2 27 ? -5.035 0.447 -11.359 1.00 29.22 27 LEU D N 1
ATOM 2586 C CA . LEU D 2 27 ? -4.733 -0.300 -10.137 1.00 29.88 27 LEU D CA 1
ATOM 2587 C C . LEU D 2 27 ? -5.455 -1.650 -10.128 1.00 32.10 27 LEU D C 1
ATOM 2588 O O . LEU D 2 27 ? -6.423 -1.838 -10.855 1.00 33.51 27 LEU D O 1
ATOM 2593 N N . PRO D 2 28 ? -4.972 -2.602 -9.316 1.00 33.44 28 PRO D N 1
ATOM 2594 C CA . PRO D 2 28 ? -5.631 -3.908 -9.221 1.00 34.11 28 PRO D CA 1
ATOM 2595 C C . PRO D 2 28 ? -7.070 -3.794 -8.743 1.00 33.00 28 PRO D C 1
ATOM 2596 O O . PRO D 2 28 ? -7.431 -2.823 -8.082 1.00 32.68 28 PRO D O 1
ATOM 2600 N N . GLU D 2 29 ? -7.876 -4.798 -9.065 1.00 33.28 29 GLU D N 1
ATOM 2601 C CA . GLU D 2 29 ? -9.288 -4.809 -8.705 1.00 34.38 29 GLU D CA 1
ATOM 2602 C C . GLU D 2 29 ? -9.548 -4.745 -7.198 1.00 33.38 29 GLU D C 1
ATOM 2603 O O . GLU D 2 29 ? -10.602 -4.267 -6.766 1.00 33.35 29 GLU D O 1
ATOM 2609 N N . TYR D 2 30 ? -8.599 -5.223 -6.400 1.00 30.87 30 TYR D N 1
ATOM 2610 C CA . TYR D 2 30 ? -8.781 -5.234 -4.951 1.00 31.90 30 TYR D CA 1
ATOM 2611 C C . TYR D 2 30 ? -8.321 -3.923 -4.307 1.00 30.01 30 TYR D C 1
ATOM 2612 O O . TYR D 2 30 ? -8.328 -3.783 -3.085 1.00 30.91 30 TYR D O 1
ATOM 2621 N N . TYR D 2 31 ? -7.922 -2.963 -5.132 1.00 29.13 31 TYR D N 1
ATOM 2622 C CA . TYR D 2 31 ? -7.550 -1.641 -4.632 1.00 28.35 31 TYR D CA 1
ATOM 2623 C C . TYR D 2 31 ? -8.502 -1.154 -3.537 1.00 28.49 31 TYR D C 1
ATOM 2624 O O . TYR D 2 31 ? -9.703 -1.015 -3.758 1.00 30.23 31 TYR D O 1
ATOM 2633 N N . GLY D 2 32 ? -7.944 -0.892 -2.357 1.00 28.50 32 GLY D N 1
ATOM 2634 C CA . GLY D 2 32 ? -8.723 -0.588 -1.165 1.00 27.62 32 GLY D CA 1
ATOM 2635 C C . GLY D 2 32 ? -9.338 0.790 -1.097 1.00 28.60 32 GLY D C 1
ATOM 2636 O O . GLY D 2 32 ? -10.105 1.078 -0.183 1.00 29.15 32 GLY D O 1
ATOM 2637 N N . GLU D 2 33 ? -9.010 1.648 -2.061 1.00 28.40 33 GLU D N 1
ATOM 2638 C CA . GLU D 2 33 ? -9.614 2.976 -2.149 1.00 28.68 33 GLU D CA 1
ATOM 2639 C C . GLU D 2 33 ? -9.498 3.751 -0.843 1.00 28.76 33 GLU D C 1
ATOM 2640 O O . GLU D 2 33 ? -10.498 4.203 -0.278 1.00 29.14 33 GLU D O 1
ATOM 2646 N N . ASN D 2 34 ? -8.261 3.875 -0.375 1.00 26.03 34 ASN D N 1
ATOM 2647 C CA . ASN D 2 34 ? -7.923 4.604 0.832 1.00 25.82 34 ASN D CA 1
ATOM 2648 C C . ASN D 2 34 ? -6.474 5.079 0.709 1.00 24.21 34 ASN D C 1
ATOM 2649 O O . ASN D 2 34 ? -5.793 4.749 -0.258 1.00 24.27 34 ASN D O 1
ATOM 2654 N N . LEU D 2 35 ? -6.008 5.860 1.671 1.00 24.05 35 LEU D N 1
ATOM 2655 C CA . LEU D 2 35 ? -4.715 6.509 1.536 1.00 23.33 35 LEU D CA 1
ATOM 2656 C C . LEU D 2 35 ? -3.593 5.499 1.689 1.00 24.63 35 LEU D C 1
ATOM 2657 O O . LEU D 2 35 ? -2.552 5.620 1.050 1.00 21.62 35 LEU D O 1
ATOM 2662 N N . ASP D 2 36 ? -3.812 4.503 2.542 1.00 25.80 36 ASP D N 1
ATOM 2663 C CA . ASP D 2 36 ? -2.825 3.461 2.728 1.00 28.02 36 ASP D CA 1
ATOM 2664 C C . ASP D 2 36 ? -2.699 2.614 1.458 1.00 27.10 36 ASP D C 1
ATOM 2665 O O . ASP D 2 36 ? -1.586 2.330 1.003 1.00 27.57 36 ASP D O 1
ATOM 2670 N N . ALA D 2 37 ? -3.844 2.241 0.890 1.00 25.56 37 ALA D N 1
ATOM 2671 C CA . ALA D 2 37 ? -3.896 1.536 -0.398 1.00 27.09 37 ALA D CA 1
ATOM 2672 C C . ALA D 2 37 ? -3.179 2.317 -1.488 1.00 25.25 37 ALA D C 1
ATOM 2673 O O . ALA D 2 37 ? -2.371 1.764 -2.230 1.00 25.08 37 ALA D O 1
ATOM 2675 N N . LEU D 2 38 ? -3.475 3.607 -1.575 1.00 25.69 38 LEU D N 1
ATOM 2676 C CA . LEU D 2 38 ? -2.874 4.453 -2.605 1.00 25.02 38 LEU D CA 1
ATOM 2677 C C . LEU D 2 38 ? -1.350 4.458 -2.483 1.00 24.78 38 LEU D C 1
ATOM 2678 O O . LEU D 2 38 ? -0.649 4.306 -3.474 1.00 25.45 38 LEU D O 1
ATOM 2683 N N . TRP D 2 39 ? -0.841 4.622 -1.263 1.00 26.11 39 TRP D N 1
ATOM 2684 C CA . TRP D 2 39 ? 0.603 4.612 -1.019 1.00 26.06 39 TRP D CA 1
ATOM 2685 C C . TRP D 2 39 ? 1.239 3.287 -1.431 1.00 26.10 39 TRP D C 1
ATOM 2686 O O . TRP D 2 39 ? 2.318 3.262 -2.024 1.00 26.95 39 TRP D O 1
ATOM 2697 N N . ASP D 2 40 ? 0.576 2.189 -1.068 1.00 26.84 40 ASP D N 1
ATOM 2698 C CA . ASP D 2 40 ? 0.995 0.848 -1.456 1.00 26.07 40 ASP D CA 1
ATOM 2699 C C . ASP D 2 40 ? 1.145 0.731 -2.978 1.00 25.21 40 ASP D C 1
ATOM 2700 O O . ASP D 2 40 ? 2.151 0.223 -3.473 1.00 25.31 40 ASP D O 1
ATOM 2705 N N . CYS D 2 41 ? 0.159 1.227 -3.719 1.00 25.03 41 CYS D N 1
ATOM 2706 C CA . CYS D 2 41 ? 0.201 1.195 -5.188 1.00 25.22 41 CYS D CA 1
ATOM 2707 C C . CYS D 2 41 ? 1.261 2.103 -5.804 1.00 24.65 41 CYS D C 1
ATOM 2708 O O . CYS D 2 41 ? 1.899 1.747 -6.789 1.00 23.76 41 CYS D O 1
ATOM 2711 N N . LEU D 2 42 ? 1.444 3.282 -5.228 1.00 23.71 42 LEU D N 1
ATOM 2712 C CA . LEU D 2 42 ? 2.439 4.208 -5.743 1.00 24.61 42 LEU D CA 1
ATOM 2713 C C . LEU D 2 42 ? 3.857 3.660 -5.589 1.00 25.27 42 LEU D C 1
ATOM 2714 O O . LEU D 2 42 ? 4.684 3.802 -6.488 1.00 24.94 42 LEU D O 1
ATOM 2719 N N . THR D 2 43 ? 4.130 3.015 -4.458 1.00 26.66 43 THR D N 1
ATOM 2720 C CA . THR D 2 43 ? 5.457 2.459 -4.212 1.00 27.25 43 THR D CA 1
ATOM 2721 C C . THR D 2 43 ? 5.550 0.980 -4.544 1.00 29.21 43 THR D C 1
ATOM 2722 O O . THR D 2 43 ? 6.637 0.411 -4.511 1.00 31.23 43 THR D O 1
ATOM 2726 N N . GLY D 2 44 ? 4.422 0.353 -4.872 1.00 30.84 44 GLY D N 1
ATOM 2727 C CA . GLY D 2 44 ? 4.428 -1.076 -5.138 1.00 31.47 44 GLY D CA 1
ATOM 2728 C C . GLY D 2 44 ? 3.466 -1.552 -6.206 1.00 33.11 44 GLY D C 1
ATOM 2729 O O . GLY D 2 44 ? 2.881 -2.632 -6.068 1.00 33.44 44 GLY D O 1
ATOM 2730 N N . TRP D 2 45 ? 3.303 -0.758 -7.269 1.00 37.11 45 TRP D N 1
ATOM 2731 C CA . TRP D 2 45 ? 2.484 -1.160 -8.415 1.00 37.99 45 TRP D CA 1
ATOM 2732 C C . TRP D 2 45 ? 2.680 -0.294 -9.660 1.00 36.82 45 TRP D C 1
ATOM 2733 O O . TRP D 2 45 ? 2.957 -0.787 -10.753 1.00 36.81 45 TRP D O 1
ATOM 2744 N N . VAL D 2 46 ? 2.487 1.006 -9.485 1.00 34.54 46 VAL D N 1
ATOM 2745 C CA . VAL D 2 46 ? 2.532 1.958 -10.581 1.00 33.09 46 VAL D CA 1
ATOM 2746 C C . VAL D 2 46 ? 3.921 1.990 -11.224 1.00 33.41 46 VAL D C 1
ATOM 2747 O O . VAL D 2 46 ? 4.947 1.960 -10.528 1.00 32.31 46 VAL D O 1
ATOM 2751 N N . GLU D 2 47 ? 3.949 2.026 -12.553 1.00 35.18 47 GLU D N 1
ATOM 2752 C CA . GLU D 2 47 ? 5.204 2.161 -13.281 1.00 37.15 47 GLU D CA 1
ATOM 2753 C C . GLU D 2 47 ? 5.468 3.632 -13.580 1.00 35.53 47 GLU D C 1
ATOM 2754 O O . GLU D 2 47 ? 4.542 4.419 -13.768 1.00 37.03 47 GLU D O 1
ATOM 2760 N N . TYR D 2 48 ? 6.740 3.997 -13.607 1.00 33.99 48 TYR D N 1
ATOM 2761 C CA . TYR D 2 48 ? 7.143 5.377 -13.783 1.00 32.67 48 TYR D CA 1
ATOM 2762 C C . TYR D 2 48 ? 8.008 5.501 -15.033 1.00 33.91 48 TYR D C 1
ATOM 2763 O O . TYR D 2 48 ? 8.623 4.521 -15.452 1.00 37.22 48 TYR D O 1
ATOM 2772 N N . PRO D 2 49 ? 8.055 6.698 -15.644 1.00 32.70 49 PRO D N 1
ATOM 2773 C CA . PRO D 2 49 ? 7.464 7.962 -15.203 1.00 30.64 49 PRO D CA 1
ATOM 2774 C C . PRO D 2 49 ? 5.935 7.982 -15.171 1.00 29.05 49 PRO D C 1
ATOM 2775 O O . PRO D 2 49 ? 5.278 7.223 -15.870 1.00 29.42 49 PRO D O 1
ATOM 2779 N N . LEU D 2 50 ? 5.393 8.870 -14.346 1.00 27.45 50 LEU D N 1
ATOM 2780 C CA . LEU D 2 50 ? 3.970 9.117 -14.265 1.00 26.16 50 LEU D CA 1
ATOM 2781 C C . LEU D 2 50 ? 3.769 10.624 -14.378 1.00 26.32 50 LEU D C 1
ATOM 2782 O O . LEU D 2 50 ? 4.541 11.406 -13.815 1.00 24.92 50 LEU D O 1
ATOM 2787 N N . VAL D 2 51 ? 2.747 11.018 -15.127 1.00 26.28 51 VAL D N 1
ATOM 2788 C CA . VAL D 2 51 ? 2.279 12.394 -15.154 1.00 25.10 51 VAL D CA 1
ATOM 2789 C C . VAL D 2 51 ? 0.864 12.357 -14.614 1.00 24.94 51 VAL D C 1
ATOM 2790 O O . VAL D 2 51 ? 0.010 11.652 -15.169 1.00 24.61 51 VAL D O 1
ATOM 2794 N N . LEU D 2 52 ? 0.638 13.058 -13.502 1.00 22.47 52 LEU D N 1
ATOM 2795 C CA . LEU D 2 52 ? -0.681 13.155 -12.900 1.00 22.56 52 LEU D CA 1
ATOM 2796 C C . LEU D 2 52 ? -1.230 14.557 -13.154 1.00 24.05 52 LEU D C 1
ATOM 2797 O O . LEU D 2 52 ? -0.747 15.536 -12.579 1.00 25.21 52 LEU D O 1
ATOM 2802 N N . GLU D 2 53 ? -2.211 14.642 -14.047 1.00 24.29 53 GLU D N 1
ATOM 2803 C CA . GLU D 2 53 ? -2.846 15.892 -14.407 1.00 25.90 53 GLU D CA 1
ATOM 2804 C C . GLU D 2 53 ? -4.146 16.000 -13.620 1.00 25.04 53 GLU D C 1
ATOM 2805 O O . GLU D 2 53 ? -5.091 15.247 -13.841 1.00 26.00 53 GLU D O 1
ATOM 2811 N N . TRP D 2 54 ? -4.180 16.928 -12.682 1.00 23.33 54 TRP D N 1
ATOM 2812 C CA . TRP D 2 54 ? -5.329 17.066 -11.821 1.00 23.52 54 TRP D CA 1
ATOM 2813 C C . TRP D 2 54 ? -6.023 18.379 -12.163 1.00 22.97 54 TRP D C 1
ATOM 2814 O O . TRP D 2 54 ? -5.599 19.441 -11.717 1.00 22.91 54 TRP D O 1
ATOM 2825 N N . ARG D 2 55 ? -7.060 18.292 -12.987 1.00 22.99 55 ARG D N 1
ATOM 2826 C CA . ARG D 2 55 ? -7.775 19.474 -13.470 1.00 27.26 55 ARG D CA 1
ATOM 2827 C C . ARG D 2 55 ? -8.847 19.859 -12.481 1.00 26.46 55 ARG D C 1
ATOM 2828 O O . ARG D 2 55 ? -9.428 18.993 -11.818 1.00 24.49 55 ARG D O 1
ATOM 2836 N N . GLN D 2 56 ? -9.133 21.155 -12.437 1.00 28.15 56 GLN D N 1
ATOM 2837 C CA . GLN D 2 56 ? -9.996 21.759 -11.428 1.00 29.12 56 GL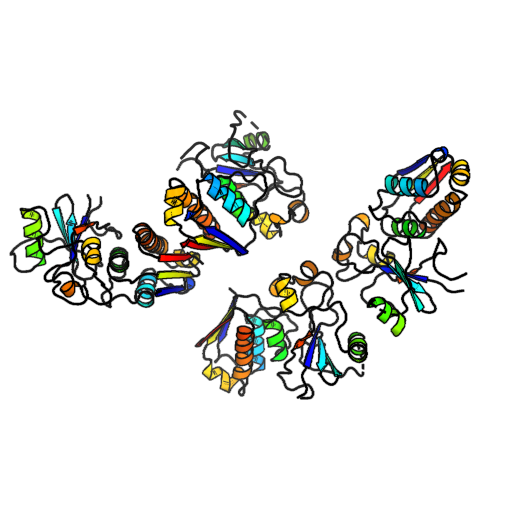N D CA 1
ATOM 2838 C C . GLN D 2 56 ? -9.692 21.210 -10.057 1.00 28.37 56 GLN D C 1
ATOM 2839 O O . GLN D 2 56 ? -10.589 20.794 -9.330 1.00 28.24 56 GLN D O 1
ATOM 2845 N N . PHE D 2 57 ? -8.410 21.214 -9.717 1.00 26.81 57 PHE D N 1
ATOM 2846 C CA . PHE D 2 57 ? -7.970 20.725 -8.431 1.00 27.01 57 PHE D CA 1
ATOM 2847 C C . PHE D 2 57 ? -8.731 21.379 -7.270 1.00 27.98 57 PHE D C 1
ATOM 2848 O O . PHE D 2 57 ? -9.121 20.709 -6.306 1.00 29.88 57 PHE D O 1
ATOM 2856 N N . GLU D 2 58 ? -8.933 22.687 -7.375 1.00 29.78 58 GLU D N 1
ATOM 2857 C CA . GLU D 2 58 ? -9.586 23.485 -6.342 1.00 31.43 58 GLU D CA 1
ATOM 2858 C C . GLU D 2 58 ? -11.051 23.100 -6.092 1.00 32.11 58 GLU D C 1
ATOM 2859 O O . GLU D 2 58 ? -11.484 23.014 -4.949 1.00 33.02 58 GLU D O 1
ATOM 2865 N N . GLN D 2 59 ? -11.815 22.872 -7.154 1.00 32.05 59 GLN D N 1
ATOM 2866 C CA . GLN D 2 59 ? -13.172 22.368 -6.995 1.00 34.09 59 GLN D CA 1
ATOM 2867 C C . GLN D 2 59 ? -13.155 21.018 -6.281 1.00 34.58 59 GLN D C 1
ATOM 2868 O O . GLN D 2 59 ? -14.015 20.734 -5.458 1.00 34.20 59 GLN D O 1
ATOM 2874 N N . SER D 2 60 ? -12.156 20.190 -6.575 1.00 35.43 60 SER D N 1
ATOM 2875 C CA . SER D 2 60 ? -12.171 18.814 -6.079 1.00 34.81 60 SER D CA 1
ATOM 2876 C C . SER D 2 60 ? -12.016 18.740 -4.560 1.00 35.64 60 SER D C 1
ATOM 2877 O O . SER D 2 60 ? -12.391 17.754 -3.934 1.00 36.45 60 SER D O 1
ATOM 2880 N N . LYS D 2 61 ? -11.491 19.803 -3.967 1.00 38.63 61 LYS D N 1
ATOM 2881 C CA . LYS D 2 61 ? -11.293 19.854 -2.524 1.00 40.34 61 LYS D CA 1
ATOM 2882 C C . LYS D 2 61 ? -12.621 19.884 -1.780 1.00 43.27 61 LYS D C 1
ATOM 2883 O O . LYS D 2 61 ? -12.785 19.224 -0.753 1.00 44.91 61 LYS D O 1
ATOM 2889 N N . GLN D 2 62 ? -13.580 20.635 -2.307 1.00 42.87 62 GLN D N 1
ATOM 2890 C CA . GLN D 2 62 ? -14.882 20.717 -1.683 1.00 43.85 62 GLN D CA 1
ATOM 2891 C C . GLN D 2 62 ? -15.725 19.490 -2.003 1.00 43.24 62 GLN D C 1
ATOM 2892 O O . GLN D 2 62 ? -16.469 19.007 -1.163 1.00 44.52 62 GLN D O 1
ATOM 2898 N N . LEU D 2 63 ? -15.601 18.994 -3.228 1.00 42.15 63 LEU D N 1
ATOM 2899 C CA . LEU D 2 63 ? -16.285 17.772 -3.645 1.00 41.74 63 LEU D CA 1
ATOM 2900 C C . LEU D 2 63 ? -15.793 16.532 -2.898 1.00 42.05 63 LEU D C 1
ATOM 2901 O O . LEU D 2 63 ? -16.357 15.453 -3.028 1.00 42.07 63 LEU D O 1
ATOM 2906 N N . THR D 2 64 ? -14.724 16.699 -2.133 1.00 43.46 64 THR D N 1
ATOM 2907 C CA . THR D 2 64 ? -14.245 15.682 -1.214 1.00 46.32 64 THR D CA 1
ATOM 2908 C C . THR D 2 64 ? -14.242 16.404 0.133 1.00 51.16 64 THR D C 1
ATOM 2909 O O . THR D 2 64 ? -14.136 17.629 0.173 1.00 53.63 64 THR D O 1
ATOM 2913 N N . GLU D 2 65 ? -14.390 15.684 1.237 1.00 53.23 65 GLU D N 1
ATOM 2914 C CA . GLU D 2 65 ? -14.480 16.373 2.528 1.00 56.01 65 GLU D CA 1
ATOM 2915 C C . GLU D 2 65 ? -13.109 16.909 2.926 1.00 56.63 65 GLU D C 1
ATOM 2916 O O . GLU D 2 65 ? -12.632 16.674 4.040 1.00 60.06 65 GLU D O 1
ATOM 2918 N N . ASN D 2 66 ? -12.476 17.638 2.008 1.00 54.35 66 ASN D N 1
ATOM 2919 C CA . ASN D 2 66 ? -11.075 18.039 2.177 1.00 53.16 66 ASN D CA 1
ATOM 2920 C C . ASN D 2 66 ? -10.121 16.846 2.024 1.00 48.33 66 ASN D C 1
ATOM 2921 O O . ASN D 2 66 ? -8.989 16.878 2.510 1.00 51.47 66 ASN D O 1
ATOM 2923 N N . GLY D 2 67 ? -10.577 15.807 1.327 1.00 43.33 67 GLY D N 1
ATOM 2924 C CA . GLY D 2 67 ? -9.796 14.588 1.133 1.00 37.28 67 GLY D CA 1
ATOM 2925 C C . GLY D 2 67 ? -8.831 14.632 -0.039 1.00 33.48 67 GLY D C 1
ATOM 2926 O O . GLY D 2 67 ? -7.840 13.894 -0.072 1.00 32.08 67 GLY D O 1
ATOM 2927 N N . ALA D 2 68 ? -9.124 15.488 -1.010 1.00 30.83 68 ALA D N 1
ATOM 2928 C CA . ALA D 2 68 ? -8.245 15.687 -2.155 1.00 28.27 68 ALA D CA 1
ATOM 2929 C C . ALA D 2 68 ? -6.803 16.036 -1.740 1.00 28.19 68 ALA D C 1
ATOM 2930 O O . ALA D 2 68 ? -5.831 15.531 -2.332 1.00 26.31 68 ALA D O 1
ATOM 2932 N N . GLU D 2 69 ? -6.663 16.886 -0.724 1.00 29.50 69 GLU D N 1
ATOM 2933 C CA . GLU D 2 69 ? -5.346 17.301 -0.244 1.00 29.77 69 GLU D CA 1
ATOM 2934 C C . GLU D 2 69 ? -4.499 16.139 0.269 1.00 29.48 69 GLU D C 1
ATOM 2935 O O . GLU D 2 69 ? -3.292 16.064 0.007 1.00 27.29 69 GLU D O 1
ATOM 2941 N N . SER D 2 70 ? -5.126 15.242 1.021 1.00 29.18 70 SER D N 1
ATOM 2942 C CA . SER D 2 70 ? -4.407 14.107 1.579 1.00 31.03 70 SER D CA 1
ATOM 2943 C C . SER D 2 70 ? -4.012 13.128 0.468 1.00 27.73 70 SER D C 1
ATOM 2944 O O . SER D 2 70 ? -2.966 12.503 0.536 1.00 28.37 70 SER D O 1
ATOM 2947 N N . VAL D 2 71 ? -4.844 13.025 -0.562 1.00 26.20 71 VAL D N 1
ATOM 2948 C CA . VAL D 2 71 ? -4.506 12.257 -1.764 1.00 25.68 71 VAL D CA 1
ATOM 2949 C C . VAL D 2 71 ? -3.320 12.898 -2.503 1.00 25.19 71 VAL D C 1
ATOM 2950 O O . VAL D 2 71 ? -2.368 12.222 -2.898 1.00 25.24 71 VAL D O 1
ATOM 2954 N N . LEU D 2 72 ? -3.380 14.208 -2.673 1.00 24.67 72 LEU D N 1
ATOM 2955 C CA . LEU D 2 72 ? -2.263 14.944 -3.237 1.00 25.84 72 LEU D CA 1
ATOM 2956 C C . LEU D 2 72 ? -0.967 14.738 -2.438 1.00 26.29 72 LEU D C 1
ATOM 2957 O O . LEU D 2 72 ? 0.092 14.516 -3.021 1.00 26.50 72 LEU D O 1
ATOM 2962 N N . GLN D 2 73 ? -1.056 14.809 -1.112 1.00 27.89 73 GLN D N 1
ATOM 2963 C CA . GLN D 2 73 ? 0.125 14.666 -0.257 1.00 30.78 73 GLN D CA 1
ATOM 2964 C C . GLN D 2 73 ? 0.832 13.310 -0.456 1.00 28.21 73 GLN D C 1
ATOM 2965 O O . GLN D 2 73 ? 2.057 13.216 -0.384 1.00 27.53 73 GLN D O 1
ATOM 2971 N N . VAL D 2 74 ? 0.049 12.266 -0.706 1.00 25.97 74 VAL D N 1
ATOM 2972 C CA . VAL D 2 74 ? 0.595 10.944 -0.974 1.00 24.97 74 VAL D CA 1
ATOM 2973 C C . VAL D 2 74 ? 1.376 10.905 -2.285 1.00 24.26 74 VAL D C 1
ATOM 2974 O O . VAL D 2 74 ? 2.447 10.310 -2.347 1.00 22.77 74 VAL D O 1
ATOM 2978 N N . PHE D 2 75 ? 0.861 11.558 -3.329 1.00 23.80 75 PHE D N 1
ATOM 2979 C CA . PHE D 2 75 ? 1.628 11.682 -4.570 1.00 24.27 75 PHE D CA 1
ATOM 2980 C C . PHE D 2 75 ? 2.916 12.483 -4.339 1.00 25.07 75 PHE D C 1
ATOM 2981 O O . PHE D 2 75 ? 3.982 12.117 -4.836 1.00 25.61 75 PHE D O 1
ATOM 2989 N N . ARG D 2 76 ? 2.814 13.565 -3.573 1.00 25.51 76 ARG D N 1
ATOM 2990 C CA . ARG D 2 76 ? 3.980 14.399 -3.276 1.00 27.76 76 ARG D CA 1
ATOM 2991 C C . ARG D 2 76 ? 5.033 13.594 -2.540 1.00 27.84 76 ARG D C 1
ATOM 2992 O O . ARG D 2 76 ? 6.230 13.713 -2.813 1.00 25.85 76 ARG D O 1
ATOM 3000 N N . GLU D 2 77 ? 4.569 12.777 -1.597 1.00 29.47 77 GLU D N 1
ATOM 3001 C CA . GLU D 2 77 ? 5.448 11.966 -0.762 1.00 31.98 77 GLU D CA 1
ATOM 3002 C C . GLU D 2 77 ? 6.128 10.851 -1.566 1.00 31.02 77 GLU D C 1
ATOM 3003 O O . GLU D 2 77 ? 7.278 10.497 -1.299 1.00 33.29 77 GLU D O 1
ATOM 3009 N N . ALA D 2 78 ? 5.416 10.296 -2.543 1.00 29.76 78 ALA D N 1
ATOM 3010 C CA . ALA D 2 78 ? 6.003 9.308 -3.451 1.00 30.72 78 ALA D CA 1
ATOM 3011 C C . ALA D 2 78 ? 7.061 9.966 -4.321 1.00 30.52 78 ALA D C 1
ATOM 3012 O O . ALA D 2 78 ? 8.131 9.415 -4.548 1.00 31.94 78 ALA D O 1
ATOM 3014 N N . LYS D 2 79 ? 6.752 11.163 -4.801 1.00 29.21 79 LYS D N 1
ATOM 3015 C CA . LYS D 2 79 ? 7.691 11.945 -5.582 1.00 30.18 79 LYS D CA 1
ATOM 3016 C C . LYS D 2 79 ? 8.942 12.240 -4.755 1.00 31.43 79 LYS D C 1
ATOM 3017 O O . LYS D 2 79 ? 10.065 12.049 -5.230 1.00 32.29 79 LYS D O 1
ATOM 3023 N N . ALA D 2 80 ? 8.748 12.686 -3.512 1.00 33.86 80 ALA D N 1
ATOM 3024 C CA . ALA D 2 80 ? 9.876 12.940 -2.595 1.00 37.35 80 ALA D CA 1
ATOM 3025 C C . ALA D 2 80 ? 10.758 11.703 -2.366 1.00 37.93 80 ALA D C 1
ATOM 3026 O O . ALA D 2 80 ? 11.952 11.825 -2.118 1.00 39.52 80 ALA D O 1
ATOM 3028 N N . GLU D 2 81 ? 10.165 10.516 -2.445 1.00 38.78 81 GLU D N 1
ATOM 3029 C CA . GLU D 2 81 ? 10.912 9.278 -2.224 1.00 41.13 81 GLU D CA 1
ATOM 3030 C C . GLU D 2 81 ? 11.681 8.837 -3.457 1.00 40.95 81 GLU D C 1
ATOM 3031 O O . GLU D 2 81 ? 12.482 7.916 -3.389 1.00 43.93 81 GLU D O 1
ATOM 3037 N N . GLY D 2 82 ? 11.444 9.496 -4.585 1.00 40.10 82 GLY D N 1
ATOM 3038 C CA . GLY D 2 82 ? 12.233 9.242 -5.780 1.00 39.04 82 GLY D CA 1
ATOM 3039 C C . GLY D 2 82 ? 11.451 8.630 -6.918 1.00 38.76 82 GLY D C 1
ATOM 3040 O O . GLY D 2 82 ? 12.037 8.221 -7.919 1.00 40.22 82 GLY D O 1
ATOM 3041 N N . CYS D 2 83 ? 10.130 8.540 -6.764 1.00 37.43 83 CYS D N 1
ATOM 3042 C CA . CYS D 2 83 ? 9.268 8.136 -7.872 1.00 36.30 83 CYS D CA 1
ATOM 3043 C C . CYS D 2 83 ? 9.195 9.285 -8.885 1.00 34.51 83 CYS D C 1
ATOM 3044 O O . CYS D 2 83 ? 8.996 10.439 -8.506 1.00 33.60 83 CYS D O 1
ATOM 3047 N N . ASP D 2 84 ? 9.371 8.974 -10.169 1.00 34.23 84 ASP D N 1
ATOM 3048 C CA . ASP D 2 84 ? 9.357 10.000 -11.223 1.00 33.32 84 ASP D CA 1
ATOM 3049 C C . ASP D 2 84 ? 7.916 10.427 -11.543 1.00 30.19 84 ASP D C 1
ATOM 3050 O O . ASP D 2 84 ? 7.298 9.930 -12.479 1.00 29.44 84 ASP D O 1
ATOM 3055 N N . ILE D 2 85 ? 7.389 11.343 -10.743 1.00 28.06 85 ILE D N 1
ATOM 3056 C CA . ILE D 2 85 ? 6.010 11.764 -10.862 1.00 26.21 85 ILE D CA 1
ATOM 3057 C C . ILE D 2 85 ? 5.993 13.239 -11.189 1.00 26.20 85 ILE D C 1
ATOM 3058 O O . ILE D 2 85 ? 6.587 14.046 -10.475 1.00 26.22 85 ILE D O 1
ATOM 3063 N N . THR D 2 86 ? 5.342 13.584 -12.292 1.00 23.93 86 THR D N 1
ATOM 3064 C CA . THR D 2 86 ? 5.095 14.966 -12.622 1.00 23.62 86 THR D CA 1
ATOM 3065 C C . THR D 2 86 ? 3.663 15.241 -12.168 1.00 23.23 86 THR D C 1
ATOM 3066 O O . THR D 2 86 ? 2.743 14.488 -12.480 1.00 23.39 86 THR D O 1
ATOM 3070 N N . ILE D 2 87 ? 3.490 16.279 -11.371 1.00 21.10 87 ILE D N 1
ATOM 3071 C CA . ILE D 2 87 ? 2.189 16.599 -10.840 1.00 21.81 87 ILE D CA 1
ATOM 3072 C C . ILE D 2 87 ? 1.748 17.904 -11.460 1.00 22.78 87 ILE D C 1
ATOM 3073 O O . ILE D 2 87 ? 2.443 18.922 -11.359 1.00 24.36 87 ILE D O 1
ATOM 3078 N N . ILE D 2 88 ? 0.605 17.868 -12.130 1.00 22.78 88 ILE D N 1
ATOM 3079 C CA . ILE D 2 88 ? 0.044 19.079 -12.707 1.00 22.15 88 ILE D CA 1
ATOM 3080 C C . ILE D 2 88 ? -1.247 19.445 -11.988 1.00 22.27 88 ILE D C 1
ATOM 3081 O O . ILE D 2 88 ? -2.234 18.714 -12.076 1.00 22.77 88 ILE D O 1
ATOM 3086 N N . LEU D 2 89 ? -1.224 20.553 -11.252 1.00 22.46 89 LEU D N 1
ATOM 3087 C CA . LEU D 2 89 ? -2.438 21.068 -10.622 1.00 24.67 89 LEU D CA 1
ATOM 3088 C C . LEU D 2 89 ? -3.025 22.186 -11.468 1.00 25.33 89 LEU D C 1
ATOM 3089 O O . LEU D 2 89 ? -2.510 23.307 -11.489 1.00 28.64 89 LEU D O 1
ATOM 3094 N N . SER D 2 90 ? -4.077 21.863 -12.203 1.00 25.21 90 SER D N 1
ATOM 3095 C CA . SER D 2 90 ? -4.696 22.824 -13.098 1.00 28.39 90 SER D CA 1
ATOM 3096 C C . SER D 2 90 ? -6.150 23.082 -12.685 1.00 30.53 90 SER D C 1
ATOM 3097 O O . SER D 2 90 ? -6.443 23.233 -11.489 1.00 30.95 90 SER D O 1
ATOM 3100 N N . GLY E 1 2 ? -8.468 80.175 -57.431 1.00 48.87 3 GLY E N 1
ATOM 3101 C CA . GLY E 1 2 ? -7.331 79.654 -56.613 1.00 46.07 3 GLY E CA 1
ATOM 3102 C C . GLY E 1 2 ? -7.721 78.419 -55.818 1.00 44.57 3 GLY E C 1
ATOM 3103 O O . GLY E 1 2 ? -8.851 78.313 -55.327 1.00 43.30 3 GLY E O 1
ATOM 3104 N N . ARG E 1 3 ? -6.785 77.480 -55.678 1.00 42.38 4 ARG E N 1
ATOM 3105 C CA . ARG E 1 3 ? -7.062 76.259 -54.937 1.00 39.79 4 ARG E CA 1
ATOM 3106 C C . ARG E 1 3 ? -7.099 76.490 -53.428 1.00 38.77 4 ARG E C 1
ATOM 3107 O O . ARG E 1 3 ? -6.468 77.415 -52.912 1.00 40.90 4 ARG E O 1
ATOM 3115 N N . THR E 1 4 ? -7.878 75.666 -52.731 1.00 37.12 5 THR E N 1
ATOM 3116 C CA . THR E 1 4 ? -7.859 75.629 -51.274 1.00 34.01 5 THR E CA 1
ATOM 3117 C C . THR E 1 4 ? -7.490 74.221 -50.802 1.00 31.07 5 THR E C 1
ATOM 3118 O O . THR E 1 4 ? -7.459 73.270 -51.585 1.00 28.42 5 THR E O 1
ATOM 3122 N N . TRP E 1 5 ? -7.227 74.103 -49.510 1.00 28.83 6 TRP E N 1
ATOM 3123 C CA . TRP E 1 5 ? -6.676 72.902 -48.933 1.00 26.01 6 TRP E CA 1
ATOM 3124 C C . TRP E 1 5 ? -7.398 72.527 -47.661 1.00 25.53 6 TRP E C 1
ATOM 3125 O O . TRP E 1 5 ? -7.941 73.382 -46.961 1.00 25.65 6 TRP E O 1
ATOM 3136 N N . ARG E 1 6 ? -7.386 71.233 -47.365 1.00 23.35 7 ARG E N 1
ATOM 3137 C CA . ARG E 1 6 ? -7.840 70.726 -46.088 1.00 24.39 7 ARG E CA 1
ATOM 3138 C C . ARG E 1 6 ? -6.795 69.754 -45.595 1.00 23.37 7 ARG E C 1
ATOM 3139 O O . ARG E 1 6 ? -5.921 69.362 -46.357 1.00 22.42 7 ARG E O 1
ATOM 3147 N N . GLU E 1 7 ? -6.882 69.382 -44.322 1.00 23.90 8 GLU E N 1
ATOM 3148 C CA . GLU E 1 7 ? -5.986 68.403 -43.742 1.00 24.73 8 GLU E CA 1
ATOM 3149 C C . GLU E 1 7 ? -6.735 67.340 -42.955 1.00 25.06 8 GLU E C 1
ATOM 3150 O O . GLU E 1 7 ? -7.873 67.544 -42.538 1.00 25.13 8 GLU E O 1
ATOM 3156 N N . ALA E 1 8 ? -6.088 66.193 -42.771 1.00 25.79 9 ALA E N 1
ATOM 3157 C CA . ALA E 1 8 ? -6.595 65.157 -41.881 1.00 27.98 9 ALA E CA 1
ATOM 3158 C C . ALA E 1 8 ? -5.402 64.481 -41.230 1.00 28.63 9 ALA E C 1
ATOM 3159 O O . ALA E 1 8 ? -4.319 64.488 -41.792 1.00 27.99 9 ALA E O 1
ATOM 3161 N N . ASP E 1 9 ? -5.595 63.918 -40.040 1.00 31.85 10 ASP E N 1
ATOM 3162 C CA . ASP E 1 9 ? -4.545 63.171 -39.358 1.00 33.90 10 ASP E CA 1
ATOM 3163 C C . ASP E 1 9 ? -4.365 61.823 -40.021 1.00 35.57 10 ASP E C 1
ATOM 3164 O O . ASP E 1 9 ? -5.305 61.270 -40.573 1.00 36.63 10 ASP E O 1
ATOM 3169 N N . ILE E 1 10 ? -3.154 61.289 -39.947 1.00 37.33 11 ILE E N 1
ATOM 3170 C CA . ILE E 1 10 ? -2.864 59.971 -40.489 1.00 40.40 11 ILE E CA 1
ATOM 3171 C C . ILE E 1 10 ? -2.140 59.140 -39.439 1.00 41.91 11 ILE E C 1
ATOM 3172 O O . ILE E 1 10 ? -1.331 59.669 -38.676 1.00 42.02 11 ILE E O 1
ATOM 3177 N N . ASN E 1 11 ? -2.452 57.845 -39.384 1.00 44.65 12 ASN E N 1
ATOM 3178 C CA . ASN E 1 11 ? -1.803 56.913 -38.447 1.00 45.72 12 ASN E CA 1
ATOM 3179 C C . ASN E 1 11 ? -2.223 57.098 -37.001 1.00 46.33 12 ASN E C 1
ATOM 3180 O O . ASN E 1 11 ? -1.481 56.743 -36.095 1.00 47.42 12 ASN E O 1
ATOM 3185 N N . TYR E 1 12 ? -3.392 57.631 -36.754 1.00 46.80 13 TYR E N 1
ATOM 3186 C CA . TYR E 1 12 ? -3.828 57.819 -35.413 1.00 49.03 13 TYR E CA 1
ATOM 3187 C C . TYR E 1 12 ? -4.452 56.514 -34.936 1.00 53.08 13 TYR E C 1
ATOM 3188 O O . TYR E 1 12 ? -5.349 56.013 -35.548 1.00 55.00 13 TYR E O 1
ATOM 3197 N N . THR E 1 13 ? -3.961 55.970 -33.839 1.00 55.43 14 THR E N 1
ATOM 3198 C CA . THR E 1 13 ? -4.622 54.893 -33.143 1.00 58.45 14 THR E CA 1
ATOM 3199 C C . THR E 1 13 ? -5.375 55.388 -31.924 1.00 58.33 14 THR E C 1
ATOM 3200 O O . THR E 1 13 ? -6.570 55.574 -31.950 1.00 58.87 14 THR E O 1
ATOM 3204 N N . SER E 1 14 ? -4.651 55.617 -30.851 1.00 58.38 15 SER E N 1
ATOM 3205 C CA . SER E 1 14 ? -5.202 56.207 -29.651 1.00 58.14 15 SER E CA 1
ATOM 3206 C C . SER E 1 14 ? -4.234 57.182 -29.041 1.00 55.69 15 SER E C 1
ATOM 3207 O O . SER E 1 14 ? -3.092 57.202 -29.379 1.00 55.50 15 SER E O 1
ATOM 3210 N N . GLY E 1 15 ? -4.714 57.969 -28.105 1.00 55.34 16 GLY E N 1
ATOM 3211 C CA . GLY E 1 15 ? -3.873 58.787 -27.268 1.00 53.30 16 GLY E CA 1
ATOM 3212 C C . GLY E 1 15 ? -3.710 60.198 -27.767 1.00 50.53 16 GLY E C 1
ATOM 3213 O O . GLY E 1 15 ? -4.625 60.807 -28.250 1.00 50.92 16 GLY E O 1
ATOM 3214 N N . PHE E 1 16 ? -2.517 60.714 -27.613 1.00 48.10 17 PHE E N 1
ATOM 3215 C CA . PHE E 1 16 ? -2.148 61.970 -28.191 1.00 44.64 17 PHE E CA 1
ATOM 3216 C C . PHE E 1 16 ? -2.039 61.883 -29.702 1.00 42.52 17 PHE E C 1
ATOM 3217 O O . PHE E 1 16 ? -1.540 60.910 -30.240 1.00 42.25 17 PHE E O 1
ATOM 3225 N N . ARG E 1 17 ? -2.500 62.940 -30.357 1.00 41.05 18 ARG E N 1
ATOM 3226 C CA . ARG E 1 17 ? -2.329 63.072 -31.799 1.00 39.05 18 ARG E CA 1
ATOM 3227 C C . ARG E 1 17 ? -0.856 63.034 -32.148 1.00 37.87 18 ARG E C 1
ATOM 3228 O O . ARG E 1 17 ? 0.003 63.330 -31.309 1.00 39.18 18 ARG E O 1
ATOM 3236 N N . ASN E 1 18 ? -0.567 62.659 -33.388 1.00 37.16 19 ASN E N 1
ATOM 3237 C CA . ASN E 1 18 ? 0.802 62.566 -33.865 1.00 36.81 19 ASN E CA 1
ATOM 3238 C C . ASN E 1 18 ? 1.134 63.729 -34.796 1.00 34.37 19 ASN E C 1
ATOM 3239 O O . ASN E 1 18 ? 0.347 64.673 -34.940 1.00 34.28 19 ASN E O 1
ATOM 3244 N N . SER E 1 19 ? 2.301 63.655 -35.419 1.00 32.65 20 SER E N 1
ATOM 3245 C CA . SER E 1 19 ? 2.781 64.712 -36.293 1.00 31.83 20 SER E CA 1
ATOM 3246 C C . SER E 1 19 ? 2.484 64.439 -37.779 1.00 31.17 20 SER E C 1
ATOM 3247 O O . SER E 1 19 ? 2.913 65.196 -38.651 1.00 29.87 20 SER E O 1
ATOM 3250 N N . ASP E 1 20 ? 1.730 63.371 -38.044 1.00 30.63 21 ASP E N 1
ATOM 3251 C CA . ASP E 1 20 ? 1.406 62.922 -39.403 1.00 29.93 21 ASP E CA 1
ATOM 3252 C C . ASP E 1 20 ? 0.078 63.485 -39.929 1.00 28.67 21 ASP E C 1
ATOM 3253 O O . ASP E 1 20 ? -0.971 63.322 -39.299 1.00 27.25 21 ASP E O 1
ATOM 3258 N N . ARG E 1 21 ? 0.129 64.129 -41.094 1.00 26.28 22 ARG E N 1
ATOM 3259 C CA . ARG E 1 21 ? -1.071 64.673 -41.717 1.00 25.13 22 ARG E CA 1
ATOM 3260 C C . ARG E 1 21 ? -1.093 64.388 -43.212 1.00 24.83 22 ARG E C 1
ATOM 3261 O O . ARG E 1 21 ? -0.055 64.224 -43.874 1.00 22.56 22 ARG E O 1
ATOM 3269 N N . ILE E 1 22 ? -2.300 64.362 -43.744 1.00 24.59 23 ILE E N 1
ATOM 3270 C CA . ILE E 1 22 ? -2.494 64.285 -45.172 1.00 25.36 23 ILE E CA 1
ATOM 3271 C C . ILE E 1 22 ? -3.162 65.594 -45.552 1.00 23.90 23 ILE E C 1
ATOM 3272 O O . ILE E 1 22 ? -4.095 66.032 -44.879 1.00 24.51 23 ILE E O 1
ATOM 3277 N N . LEU E 1 23 ? -2.657 66.238 -46.598 1.00 23.11 24 LEU E N 1
ATOM 3278 C CA . LEU E 1 23 ? -3.228 67.497 -47.078 1.00 23.22 24 LEU E CA 1
ATOM 3279 C C . LEU E 1 23 ? -3.787 67.300 -48.480 1.00 23.66 24 LEU E C 1
ATOM 3280 O O . LEU E 1 23 ? -3.099 66.782 -49.354 1.00 23.02 24 LEU E O 1
ATOM 3285 N N . TYR E 1 24 ? -5.026 67.729 -48.695 1.00 23.62 25 TYR E N 1
ATOM 3286 C CA . TYR E 1 24 ? -5.669 67.571 -49.993 1.00 23.90 25 TYR E CA 1
ATOM 3287 C C . TYR E 1 24 ? -6.350 68.855 -50.444 1.00 24.49 25 TYR E C 1
ATOM 3288 O O . TYR E 1 24 ? -7.006 69.533 -49.660 1.00 24.67 25 TYR E O 1
ATOM 3297 N N . SER E 1 25 ? -6.184 69.197 -51.715 1.00 25.51 26 SER E N 1
ATOM 3298 C CA . SER E 1 25 ? -6.749 70.445 -52.214 1.00 26.11 26 SER E CA 1
ATOM 3299 C C . SER E 1 25 ? -8.117 70.254 -52.871 1.00 26.63 26 SER E C 1
ATOM 3300 O O . SER E 1 25 ? -8.594 69.130 -53.042 1.00 25.95 26 SER E O 1
ATOM 3303 N N . SER E 1 26 ? -8.750 71.368 -53.219 1.00 29.31 27 SER E N 1
ATOM 3304 C CA . SER E 1 26 ? -10.035 71.352 -53.911 1.00 31.79 27 SER E CA 1
ATOM 3305 C C . SER E 1 26 ? -9.941 70.695 -55.298 1.00 31.92 27 SER E C 1
ATOM 3306 O O . SER E 1 26 ? -10.934 70.187 -55.820 1.00 34.23 27 SER E O 1
ATOM 3309 N N . ASP E 1 27 ? -8.754 70.710 -55.896 1.00 30.47 28 ASP E N 1
ATOM 3310 C CA . ASP E 1 27 ? -8.534 69.981 -57.143 1.00 31.97 28 ASP E CA 1
ATOM 3311 C C . ASP E 1 27 ? -7.870 68.630 -56.888 1.00 30.94 28 ASP E C 1
ATOM 3312 O O . ASP E 1 27 ? -7.307 68.025 -57.788 1.00 31.44 28 ASP E O 1
ATOM 3317 N N . TRP E 1 28 ? -7.964 68.174 -55.644 1.00 30.08 29 TRP E N 1
ATOM 3318 C CA . TRP E 1 28 ? -7.529 66.831 -55.234 1.00 30.18 29 TRP E CA 1
ATOM 3319 C C . TRP E 1 28 ? -6.050 66.497 -55.459 1.00 29.54 29 TRP E C 1
ATOM 3320 O O . TRP E 1 28 ? -5.687 65.341 -55.639 1.00 31.73 29 TRP E O 1
ATOM 3331 N N . LEU E 1 29 ? -5.205 67.525 -55.410 1.00 29.82 30 LEU E N 1
ATOM 3332 C CA . LEU E 1 29 ? -3.779 67.351 -55.113 1.00 27.96 30 LEU E CA 1
ATOM 3333 C C . LEU E 1 29 ? -3.617 66.827 -53.680 1.00 27.02 30 LEU E C 1
ATOM 3334 O O . LEU E 1 29 ? -4.314 67.272 -52.761 1.00 24.45 30 LEU E O 1
ATOM 3339 N N . ILE E 1 30 ? -2.692 65.894 -53.481 1.00 27.43 31 ILE E N 1
ATOM 3340 C CA . ILE E 1 30 ? -2.541 65.254 -52.181 1.00 27.90 31 ILE E CA 1
ATOM 3341 C C . ILE E 1 30 ? -1.076 65.195 -51.739 1.00 28.25 31 ILE E C 1
ATOM 3342 O O . ILE E 1 30 ? -0.191 64.760 -52.486 1.00 28.11 31 ILE E O 1
ATOM 3347 N N . TYR E 1 31 ? -0.838 65.673 -50.523 1.00 26.33 32 TYR E N 1
ATOM 3348 C CA . TYR E 1 31 ? 0.492 65.741 -49.951 1.00 26.92 32 TYR E CA 1
ATOM 3349 C C . TYR E 1 31 ? 0.422 65.197 -48.542 1.00 25.46 32 TYR E C 1
ATOM 3350 O O . TYR E 1 31 ? -0.612 65.255 -47.893 1.00 25.37 32 TYR E O 1
ATOM 3359 N N . LYS E 1 32 ? 1.537 64.694 -48.053 1.00 26.34 33 LYS E N 1
ATOM 3360 C CA . LYS E 1 32 ? 1.603 64.269 -46.677 1.00 26.98 33 LYS E CA 1
ATOM 3361 C C . LYS E 1 32 ? 2.758 64.957 -45.964 1.00 26.25 33 LYS E C 1
ATOM 3362 O O . LYS E 1 32 ? 3.715 65.415 -46.589 1.00 26.24 33 LYS E O 1
ATOM 3368 N N . THR E 1 33 ? 2.640 65.043 -44.645 1.00 26.11 34 THR E N 1
ATOM 3369 C CA . THR E 1 33 ? 3.731 65.478 -43.794 1.00 26.85 34 THR E CA 1
ATOM 3370 C C . THR E 1 33 ? 3.805 64.508 -42.635 1.00 28.24 34 THR E C 1
ATOM 3371 O O . THR E 1 33 ? 2.782 64.063 -42.132 1.00 28.67 34 THR E O 1
ATOM 3375 N N . THR E 1 34 ? 5.017 64.153 -42.235 1.00 32.40 35 THR E N 1
ATOM 3376 C CA . THR E 1 34 ? 5.206 63.296 -41.066 1.00 34.94 35 THR E CA 1
ATOM 3377 C C . THR E 1 34 ? 6.059 64.011 -40.031 1.00 34.55 35 THR E C 1
ATOM 3378 O O . THR E 1 34 ? 6.500 63.404 -39.059 1.00 37.81 35 THR E O 1
ATOM 3382 N N . ASP E 1 35 ? 6.308 65.295 -40.245 1.00 32.72 36 ASP E N 1
ATOM 3383 C CA . ASP E 1 35 ? 7.083 66.080 -39.292 1.00 32.29 36 ASP E CA 1
ATOM 3384 C C . ASP E 1 35 ? 6.353 67.365 -38.891 1.00 30.15 36 ASP E C 1
ATOM 3385 O O . ASP E 1 35 ? 6.973 68.408 -38.690 1.00 31.59 36 ASP E O 1
ATOM 3390 N N . HIS E 1 36 ? 5.029 67.285 -38.786 1.00 28.20 37 HIS E N 1
ATOM 3391 C CA . HIS E 1 36 ? 4.224 68.397 -38.279 1.00 25.38 37 HIS E CA 1
ATOM 3392 C C . HIS E 1 36 ? 4.368 69.654 -39.140 1.00 26.09 37 HIS E C 1
ATOM 3393 O O . HIS E 1 36 ? 4.668 70.742 -38.636 1.00 24.64 37 HIS E O 1
ATOM 3400 N N . TYR E 1 37 ? 4.150 69.466 -40.443 1.00 25.71 38 TYR E N 1
ATOM 3401 C CA . TYR E 1 37 ? 4.092 70.518 -41.454 1.00 24.97 38 TYR E CA 1
ATOM 3402 C C . TYR E 1 37 ? 5.441 71.151 -41.815 1.00 27.64 38 TYR E C 1
ATOM 3403 O O . TYR E 1 37 ? 5.468 72.164 -42.500 1.00 27.85 38 TYR E O 1
ATOM 3412 N N . GLN E 1 38 ? 6.551 70.561 -41.376 1.00 28.65 39 GLN E N 1
ATOM 3413 C CA . GLN E 1 38 ? 7.865 71.114 -41.702 1.00 30.93 39 GLN E CA 1
ATOM 3414 C C . GLN E 1 38 ? 8.187 70.927 -43.166 1.00 30.89 39 GLN E C 1
ATOM 3415 O O . GLN E 1 38 ? 8.600 71.856 -43.852 1.00 33.64 39 GLN E O 1
ATOM 3421 N N . THR E 1 39 ? 8.011 69.708 -43.644 1.00 30.35 40 THR E N 1
ATOM 3422 C CA . THR E 1 39 ? 8.207 69.419 -45.046 1.00 31.09 40 THR E CA 1
ATOM 3423 C C . THR E 1 39 ? 7.047 68.541 -45.480 1.00 29.93 40 THR E C 1
ATOM 3424 O O . THR E 1 39 ? 6.480 67.806 -44.675 1.00 26.75 40 THR E O 1
ATOM 3428 N N . PHE E 1 40 ? 6.707 68.628 -46.760 1.00 31.28 41 PHE E N 1
ATOM 3429 C CA . PHE E 1 40 ? 5.599 67.877 -47.314 1.00 29.85 41 PHE E CA 1
ATOM 3430 C C . PHE E 1 40 ? 6.087 66.995 -48.448 1.00 31.46 41 PHE E C 1
ATOM 3431 O O . PHE E 1 40 ? 7.015 67.353 -49.163 1.00 30.67 41 PHE E O 1
ATOM 3439 N N . THR E 1 41 ? 5.451 65.838 -48.596 1.00 31.59 42 THR E N 1
ATOM 3440 C CA . THR E 1 41 ? 5.750 64.932 -49.685 1.00 34.97 42 THR E CA 1
ATOM 3441 C C . THR E 1 41 ? 4.505 64.743 -50.526 1.00 33.93 42 THR E C 1
ATOM 3442 O O . THR E 1 41 ? 3.413 64.532 -50.002 1.00 32.28 42 THR E O 1
ATOM 3446 N N . LYS E 1 42 ? 4.677 64.837 -51.839 1.00 36.71 43 LYS E N 1
ATOM 3447 C CA . LYS E 1 42 ? 3.562 64.734 -52.752 1.00 37.33 43 LYS E CA 1
ATOM 3448 C C . LYS E 1 42 ? 3.142 63.289 -52.909 1.00 37.74 43 LYS E C 1
ATOM 3449 O O . LYS E 1 42 ? 3.975 62.379 -52.902 1.00 40.20 43 LYS E O 1
ATOM 3455 N N . ILE E 1 43 ? 1.842 63.077 -53.033 1.00 37.09 44 ILE E N 1
ATOM 3456 C CA . ILE E 1 43 ? 1.341 61.756 -53.363 1.00 39.00 44 ILE E CA 1
ATOM 3457 C C . ILE E 1 43 ? 0.744 61.747 -54.771 1.00 40.73 44 ILE E C 1
ATOM 3458 O O . ILE E 1 43 ? -0.312 62.342 -55.012 1.00 41.45 44 ILE E O 1
ATOM 3463 N N . ARG E 1 44 ? 1.473 61.124 -55.698 1.00 42.99 45 ARG E N 1
ATOM 3464 C CA . ARG E 1 44 ? 0.927 60.635 -56.979 1.00 46.50 45 ARG E CA 1
ATOM 3465 C C . ARG E 1 44 ? 1.971 60.696 -58.105 1.00 48.91 45 ARG E C 1
ATOM 3466 O O . ARG E 1 44 ? 3.164 60.931 -57.856 1.00 49.63 45 ARG E O 1
ATOM 3474 N N . PHE E 1 52 ? 2.762 54.070 -50.610 1.00 88.16 53 PHE E N 1
ATOM 3475 C CA . PHE E 1 52 ? 1.327 53.965 -50.877 1.00 87.26 53 PHE E CA 1
ATOM 3476 C C . PHE E 1 52 ? 0.429 54.324 -49.736 1.00 85.81 53 PHE E C 1
ATOM 3477 O O . PHE E 1 52 ? 0.515 53.722 -48.689 1.00 86.41 53 PHE E O 1
ATOM 3485 N N . ASP E 1 53 ? -0.462 55.276 -49.944 1.00 74.28 54 ASP E N 1
ATOM 3486 C CA . ASP E 1 53 ? -1.246 55.770 -48.863 1.00 73.19 54 ASP E CA 1
ATOM 3487 C C . ASP E 1 53 ? -2.702 55.520 -49.034 1.00 73.14 54 ASP E C 1
ATOM 3488 O O . ASP E 1 53 ? -3.323 55.975 -49.942 1.00 45.11 54 ASP E O 1
ATOM 3493 N N . GLY E 1 54 ? -3.260 54.754 -48.102 1.00 43.28 55 GLY E N 1
ATOM 3494 C CA . GLY E 1 54 ? -4.599 54.216 -48.259 1.00 43.87 55 GLY E CA 1
ATOM 3495 C C . GLY E 1 54 ? -5.663 55.296 -48.249 1.00 40.34 55 GLY E C 1
ATOM 3496 O O . GLY E 1 54 ? -6.657 55.208 -48.969 1.00 40.62 55 GLY E O 1
ATOM 3497 N N . VAL E 1 55 ? -5.452 56.320 -47.428 1.00 37.39 56 VAL E N 1
ATOM 3498 C CA . VAL E 1 55 ? -6.415 57.407 -47.296 1.00 34.89 56 VAL E CA 1
ATOM 3499 C C . VAL E 1 55 ? -6.331 58.365 -48.479 1.00 32.35 56 VAL E C 1
ATOM 3500 O O . VAL E 1 55 ? -7.328 58.969 -48.873 1.00 31.82 56 VAL E O 1
ATOM 3504 N N . ALA E 1 56 ? -5.134 58.498 -49.042 1.00 29.89 57 ALA E N 1
ATOM 3505 C CA . ALA E 1 56 ? -4.944 59.268 -50.273 1.00 28.97 57 ALA E CA 1
ATOM 3506 C C . ALA E 1 56 ? -5.726 58.651 -51.445 1.00 29.53 57 ALA E C 1
ATOM 3507 O O . ALA E 1 56 ? -6.396 59.349 -52.202 1.00 30.86 57 ALA E O 1
ATOM 3509 N N . ASP E 1 57 ? -5.621 57.336 -51.588 1.00 31.09 58 ASP E N 1
ATOM 3510 C CA . ASP E 1 57 ? -6.383 56.592 -52.576 1.00 30.93 58 ASP E CA 1
ATOM 3511 C C . ASP E 1 57 ? -7.867 56.872 -52.425 1.00 30.08 58 ASP E C 1
ATOM 3512 O O . ASP E 1 57 ? -8.556 57.144 -53.400 1.00 32.82 58 ASP E O 1
ATOM 3517 N N . TYR E 1 58 ? -8.365 56.822 -51.200 1.00 29.30 59 TYR E N 1
ATOM 3518 C CA . TYR E 1 58 ? -9.778 57.073 -50.961 1.00 29.77 59 TYR E CA 1
ATOM 3519 C C . TYR E 1 58 ? -10.162 58.498 -51.376 1.00 31.24 59 TYR E C 1
ATOM 3520 O O . TYR E 1 58 ? -11.147 58.707 -52.095 1.00 32.82 59 TYR E O 1
ATOM 3529 N N . LEU E 1 59 ? -9.379 59.475 -50.912 1.00 30.15 60 LEU E N 1
ATOM 3530 C CA . LEU E 1 59 ? -9.530 60.879 -51.309 1.00 29.45 60 LEU E CA 1
ATOM 3531 C C . LEU E 1 59 ? -9.479 61.110 -52.826 1.00 29.34 60 LEU E C 1
ATOM 3532 O O . LEU E 1 59 ? -10.369 61.747 -53.389 1.00 30.12 60 LEU E O 1
ATOM 3537 N N . GLN E 1 60 ? -8.426 60.629 -53.479 1.00 31.04 61 GLN E N 1
ATOM 3538 C CA . GLN E 1 60 ? -8.273 60.822 -54.928 1.00 34.34 61 GLN E CA 1
ATOM 3539 C C . GLN E 1 60 ? -9.434 60.188 -55.667 1.00 36.57 61 GLN E C 1
ATOM 3540 O O . GLN E 1 60 ? -10.038 60.800 -56.554 1.00 39.67 61 GLN E O 1
ATOM 3546 N N . THR E 1 61 ? -9.739 58.949 -55.297 1.00 36.93 62 THR E N 1
ATOM 3547 C CA . THR E 1 61 ? -10.792 58.195 -55.952 1.00 39.58 62 THR E CA 1
ATOM 3548 C C . THR E 1 61 ? -12.188 58.774 -55.712 1.00 40.67 62 THR E C 1
ATOM 3549 O O . THR E 1 61 ? -12.895 59.076 -56.667 1.00 41.47 62 THR E O 1
ATOM 3553 N N . TYR E 1 62 ? -12.588 58.936 -54.451 1.00 42.77 63 TYR E N 1
ATOM 3554 C CA . TYR E 1 62 ? -13.990 59.272 -54.158 1.00 45.99 63 TYR E CA 1
ATOM 3555 C C . TYR E 1 62 ? -14.194 60.740 -53.770 1.00 43.41 63 TYR E C 1
ATOM 3556 O O . TYR E 1 62 ? -15.313 61.171 -53.483 1.00 45.09 63 TYR E O 1
ATOM 3565 N N . HIS E 1 63 ? -13.104 61.500 -53.763 1.00 39.44 64 HIS E N 1
ATOM 3566 C CA . HIS E 1 63 ? -13.157 62.929 -53.479 1.00 38.28 64 HIS E CA 1
ATOM 3567 C C . HIS E 1 63 ? -13.942 63.271 -52.215 1.00 39.99 64 HIS E C 1
ATOM 3568 O O . HIS E 1 63 ? -14.799 64.151 -52.219 1.00 42.78 64 HIS E O 1
ATOM 3575 N N . LYS E 1 64 ? -13.629 62.566 -51.132 1.00 39.94 65 LYS E N 1
ATOM 3576 C CA . LYS E 1 64 ? -14.140 62.886 -49.802 1.00 40.78 65 LYS E CA 1
ATOM 3577 C C . LYS E 1 64 ? -13.312 62.101 -48.804 1.00 38.15 65 LYS E C 1
ATOM 3578 O O . LYS E 1 64 ? -12.615 61.152 -49.177 1.00 37.67 65 LYS E O 1
ATOM 3584 N N . LEU E 1 65 ? -13.371 62.511 -47.543 1.00 37.68 66 LEU E N 1
ATOM 3585 C CA . LEU E 1 65 ? -12.682 61.816 -46.477 1.00 37.94 66 LEU E CA 1
ATOM 3586 C C . LEU E 1 65 ? -13.452 60.553 -46.134 1.00 43.98 66 LEU E C 1
ATOM 3587 O O . LEU E 1 65 ? -14.677 60.521 -46.248 1.00 45.79 66 LEU E O 1
ATOM 3592 N N . PRO E 1 66 ? -12.767 59.530 -45.678 1.00 46.51 67 PRO E N 1
ATOM 3593 C CA . PRO E 1 66 ? -13.407 58.330 -45.175 1.00 54.58 67 PRO E CA 1
ATOM 3594 C C . PRO E 1 66 ? -14.266 58.617 -43.973 1.00 58.59 67 PRO E C 1
ATOM 3595 O O . PRO E 1 66 ? -14.180 59.686 -43.455 1.00 55.83 67 PRO E O 1
ATOM 3599 N N . ASP E 1 67 ? -15.077 57.653 -43.553 1.00 46.80 68 ASP E N 1
ATOM 3600 C CA . ASP E 1 67 ? -16.171 57.923 -42.627 1.00 50.56 68 ASP E CA 1
ATOM 3601 C C . ASP E 1 67 ? -15.681 57.921 -41.182 1.00 50.78 68 ASP E C 1
ATOM 3602 O O . ASP E 1 67 ? -16.477 58.010 -40.246 1.00 79.24 68 ASP E O 1
ATOM 3604 N N . ASN E 1 68 ? -14.368 57.820 -41.008 1.00 47.49 69 ASN E N 1
ATOM 3605 C CA . ASN E 1 68 ? -13.778 57.693 -39.680 1.00 48.79 69 ASN E CA 1
ATOM 3606 C C . ASN E 1 68 ? -13.169 59.003 -39.192 1.00 41.83 69 ASN E C 1
ATOM 3607 O O . ASN E 1 68 ? -12.405 59.022 -38.227 1.00 61.17 69 ASN E O 1
ATOM 3612 N N . TYR E 1 69 ? -13.512 60.096 -39.866 1.00 54.57 70 TYR E N 1
ATOM 3613 C CA . TYR E 1 69 ? -12.922 61.374 -39.581 1.00 47.32 70 TYR E CA 1
ATOM 3614 C C . TYR E 1 69 ? -13.903 62.341 -38.958 1.00 48.29 70 TYR E C 1
ATOM 3615 O O . TYR E 1 69 ? -15.041 62.338 -39.313 1.00 49.76 70 TYR E O 1
ATOM 3624 N N . ILE E 1 70 ? -13.444 63.161 -38.017 1.00 47.17 71 ILE E N 1
ATOM 3625 C CA . ILE E 1 70 ? -14.250 64.249 -37.487 1.00 48.64 71 ILE E CA 1
ATOM 3626 C C . ILE E 1 70 ? -13.406 65.512 -37.344 1.00 45.16 71 ILE E C 1
ATOM 3627 O O . ILE E 1 70 ? -12.233 65.447 -36.972 1.00 43.11 71 ILE E O 1
ATOM 3632 N N . THR E 1 71 ? -13.996 66.661 -37.648 1.00 46.26 72 THR E N 1
ATOM 3633 C CA . THR E 1 71 ? -13.309 67.930 -37.449 1.00 45.75 72 THR E CA 1
ATOM 3634 C C . THR E 1 71 ? -13.020 68.133 -35.962 1.00 46.16 72 THR E C 1
ATOM 3635 O O . THR E 1 71 ? -13.642 67.489 -35.111 1.00 47.79 72 THR E O 1
ATOM 3639 N N . LYS E 1 72 ? -12.064 69.010 -35.657 1.00 44.62 73 LYS E N 1
ATOM 3640 C CA . LYS E 1 72 ? -11.713 69.324 -34.280 1.00 44.60 73 LYS E CA 1
ATOM 3641 C C . LYS E 1 72 ? -12.936 69.817 -33.520 1.00 47.16 73 LYS E C 1
ATOM 3642 O O . LYS E 1 72 ? -13.183 69.385 -32.398 1.00 47.46 73 LYS E O 1
ATOM 3648 N N . SER E 1 73 ? -13.700 70.721 -34.129 1.00 50.82 74 SER E N 1
ATOM 3649 C CA . SER E 1 73 ? -14.904 71.236 -33.488 1.00 57.47 74 SER E CA 1
ATOM 3650 C C . SER E 1 73 ? -15.815 70.069 -33.113 1.00 60.40 74 SER E C 1
ATOM 3651 O O . SER E 1 73 ? -16.331 70.001 -31.990 1.00 62.98 74 SER E O 1
ATOM 3654 N N . GLU E 1 74 ? -16.034 69.135 -34.015 1.00 60.73 75 GLU E N 1
ATOM 3655 C CA . GLU E 1 74 ? -16.842 67.996 -33.718 1.00 64.77 75 GLU E CA 1
ATOM 3656 C C . GLU E 1 74 ? -16.294 67.189 -32.586 1.00 64.51 75 GLU E C 1
ATOM 3657 O O . GLU E 1 74 ? -17.033 66.726 -31.760 1.00 68.94 75 GLU E O 1
ATOM 3663 N N . ALA E 1 75 ? -14.995 66.985 -32.541 1.00 61.51 76 ALA E N 1
ATOM 3664 C CA . ALA E 1 75 ? -14.461 66.007 -31.620 1.00 62.08 76 ALA E CA 1
ATOM 3665 C C . ALA E 1 75 ? -14.665 66.556 -30.234 1.00 64.49 76 ALA E C 1
ATOM 3666 O O . ALA E 1 75 ? -14.669 65.855 -29.260 1.00 66.05 76 ALA E O 1
ATOM 3668 N N . GLN E 1 76 ? -14.864 67.852 -30.185 1.00 65.24 77 GLN E N 1
ATOM 3669 C CA . GLN E 1 76 ? -14.583 68.616 -29.014 1.00 66.62 77 GLN E CA 1
ATOM 3670 C C . GLN E 1 76 ? -15.875 68.734 -28.301 1.00 71.36 77 GLN E C 1
ATOM 3671 O O . GLN E 1 76 ? -15.926 69.072 -27.150 1.00 73.34 77 GLN E O 1
ATOM 3677 N N . ALA E 1 77 ? -16.916 68.449 -29.047 1.00 71.94 78 ALA E N 1
ATOM 3678 C CA . ALA E 1 77 ? -18.243 68.428 -28.541 1.00 77.15 78 ALA E CA 1
ATOM 3679 C C . ALA E 1 77 ? -18.644 67.027 -28.239 1.00 78.35 78 ALA E C 1
ATOM 3680 O O . ALA E 1 77 ? -19.725 66.815 -27.824 1.00 85.49 78 ALA E O 1
ATOM 3682 N N . LEU E 1 78 ? -17.769 66.067 -28.425 1.00 74.20 79 LEU E N 1
ATOM 3683 C CA . LEU E 1 78 ? -17.878 64.808 -27.723 1.00 74.21 79 LEU E CA 1
ATOM 3684 C C . LEU E 1 78 ? -17.004 64.709 -26.513 1.00 71.20 79 LEU E C 1
ATOM 3685 O O . LEU E 1 78 ? -16.689 63.622 -26.078 1.00 71.28 79 LEU E O 1
ATOM 3690 N N . GLY E 1 79 ? -16.562 65.841 -26.015 1.00 67.86 80 GLY E N 1
ATOM 3691 C CA . GLY E 1 79 ? -15.680 65.859 -24.856 1.00 65.45 80 GLY E CA 1
ATOM 3692 C C . GLY E 1 79 ? -14.212 65.614 -25.168 1.00 60.34 80 GLY E C 1
ATOM 3693 O O . GLY E 1 79 ? -13.465 65.118 -24.316 1.00 61.45 80 GLY E O 1
ATOM 3694 N N . TRP E 1 80 ? -13.781 65.954 -26.382 1.00 55.63 81 TRP E N 1
ATOM 3695 C CA . TRP E 1 80 ? -12.373 65.806 -26.731 1.00 50.92 81 TRP E CA 1
ATOM 3696 C C . TRP E 1 80 ? -11.542 66.890 -26.075 1.00 49.99 81 TRP E C 1
ATOM 3697 O O . TRP E 1 80 ? -11.721 68.072 -26.361 1.00 50.45 81 TRP E O 1
ATOM 3708 N N . VAL E 1 81 ? -10.651 66.489 -25.176 1.00 50.61 82 VAL E N 1
ATOM 3709 C CA . VAL E 1 81 ? -9.676 67.413 -24.619 1.00 50.98 82 VAL E CA 1
ATOM 3710 C C . VAL E 1 81 ? -8.333 67.049 -25.232 1.00 49.06 82 VAL E C 1
ATOM 3711 O O . VAL E 1 81 ? -7.726 66.029 -24.876 1.00 49.00 82 VAL E O 1
ATOM 3715 N N . ALA E 1 82 ? -7.892 67.879 -26.172 1.00 46.67 83 ALA E N 1
ATOM 3716 C CA . ALA E 1 82 ? -6.687 67.611 -26.941 1.00 46.29 83 ALA E CA 1
ATOM 3717 C C . ALA E 1 82 ? -5.503 67.244 -26.055 1.00 48.34 83 ALA E C 1
ATOM 3718 O O . ALA E 1 82 ? -4.867 66.212 -26.262 1.00 48.39 83 ALA E O 1
ATOM 3720 N N . SER E 1 83 ? -5.213 68.089 -25.068 1.00 51.91 84 SER E N 1
ATOM 3721 C CA . SER E 1 83 ? -4.078 67.861 -24.165 1.00 55.38 84 SER E CA 1
ATOM 3722 C C . SER E 1 83 ? -4.344 66.758 -23.152 1.00 58.70 84 SER E C 1
ATOM 3723 O O . SER E 1 83 ? -3.476 66.425 -22.341 1.00 62.33 84 SER E O 1
ATOM 3726 N N . LYS E 1 84 ? -5.546 66.193 -23.200 1.00 59.71 85 LYS E N 1
ATOM 3727 C CA . LYS E 1 84 ? -5.871 65.016 -22.403 1.00 63.07 85 LYS E CA 1
ATOM 3728 C C . LYS E 1 84 ? -5.592 63.731 -23.177 1.00 62.44 85 LYS E C 1
ATOM 3729 O O . LYS E 1 84 ? -5.320 62.686 -22.586 1.00 65.08 85 LYS E O 1
ATOM 3735 N N . GLY E 1 85 ? -5.662 63.817 -24.501 1.00 58.84 86 GLY E N 1
ATOM 3736 C CA . GLY E 1 85 ? -5.342 62.689 -25.356 1.00 57.20 86 GLY E CA 1
ATOM 3737 C C . GLY E 1 85 ? -6.446 61.650 -25.383 1.00 57.95 86 GLY E C 1
ATOM 3738 O O . GLY E 1 85 ? -6.180 60.448 -25.393 1.00 60.87 86 GLY E O 1
ATOM 3739 N N . ASN E 1 86 ? -7.690 62.117 -25.394 1.00 56.26 87 ASN E N 1
ATOM 3740 C CA . ASN E 1 86 ? -8.821 61.292 -24.985 1.00 58.98 87 ASN E CA 1
ATOM 3741 C C . ASN E 1 86 ? -9.763 60.989 -26.145 1.00 58.44 87 ASN E C 1
ATOM 3742 O O . ASN E 1 86 ? -10.870 60.490 -25.945 1.00 59.63 87 ASN E O 1
ATOM 3747 N N . LEU E 1 87 ? -9.315 61.293 -27.359 1.00 56.42 88 LEU E N 1
ATOM 3748 C CA . LEU E 1 87 ? -10.154 61.137 -28.551 1.00 55.35 88 LEU E CA 1
ATOM 3749 C C . LEU E 1 87 ? -10.702 59.715 -28.694 1.00 58.59 88 LEU E C 1
ATOM 3750 O O . LEU E 1 87 ? -11.872 59.529 -29.027 1.00 59.72 88 LEU E O 1
ATOM 3755 N N . ALA E 1 88 ? -9.856 58.718 -28.442 1.00 60.31 89 ALA E N 1
ATOM 3756 C CA . ALA E 1 88 ? -10.265 57.323 -28.589 1.00 64.99 89 ALA E CA 1
ATOM 3757 C C . ALA E 1 88 ? -11.347 56.947 -27.579 1.00 69.40 89 ALA E C 1
ATOM 3758 O O . ALA E 1 88 ? -11.937 55.872 -27.660 1.00 73.00 89 ALA E O 1
ATOM 3760 N N . ASP E 1 89 ? -11.603 57.845 -26.630 1.00 70.76 90 ASP E N 1
ATOM 3761 C CA . ASP E 1 89 ? -12.524 57.569 -25.529 1.00 75.55 90 ASP E CA 1
ATOM 3762 C C . ASP E 1 89 ? -13.884 58.190 -25.787 1.00 75.77 90 ASP E C 1
ATOM 3763 O O . ASP E 1 89 ? -14.921 57.619 -25.443 1.00 81.11 90 ASP E O 1
ATOM 3768 N N . VAL E 1 90 ? -13.868 59.368 -26.391 1.00 71.58 91 VAL E N 1
ATOM 3769 C CA . VAL E 1 90 ? -15.092 60.086 -26.707 1.00 72.41 91 VAL E CA 1
ATOM 3770 C C . VAL E 1 90 ? -15.553 59.763 -28.128 1.00 71.77 91 VAL E C 1
ATOM 3771 O O . VAL E 1 90 ? -16.739 59.870 -28.450 1.00 75.43 91 VAL E O 1
ATOM 3775 N N . ALA E 1 91 ? -14.607 59.367 -28.974 1.00 67.90 92 ALA E N 1
ATOM 3776 C CA . ALA E 1 91 ? -14.929 58.881 -30.310 1.00 67.38 92 ALA E CA 1
ATOM 3777 C C . ALA E 1 91 ? -14.030 57.714 -30.703 1.00 66.94 92 ALA E C 1
ATOM 3778 O O . ALA E 1 91 ? -12.924 57.912 -31.206 1.00 63.91 92 ALA E O 1
ATOM 3780 N N . PRO E 1 92 ? -14.513 56.497 -30.471 1.00 70.49 93 PRO E N 1
ATOM 3781 C CA . PRO E 1 92 ? -13.764 55.292 -30.830 1.00 70.84 93 PRO E CA 1
ATOM 3782 C C . PRO E 1 92 ? -13.612 55.077 -32.332 1.00 68.35 93 PRO E C 1
ATOM 3783 O O . PRO E 1 92 ? -14.594 55.165 -33.069 1.00 69.37 93 PRO E O 1
ATOM 3787 N N . GLY E 1 93 ? -12.390 54.798 -32.774 1.00 66.28 94 GLY E N 1
ATOM 3788 C CA . GLY E 1 93 ? -12.121 54.576 -34.196 1.00 64.36 94 GLY E CA 1
ATOM 3789 C C . GLY E 1 93 ? -11.902 55.843 -35.014 1.00 59.51 94 GLY E C 1
ATOM 3790 O O . GLY E 1 93 ? -11.344 55.781 -36.113 1.00 58.73 94 GLY E O 1
ATOM 3791 N N . LYS E 1 94 ? -12.333 56.988 -34.484 1.00 55.42 95 LYS E N 1
ATOM 3792 C CA . LYS E 1 94 ? -12.233 58.256 -35.210 1.00 51.14 95 LYS E CA 1
ATOM 3793 C C . LYS E 1 94 ? -10.831 58.887 -35.172 1.00 45.80 95 LYS E C 1
ATOM 3794 O O . LYS E 1 94 ? -10.029 58.605 -34.285 1.00 45.64 95 LYS E O 1
ATOM 3800 N N . SER E 1 95 ? -10.543 59.719 -36.171 1.00 42.63 96 SER E N 1
ATOM 3801 C CA . SER E 1 95 ? -9.350 60.560 -36.186 1.00 37.61 96 SER E CA 1
ATOM 3802 C C . SER E 1 95 ? -9.792 61.987 -36.474 1.00 35.31 96 SER E C 1
ATOM 3803 O O . SER E 1 95 ? -10.855 62.203 -37.048 1.00 35.47 96 SER E O 1
ATOM 3806 N N . ILE E 1 96 ? -8.985 62.969 -36.082 1.00 42.15 97 ILE E N 1
ATOM 3807 C CA . ILE E 1 96 ? -9.286 64.352 -36.450 1.00 39.44 97 ILE E CA 1
ATOM 3808 C C . ILE E 1 96 ? -8.977 64.547 -37.931 1.00 36.89 97 ILE E C 1
ATOM 3809 O O . ILE E 1 96 ? -8.014 64.000 -38.447 1.00 36.35 97 ILE E O 1
ATOM 3814 N N . GLY E 1 97 ? -9.807 65.314 -38.619 1.00 37.47 98 GLY E N 1
ATOM 3815 C CA . GLY E 1 97 ? -9.607 65.529 -40.035 1.00 36.52 98 GLY E CA 1
ATOM 3816 C C . GLY E 1 97 ? -10.769 66.233 -40.689 1.00 37.84 98 GLY E C 1
ATOM 3817 O O . GLY E 1 97 ? -11.885 66.263 -40.157 1.00 40.60 98 GLY E O 1
ATOM 3818 N N . GLY E 1 98 ? -10.498 66.802 -41.854 1.00 36.31 99 GLY E N 1
ATOM 3819 C CA . GLY E 1 98 ? -11.516 67.461 -42.644 1.00 37.87 99 GLY E CA 1
ATOM 3820 C C . GLY E 1 98 ? -11.468 68.960 -42.507 1.00 37.55 99 GLY E C 1
ATOM 3821 O O . GLY E 1 98 ? -12.239 69.668 -43.142 1.00 39.94 99 GLY E O 1
ATOM 3822 N N . ASP E 1 99 ? -10.556 69.450 -41.676 1.00 36.62 100 ASP E N 1
ATOM 3823 C CA . ASP E 1 99 ? -10.490 70.881 -41.391 1.00 34.95 100 ASP E CA 1
ATOM 3824 C C . ASP E 1 99 ? -9.753 71.667 -42.477 1.00 32.35 100 ASP E C 1
ATOM 3825 O O . ASP E 1 99 ? -8.807 71.170 -43.087 1.00 30.54 100 ASP E O 1
ATOM 3830 N N . ILE E 1 100 ? -10.202 72.891 -42.718 1.00 31.74 101 ILE E N 1
ATOM 3831 C CA . ILE E 1 100 ? -9.530 73.801 -43.651 1.00 32.22 101 ILE E CA 1
ATOM 3832 C C . ILE E 1 100 ? -8.036 73.961 -43.326 1.00 29.50 101 ILE E C 1
ATOM 3833 O O . ILE E 1 100 ? -7.664 74.105 -42.166 1.00 30.14 101 ILE E O 1
ATOM 3838 N N . PHE E 1 101 ? -7.189 73.911 -44.349 1.00 28.17 102 PHE E N 1
ATOM 3839 C CA . PHE E 1 101 ? -5.736 74.070 -44.172 1.00 26.63 102 PHE E CA 1
ATOM 3840 C C . PHE E 1 101 ? -5.252 75.284 -44.957 1.00 27.97 102 PHE E C 1
ATOM 3841 O O . PHE E 1 101 ? -5.358 75.325 -46.184 1.00 29.46 102 PHE E O 1
ATOM 3849 N N . SER E 1 102 ? -4.723 76.276 -44.256 1.00 28.32 103 SER E N 1
ATOM 3850 C CA . SER E 1 102 ? -4.380 77.535 -44.909 1.00 30.55 103 SER E CA 1
ATOM 3851 C C . SER E 1 102 ? -2.991 77.573 -45.563 1.00 30.45 103 SER E C 1
ATOM 3852 O O . SER E 1 102 ? -2.622 78.587 -46.162 1.00 32.37 103 SER E O 1
ATOM 3855 N N . ASN E 1 103 ? -2.227 76.484 -45.468 1.00 27.56 104 ASN E N 1
ATOM 3856 C CA . ASN E 1 103 ? -0.960 76.419 -46.193 1.00 28.05 104 ASN E CA 1
ATOM 3857 C C . ASN E 1 103 ? -0.175 77.694 -45.891 1.00 28.97 104 ASN E C 1
ATOM 3858 O O . ASN E 1 103 ? 0.304 78.376 -46.796 1.00 31.64 104 ASN E O 1
ATOM 3863 N N . ARG E 1 104 ? -0.053 78.001 -44.606 1.00 28.69 105 ARG E N 1
ATOM 3864 C CA . ARG E 1 104 ? 0.395 79.317 -44.149 1.00 29.89 105 ARG E CA 1
ATOM 3865 C C . ARG E 1 104 ? 1.845 79.640 -44.483 1.00 30.47 105 ARG E C 1
ATOM 3866 O O . ARG E 1 104 ? 2.198 80.803 -44.618 1.00 32.76 105 ARG E O 1
ATOM 3874 N N . GLU E 1 105 ? 2.686 78.618 -44.591 1.00 30.25 106 GLU E N 1
ATOM 3875 C CA . GLU E 1 105 ? 4.091 78.811 -44.963 1.00 32.28 106 GLU E CA 1
ATOM 3876 C C . GLU E 1 105 ? 4.240 78.741 -46.483 1.00 33.68 106 GLU E C 1
ATOM 3877 O O . GLU E 1 105 ? 5.344 78.809 -47.010 1.00 36.39 106 GLU E O 1
ATOM 3883 N N . GLY E 1 106 ? 3.116 78.575 -47.179 1.00 34.52 107 GLY E N 1
ATOM 3884 C CA . GLY E 1 106 ? 3.094 78.482 -48.632 1.00 32.91 107 GLY E CA 1
ATOM 3885 C C . GLY E 1 106 ? 4.001 77.400 -49.176 1.00 34.27 107 GLY E C 1
ATOM 3886 O O . GLY E 1 106 ? 4.489 77.498 -50.300 1.00 35.01 107 GLY E O 1
ATOM 3887 N N . LYS E 1 107 ? 4.244 76.356 -48.389 1.00 34.21 108 LYS E N 1
ATOM 3888 C CA . LYS E 1 107 ? 5.079 75.254 -48.872 1.00 35.50 108 LYS E CA 1
ATOM 3889 C C . LYS E 1 107 ? 4.359 74.344 -49.877 1.00 34.76 108 LYS E C 1
ATOM 3890 O O . LYS E 1 107 ? 5.011 73.625 -50.640 1.00 36.26 108 LYS E O 1
ATOM 3896 N N . LEU E 1 108 ? 3.025 74.370 -49.871 1.00 33.06 109 LEU E N 1
ATOM 3897 C CA . LEU E 1 108 ? 2.232 73.660 -50.877 1.00 32.95 109 LEU E CA 1
ATOM 3898 C C . LEU E 1 108 ? 1.855 74.623 -52.000 1.00 35.06 109 LEU E C 1
ATOM 3899 O O . LEU E 1 108 ? 1.566 75.794 -51.741 1.00 35.65 109 LEU E O 1
ATOM 3904 N N . PRO E 1 109 ? 1.832 74.126 -53.249 1.00 37.59 110 PRO E N 1
ATOM 3905 C CA . PRO E 1 109 ? 1.525 74.934 -54.437 1.00 40.14 110 PRO E CA 1
ATOM 3906 C C . PRO E 1 109 ? 0.116 75.531 -54.412 1.00 41.00 110 PRO E C 1
ATOM 3907 O O . PRO E 1 109 ? -0.850 74.842 -54.101 1.00 40.11 110 PRO E O 1
ATOM 3911 N N . GLY E 1 110 ? -0.002 76.807 -54.748 1.00 44.01 111 GLY E N 1
ATOM 3912 C CA . GLY E 1 110 ? -1.311 77.441 -54.801 1.00 46.70 111 GLY E CA 1
ATOM 3913 C C . GLY E 1 110 ? -1.252 78.882 -54.350 1.00 49.45 111 GLY E C 1
ATOM 3914 O O . GLY E 1 110 ? -0.947 79.161 -53.197 1.00 48.20 111 GLY E O 1
ATOM 3915 N N . LYS E 1 111 ? -1.543 79.791 -55.277 1.00 53.91 112 LYS E N 1
ATOM 3916 C CA . LYS E 1 111 ? -1.584 81.232 -55.013 1.00 57.35 112 LYS E CA 1
ATOM 3917 C C . LYS E 1 111 ? -0.187 81.837 -55.052 1.00 59.45 112 LYS E C 1
ATOM 3918 O O . LYS E 1 111 ? 0.030 82.825 -55.753 1.00 62.85 112 LYS E O 1
ATOM 3925 N N . MET F 2 1 ? -5.997 82.931 -18.453 1.00 59.58 1 MET F N 1
ATOM 3926 C CA . MET F 2 1 ? -5.638 82.581 -17.042 1.00 61.25 1 MET F CA 1
ATOM 3927 C C . MET F 2 1 ? -4.273 81.896 -17.008 1.00 58.12 1 MET F C 1
ATOM 3928 O O . MET F 2 1 ? -3.376 82.312 -16.269 1.00 58.26 1 MET F O 1
ATOM 3933 N N . LYS F 2 2 ? -4.136 80.836 -17.805 1.00 54.42 2 LYS F N 1
ATOM 3934 C CA . LYS F 2 2 ? -2.828 80.368 -18.239 1.00 50.31 2 LYS F CA 1
ATOM 3935 C C . LYS F 2 2 ? -2.199 81.517 -19.032 1.00 45.68 2 LYS F C 1
ATOM 3936 O O . LYS F 2 2 ? -2.897 82.239 -19.739 1.00 44.20 2 LYS F O 1
ATOM 3942 N N . LYS F 2 3 ? -0.890 81.693 -18.902 1.00 41.53 3 LYS F N 1
ATOM 3943 C CA . LYS F 2 3 ? -0.213 82.852 -19.487 1.00 37.96 3 LYS F CA 1
ATOM 3944 C C . LYS F 2 3 ? 1.013 82.424 -20.275 1.00 33.43 3 LYS F C 1
ATOM 3945 O O . LYS F 2 3 ? 1.875 81.743 -19.741 1.00 32.34 3 LYS F O 1
ATOM 3951 N N . ALA F 2 4 ? 1.076 82.798 -21.551 1.00 31.25 4 ALA F N 1
ATOM 3952 C CA . ALA F 2 4 ? 2.285 82.587 -22.350 1.00 28.99 4 ALA F CA 1
ATOM 3953 C C . ALA F 2 4 ? 2.978 83.927 -22.552 1.00 28.67 4 ALA F C 1
ATOM 3954 O O . ALA F 2 4 ? 2.372 84.877 -23.045 1.00 28.86 4 ALA F O 1
ATOM 3956 N N . VAL F 2 5 ? 4.244 84.004 -22.168 1.00 27.87 5 VAL F N 1
ATOM 3957 C CA . VAL F 2 5 ? 4.992 85.250 -22.254 1.00 26.81 5 VAL F CA 1
ATOM 3958 C C . VAL F 2 5 ? 6.079 85.163 -23.317 1.00 26.91 5 VAL F C 1
ATOM 3959 O O . VAL F 2 5 ? 6.777 84.155 -23.429 1.00 27.12 5 VAL F O 1
ATOM 3963 N N . ILE F 2 6 ? 6.212 86.224 -24.106 1.00 26.38 6 ILE F N 1
ATOM 3964 C CA . ILE F 2 6 ? 7.326 86.349 -25.025 1.00 26.01 6 ILE F CA 1
ATOM 3965 C C . ILE F 2 6 ? 8.056 87.639 -24.724 1.00 27.04 6 ILE F C 1
ATOM 3966 O O . ILE F 2 6 ? 7.452 88.706 -24.730 1.00 26.36 6 ILE F O 1
ATOM 3971 N N . ASN F 2 7 ? 9.351 87.540 -24.431 1.00 29.37 7 ASN F N 1
ATOM 3972 C CA . ASN F 2 7 ? 10.193 88.729 -24.284 1.00 28.32 7 ASN F CA 1
ATOM 3973 C C . ASN F 2 7 ? 10.807 89.092 -25.629 1.00 27.85 7 ASN F C 1
ATOM 3974 O O . ASN F 2 7 ? 11.898 88.636 -25.976 1.00 29.22 7 ASN F O 1
ATOM 3979 N N . GLY F 2 8 ? 10.088 89.911 -26.393 1.00 26.11 8 GLY F N 1
ATOM 3980 C CA . GLY F 2 8 ? 10.446 90.187 -27.781 1.00 25.67 8 GLY F CA 1
ATOM 3981 C C . GLY F 2 8 ? 11.921 90.446 -28.059 1.00 28.14 8 GLY F C 1
ATOM 3982 O O . GLY F 2 8 ? 12.483 89.901 -29.016 1.00 26.77 8 GLY F O 1
ATOM 3983 N N . GLU F 2 9 ? 12.549 91.282 -27.229 1.00 29.45 9 GLU F N 1
ATOM 3984 C CA . GLU F 2 9 ? 13.928 91.729 -27.470 1.00 30.80 9 GLU F CA 1
ATOM 3985 C C . GLU F 2 9 ? 14.960 90.601 -27.337 1.00 32.13 9 GLU F C 1
ATOM 3986 O O . GLU F 2 9 ? 16.117 90.759 -27.725 1.00 32.62 9 GLU F O 1
ATOM 3992 N N . GLN F 2 10 ? 14.536 89.470 -26.783 1.00 32.47 10 GLN F N 1
ATOM 3993 C CA . GLN F 2 10 ? 15.425 88.331 -26.557 1.00 34.07 10 GLN F CA 1
ATOM 3994 C C . GLN F 2 10 ? 15.335 87.307 -27.672 1.00 34.35 10 GLN F C 1
ATOM 3995 O O . GLN F 2 10 ? 16.085 86.333 -27.687 1.00 36.21 10 GLN F O 1
ATOM 4001 N N . ILE F 2 11 ? 14.409 87.517 -28.597 1.00 34.04 11 ILE F N 1
ATOM 4002 C CA . ILE F 2 11 ? 14.223 86.593 -29.699 1.00 34.92 11 ILE F CA 1
ATOM 4003 C C . ILE F 2 11 ? 15.456 86.621 -30.601 1.00 36.62 11 ILE F C 1
ATOM 4004 O O . ILE F 2 11 ? 15.971 87.688 -30.927 1.00 37.28 11 ILE F O 1
ATOM 4009 N N . ARG F 2 12 ? 15.938 85.446 -30.985 1.00 38.49 12 ARG F N 1
ATOM 4010 C CA . ARG F 2 12 ? 17.151 85.359 -31.798 1.00 41.57 12 ARG F CA 1
ATOM 4011 C C . ARG F 2 12 ? 16.797 85.134 -33.254 1.00 40.96 12 ARG F C 1
ATOM 4012 O O . ARG F 2 12 ? 17.563 85.492 -34.147 1.00 42.53 12 ARG F O 1
ATOM 4020 N N . SER F 2 13 ? 15.623 84.552 -33.489 1.00 38.09 13 SER F N 1
ATOM 4021 C CA . SER F 2 13 ? 15.173 84.247 -34.838 1.00 36.84 13 SER F CA 1
ATOM 4022 C C . SER F 2 13 ? 13.747 83.702 -34.795 1.00 33.42 13 SER F C 1
ATOM 4023 O O . SER F 2 13 ? 13.178 83.528 -33.719 1.00 31.09 13 SER F O 1
ATOM 4026 N N . ILE F 2 14 ? 13.178 83.444 -35.966 1.00 31.64 14 ILE F N 1
ATOM 4027 C CA . ILE F 2 14 ? 11.833 82.894 -36.051 1.00 31.29 14 ILE F CA 1
ATOM 4028 C C . ILE F 2 14 ? 11.767 81.535 -35.342 1.00 30.66 14 ILE F C 1
ATOM 4029 O O . ILE F 2 14 ? 10.776 81.215 -34.697 1.00 30.20 14 ILE F O 1
ATOM 4034 N N . SER F 2 15 ? 12.847 80.762 -35.426 1.00 32.16 15 SER F N 1
ATOM 4035 C CA . SER F 2 15 ? 12.930 79.468 -34.756 1.00 32.51 15 SER F CA 1
ATOM 4036 C C . SER F 2 15 ? 12.900 79.623 -33.249 1.00 31.23 15 SER F C 1
ATOM 4037 O O . SER F 2 15 ? 12.204 78.886 -32.548 1.00 29.73 15 SER F O 1
ATOM 4040 N N . ASP F 2 16 ? 13.686 80.574 -32.756 1.00 30.16 16 ASP F N 1
ATOM 4041 C CA . ASP F 2 16 ? 13.782 80.828 -31.336 1.00 30.60 16 ASP F CA 1
ATOM 4042 C C . ASP F 2 16 ? 12.429 81.274 -30.800 1.00 28.19 16 ASP F C 1
ATOM 4043 O O . ASP F 2 16 ? 12.058 80.916 -29.687 1.00 29.34 16 ASP F O 1
ATOM 4048 N N . LEU F 2 17 ? 11.703 82.055 -31.596 1.00 25.73 17 LEU F N 1
ATOM 4049 C CA . LEU F 2 17 ? 10.342 82.455 -31.252 1.00 25.01 17 LEU F CA 1
ATOM 4050 C C . LEU F 2 17 ? 9.440 81.224 -31.172 1.00 25.39 17 LEU F C 1
ATOM 4051 O O . LEU F 2 17 ? 8.634 81.102 -30.258 1.00 25.41 17 LEU F O 1
ATOM 4056 N N . HIS F 2 18 ? 9.576 80.311 -32.132 1.00 25.54 18 HIS F N 1
ATOM 4057 C CA . HIS F 2 18 ? 8.776 79.082 -32.109 1.00 26.37 18 HIS F CA 1
ATOM 4058 C C . HIS F 2 18 ? 9.101 78.189 -30.920 1.00 27.51 18 HIS F C 1
ATOM 4059 O O . HIS F 2 18 ? 8.211 77.584 -30.324 1.00 27.12 18 HIS F O 1
ATOM 4066 N N . GLN F 2 19 ? 10.377 78.123 -30.567 1.00 29.67 19 GLN F N 1
ATOM 4067 C CA . GLN F 2 19 ? 10.797 77.362 -29.398 1.00 31.21 19 GLN F CA 1
ATOM 4068 C C . GLN F 2 19 ? 10.273 77.971 -28.094 1.00 29.82 19 GLN F C 1
ATOM 4069 O O . GLN F 2 19 ? 9.881 77.251 -27.189 1.00 29.76 19 GLN F O 1
ATOM 4075 N N . THR F 2 20 ? 10.260 79.297 -28.008 1.00 29.18 20 THR F N 1
ATOM 4076 C CA . THR F 2 20 ? 9.636 79.979 -26.880 1.00 28.62 20 THR F CA 1
ATOM 4077 C C . THR F 2 20 ? 8.148 79.633 -26.774 1.00 27.46 20 THR F C 1
ATOM 4078 O O . THR F 2 20 ? 7.646 79.359 -25.689 1.00 28.23 20 THR F O 1
ATOM 4082 N N . LEU F 2 21 ? 7.454 79.642 -27.907 1.00 25.84 21 LEU F N 1
ATOM 4083 C CA . LEU F 2 21 ? 6.050 79.254 -27.962 1.00 25.24 21 LEU F CA 1
ATOM 4084 C C . LEU F 2 21 ? 5.850 77.824 -27.469 1.00 26.18 21 LEU F C 1
ATOM 4085 O O . LEU F 2 21 ? 4.970 77.555 -26.652 1.00 24.54 21 LEU F O 1
ATOM 4090 N N . LYS F 2 22 ? 6.681 76.914 -27.970 1.00 27.61 22 LYS F N 1
ATOM 4091 C CA . LYS F 2 22 ? 6.664 75.519 -27.543 1.00 30.26 22 LYS F CA 1
ATOM 4092 C C . LYS F 2 22 ? 6.792 75.379 -26.019 1.00 32.43 22 LYS F C 1
ATOM 4093 O O . LYS F 2 22 ? 6.132 74.540 -25.392 1.00 34.03 22 LYS F O 1
ATOM 4099 N N . LYS F 2 23 ? 7.651 76.199 -25.431 1.00 33.27 23 LYS F N 1
ATOM 4100 C CA . LYS F 2 23 ? 7.902 76.159 -23.998 1.00 35.45 23 LYS F CA 1
ATOM 4101 C C . LYS F 2 23 ? 6.736 76.793 -23.230 1.00 34.64 23 LYS F C 1
ATOM 4102 O O . LYS F 2 23 ? 6.229 76.218 -22.268 1.00 35.95 23 LYS F O 1
ATOM 4108 N N . GLU F 2 24 ? 6.302 77.969 -23.671 1.00 32.78 24 GLU F N 1
ATOM 4109 C CA . GLU F 2 24 ? 5.270 78.719 -22.960 1.00 32.69 24 GLU F CA 1
ATOM 4110 C C . GLU F 2 24 ? 3.906 78.056 -23.068 1.00 31.47 24 GLU F C 1
ATOM 4111 O O . GLU F 2 24 ? 3.091 78.141 -22.167 1.00 33.14 24 GLU F O 1
ATOM 4117 N N . LEU F 2 25 ? 3.652 77.411 -24.192 1.00 30.83 25 LEU F N 1
ATOM 4118 C CA . LEU F 2 25 ? 2.366 76.792 -24.432 1.00 31.30 25 LEU F CA 1
ATOM 4119 C C . LEU F 2 25 ? 2.404 75.311 -24.095 1.00 33.00 25 LEU F C 1
ATOM 4120 O O . LEU F 2 25 ? 1.389 74.623 -24.187 1.00 34.05 25 LEU F O 1
ATOM 4125 N N . ALA F 2 26 ? 3.587 74.828 -23.715 1.00 33.81 26 ALA F N 1
ATOM 4126 C CA . ALA F 2 26 ? 3.765 73.443 -23.300 1.00 35.86 26 ALA F CA 1
ATOM 4127 C C . ALA F 2 26 ? 3.303 72.534 -24.425 1.00 36.09 26 ALA F C 1
ATOM 4128 O O . ALA F 2 26 ? 2.487 71.635 -24.222 1.00 37.32 26 ALA F O 1
ATOM 4130 N N . LEU F 2 27 ? 3.826 72.791 -25.620 1.00 35.68 27 LEU F N 1
ATOM 4131 C CA . LEU F 2 27 ? 3.418 72.063 -26.813 1.00 34.84 27 LEU F CA 1
ATOM 4132 C C . LEU F 2 27 ? 4.175 70.749 -26.880 1.00 36.85 27 LEU F C 1
ATOM 4133 O O . LEU F 2 27 ? 5.242 70.618 -26.287 1.00 38.13 27 LEU F O 1
ATOM 4138 N N . PRO F 2 28 ? 3.607 69.763 -27.585 1.00 37.40 28 PRO F N 1
ATOM 4139 C CA . PRO F 2 28 ? 4.206 68.449 -27.737 1.00 38.51 28 PRO F CA 1
ATOM 4140 C C . PRO F 2 28 ? 5.618 68.502 -28.320 1.00 38.82 28 PRO F C 1
ATOM 4141 O O . PRO F 2 28 ? 5.966 69.439 -29.034 1.00 37.88 28 PRO F O 1
ATOM 4145 N N . GLU F 2 29 ? 6.414 67.485 -28.012 1.00 40.38 29 GLU F N 1
ATOM 4146 C CA . GLU F 2 29 ? 7.816 67.436 -28.405 1.00 40.67 29 GLU F CA 1
ATOM 4147 C C . GLU F 2 29 ? 8.037 67.550 -29.915 1.00 38.46 29 GLU F C 1
ATOM 4148 O O . GLU F 2 29 ? 9.041 68.110 -30.350 1.00 38.96 29 GLU F O 1
ATOM 4154 N N . TYR F 2 30 ? 7.097 67.042 -30.706 1.00 36.66 30 TYR F N 1
ATOM 4155 C CA . TYR F 2 30 ? 7.204 67.095 -32.165 1.00 36.27 30 TYR F CA 1
ATOM 4156 C C . TYR F 2 30 ? 6.654 68.386 -32.796 1.00 34.42 30 TYR F C 1
ATOM 4157 O O . TYR F 2 30 ? 6.474 68.456 -34.015 1.00 34.76 30 TYR F O 1
ATOM 4166 N N . TYR F 2 31 ? 6.376 69.403 -31.985 1.00 32.11 31 TYR F N 1
ATOM 4167 C CA . TYR F 2 31 ? 5.969 70.704 -32.515 1.00 29.44 31 TYR F CA 1
ATOM 4168 C C . TYR F 2 31 ? 6.822 71.160 -33.699 1.00 28.22 31 TYR F C 1
ATOM 4169 O O . TYR F 2 31 ? 8.031 71.316 -33.579 1.00 28.57 31 TYR F O 1
ATOM 4178 N N . GLY F 2 32 ? 6.177 71.395 -34.837 1.00 26.86 32 GLY F N 1
ATOM 4179 C CA . GLY F 2 32 ? 6.876 71.653 -36.081 1.00 27.03 32 GLY F CA 1
ATOM 4180 C C . GLY F 2 32 ? 7.568 72.997 -36.221 1.00 26.82 32 GLY F C 1
ATOM 4181 O O . GLY F 2 32 ? 8.284 73.208 -37.185 1.00 26.88 32 GLY F O 1
ATOM 4182 N N . GLU F 2 33 ? 7.333 73.914 -35.288 1.00 25.61 33 GLU F N 1
ATOM 4183 C CA . GLU F 2 33 ? 7.972 75.234 -35.314 1.00 27.08 33 GLU F CA 1
ATOM 4184 C C . GLU F 2 33 ? 7.765 75.951 -36.647 1.00 26.70 33 GLU F C 1
ATOM 4185 O O . GLU F 2 33 ? 8.700 76.481 -37.247 1.00 27.57 33 GLU F O 1
ATOM 4191 N N . ASN F 2 34 ? 6.515 75.967 -37.094 1.00 25.63 34 ASN F N 1
ATOM 4192 C CA . ASN F 2 34 ? 6.122 76.651 -38.310 1.00 23.98 34 ASN F CA 1
ATOM 4193 C C . ASN F 2 34 ? 4.690 77.125 -38.110 1.00 22.41 34 ASN F C 1
ATOM 4194 O O . ASN F 2 34 ? 4.081 76.799 -37.107 1.00 22.37 34 ASN F O 1
ATOM 4199 N N . LEU F 2 35 ? 4.167 77.908 -39.043 1.00 22.43 35 LEU F N 1
ATOM 4200 C CA . LEU F 2 35 ? 2.882 78.568 -38.837 1.00 21.82 35 LEU F CA 1
ATOM 4201 C C . LEU F 2 35 ? 1.733 77.555 -38.866 1.00 23.24 35 LEU F C 1
ATOM 4202 O O . LEU F 2 35 ? 0.724 77.715 -38.170 1.00 22.80 35 LEU F O 1
ATOM 4207 N N . ASP F 2 36 ? 1.899 76.499 -39.657 1.00 23.18 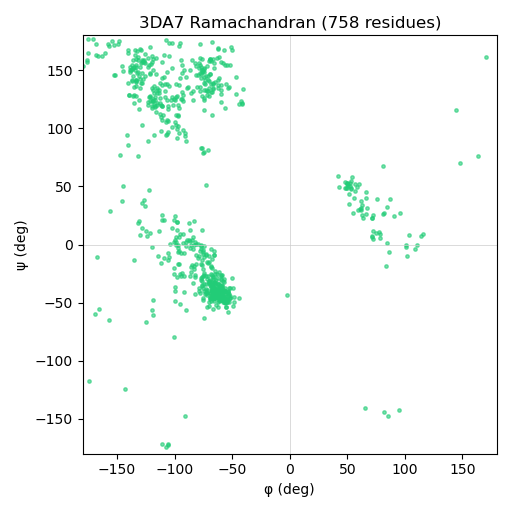36 ASP F N 1
ATOM 4208 C 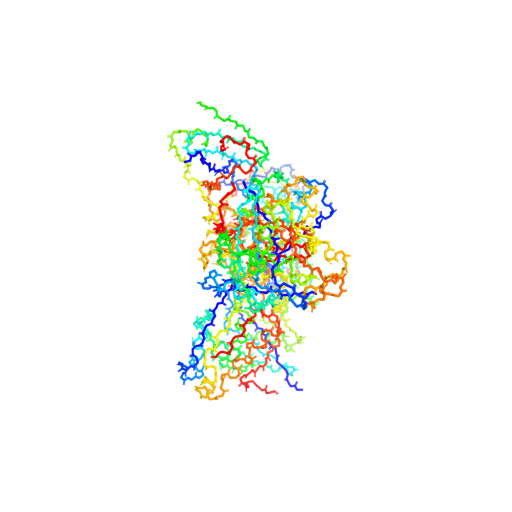CA . ASP F 2 36 ? 0.869 75.472 -39.755 1.00 24.55 36 ASP F CA 1
ATOM 4209 C C . ASP F 2 36 ? 0.820 74.614 -38.493 1.00 22.71 36 ASP F C 1
ATOM 4210 O O . ASP F 2 36 ? -0.254 74.266 -38.011 1.00 25.11 36 ASP F O 1
ATOM 4215 N N . ALA F 2 37 ? 1.990 74.287 -37.961 1.00 23.34 37 ALA F N 1
ATOM 4216 C CA . ALA F 2 37 ? 2.097 73.589 -36.689 1.00 23.51 37 ALA F CA 1
ATOM 4217 C C . ALA F 2 37 ? 1.450 74.417 -35.602 1.00 22.33 37 ALA F C 1
ATOM 4218 O O . ALA F 2 37 ? 0.706 73.896 -34.789 1.00 23.80 37 ALA F O 1
ATOM 4220 N N . LEU F 2 38 ? 1.753 75.710 -35.582 1.00 21.59 38 LEU F N 1
ATOM 4221 C CA . LEU F 2 38 ? 1.198 76.606 -34.570 1.00 21.01 38 LEU F CA 1
ATOM 4222 C C . LEU F 2 38 ? -0.326 76.607 -34.631 1.00 20.28 38 LEU F C 1
ATOM 4223 O O . LEU F 2 38 ? -0.995 76.468 -33.614 1.00 21.22 38 LEU F O 1
ATOM 4228 N N . TRP F 2 39 ? -0.867 76.747 -35.831 1.00 19.82 39 TRP F N 1
ATOM 4229 C CA . TRP F 2 39 ? -2.311 76.739 -36.012 1.00 22.18 39 TRP F CA 1
ATOM 4230 C C . TRP F 2 39 ? -2.932 75.439 -35.472 1.00 23.30 39 TRP F C 1
ATOM 4231 O O . TRP F 2 39 ? -3.992 75.455 -34.846 1.00 24.23 39 TRP F O 1
ATOM 4242 N N . ASP F 2 40 ? -2.246 74.327 -35.705 1.00 24.82 40 ASP F N 1
ATOM 4243 C CA . ASP F 2 40 ? -2.706 73.004 -35.283 1.00 27.24 40 ASP F CA 1
ATOM 4244 C C . ASP F 2 40 ? -2.744 72.923 -33.764 1.00 27.62 40 ASP F C 1
ATOM 4245 O O . ASP F 2 40 ? -3.658 72.329 -33.189 1.00 28.45 40 ASP F O 1
ATOM 4250 N N . CYS F 2 41 ? -1.737 73.516 -33.121 1.00 27.03 41 CYS F N 1
ATOM 4251 C CA . CYS F 2 41 ? -1.640 73.510 -31.663 1.00 26.71 41 CYS F CA 1
ATOM 4252 C C . CYS F 2 41 ? -2.660 74.440 -31.032 1.00 24.86 41 CYS F C 1
ATOM 4253 O O . CYS F 2 41 ? -3.232 74.125 -29.999 1.00 25.51 41 CYS F O 1
ATOM 4256 N N . LEU F 2 42 ? -2.892 75.584 -31.658 1.00 24.06 42 LEU F N 1
ATOM 4257 C CA . LEU F 2 42 ? -3.873 76.523 -31.148 1.00 24.42 42 LEU F CA 1
ATOM 4258 C C . LEU F 2 42 ? -5.303 75.986 -31.249 1.00 25.95 42 LEU F C 1
ATOM 4259 O O . LEU F 2 42 ? -6.130 76.267 -30.390 1.00 27.38 42 LEU F O 1
ATOM 4264 N N . THR F 2 43 ? -5.593 75.227 -32.272 1.00 27.70 43 THR F N 1
ATOM 4265 C CA . THR F 2 43 ? -6.927 74.718 -32.503 1.00 30.94 43 THR F CA 1
ATOM 4266 C C . THR F 2 43 ? -7.180 73.321 -32.027 1.00 32.75 43 THR F C 1
ATOM 4267 O O . THR F 2 43 ? -8.287 72.922 -31.892 1.00 35.80 43 THR F O 1
ATOM 4271 N N . GLY F 2 44 ? -6.133 72.580 -31.771 1.00 33.28 44 GLY F N 1
ATOM 4272 C CA . GLY F 2 44 ? -6.284 71.238 -31.278 1.00 34.85 44 GLY F CA 1
ATOM 4273 C C . GLY F 2 44 ? -5.224 70.816 -30.302 1.00 35.98 44 GLY F C 1
ATOM 4274 O O . GLY F 2 44 ? -4.616 69.781 -30.458 1.00 36.76 44 GLY F O 1
ATOM 4275 N N . TRP F 2 45 ? -5.001 71.638 -29.303 1.00 34.51 45 TRP F N 1
ATOM 4276 C CA . TRP F 2 45 ? -4.109 71.312 -28.247 1.00 35.04 45 TRP F CA 1
ATOM 4277 C C . TRP F 2 45 ? -4.192 72.256 -27.087 1.00 35.21 45 TRP F C 1
ATOM 4278 O O . TRP F 2 45 ? -4.441 71.836 -26.011 1.00 35.59 45 TRP F O 1
ATOM 4289 N N . VAL F 2 46 ? -3.926 73.532 -27.303 1.00 34.48 46 VAL F N 1
ATOM 4290 C CA . VAL F 2 46 ? -3.900 74.494 -26.209 1.00 33.22 46 VAL F CA 1
ATOM 4291 C C . VAL F 2 46 ? -5.266 74.605 -25.547 1.00 35.58 46 VAL F C 1
ATOM 4292 O O . VAL F 2 46 ? -6.303 74.557 -26.219 1.00 36.42 46 VAL F O 1
ATOM 4296 N N . GLU F 2 47 ? -5.261 74.747 -24.224 1.00 43.23 47 GLU F N 1
ATOM 4297 C CA . GLU F 2 47 ? -6.492 74.926 -23.456 1.00 43.18 47 GLU F CA 1
ATOM 4298 C C . GLU F 2 47 ? -6.713 76.402 -23.154 1.00 38.91 47 GLU F C 1
ATOM 4299 O O . GLU F 2 47 ? -5.787 77.118 -22.796 1.00 39.27 47 GLU F O 1
ATOM 4305 N N . TYR F 2 48 ? -7.952 76.845 -23.290 1.00 36.24 48 TYR F N 1
ATOM 4306 C CA . TYR F 2 48 ? -8.295 78.232 -23.071 1.00 34.94 48 TYR F CA 1
ATOM 4307 C C . TYR F 2 48 ? -9.115 78.397 -21.797 1.00 37.94 48 TYR F C 1
ATOM 4308 O O . TYR F 2 48 ? -9.648 77.414 -21.275 1.00 41.95 48 TYR F O 1
ATOM 4317 N N . PRO F 2 49 ? -9.215 79.638 -21.277 1.00 38.31 49 PRO F N 1
ATOM 4318 C CA . PRO F 2 49 ? -8.675 80.909 -21.787 1.00 34.21 49 PRO F CA 1
ATOM 4319 C C . PRO F 2 49 ? -7.146 80.990 -21.798 1.00 32.50 49 PRO F C 1
ATOM 4320 O O . PRO F 2 49 ? -6.486 80.354 -20.988 1.00 34.39 49 PRO F O 1
ATOM 4324 N N . LEU F 2 50 ? -6.601 81.782 -22.718 1.00 28.10 50 LEU F N 1
ATOM 4325 C CA . LEU F 2 50 ? -5.156 82.014 -22.796 1.00 26.88 50 LEU F CA 1
ATOM 4326 C C . LEU F 2 50 ? -4.864 83.508 -22.869 1.00 24.08 50 LEU F C 1
ATOM 4327 O O . LEU F 2 50 ? -5.517 84.233 -23.604 1.00 23.75 50 LEU F O 1
ATOM 4332 N N . VAL F 2 51 ? -3.898 83.967 -22.085 1.00 24.28 51 VAL F N 1
ATOM 4333 C CA . VAL F 2 51 ? -3.383 85.323 -22.232 1.00 24.24 51 VAL F CA 1
ATOM 4334 C C . VAL F 2 51 ? -2.006 85.261 -22.897 1.00 23.98 51 VAL F C 1
ATOM 4335 O O . VAL F 2 51 ? -1.078 84.685 -22.344 1.00 26.40 51 VAL F O 1
ATOM 4339 N N . LEU F 2 52 ? -1.886 85.832 -24.092 1.00 22.77 52 LEU F N 1
ATOM 4340 C CA . LEU F 2 52 ? -0.601 85.931 -24.780 1.00 22.92 52 LEU F CA 1
ATOM 4341 C C . LEU F 2 52 ? 0.002 87.321 -24.534 1.00 23.19 52 LEU F C 1
ATOM 4342 O O . LEU F 2 52 ? -0.545 88.325 -24.982 1.00 23.92 52 LEU F O 1
ATOM 4347 N N . GLU F 2 53 ? 1.090 87.379 -23.773 1.00 23.14 53 GLU F N 1
ATOM 4348 C CA . GLU F 2 53 ? 1.731 88.651 -23.460 1.00 25.25 53 GLU F CA 1
ATOM 4349 C C . GLU F 2 53 ? 3.021 88.778 -24.256 1.00 24.39 53 GLU F C 1
ATOM 4350 O O . GLU F 2 53 ? 4.062 88.283 -23.844 1.00 23.67 53 GLU F O 1
ATOM 4356 N N . TRP F 2 54 ? 2.926 89.444 -25.400 1.00 22.28 54 TRP F N 1
ATOM 4357 C CA . TRP F 2 54 ? 4.042 89.601 -26.301 1.00 21.62 54 TRP F CA 1
ATOM 4358 C C . TRP F 2 54 ? 4.729 90.945 -26.057 1.00 20.33 54 TRP F C 1
ATOM 4359 O O . TRP F 2 54 ? 4.303 91.971 -26.583 1.00 20.29 54 TRP F O 1
ATOM 4370 N N . ARG F 2 55 ? 5.785 90.921 -25.254 1.00 19.96 55 ARG F N 1
ATOM 4371 C CA . ARG F 2 55 ? 6.558 92.120 -24.917 1.00 21.06 55 ARG F CA 1
ATOM 4372 C C . ARG F 2 55 ? 7.494 92.510 -26.048 1.00 21.44 55 ARG F C 1
ATOM 4373 O O . ARG F 2 55 ? 7.983 91.653 -26.766 1.00 20.19 55 ARG F O 1
ATOM 4381 N N . GLN F 2 56 ? 7.730 93.810 -26.206 1.00 23.30 56 GLN F N 1
ATOM 4382 C CA . GLN F 2 56 ? 8.660 94.302 -27.219 1.00 26.78 56 GLN F CA 1
ATOM 4383 C C . GLN F 2 56 ? 8.320 93.729 -28.586 1.00 26.66 56 GLN F C 1
ATOM 4384 O O . GLN F 2 56 ? 9.196 93.197 -29.283 1.00 26.80 56 GLN F O 1
ATOM 4390 N N . PHE F 2 57 ? 7.049 93.842 -28.969 1.00 24.75 57 PHE F N 1
ATOM 4391 C CA . PHE F 2 57 ? 6.584 93.266 -30.220 1.00 24.85 57 PHE F CA 1
ATOM 4392 C C . PHE F 2 57 ? 7.321 93.804 -31.465 1.00 24.61 57 PHE F C 1
ATOM 4393 O O . PHE F 2 57 ? 7.715 93.032 -32.333 1.00 24.21 57 PHE F O 1
ATOM 4401 N N . GLU F 2 58 ? 7.517 95.112 -31.552 1.00 25.11 58 GLU F N 1
ATOM 4402 C CA . GLU F 2 58 ? 8.168 95.694 -32.737 1.00 29.35 58 GLU F CA 1
ATOM 4403 C C . GLU F 2 58 ? 9.633 95.257 -32.884 1.00 30.02 58 GLU F C 1
ATOM 4404 O O . GLU F 2 58 ? 10.140 95.101 -33.993 1.00 30.92 58 GLU F O 1
ATOM 4410 N N . GLN F 2 59 ? 10.295 95.061 -31.750 1.00 30.74 59 GLN F N 1
ATOM 4411 C CA . GLN F 2 59 ? 11.624 94.468 -31.704 1.00 32.40 59 GLN F CA 1
ATOM 4412 C C . GLN F 2 59 ? 11.594 93.065 -32.293 1.00 29.93 59 GLN F C 1
ATOM 4413 O O . GLN F 2 59 ? 12.475 92.690 -33.053 1.00 29.57 59 GLN F O 1
ATOM 4419 N N . SER F 2 60 ? 10.576 92.294 -31.912 1.00 27.66 60 SER F N 1
ATOM 4420 C CA . SER F 2 60 ? 10.365 90.933 -32.408 1.00 27.13 60 SER F CA 1
ATOM 4421 C C . SER F 2 60 ? 10.370 90.840 -33.931 1.00 27.61 60 SER F C 1
ATOM 4422 O O . SER F 2 60 ? 10.999 89.957 -34.504 1.00 29.16 60 SER F O 1
ATOM 4425 N N . LYS F 2 61 ? 9.661 91.745 -34.587 1.00 28.02 61 LYS F N 1
ATOM 4426 C CA . LYS F 2 61 ? 9.590 91.742 -36.045 1.00 32.00 61 LYS F CA 1
ATOM 4427 C C . LYS F 2 61 ? 10.980 91.876 -36.660 1.00 34.91 61 LYS F C 1
ATOM 4428 O O . LYS F 2 61 ? 11.344 91.123 -37.574 1.00 37.53 61 LYS F O 1
ATOM 4434 N N . GLN F 2 62 ? 11.764 92.817 -36.137 1.00 35.28 62 GLN F N 1
ATOM 4435 C CA . GLN F 2 62 ? 13.143 93.000 -36.575 1.00 38.35 62 GLN F CA 1
ATOM 4436 C C . GLN F 2 62 ? 13.985 91.749 -36.359 1.00 36.00 62 GLN F C 1
ATOM 4437 O O . GLN F 2 62 ? 14.796 91.396 -37.194 1.00 37.83 62 GLN F O 1
ATOM 4443 N N . LEU F 2 63 ? 13.796 91.091 -35.224 1.00 34.33 63 LEU F N 1
ATOM 4444 C CA . LEU F 2 63 ? 14.593 89.924 -34.867 1.00 34.42 63 LEU F CA 1
ATOM 4445 C C . LEU F 2 63 ? 14.108 88.629 -35.522 1.00 34.57 63 LEU F C 1
ATOM 4446 O O . LEU F 2 63 ? 14.685 87.575 -35.299 1.00 35.74 63 LEU F O 1
ATOM 4451 N N . THR F 2 64 ? 13.050 88.697 -36.322 1.00 34.82 64 THR F N 1
ATOM 4452 C CA . THR F 2 64 ? 12.529 87.485 -36.966 1.00 34.72 64 THR F CA 1
ATOM 4453 C C . THR F 2 64 ? 12.277 87.687 -38.446 1.00 37.09 64 THR F C 1
ATOM 4454 O O . THR F 2 64 ? 11.548 86.918 -39.065 1.00 38.02 64 THR F O 1
ATOM 4458 N N . GLU F 2 65 ? 12.882 88.701 -39.013 1.00 41.55 65 GLU F N 1
ATOM 4459 C CA . GLU F 2 65 ? 12.679 89.036 -40.393 1.00 45.30 65 GLU F CA 1
ATOM 4460 C C . GLU F 2 65 ? 11.220 89.161 -40.742 1.00 45.46 65 GLU F C 1
ATOM 4461 O O . GLU F 2 65 ? 10.823 88.799 -41.807 1.00 47.29 65 GLU F O 1
ATOM 4467 N N . ASN F 2 66 ? 10.430 89.655 -39.809 1.00 45.03 66 ASN F N 1
ATOM 4468 C CA . ASN F 2 66 ? 9.009 89.907 -39.991 1.00 45.39 66 ASN F CA 1
ATOM 4469 C C . ASN F 2 66 ? 8.147 88.682 -39.911 1.00 42.94 66 ASN F C 1
ATOM 4470 O O . ASN F 2 66 ? 6.980 88.728 -40.184 1.00 44.41 66 ASN F O 1
ATOM 4475 N N . GLY F 2 67 ? 8.745 87.584 -39.517 1.00 39.65 67 GLY F N 1
ATOM 4476 C CA . GLY F 2 67 ? 8.039 86.391 -39.180 1.00 37.00 67 GLY F CA 1
ATOM 4477 C C . GLY F 2 67 ? 7.159 86.533 -37.976 1.00 34.45 67 GLY F C 1
ATOM 4478 O O . GLY F 2 67 ? 6.247 85.784 -37.838 1.00 35.05 67 GLY F O 1
ATOM 4479 N N . ALA F 2 68 ? 7.460 87.491 -37.116 1.00 31.70 68 ALA F N 1
ATOM 4480 C CA . ALA F 2 68 ? 6.660 87.802 -35.922 1.00 29.34 68 ALA F CA 1
ATOM 4481 C C . ALA F 2 68 ? 5.214 88.175 -36.245 1.00 27.61 68 ALA F C 1
ATOM 4482 O O . ALA F 2 68 ? 4.295 87.827 -35.508 1.00 24.85 68 ALA F O 1
ATOM 4484 N N . GLU F 2 69 ? 5.035 88.901 -37.342 1.00 29.08 69 GLU F N 1
ATOM 4485 C CA . GLU F 2 69 ? 3.724 89.366 -37.783 1.00 30.45 69 GLU F CA 1
ATOM 4486 C C . GLU F 2 69 ? 2.828 88.205 -38.220 1.00 29.42 69 GLU F C 1
ATOM 4487 O O . GLU F 2 69 ? 1.622 88.188 -37.929 1.00 27.77 69 GLU F O 1
ATOM 4493 N N . SER F 2 70 ? 3.423 87.242 -38.921 1.00 27.98 70 SER F N 1
ATOM 4494 C CA . SER F 2 70 ? 2.716 86.024 -39.340 1.00 30.21 70 SER F CA 1
ATOM 4495 C C . SER F 2 70 ? 2.314 85.174 -38.147 1.00 25.74 70 SER F C 1
ATOM 4496 O O . SER F 2 70 ? 1.229 84.615 -38.127 1.00 26.09 70 SER F O 1
ATOM 4499 N N . VAL F 2 71 ? 3.204 85.067 -37.162 1.00 24.20 71 VAL F N 1
ATOM 4500 C CA . VAL F 2 71 ? 2.914 84.313 -35.955 1.00 22.95 71 VAL F CA 1
ATOM 4501 C C . VAL F 2 71 ? 1.742 84.974 -35.228 1.00 23.79 71 VAL F C 1
ATOM 4502 O O . VAL F 2 71 ? 0.820 84.302 -34.771 1.00 22.26 71 VAL F O 1
ATOM 4506 N N . LEU F 2 72 ? 1.769 86.297 -35.162 1.00 23.40 72 LEU F N 1
ATOM 4507 C CA . LEU F 2 72 ? 0.687 87.046 -34.557 1.00 25.68 72 LEU F CA 1
ATOM 4508 C C . LEU F 2 72 ? -0.615 86.779 -35.299 1.00 25.83 72 LEU F C 1
ATOM 4509 O O . LEU F 2 72 ? -1.636 86.516 -34.685 1.00 27.12 72 LEU F O 1
ATOM 4514 N N . GLN F 2 73 ? -0.570 86.868 -36.624 1.00 26.59 73 GLN F N 1
ATOM 4515 C CA . GLN F 2 73 ? -1.747 86.687 -37.443 1.00 28.27 73 GLN F CA 1
ATOM 4516 C C . GLN F 2 73 ? -2.451 85.367 -37.127 1.00 26.75 73 GLN F C 1
ATOM 4517 O O . GLN F 2 73 ? -3.679 85.309 -37.107 1.00 29.60 73 GLN F O 1
ATOM 4523 N N . VAL F 2 74 ? -1.669 84.329 -36.851 1.00 25.38 74 VAL F N 1
ATOM 4524 C CA . VAL F 2 74 ? -2.198 83.018 -36.462 1.00 24.17 74 VAL F CA 1
ATOM 4525 C C . VAL F 2 74 ? -2.981 83.059 -35.151 1.00 22.99 74 VAL F C 1
ATOM 4526 O O . VAL F 2 74 ? -4.033 82.416 -35.025 1.00 21.67 74 VAL F O 1
ATOM 4530 N N . PHE F 2 75 ? -2.461 83.803 -34.175 1.00 21.18 75 PHE F N 1
ATOM 4531 C CA . PHE F 2 75 ? -3.149 83.981 -32.903 1.00 21.87 75 PHE F CA 1
ATOM 4532 C C . PHE F 2 75 ? -4.416 84.818 -33.100 1.00 21.14 75 PHE F C 1
ATOM 4533 O O . PHE F 2 75 ? -5.432 84.576 -32.462 1.00 21.91 75 PHE F O 1
ATOM 4541 N N . ARG F 2 76 ? -4.348 85.790 -33.999 1.00 22.32 76 ARG F N 1
ATOM 4542 C CA . ARG F 2 76 ? -5.519 86.599 -34.352 1.00 26.17 76 ARG F CA 1
ATOM 4543 C C . ARG F 2 76 ? -6.611 85.732 -34.985 1.00 27.81 76 ARG F C 1
ATOM 4544 O O . ARG F 2 76 ? -7.805 85.909 -34.705 1.00 27.73 76 ARG F O 1
ATOM 4552 N N . GLU F 2 77 ? -6.183 84.798 -35.833 1.00 28.47 77 GLU F N 1
ATOM 4553 C CA . GLU F 2 77 ? -7.094 83.870 -36.497 1.00 31.58 77 GLU F CA 1
ATOM 4554 C C . GLU F 2 77 ? -7.752 82.914 -35.535 1.00 29.63 77 GLU F C 1
ATOM 4555 O O . GLU F 2 77 ? -8.951 82.702 -35.605 1.00 31.67 77 GLU F O 1
ATOM 4561 N N . ALA F 2 78 ? -6.962 82.320 -34.646 1.00 29.56 78 ALA F N 1
ATOM 4562 C CA . ALA F 2 78 ? -7.501 81.420 -33.634 1.00 30.12 78 ALA F CA 1
ATOM 4563 C C . ALA F 2 78 ? -8.509 82.175 -32.762 1.00 31.16 78 ALA F C 1
ATOM 4564 O O . ALA F 2 78 ? -9.557 81.650 -32.388 1.00 31.87 78 ALA F O 1
ATOM 4566 N N . LYS F 2 79 ? -8.167 83.414 -32.443 1.00 33.37 79 LYS F N 1
ATOM 4567 C CA . LYS F 2 79 ? -9.018 84.288 -31.656 1.00 34.35 79 LYS F CA 1
ATOM 4568 C C . LYS F 2 79 ? -10.346 84.498 -32.384 1.00 33.08 79 LYS F C 1
ATOM 4569 O O . LYS F 2 79 ? -11.406 84.444 -31.784 1.00 33.82 79 LYS F O 1
ATOM 4571 N N . ALA F 2 80 ? -10.270 84.710 -33.691 1.00 33.61 80 ALA F N 1
ATOM 4572 C CA . ALA F 2 80 ? -11.448 84.902 -34.529 1.00 33.98 80 ALA F CA 1
ATOM 4573 C C . ALA F 2 80 ? -12.256 83.615 -34.725 1.00 35.43 80 ALA F C 1
ATOM 4574 O O . ALA F 2 80 ? -13.464 83.668 -34.965 1.00 34.47 80 ALA F O 1
ATOM 4576 N N . GLU F 2 81 ? -11.589 82.466 -34.634 1.00 38.04 81 GLU F N 1
ATOM 4577 C CA . GLU F 2 81 ? -12.270 81.170 -34.726 1.00 41.76 81 GLU F CA 1
ATOM 4578 C C . GLU F 2 81 ? -12.998 80.836 -33.428 1.00 41.98 81 GLU F C 1
ATOM 4579 O O . GLU F 2 81 ? -13.654 79.803 -33.335 1.00 45.15 81 GLU F O 1
ATOM 4585 N N . GLY F 2 82 ? -12.852 81.688 -32.416 1.00 41.24 82 GLY F N 1
ATOM 4586 C CA . GLY F 2 82 ? -13.583 81.523 -31.158 1.00 40.35 82 GLY F CA 1
ATOM 4587 C C . GLY F 2 82 ? -12.738 81.122 -29.959 1.00 41.81 82 GLY F C 1
ATOM 4588 O O . GLY F 2 82 ? -13.257 80.959 -28.851 1.00 42.59 82 GLY F O 1
ATOM 4589 N N . CYS F 2 83 ? -11.435 80.952 -30.170 1.00 41.39 83 CYS F N 1
ATOM 4590 C CA . CYS F 2 83 ? -10.530 80.614 -29.068 1.00 40.02 83 CYS F CA 1
ATOM 4591 C C . CYS F 2 83 ? -10.371 81.800 -28.119 1.00 38.50 83 CYS F C 1
ATOM 4592 O O . CYS F 2 83 ? -10.046 82.919 -28.546 1.00 36.56 83 CYS F O 1
ATOM 4595 N N . ASP F 2 84 ? -10.598 81.548 -26.832 1.00 38.05 84 ASP F N 1
ATOM 4596 C CA . ASP F 2 84 ? -10.537 82.597 -25.817 1.00 37.22 84 ASP F CA 1
ATOM 4597 C C . ASP F 2 84 ? -9.087 83.001 -25.513 1.00 33.57 84 ASP F C 1
ATOM 4598 O O . ASP F 2 84 ? -8.490 82.572 -24.520 1.00 31.75 84 ASP F O 1
ATOM 4603 N N . ILE F 2 85 ? -8.534 83.833 -26.385 1.00 30.78 85 ILE F N 1
ATOM 4604 C CA . ILE F 2 85 ? -7.161 84.286 -26.251 1.00 28.77 85 ILE F CA 1
ATOM 4605 C C . ILE F 2 85 ? -7.137 85.782 -26.055 1.00 27.62 85 ILE F C 1
ATOM 4606 O O . ILE F 2 85 ? -7.661 86.526 -26.873 1.00 27.47 85 ILE F O 1
ATOM 4611 N N . THR F 2 86 ? -6.511 86.223 -24.981 1.00 26.42 86 THR F N 1
ATOM 4612 C CA . THR F 2 86 ? -6.233 87.633 -24.834 1.00 27.76 86 THR F CA 1
ATOM 4613 C C . THR F 2 86 ? -4.839 87.906 -25.381 1.00 25.05 86 THR F C 1
ATOM 4614 O O . THR F 2 86 ? -3.868 87.283 -24.969 1.00 24.92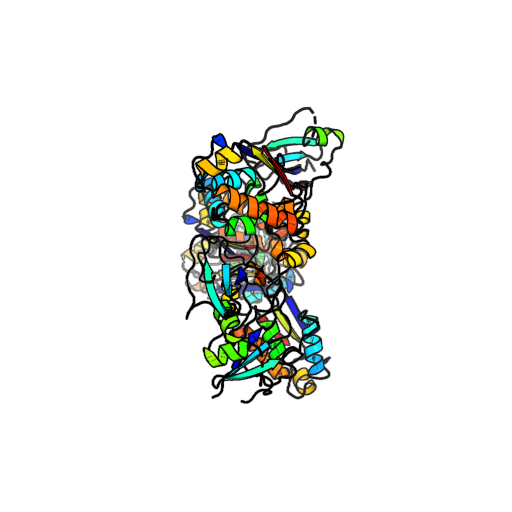 86 THR F O 1
ATOM 4618 N N . ILE F 2 87 ? -4.761 88.817 -26.335 1.00 23.54 87 ILE F N 1
ATOM 4619 C CA . ILE F 2 87 ? -3.494 89.171 -26.929 1.00 22.85 87 ILE F CA 1
ATOM 4620 C C . ILE F 2 87 ? -3.036 90.531 -26.425 1.00 24.03 87 ILE F C 1
ATOM 4621 O O . ILE F 2 87 ? -3.715 91.543 -26.608 1.00 25.07 87 ILE F O 1
ATOM 4626 N N . ILE F 2 88 ? -1.883 90.537 -25.768 1.00 24.15 88 ILE F N 1
ATOM 4627 C CA . ILE F 2 88 ? -1.281 91.769 -25.277 1.00 24.39 88 ILE F CA 1
ATOM 4628 C C . ILE F 2 88 ? -0.030 92.064 -26.084 1.00 24.80 88 ILE F C 1
ATOM 4629 O O . ILE F 2 88 ? 0.956 91.325 -26.010 1.00 24.68 88 ILE F O 1
ATOM 4634 N N . LEU F 2 89 ? -0.096 93.125 -26.881 1.00 26.72 89 LEU F N 1
ATOM 4635 C CA . LEU F 2 89 ? 1.045 93.587 -27.654 1.00 29.72 89 LEU F CA 1
ATOM 4636 C C . LEU F 2 89 ? 1.689 94.806 -26.988 1.00 31.44 89 LEU F C 1
ATOM 4637 O O . LEU F 2 89 ? 1.188 95.920 -27.102 1.00 32.38 89 LEU F O 1
ATOM 4642 N N . SER F 2 90 ? 2.794 94.596 -26.284 1.00 32.63 90 SER F N 1
ATOM 4643 C CA . SER F 2 90 ? 3.540 95.725 -25.744 1.00 36.09 90 SER F CA 1
ATOM 4644 C C . SER F 2 90 ? 4.957 95.771 -26.332 1.00 38.19 90 SER F C 1
ATOM 4645 O O . SER F 2 90 ? 5.951 95.920 -25.611 1.00 40.90 90 SER F O 1
ATOM 4649 N N . SER G 1 1 ? -7.288 31.801 18.951 1.00 100.27 2 SER G N 1
ATOM 4650 C CA . SER G 1 1 ? -5.904 31.739 18.496 1.00 47.10 2 SER G CA 1
ATOM 4651 C C . SER G 1 1 ? -5.109 32.947 18.982 1.00 85.11 2 SER G C 1
ATOM 4652 O O . SER G 1 1 ? -5.614 33.622 19.885 1.00 87.31 2 SER G O 1
ATOM 4654 N N . GLY G 1 2 ? -4.025 33.187 18.374 1.00 51.16 3 GLY G N 1
ATOM 4655 C CA . GLY G 1 2 ? -3.333 34.435 18.530 1.00 44.17 3 GLY G CA 1
ATOM 4656 C C . GLY G 1 2 ? -3.706 35.507 17.546 1.00 38.37 3 GLY G C 1
ATOM 4657 O O . GLY G 1 2 ? -4.819 35.610 17.114 1.00 61.05 3 GLY G O 1
ATOM 4658 N N . ARG G 1 3 ? -2.733 36.320 17.212 1.00 50.05 4 ARG G N 1
ATOM 4659 C CA . ARG G 1 3 ? -2.954 37.497 16.435 1.00 43.22 4 ARG G CA 1
ATOM 4660 C C . ARG G 1 3 ? -3.043 37.229 14.959 1.00 39.22 4 ARG G C 1
ATOM 4661 O O . ARG G 1 3 ? -2.546 36.269 14.462 1.00 39.72 4 ARG G O 1
ATOM 4669 N N . THR G 1 4 ? -3.753 38.093 14.285 1.00 36.23 5 THR G N 1
ATOM 4670 C CA . THR G 1 4 ? -3.810 38.110 12.841 1.00 33.86 5 THR G CA 1
ATOM 4671 C C . THR G 1 4 ? -3.367 39.495 12.412 1.00 28.50 5 THR G C 1
ATOM 4672 O O . THR G 1 4 ? -3.398 40.428 13.208 1.00 27.44 5 THR G O 1
ATOM 4676 N N . TRP G 1 5 ? -2.960 39.616 11.155 1.00 27.21 6 TRP G N 1
ATOM 4677 C CA . TRP G 1 5 ? -2.432 40.862 10.625 1.00 26.09 6 TRP G CA 1
ATOM 4678 C C . TRP G 1 5 ? -3.143 41.274 9.341 1.00 28.26 6 TRP G C 1
ATOM 4679 O O . TRP G 1 5 ? -3.704 40.444 8.625 1.00 29.70 6 TRP G O 1
ATOM 4690 N N . ARG G 1 6 ? -3.082 42.565 9.036 1.00 24.73 7 ARG G N 1
ATOM 4691 C CA . ARG G 1 6 ? -3.487 43.048 7.734 1.00 23.72 7 ARG G CA 1
ATOM 4692 C C . ARG G 1 6 ? -2.430 44.012 7.240 1.00 23.49 7 ARG G C 1
ATOM 4693 O O . ARG G 1 6 ? -1.560 44.436 7.998 1.00 22.70 7 ARG G O 1
ATOM 4701 N N . GLU G 1 7 ? -2.500 44.345 5.960 1.00 23.50 8 GLU G N 1
ATOM 4702 C CA . GLU G 1 7 ? -1.515 45.227 5.363 1.00 24.10 8 GLU G CA 1
ATOM 4703 C C . GLU G 1 7 ? -2.187 46.294 4.515 1.00 25.06 8 GLU G C 1
ATOM 4704 O O . GLU G 1 7 ? -3.334 46.142 4.104 1.00 24.98 8 GLU G O 1
ATOM 4710 N N . ALA G 1 8 ? -1.460 47.377 4.280 1.00 25.75 9 ALA G N 1
ATOM 4711 C CA . ALA G 1 8 ? -1.921 48.461 3.437 1.00 27.77 9 ALA G CA 1
ATOM 4712 C C . ALA G 1 8 ? -0.728 49.170 2.805 1.00 28.23 9 ALA G C 1
ATOM 4713 O O . ALA G 1 8 ? 0.333 49.290 3.419 1.00 27.81 9 ALA G O 1
ATOM 4715 N N . ASP G 1 9 ? -0.907 49.642 1.576 1.00 30.00 10 ASP G N 1
ATOM 4716 C CA . ASP G 1 9 ? 0.112 50.428 0.918 1.00 31.53 10 ASP G CA 1
ATOM 4717 C C . ASP G 1 9 ? 0.226 51.774 1.603 1.00 33.78 10 ASP G C 1
ATOM 4718 O O . ASP G 1 9 ? -0.776 52.313 2.094 1.00 34.05 10 ASP G O 1
ATOM 4723 N N . ILE G 1 10 ? 1.446 52.311 1.630 1.00 33.88 11 ILE G N 1
ATOM 4724 C CA . ILE G 1 10 ? 1.682 53.672 2.091 1.00 36.35 11 ILE G CA 1
ATOM 4725 C C . ILE G 1 10 ? 2.519 54.449 1.072 1.00 38.30 11 ILE G C 1
ATOM 4726 O O . ILE G 1 10 ? 3.244 53.851 0.270 1.00 39.04 11 ILE G O 1
ATOM 4731 N N . ASN G 1 11 ? 2.408 55.779 1.109 1.00 40.21 12 ASN G N 1
ATOM 4732 C CA . ASN G 1 11 ? 3.138 56.676 0.207 1.00 41.17 12 ASN G CA 1
ATOM 4733 C C . ASN G 1 11 ? 2.765 56.505 -1.264 1.00 40.85 12 ASN G C 1
ATOM 4734 O O . ASN G 1 11 ? 3.547 56.852 -2.147 1.00 40.95 12 ASN G O 1
ATOM 4739 N N . TYR G 1 12 ? 1.577 55.973 -1.528 1.00 40.74 13 TYR G N 1
ATOM 4740 C CA . TYR G 1 12 ? 1.127 55.794 -2.901 1.00 41.97 13 TYR G CA 1
ATOM 4741 C C . TYR G 1 12 ? 0.290 56.969 -3.406 1.00 45.25 13 TYR G C 1
ATOM 4742 O O . TYR G 1 12 ? -0.652 57.416 -2.745 1.00 46.33 13 TYR G O 1
ATOM 4751 N N . THR G 1 13 ? 0.638 57.452 -4.595 1.00 47.08 14 THR G N 1
ATOM 4752 C CA . THR G 1 13 ? -0.093 58.543 -5.225 1.00 50.21 14 THR G CA 1
ATOM 4753 C C . THR G 1 13 ? -0.709 58.200 -6.578 1.00 49.08 14 THR G C 1
ATOM 4754 O O . THR G 1 13 ? -1.924 58.295 -6.752 1.00 49.91 14 THR G O 1
ATOM 4758 N N . SER G 1 14 ? 0.117 57.752 -7.520 1.00 47.89 15 SER G N 1
ATOM 4759 C CA . SER G 1 14 ? -0.379 57.173 -8.768 1.00 47.47 15 SER G CA 1
ATOM 4760 C C . SER G 1 14 ? 0.648 56.257 -9.444 1.00 45.77 15 SER G C 1
ATOM 4761 O O . SER G 1 14 ? 1.808 56.180 -9.027 1.00 45.07 15 SER G O 1
ATOM 4764 N N . GLY G 1 15 ? 0.207 55.570 -10.495 1.00 44.38 16 GLY G N 1
ATOM 4765 C CA . GLY G 1 15 ? 1.080 54.701 -11.268 1.00 42.46 16 GLY G CA 1
ATOM 4766 C C . GLY G 1 15 ? 1.238 53.344 -10.614 1.00 41.16 16 GLY G C 1
ATOM 4767 O O . GLY G 1 15 ? 0.293 52.809 -10.021 1.00 40.72 16 GLY G O 1
ATOM 4768 N N . PHE G 1 16 ? 2.440 52.788 -10.723 1.00 39.52 17 PHE G N 1
ATOM 4769 C CA . PHE G 1 16 ? 2.745 51.491 -10.136 1.00 37.56 17 PHE G CA 1
ATOM 4770 C C . PHE G 1 16 ? 2.885 51.585 -8.614 1.00 36.55 17 PHE G C 1
ATOM 4771 O O . PHE G 1 16 ? 3.508 52.511 -8.095 1.00 35.63 17 PHE G O 1
ATOM 4779 N N . ARG G 1 17 ? 2.327 50.608 -7.906 1.00 35.36 18 ARG G N 1
ATOM 4780 C CA . ARG G 1 17 ? 2.523 50.500 -6.461 1.00 34.19 18 ARG G CA 1
ATOM 4781 C C . ARG G 1 17 ? 4.010 50.541 -6.107 1.00 34.34 18 ARG G C 1
ATOM 4782 O O . ARG G 1 17 ? 4.863 50.179 -6.917 1.00 36.27 18 ARG G O 1
ATOM 4790 N N . ASN G 1 18 ? 4.314 50.967 -4.888 1.00 33.55 19 ASN G N 1
ATOM 4791 C CA . ASN G 1 18 ? 5.691 51.050 -4.415 1.00 33.65 19 ASN G CA 1
ATOM 4792 C C . ASN G 1 18 ? 5.978 49.919 -3.419 1.00 31.57 19 ASN G C 1
ATOM 4793 O O . ASN G 1 18 ? 5.143 49.043 -3.204 1.00 31.38 19 ASN G O 1
ATOM 4798 N N . SER G 1 19 ? 7.146 49.951 -2.789 1.00 31.41 20 SER G N 1
ATOM 4799 C CA . SER G 1 19 ? 7.552 48.857 -1.906 1.00 30.25 20 SER G CA 1
ATOM 4800 C C . SER G 1 19 ? 7.185 49.092 -0.447 1.00 30.01 20 SER G C 1
ATOM 4801 O O . SER G 1 19 ? 7.575 48.319 0.422 1.00 30.69 20 SER G O 1
ATOM 4804 N N . ASP G 1 20 ? 6.405 50.141 -0.194 1.00 30.95 21 ASP G N 1
ATOM 4805 C CA . ASP G 1 20 ? 6.083 50.588 1.157 1.00 30.84 21 ASP G CA 1
ATOM 4806 C C . ASP G 1 20 ? 4.728 50.093 1.652 1.00 29.80 21 ASP G C 1
ATOM 4807 O O . ASP G 1 20 ? 3.707 50.281 0.991 1.00 29.11 21 ASP G O 1
ATOM 4812 N N . ARG G 1 21 ? 4.726 49.480 2.833 1.00 27.87 22 ARG G N 1
ATOM 4813 C CA . ARG G 1 21 ? 3.507 48.935 3.413 1.00 26.64 22 ARG G CA 1
ATOM 4814 C C . ARG G 1 21 ? 3.437 49.227 4.891 1.00 26.04 22 ARG G C 1
ATOM 4815 O O . ARG G 1 21 ? 4.455 49.308 5.567 1.00 23.20 22 ARG G O 1
ATOM 4823 N N . ILE G 1 22 ? 2.217 49.357 5.397 1.00 27.60 23 ILE G N 1
ATOM 4824 C CA . ILE G 1 22 ? 2.010 49.363 6.826 1.00 28.32 23 ILE G CA 1
ATOM 4825 C C . ILE G 1 22 ? 1.332 48.048 7.211 1.00 27.81 23 ILE G C 1
ATOM 4826 O O . ILE G 1 22 ? 0.447 47.572 6.502 1.00 28.05 23 ILE G O 1
ATOM 4831 N N . LEU G 1 23 ? 1.785 47.458 8.314 1.00 27.28 24 LEU G N 1
ATOM 4832 C CA . LEU G 1 23 ? 1.291 46.170 8.794 1.00 27.01 24 LEU G CA 1
ATOM 4833 C C . LEU G 1 23 ? 0.680 46.375 10.174 1.00 26.89 24 LEU G C 1
ATOM 4834 O O . LEU G 1 23 ? 1.336 46.895 11.076 1.00 26.53 24 LEU G O 1
ATOM 4839 N N . TYR G 1 24 ? -0.570 45.962 10.338 1.00 27.05 25 TYR G N 1
ATOM 4840 C CA . TYR G 1 24 ? -1.272 46.172 11.594 1.00 28.02 25 TYR G CA 1
ATOM 4841 C C . TYR G 1 24 ? -2.026 44.930 12.050 1.00 28.65 25 TYR G C 1
ATOM 4842 O O . TYR G 1 24 ? -2.691 44.265 11.250 1.00 29.75 25 TYR G O 1
ATOM 4851 N N . SER G 1 25 ? -1.912 44.609 13.335 1.00 27.76 26 SER G N 1
ATOM 4852 C CA . SER G 1 25 ? -2.519 43.390 13.854 1.00 28.94 26 SER G CA 1
ATOM 4853 C C . SER G 1 25 ? -3.894 43.629 14.481 1.00 31.36 26 SER G C 1
ATOM 4854 O O . SER G 1 25 ? -4.321 44.770 14.657 1.00 31.20 26 SER G O 1
ATOM 4857 N N . SER G 1 26 ? -4.580 42.530 14.793 1.00 33.08 27 SER G N 1
ATOM 4858 C CA . SER G 1 26 ? -5.879 42.564 15.462 1.00 35.46 27 SER G CA 1
ATOM 4859 C C . SER G 1 26 ? -5.808 43.248 16.822 1.00 36.27 27 SER G C 1
ATOM 4860 O O . SER G 1 26 ? -6.779 43.863 17.265 1.00 39.83 27 SER G O 1
ATOM 4863 N N . ASP G 1 27 ? -4.663 43.145 17.485 1.00 34.64 28 ASP G N 1
ATOM 4864 C CA . ASP G 1 27 ? -4.449 43.862 18.732 1.00 34.98 28 ASP G CA 1
ATOM 4865 C C . ASP G 1 27 ? -3.625 45.129 18.502 1.00 35.08 28 ASP G C 1
ATOM 4866 O O . ASP G 1 27 ? -2.953 45.632 19.399 1.00 35.60 28 ASP G O 1
ATOM 4871 N N . TRP G 1 28 ? -3.690 45.621 17.272 1.00 34.92 29 TRP G N 1
ATOM 4872 C CA . TRP G 1 28 ? -3.243 46.964 16.904 1.00 35.43 29 TRP G CA 1
ATOM 4873 C C . TRP G 1 28 ? -1.772 47.282 17.132 1.00 33.48 29 TRP G C 1
ATOM 4874 O O . TRP G 1 28 ? -1.399 48.431 17.356 1.00 35.32 29 TRP G O 1
ATOM 4885 N N . LEU G 1 29 ? -0.939 46.255 17.033 1.00 31.28 30 LEU G N 1
ATOM 4886 C CA . LEU G 1 29 ? 0.481 46.451 16.782 1.00 29.49 30 LEU G CA 1
ATOM 4887 C C . LEU G 1 29 ? 0.630 46.961 15.351 1.00 29.27 30 LEU G C 1
ATOM 4888 O O . LEU G 1 29 ? -0.159 46.603 14.465 1.00 27.72 30 LEU G O 1
ATOM 4893 N N . ILE G 1 30 ? 1.627 47.810 15.131 1.00 29.63 31 ILE G N 1
ATOM 4894 C CA . ILE G 1 30 ? 1.841 48.428 13.829 1.00 30.10 31 ILE G CA 1
ATOM 4895 C C . ILE G 1 30 ? 3.321 48.397 13.462 1.00 29.15 31 ILE G C 1
ATOM 4896 O O . ILE G 1 30 ? 4.178 48.807 14.246 1.00 28.73 31 ILE G O 1
ATOM 4901 N N . TYR G 1 31 ? 3.605 47.883 12.273 1.00 27.35 32 TYR G N 1
ATOM 4902 C CA . TYR G 1 31 ? 4.954 47.843 11.726 1.00 26.15 32 TYR G CA 1
ATOM 4903 C C . TYR G 1 31 ? 4.905 48.478 10.349 1.00 26.53 32 TYR G C 1
ATOM 4904 O O . TYR G 1 31 ? 3.849 48.536 9.733 1.00 26.62 32 TYR G O 1
ATOM 4913 N N . LYS G 1 32 ? 6.039 48.974 9.873 1.00 27.27 33 LYS G N 1
ATOM 4914 C CA . LYS G 1 32 ? 6.128 49.365 8.488 1.00 27.72 33 LYS G CA 1
ATOM 4915 C C . LYS G 1 32 ? 7.314 48.695 7.801 1.00 27.04 33 LYS G C 1
ATOM 4916 O O . LYS G 1 32 ? 8.270 48.237 8.443 1.00 24.91 33 LYS G O 1
ATOM 4922 N N . THR G 1 33 ? 7.223 48.631 6.480 1.00 26.44 34 THR G N 1
ATOM 4923 C CA . THR G 1 33 ? 8.329 48.193 5.670 1.00 26.62 34 THR G CA 1
ATOM 4924 C C . THR G 1 33 ? 8.392 49.153 4.498 1.00 28.21 34 THR G C 1
ATOM 4925 O O . THR G 1 33 ? 7.366 49.638 4.031 1.00 29.33 34 THR G O 1
ATOM 4929 N N . THR G 1 34 ? 9.601 49.449 4.049 1.00 29.15 35 THR G N 1
ATOM 4930 C CA . THR G 1 34 ? 9.790 50.246 2.858 1.00 32.67 35 THR G CA 1
ATOM 4931 C C . THR G 1 34 ? 10.741 49.507 1.933 1.00 31.68 35 THR G C 1
ATOM 4932 O O . THR G 1 34 ? 11.292 50.093 0.997 1.00 32.76 35 THR G O 1
ATOM 4936 N N . ASP G 1 35 ? 10.960 48.225 2.215 1.00 30.65 36 ASP G N 1
ATOM 4937 C CA . ASP G 1 35 ? 11.785 47.400 1.341 1.00 29.29 36 ASP G CA 1
ATOM 4938 C C . ASP G 1 35 ? 11.039 46.142 0.895 1.00 27.23 36 ASP G C 1
ATOM 4939 O O . ASP G 1 35 ? 11.641 45.087 0.682 1.00 27.34 36 ASP G O 1
ATOM 4944 N N . HIS G 1 36 ? 9.723 46.265 0.733 1.00 25.89 37 HIS G N 1
ATOM 4945 C CA . HIS G 1 36 ? 8.901 45.165 0.224 1.00 22.82 37 HIS G CA 1
ATOM 4946 C C . HIS G 1 36 ? 9.004 43.914 1.103 1.00 22.79 37 HIS G C 1
ATOM 4947 O O . HIS G 1 36 ? 9.226 42.798 0.613 1.00 22.11 37 HIS G O 1
ATOM 4954 N N . TYR G 1 37 ? 8.829 44.128 2.406 1.00 23.27 38 TYR G N 1
ATOM 4955 C CA . TYR G 1 37 ? 8.688 43.076 3.411 1.00 23.51 38 TYR G CA 1
ATOM 4956 C C . TYR G 1 37 ? 9.992 42.399 3.835 1.00 25.66 38 TYR G C 1
ATOM 4957 O O . TYR G 1 37 ? 9.959 41.438 4.595 1.00 24.56 38 TYR G O 1
ATOM 4966 N N . GLN G 1 38 ? 11.136 42.883 3.358 1.00 28.10 39 GLN G N 1
ATOM 4967 C CA . GLN G 1 38 ? 12.411 42.277 3.752 1.00 29.56 39 GLN G CA 1
ATOM 4968 C C . GLN G 1 38 ? 12.671 42.541 5.224 1.00 29.66 39 GLN G C 1
ATOM 4969 O O . GLN G 1 38 ? 13.059 41.644 5.974 1.00 29.46 39 GLN G O 1
ATOM 4975 N N . THR G 1 39 ? 12.449 43.785 5.629 1.00 30.75 40 THR G N 1
ATOM 4976 C CA . THR G 1 39 ? 12.590 44.185 7.020 1.00 31.86 40 THR G CA 1
ATOM 4977 C C . THR G 1 39 ? 11.397 45.012 7.462 1.00 30.93 40 THR G C 1
ATOM 4978 O O . THR G 1 39 ? 10.741 45.655 6.651 1.00 29.28 40 THR G O 1
ATOM 4982 N N . PHE G 1 40 ? 11.113 44.967 8.759 1.00 31.70 41 PHE G N 1
ATOM 4983 C CA . PHE G 1 40 ? 10.000 45.702 9.329 1.00 30.75 41 PHE G CA 1
ATOM 4984 C C . PHE G 1 40 ? 10.491 46.521 10.514 1.00 31.96 41 PHE G C 1
ATOM 4985 O O . PHE G 1 40 ? 11.414 46.114 11.226 1.00 30.99 41 PHE G O 1
ATOM 4993 N N . THR G 1 41 ? 9.862 47.674 10.711 1.00 32.39 42 THR G N 1
ATOM 4994 C CA . THR G 1 41 ? 10.137 48.535 11.852 1.00 33.88 42 THR G CA 1
ATOM 4995 C C . THR G 1 41 ? 8.854 48.695 12.647 1.00 32.62 42 THR G C 1
ATOM 4996 O O . THR G 1 41 ? 7.790 48.922 12.066 1.00 32.46 42 THR G O 1
ATOM 5000 N N . LYS G 1 42 ? 8.955 48.573 13.969 1.00 32.48 43 LYS G N 1
ATOM 5001 C CA . LYS G 1 42 ? 7.813 48.781 14.845 1.00 31.33 43 LYS G CA 1
ATOM 5002 C C . LYS G 1 42 ? 7.535 50.266 15.034 1.00 33.35 43 LYS G C 1
ATOM 5003 O O . LYS G 1 42 ? 8.455 51.046 15.276 1.00 34.78 43 LYS G O 1
ATOM 5009 N N . ILE G 1 43 ? 6.271 50.653 14.892 1.00 33.40 44 ILE G N 1
ATOM 5010 C CA . ILE G 1 43 ? 5.799 51.967 15.329 1.00 37.19 44 ILE G CA 1
ATOM 5011 C C . ILE G 1 43 ? 5.196 51.769 16.724 1.00 38.41 44 ILE G C 1
ATOM 5012 O O . ILE G 1 43 ? 4.222 51.032 16.875 1.00 37.16 44 ILE G O 1
ATOM 5017 N N . ARG G 1 44 ? 5.771 52.413 17.741 1.00 41.13 45 ARG G N 1
ATOM 5018 C CA . ARG G 1 44 ? 5.403 52.155 19.148 1.00 42.77 45 ARG G CA 1
ATOM 5019 C C . ARG G 1 44 ? 4.064 52.695 19.679 1.00 45.88 45 ARG G C 1
ATOM 5020 O O . ARG G 1 44 ? 3.190 51.924 20.074 1.00 46.93 45 ARG G O 1
ATOM 5028 N N . CYS G 1 45 ? 3.885 53.994 19.718 1.00 45.56 46 CYS G N 1
ATOM 5029 C CA . CYS G 1 45 ? 2.823 54.601 20.529 1.00 47.16 46 CYS G CA 1
ATOM 5030 C C . CYS G 1 45 ? 2.999 56.074 20.769 1.00 48.60 46 CYS G C 1
ATOM 5031 O O . CYS G 1 45 ? 2.047 56.825 20.697 1.00 57.84 46 CYS G O 1
ATOM 5034 N N . VAL G 1 55 ? -1.077 57.537 8.377 1.00 51.28 56 VAL G N 1
ATOM 5035 C CA . VAL G 1 55 ? -1.832 56.291 8.276 1.00 46.13 56 VAL G CA 1
ATOM 5036 C C . VAL G 1 55 ? -1.692 55.506 9.568 1.00 43.08 56 VAL G C 1
ATOM 5037 O O . VAL G 1 55 ? -2.672 54.973 10.085 1.00 40.30 56 VAL G O 1
ATOM 5041 N N . ALA G 1 56 ? -0.465 55.458 10.085 1.00 44.58 57 ALA G N 1
ATOM 5042 C CA . ALA G 1 56 ? -0.158 54.751 11.324 1.00 45.06 57 ALA G CA 1
ATOM 5043 C C . ALA G 1 56 ? -0.846 55.411 12.506 1.00 50.40 57 ALA G C 1
ATOM 5044 O O . ALA G 1 56 ? -1.424 54.725 13.354 1.00 49.91 57 ALA G O 1
ATOM 5046 N N . ASP G 1 57 ? -0.762 56.746 12.568 1.00 56.82 58 ASP G N 1
ATOM 5047 C CA . ASP G 1 57 ? -1.502 57.530 13.550 1.00 61.67 58 ASP G CA 1
ATOM 5048 C C . ASP G 1 57 ? -3.007 57.342 13.383 1.00 62.30 58 ASP G C 1
ATOM 5049 O O . ASP G 1 57 ? -3.728 57.147 14.365 1.00 65.67 58 ASP G O 1
ATOM 5051 N N . TYR G 1 58 ? -3.489 57.376 12.139 1.00 58.76 59 TYR G N 1
ATOM 5052 C CA . TYR G 1 58 ? -4.919 57.164 11.884 1.00 58.21 59 TYR G CA 1
ATOM 5053 C C . TYR G 1 58 ? -5.391 55.801 12.386 1.00 55.24 59 TYR G C 1
ATOM 5054 O O . TYR G 1 58 ? -6.489 55.677 12.936 1.00 56.24 59 TYR G O 1
ATOM 5063 N N . LEU G 1 59 ? -4.560 54.780 12.186 1.00 51.90 60 LEU G N 1
ATOM 5064 C CA . LEU G 1 59 ? -4.911 53.411 12.570 1.00 50.39 60 LEU G CA 1
ATOM 5065 C C . LEU G 1 59 ? -5.052 53.227 14.084 1.00 54.97 60 LEU G C 1
ATOM 5066 O O . LEU G 1 59 ? -5.937 52.503 14.553 1.00 55.04 60 LEU G O 1
ATOM 5071 N N . GLN G 1 60 ? -4.170 53.881 14.836 1.00 61.02 61 GLN G N 1
ATOM 5072 C CA . GLN G 1 60 ? -4.149 53.794 16.303 1.00 69.18 61 GLN G CA 1
ATOM 5073 C C . GLN G 1 60 ? -5.485 54.174 16.980 1.00 74.17 61 GLN G C 1
ATOM 5074 O O . GLN G 1 60 ? -5.906 53.535 17.945 1.00 78.83 61 GLN G O 1
ATOM 5080 N N . THR G 1 61 ? -6.154 55.204 16.466 1.00 75.96 62 THR G N 1
ATOM 5081 C CA . THR G 1 61 ? -7.352 55.741 17.121 1.00 81.71 62 THR G CA 1
ATOM 5082 C C . THR G 1 61 ? -8.660 55.179 16.581 1.00 78.72 62 THR G C 1
ATOM 5083 O O . THR G 1 61 ? -9.513 54.724 17.349 1.00 81.69 62 THR G O 1
ATOM 5087 N N . TYR G 1 62 ? -8.822 55.220 15.261 1.00 73.37 63 TYR G N 1
ATOM 5088 C CA . TYR G 1 62 ? -10.072 54.781 14.640 1.00 71.34 63 TYR G CA 1
ATOM 5089 C C . TYR G 1 62 ? -10.112 53.273 14.500 1.00 66.94 63 TYR G C 1
ATOM 5090 O O . TYR G 1 62 ? -11.180 52.680 14.294 1.00 68.46 63 TYR G O 1
ATOM 5099 N N . HIS G 1 63 ? -8.938 52.655 14.621 1.00 61.81 64 HIS G N 1
ATOM 5100 C CA . HIS G 1 63 ? -8.808 51.215 14.474 1.00 57.54 64 HIS G CA 1
ATOM 5101 C C . HIS G 1 63 ? -9.459 50.734 13.181 1.00 54.15 64 HIS G C 1
ATOM 5102 O O . HIS G 1 63 ? -10.166 49.722 13.148 1.00 54.80 64 HIS G O 1
ATOM 5109 N N . LYS G 1 64 ? -9.209 51.486 12.116 1.00 50.65 65 LYS G N 1
ATOM 5110 C CA . LYS G 1 64 ? -9.614 51.108 10.769 1.00 49.29 65 LYS G CA 1
ATOM 5111 C C . LYS G 1 64 ? -8.747 51.918 9.825 1.00 45.68 65 LYS G C 1
ATOM 5112 O O . LYS G 1 64 ? -8.090 52.875 10.248 1.00 44.60 65 LYS G O 1
ATOM 5118 N N . LEU G 1 65 ? -8.726 51.518 8.560 1.00 44.99 66 LEU G N 1
ATOM 5119 C CA . LEU G 1 65 ? -8.020 52.267 7.537 1.00 42.61 66 LEU G CA 1
ATOM 5120 C C . LEU G 1 65 ? -8.825 53.500 7.146 1.00 45.13 66 LEU G C 1
ATOM 5121 O O . LEU G 1 65 ? -10.047 53.486 7.218 1.00 48.04 66 LEU G O 1
ATOM 5126 N N . PRO G 1 66 ? -8.137 54.572 6.731 1.00 45.80 67 PRO G N 1
ATOM 5127 C CA . PRO G 1 66 ? -8.816 55.727 6.150 1.00 50.13 67 PRO G CA 1
ATOM 5128 C C . PRO G 1 66 ? -9.646 55.324 4.930 1.00 52.63 67 PRO G C 1
ATOM 5129 O O . PRO G 1 66 ? -9.493 54.208 4.423 1.00 49.88 67 PRO G O 1
ATOM 5133 N N . ASP G 1 67 ? -10.513 56.232 4.473 1.00 58.75 68 ASP G N 1
ATOM 5134 C CA . ASP G 1 67 ? -11.498 55.953 3.412 1.00 62.66 68 ASP G CA 1
ATOM 5135 C C . ASP G 1 67 ? -10.907 55.722 2.012 1.00 59.78 68 ASP G C 1
ATOM 5136 O O . ASP G 1 67 ? -11.572 55.172 1.131 1.00 61.12 68 ASP G O 1
ATOM 5141 N N . ASN G 1 68 ? -9.668 56.149 1.800 1.00 56.79 69 ASN G N 1
ATOM 5142 C CA . ASN G 1 68 ? -9.050 56.024 0.484 1.00 55.09 69 ASN G CA 1
ATOM 5143 C C . ASN G 1 68 ? -8.419 54.651 0.194 1.00 49.07 69 ASN G C 1
ATOM 5144 O O . ASN G 1 68 ? -7.571 54.529 -0.697 1.00 49.44 69 ASN G O 1
ATOM 5149 N N . TYR G 1 69 ? -8.837 53.623 0.931 1.00 44.75 70 TYR G N 1
ATOM 5150 C CA . TYR G 1 69 ? -8.264 52.279 0.778 1.00 39.27 70 TYR G CA 1
ATOM 5151 C C . TYR G 1 69 ? -9.246 51.253 0.233 1.00 39.89 70 TYR G C 1
ATOM 5152 O O . TYR G 1 69 ? -10.378 51.145 0.711 1.00 42.10 70 TYR G O 1
ATOM 5161 N N . ILE G 1 70 ? -8.790 50.491 -0.759 1.00 37.69 71 ILE G N 1
ATOM 5162 C CA . ILE G 1 70 ? -9.561 49.392 -1.308 1.00 38.07 71 ILE G CA 1
ATOM 5163 C C . ILE G 1 70 ? -8.696 48.145 -1.389 1.00 36.13 71 ILE G C 1
ATOM 5164 O O . ILE G 1 70 ? -7.491 48.225 -1.637 1.00 35.34 71 ILE G O 1
ATOM 5169 N N . THR G 1 71 ? -9.314 46.995 -1.166 1.00 36.49 72 THR G N 1
ATOM 5170 C CA . THR G 1 71 ? -8.601 45.740 -1.234 1.00 36.96 72 THR G CA 1
ATOM 5171 C C . THR G 1 71 ? -8.229 45.468 -2.684 1.00 36.43 72 THR G C 1
ATOM 5172 O O . THR G 1 71 ? -8.810 46.043 -3.604 1.00 36.16 72 THR G O 1
ATOM 5176 N N . LYS G 1 72 ? -7.243 44.601 -2.875 1.00 36.26 73 LYS G N 1
ATOM 5177 C CA . LYS G 1 72 ? -6.806 44.217 -4.208 1.00 36.35 73 LYS G CA 1
ATOM 5178 C C . LYS G 1 72 ? -7.975 43.731 -5.062 1.00 37.35 73 LYS G C 1
ATOM 5179 O O . LYS G 1 72 ? -8.158 44.181 -6.192 1.00 36.60 73 LYS G O 1
ATOM 5185 N N . SER G 1 73 ? -8.774 42.820 -4.521 1.00 40.06 74 SER G N 1
ATOM 5186 C CA . SER G 1 73 ? -9.883 42.256 -5.283 1.00 43.89 74 SER G CA 1
ATOM 5187 C C . SER G 1 73 ? -10.893 43.340 -5.692 1.00 44.42 74 SER G C 1
ATOM 5188 O O . SER G 1 73 ? -11.427 43.316 -6.803 1.00 45.72 74 SER G O 1
ATOM 5191 N N . GLU G 1 74 ? -11.142 44.294 -4.800 1.00 43.64 75 GLU G N 1
ATOM 5192 C CA . GLU G 1 74 ? -12.025 45.413 -5.122 1.00 46.74 75 GLU G CA 1
ATOM 5193 C C . GLU G 1 74 ? -11.436 46.268 -6.242 1.00 45.16 75 GLU G C 1
ATOM 5194 O O . GLU G 1 74 ? -12.158 46.727 -7.125 1.00 48.14 75 GLU G O 1
ATOM 5200 N N . ALA G 1 75 ? -10.122 46.469 -6.220 1.00 41.98 76 ALA G N 1
ATOM 5201 C CA . ALA G 1 75 ? -9.465 47.183 -7.309 1.00 42.12 76 ALA G CA 1
ATOM 5202 C C . ALA G 1 75 ? -9.546 46.371 -8.609 1.00 42.93 76 ALA G C 1
ATOM 5203 O O . ALA G 1 75 ? -9.722 46.928 -9.688 1.00 45.45 76 ALA G O 1
ATOM 5205 N N . GLN G 1 76 ? -9.427 45.052 -8.499 1.00 42.75 77 GLN G N 1
ATOM 5206 C CA . GLN G 1 76 ? -9.604 44.165 -9.649 1.00 45.35 77 GLN G CA 1
ATOM 5207 C C . GLN G 1 76 ? -10.953 44.382 -10.334 1.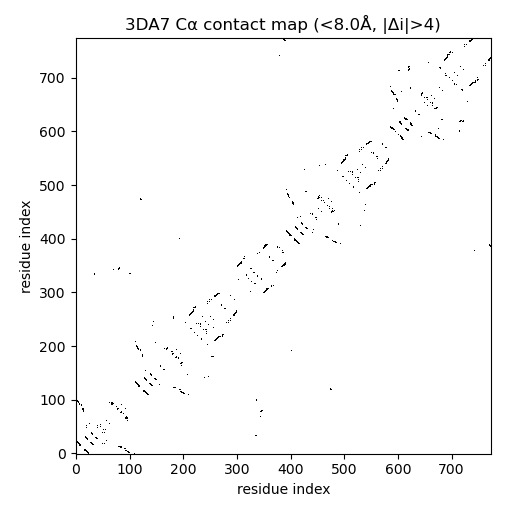00 48.06 77 GLN G C 1
ATOM 5208 O O . GLN G 1 76 ? -11.014 44.604 -11.547 1.00 49.26 77 GLN G O 1
ATOM 5214 N N . ALA G 1 77 ? -12.028 44.302 -9.548 1.00 49.09 78 ALA G N 1
ATOM 5215 C CA . ALA G 1 77 ? -13.398 44.448 -10.057 1.00 53.46 78 ALA G CA 1
ATOM 5216 C C . ALA G 1 77 ? -13.640 45.800 -10.729 1.00 55.00 78 ALA G C 1
ATOM 5217 O O . ALA G 1 77 ? -14.500 45.926 -11.597 1.00 60.80 78 ALA G O 1
ATOM 5219 N N . LEU G 1 78 ? -12.877 46.806 -10.320 1.00 51.43 79 LEU G N 1
ATOM 5220 C CA . LEU G 1 78 ? -12.939 48.130 -10.931 1.00 50.85 79 LEU G CA 1
ATOM 5221 C C . LEU G 1 78 ? -12.077 48.186 -12.183 1.00 49.72 79 LEU G C 1
ATOM 5222 O O . LEU G 1 78 ? -11.983 49.232 -12.826 1.00 49.30 79 LEU G O 1
ATOM 5227 N N . GLY G 1 79 ? -11.419 47.071 -12.504 1.00 47.68 80 GLY G N 1
ATOM 5228 C CA . GLY G 1 79 ? -10.616 46.978 -13.723 1.00 47.13 80 GLY G CA 1
ATOM 5229 C C . GLY G 1 79 ? -9.157 47.377 -13.564 1.00 45.44 80 GLY G C 1
ATOM 5230 O O . GLY G 1 79 ? -8.502 47.762 -14.535 1.00 46.05 80 GLY G O 1
ATOM 5231 N N . TRP G 1 80 ? -8.639 47.281 -12.341 1.00 43.77 81 TRP G N 1
ATOM 5232 C CA . TRP G 1 80 ? -7.231 47.572 -12.076 1.00 40.82 81 TRP G CA 1
ATOM 5233 C C . TRP G 1 80 ? -6.352 46.458 -12.644 1.00 40.53 81 TRP G C 1
ATOM 5234 O O . TRP G 1 80 ? -6.601 45.265 -12.422 1.00 39.13 81 TRP G O 1
ATOM 5245 N N . VAL G 1 81 ? -5.354 46.865 -13.420 1.00 39.44 82 VAL G N 1
ATOM 5246 C CA . VAL G 1 81 ? -4.368 45.954 -13.980 1.00 39.69 82 VAL G CA 1
ATOM 5247 C C . VAL G 1 81 ? -3.031 46.396 -13.407 1.00 38.29 82 VAL G C 1
ATOM 5248 O O . VAL G 1 81 ? -2.400 47.316 -13.910 1.00 38.67 82 VAL G O 1
ATOM 5252 N N . ALA G 1 82 ? -2.637 45.758 -12.314 1.00 38.18 83 ALA G N 1
ATOM 5253 C CA . ALA G 1 82 ? -1.454 46.146 -11.563 1.00 37.97 83 ALA G CA 1
ATOM 5254 C C . ALA G 1 82 ? -0.241 46.352 -12.458 1.00 39.78 83 ALA G C 1
ATOM 5255 O O . ALA G 1 82 ? 0.484 47.338 -12.315 1.00 40.05 83 ALA G O 1
ATOM 5257 N N . SER G 1 83 ? -0.027 45.420 -13.383 1.00 42.61 84 SER G N 1
ATOM 5258 C CA . SER G 1 83 ? 1.107 45.496 -14.301 1.00 46.11 84 SER G CA 1
ATOM 5259 C C . SER G 1 83 ? 0.984 46.614 -15.340 1.00 48.35 84 SER G C 1
ATOM 5260 O O . SER G 1 83 ? 1.946 46.909 -16.043 1.00 49.26 84 SER G O 1
ATOM 5263 N N . LYS G 1 84 ? -0.149 47.259 -15.462 1.00 51.35 85 LYS G N 1
ATOM 5264 C CA . LYS G 1 84 ? -0.261 48.467 -16.268 1.00 54.78 85 LYS G CA 1
ATOM 5265 C C . LYS G 1 84 ? -0.119 49.757 -15.478 1.00 54.87 85 LYS G C 1
ATOM 5266 O O . LYS G 1 84 ? 0.228 50.784 -16.003 1.00 56.26 85 LYS G O 1
ATOM 5272 N N . GLY G 1 85 ? -0.421 49.716 -14.202 1.00 54.12 86 GLY G N 1
ATOM 5273 C CA . GLY G 1 85 ? -0.115 50.845 -13.365 1.00 53.57 86 GLY G CA 1
ATOM 5274 C C . GLY G 1 85 ? -1.264 51.785 -13.173 1.00 52.82 86 GLY G C 1
ATOM 5275 O O . GLY G 1 85 ? -1.077 52.939 -12.930 1.00 53.56 86 GLY G O 1
ATOM 5276 N N . ASN G 1 86 ? -2.461 51.250 -13.269 1.00 52.89 87 ASN G N 1
ATOM 5277 C CA . ASN G 1 86 ? -3.572 51.962 -13.814 1.00 53.04 87 ASN G CA 1
ATOM 5278 C C . ASN G 1 86 ? -4.565 52.279 -12.752 1.00 53.47 87 ASN G C 1
ATOM 5279 O O . ASN G 1 86 ? -5.732 52.424 -13.021 1.00 54.95 87 ASN G O 1
ATOM 5284 N N . LEU G 1 87 ? -4.089 52.360 -11.525 1.00 51.72 88 LEU G N 1
ATOM 5285 C CA . LEU G 1 87 ? -4.960 52.353 -10.365 1.00 50.99 88 LEU G CA 1
ATOM 5286 C C . LEU G 1 87 ? -5.696 53.667 -10.182 1.00 51.96 88 LEU G C 1
ATOM 5287 O O . LEU G 1 87 ? -6.837 53.681 -9.852 1.00 52.82 88 LEU G O 1
ATOM 5292 N N . ALA G 1 88 ? -5.006 54.760 -10.419 1.00 52.86 89 ALA G N 1
ATOM 5293 C CA . ALA G 1 88 ? -5.533 56.103 -10.178 1.00 55.43 89 ALA G CA 1
ATOM 5294 C C . ALA G 1 88 ? -6.498 56.504 -11.288 1.00 57.73 89 ALA G C 1
ATOM 5295 O O . ALA G 1 88 ? -7.053 57.610 -11.285 1.00 60.09 89 ALA G O 1
ATOM 5297 N N . ASP G 1 89 ? -6.654 55.600 -12.237 1.00 57.66 90 ASP G N 1
ATOM 5298 C CA . ASP G 1 89 ? -7.556 55.777 -13.342 1.00 59.05 90 ASP G CA 1
ATOM 5299 C C . ASP G 1 89 ? -8.871 55.052 -13.144 1.00 58.33 90 ASP G C 1
ATOM 5300 O O . ASP G 1 89 ? -9.918 55.567 -13.484 1.00 60.67 90 ASP G O 1
ATOM 5305 N N . VAL G 1 90 ? -8.802 53.847 -12.588 1.00 54.73 91 VAL G N 1
ATOM 5306 C CA . VAL G 1 90 ? -9.999 53.061 -12.311 1.00 53.76 91 VAL G CA 1
ATOM 5307 C C . VAL G 1 90 ? -10.603 53.475 -10.973 1.00 53.53 91 VAL G C 1
ATOM 5308 O O . VAL G 1 90 ? -11.821 53.452 -10.798 1.00 55.29 91 VAL G O 1
ATOM 5312 N N . ALA G 1 91 ? -9.743 53.852 -10.033 1.00 50.53 92 ALA G N 1
ATOM 5313 C CA . ALA G 1 91 ? -10.185 54.226 -8.695 1.00 49.97 92 ALA G CA 1
ATOM 5314 C C . ALA G 1 91 ? -9.401 55.424 -8.170 1.00 50.16 92 ALA G C 1
ATOM 5315 O O . ALA G 1 91 ? -8.407 55.265 -7.461 1.00 49.96 92 ALA G O 1
ATOM 5317 N N . PRO G 1 92 ? -9.855 56.622 -8.523 1.00 51.22 93 PRO G N 1
ATOM 5318 C CA . PRO G 1 92 ? -9.110 57.846 -8.222 1.00 52.06 93 PRO G CA 1
ATOM 5319 C C . PRO G 1 92 ? -9.051 58.119 -6.723 1.00 51.50 93 PRO G C 1
ATOM 5320 O O . PRO G 1 92 ? -10.052 57.956 -6.026 1.00 50.16 93 PRO G O 1
ATOM 5324 N N . GLY G 1 93 ? -7.884 58.532 -6.238 1.00 51.00 94 GLY G N 1
ATOM 5325 C CA . GLY G 1 93 ? -7.709 58.830 -4.843 1.00 50.74 94 GLY G CA 1
ATOM 5326 C C . GLY G 1 93 ? -7.399 57.654 -3.977 1.00 48.84 94 GLY G C 1
ATOM 5327 O O . GLY G 1 93 ? -7.273 57.784 -2.809 1.00 49.77 94 GLY G O 1
ATOM 5328 N N . LYS G 1 94 ? -7.287 56.494 -4.570 1.00 46.40 95 LYS G N 1
ATOM 5329 C CA . LYS G 1 94 ? -7.292 55.256 -3.801 1.00 43.98 95 LYS G CA 1
ATOM 5330 C C . LYS G 1 94 ? -5.909 54.610 -3.701 1.00 41.28 95 LYS G C 1
ATOM 5331 O O . LYS G 1 94 ? -5.091 54.729 -4.612 1.00 39.87 95 LYS G O 1
ATOM 5337 N N . SER G 1 95 ? -5.655 53.935 -2.582 1.00 39.87 96 SER G N 1
ATOM 5338 C CA . SER G 1 95 ? -4.508 53.029 -2.462 1.00 36.73 96 SER G CA 1
ATOM 5339 C C . SER G 1 95 ? -5.021 51.630 -2.179 1.00 34.02 96 SER G C 1
ATOM 5340 O O . SER G 1 95 ? -6.153 51.472 -1.719 1.00 34.38 96 SER G O 1
ATOM 5343 N N . ILE G 1 96 ? -4.190 50.619 -2.446 1.00 31.49 97 ILE G N 1
ATOM 5344 C CA . ILE G 1 96 ? -4.488 49.242 -2.027 1.00 28.51 97 ILE G CA 1
ATOM 5345 C C . ILE G 1 96 ? -4.280 49.061 -0.517 1.00 27.35 97 ILE G C 1
ATOM 5346 O O . ILE G 1 96 ? -3.270 49.485 0.030 1.00 27.05 97 ILE G O 1
ATOM 5351 N N . GLY G 1 97 ? -5.234 48.432 0.160 1.00 28.24 98 GLY G N 1
ATOM 5352 C CA . GLY G 1 97 ? -5.087 48.206 1.593 1.00 29.14 98 GLY G CA 1
ATOM 5353 C C . GLY G 1 97 ? -6.212 47.406 2.215 1.00 29.96 98 GLY G C 1
ATOM 5354 O O . GLY G 1 97 ? -7.312 47.348 1.672 1.00 31.59 98 GLY G O 1
ATOM 5355 N N . GLY G 1 98 ? -5.929 46.782 3.357 1.00 29.55 99 GLY G N 1
ATOM 5356 C CA . GLY G 1 98 ? -6.946 46.063 4.121 1.00 30.43 99 GLY G CA 1
ATOM 5357 C C . GLY G 1 98 ? -6.947 44.563 3.960 1.00 30.93 99 GLY G C 1
ATOM 5358 O O . GLY G 1 98 ? -7.761 43.864 4.564 1.00 32.11 99 GLY G O 1
ATOM 5359 N N . ASP G 1 99 ? -6.041 44.048 3.139 1.00 31.10 100 ASP G N 1
ATOM 5360 C CA . ASP G 1 99 ? -6.005 42.614 2.909 1.00 30.95 100 ASP G CA 1
ATOM 5361 C C . ASP G 1 99 ? -5.325 41.898 4.079 1.00 30.23 100 ASP G C 1
ATOM 5362 O O . ASP G 1 99 ? -4.486 42.474 4.776 1.00 28.75 100 ASP G O 1
ATOM 5367 N N . ILE G 1 100 ? -5.715 40.648 4.306 1.00 31.03 101 ILE G N 1
ATOM 5368 C CA . ILE G 1 100 ? -5.089 39.825 5.331 1.00 31.93 101 ILE G CA 1
ATOM 5369 C C . ILE G 1 100 ? -3.609 39.694 5.018 1.00 28.53 101 ILE G C 1
ATOM 5370 O O . ILE G 1 100 ? -3.227 39.523 3.869 1.00 27.39 101 ILE G O 1
ATOM 5375 N N . PHE G 1 101 ? -2.775 39.811 6.043 1.00 28.32 102 PHE G N 1
ATOM 5376 C CA . PHE G 1 101 ? -1.336 39.621 5.884 1.00 25.82 102 PHE G CA 1
ATOM 5377 C C . PHE G 1 101 ? -0.922 38.409 6.688 1.00 28.38 102 PHE G C 1
ATOM 5378 O O . PHE G 1 101 ? -1.101 38.368 7.911 1.00 29.09 102 PHE G O 1
ATOM 5386 N N . SER G 1 102 ? -0.369 37.418 5.998 1.00 29.75 103 SER G N 1
ATOM 5387 C CA . SER G 1 102 ? -0.068 36.138 6.618 1.00 31.81 103 SER G CA 1
ATOM 5388 C C . SER G 1 102 ? 1.298 36.079 7.306 1.00 31.27 103 SER G C 1
ATOM 5389 O O . SER G 1 102 ? 1.636 35.058 7.917 1.00 34.76 103 SER G O 1
ATOM 5392 N N . ASN G 1 103 ? 2.089 37.146 7.224 1.00 27.32 104 ASN G N 1
ATOM 5393 C CA . ASN G 1 103 ? 3.337 37.160 7.982 1.00 26.68 104 ASN G CA 1
ATOM 5394 C C . ASN G 1 103 ? 4.129 35.875 7.706 1.00 26.69 104 ASN G C 1
ATOM 5395 O O . ASN G 1 103 ? 4.547 35.172 8.629 1.00 27.06 104 ASN G O 1
ATOM 5400 N N . ARG G 1 104 ? 4.329 35.587 6.425 1.00 26.75 105 ARG G N 1
ATOM 5401 C CA . ARG G 1 104 ? 4.831 34.286 5.968 1.00 27.71 105 ARG G CA 1
ATOM 5402 C C . ARG G 1 104 ? 6.265 33.983 6.380 1.00 26.51 105 ARG G C 1
ATOM 5403 O O . ARG G 1 104 ? 6.641 32.832 6.530 1.00 28.68 105 ARG G O 1
ATOM 5411 N N . GLU G 1 105 ? 7.060 35.024 6.565 1.00 26.59 106 GLU G N 1
ATOM 5412 C CA . GLU G 1 105 ? 8.453 34.858 6.952 1.00 27.33 106 GLU G CA 1
ATOM 5413 C C . GLU G 1 105 ? 8.594 34.887 8.468 1.00 27.93 106 GLU G C 1
ATOM 5414 O O . GLU G 1 105 ? 9.675 34.633 8.998 1.00 26.84 106 GLU G O 1
ATOM 5420 N N . GLY G 1 106 ? 7.491 35.203 9.155 1.00 28.15 107 GLY G N 1
ATOM 5421 C CA . GLY G 1 106 ? 7.449 35.213 10.615 1.00 28.03 107 GLY G CA 1
ATOM 5422 C C . GLY G 1 106 ? 8.316 36.294 11.221 1.00 29.50 107 GLY G C 1
ATOM 5423 O O . GLY G 1 106 ? 8.782 36.169 12.354 1.00 30.35 107 GLY G O 1
ATOM 5424 N N . LYS G 1 107 ? 8.534 37.363 10.459 1.00 29.88 108 LYS G N 1
ATOM 5425 C CA . LYS G 1 107 ? 9.322 38.503 10.923 1.00 29.68 108 LYS G CA 1
ATOM 5426 C C . LYS G 1 107 ? 8.530 39.341 11.915 1.00 29.94 108 LYS G C 1
ATOM 5427 O O . LYS G 1 107 ? 9.112 40.050 12.733 1.00 31.47 108 LYS G O 1
ATOM 5433 N N . LEU G 1 108 ? 7.202 39.276 11.832 1.00 28.48 109 LEU G N 1
ATOM 5434 C CA . LEU G 1 108 ? 6.348 39.952 12.810 1.00 28.52 109 LEU G CA 1
ATOM 5435 C C . LEU G 1 108 ? 6.009 38.998 13.955 1.00 28.90 109 LEU G C 1
ATOM 5436 O O . LEU G 1 108 ? 5.935 37.789 13.758 1.00 29.04 109 LEU G O 1
ATOM 5441 N N . PRO G 1 109 ? 5.802 39.539 15.158 1.00 31.27 110 PRO G N 1
ATOM 5442 C CA . PRO G 1 109 ? 5.221 38.717 16.223 1.00 35.39 110 PRO G CA 1
ATOM 5443 C C . PRO G 1 109 ? 3.723 38.554 15.924 1.00 37.70 110 PRO G C 1
ATOM 5444 O O . PRO G 1 109 ? 3.083 39.522 15.531 1.00 40.81 110 PRO G O 1
ATOM 5448 N N . GLY G 1 110 ? 3.168 37.404 16.105 1.00 41.75 111 GLY G N 1
ATOM 5449 C CA . GLY G 1 110 ? 3.830 36.206 16.587 1.00 42.48 111 GLY G CA 1
ATOM 5450 C C . GLY G 1 110 ? 3.319 34.949 15.911 1.00 42.93 111 GLY G C 1
ATOM 5451 O O . GLY G 1 110 ? 3.259 34.904 14.656 1.00 45.23 111 GLY G O 1
ATOM 5452 N N . LYS G 1 111 ? 2.857 33.965 16.661 1.00 50.34 112 LYS G N 1
ATOM 5453 C CA . LYS G 1 111 ? 2.334 32.702 16.156 1.00 51.26 112 LYS G CA 1
ATOM 5454 C C . LYS G 1 111 ? 3.223 31.533 16.568 1.00 52.28 112 LYS G C 1
ATOM 5455 O O . LYS G 1 111 ? 4.453 31.660 16.600 1.00 54.69 112 LYS G O 1
ATOM 5457 N N . LYS H 2 2 ? 0.648 32.746 -20.330 1.00 35.02 2 LYS H N 1
ATOM 5458 C CA . LYS H 2 2 ? 2.045 32.993 -19.888 1.00 33.91 2 LYS H CA 1
ATOM 5459 C C . LYS H 2 2 ? 2.615 31.783 -19.150 1.00 32.41 2 LYS H C 1
ATOM 5460 O O . LYS H 2 2 ? 1.885 30.998 -18.544 1.00 30.37 2 LYS H O 1
ATOM 5466 N N . LYS H 2 3 ? 3.933 31.649 -19.211 1.00 37.11 3 LYS H N 1
ATOM 5467 C CA . LYS H 2 3 ? 4.619 30.520 -18.613 1.00 36.17 3 LYS H CA 1
ATOM 5468 C C . LYS H 2 3 ? 5.838 31.041 -17.865 1.00 32.36 3 LYS H C 1
ATOM 5469 O O . LYS H 2 3 ? 6.672 31.705 -18.451 1.00 31.52 3 LYS H O 1
ATOM 5475 N N . ALA H 2 4 ? 5.911 30.764 -16.565 1.00 30.71 4 ALA H N 1
ATOM 5476 C CA . ALA H 2 4 ? 7.128 30.974 -15.787 1.00 28.47 4 ALA H CA 1
ATOM 5477 C C . ALA H 2 4 ? 7.858 29.634 -15.626 1.00 27.68 4 ALA H C 1
ATOM 5478 O O . ALA H 2 4 ? 7.290 28.661 -15.140 1.00 28.47 4 ALA H O 1
ATOM 5480 N N . VAL H 2 5 ? 9.118 29.584 -16.036 1.00 27.01 5 VAL H N 1
ATOM 5481 C CA . VAL H 2 5 ? 9.882 28.340 -15.982 1.00 26.10 5 VAL H CA 1
ATOM 5482 C C . VAL H 2 5 ? 10.935 28.384 -14.886 1.00 26.86 5 VAL H C 1
ATOM 5483 O O . VAL H 2 5 ? 11.662 29.371 -14.742 1.00 28.99 5 VAL H O 1
ATOM 5487 N N . ILE H 2 6 ? 10.986 27.323 -14.089 1.00 25.70 6 ILE H N 1
ATOM 5488 C CA . ILE H 2 6 ? 12.072 27.120 -13.145 1.00 25.90 6 ILE H CA 1
ATOM 5489 C C . ILE H 2 6 ? 12.786 25.841 -13.523 1.00 24.73 6 ILE H C 1
ATOM 5490 O O . ILE H 2 6 ? 12.164 24.784 -13.555 1.00 23.70 6 ILE H O 1
ATOM 5495 N N . ASN H 2 7 ? 14.078 25.941 -13.839 1.00 26.57 7 ASN H N 1
ATOM 5496 C CA . ASN H 2 7 ? 14.939 24.757 -13.974 1.00 26.19 7 ASN H CA 1
ATOM 5497 C C . ASN H 2 7 ? 15.574 24.467 -12.614 1.00 26.46 7 ASN H C 1
ATOM 5498 O O . ASN H 2 7 ? 16.618 25.022 -12.265 1.00 26.74 7 ASN H O 1
ATOM 5503 N N . GLY H 2 8 ? 14.929 23.595 -11.846 1.00 26.35 8 GLY H N 1
ATOM 5504 C CA . GLY H 2 8 ? 15.292 23.382 -10.454 1.00 27.66 8 GLY H CA 1
ATOM 5505 C C . GLY H 2 8 ? 16.752 23.081 -10.154 1.00 29.69 8 GLY H C 1
ATOM 5506 O O . GLY H 2 8 ? 17.273 23.524 -9.127 1.00 30.29 8 GLY H O 1
ATOM 5507 N N . GLU H 2 9 ? 17.405 22.315 -11.034 1.00 29.95 9 GLU H N 1
ATOM 5508 C CA . GLU H 2 9 ? 18.763 21.808 -10.788 1.00 30.75 9 GLU H CA 1
ATOM 5509 C C . GLU H 2 9 ? 19.813 22.920 -10.901 1.00 33.60 9 GLU H C 1
ATOM 5510 O O . GLU H 2 9 ? 20.991 22.726 -10.579 1.00 34.95 9 GLU H O 1
ATOM 5516 N N . GLN H 2 10 ? 19.366 24.087 -11.349 1.00 34.17 10 GLN H N 1
ATOM 5517 C CA . GLN H 2 10 ? 20.244 25.213 -11.594 1.00 37.78 10 GLN H CA 1
ATOM 5518 C C . GLN H 2 10 ? 20.104 26.273 -10.516 1.00 38.76 10 GLN H C 1
ATOM 5519 O O . GLN H 2 10 ? 20.859 27.235 -10.497 1.00 42.38 10 GLN H O 1
ATOM 5525 N N . ILE H 2 11 ? 19.130 26.102 -9.630 1.00 35.55 11 ILE H N 1
ATOM 5526 C CA . ILE H 2 11 ? 18.955 27.011 -8.507 1.00 35.41 11 ILE H CA 1
ATOM 5527 C C . ILE H 2 11 ? 20.146 26.877 -7.557 1.00 37.26 11 ILE H C 1
ATOM 5528 O O . ILE H 2 11 ? 20.541 25.766 -7.209 1.00 37.54 11 ILE H O 1
ATOM 5533 N N . ARG H 2 12 ? 20.702 28.003 -7.121 1.00 38.21 12 ARG H N 1
ATOM 5534 C CA . ARG H 2 12 ? 21.863 27.971 -6.232 1.00 41.76 12 ARG H CA 1
ATOM 5535 C C . ARG H 2 12 ? 21.479 28.143 -4.766 1.00 41.36 12 ARG H C 1
ATOM 5536 O O . ARG H 2 12 ? 22.170 27.643 -3.872 1.00 43.10 12 ARG H O 1
ATOM 5544 N N . SER H 2 13 ? 20.367 28.837 -4.529 1.00 38.36 13 SER H N 1
ATOM 5545 C CA . SER H 2 13 ? 19.951 29.210 -3.182 1.00 36.02 13 SER H CA 1
ATOM 5546 C C . SER H 2 13 ? 18.514 29.736 -3.210 1.00 33.15 13 SER H C 1
ATOM 5547 O O . SER H 2 13 ? 17.941 29.930 -4.286 1.00 31.28 13 SER H O 1
ATOM 5550 N N . ILE H 2 14 ? 17.937 29.974 -2.033 1.00 30.94 14 ILE H N 1
ATOM 5551 C CA . ILE H 2 14 ? 16.589 30.550 -1.956 1.00 28.37 14 ILE H CA 1
ATOM 5552 C C . ILE H 2 14 ? 16.512 31.918 -2.636 1.00 28.34 14 ILE H C 1
ATOM 5553 O O . ILE H 2 14 ? 15.507 32.241 -3.264 1.00 26.21 14 ILE H O 1
ATOM 5558 N N . SER H 2 15 ? 17.575 32.715 -2.534 1.00 29.89 15 SER H N 1
ATOM 5559 C CA . SER H 2 15 ? 17.580 34.037 -3.173 1.00 30.59 15 SER H CA 1
ATOM 5560 C C . SER H 2 15 ? 17.589 33.922 -4.697 1.00 31.10 15 SER H C 1
ATOM 5561 O O . SER H 2 15 ? 16.916 34.686 -5.393 1.00 29.86 15 SER H O 1
ATOM 5564 N N . ASP H 2 16 ? 18.347 32.952 -5.202 1.00 30.78 16 ASP H N 1
ATOM 5565 C CA . ASP H 2 16 ? 18.441 32.685 -6.632 1.00 30.91 16 ASP H CA 1
ATOM 5566 C C . ASP H 2 16 ? 17.113 32.198 -7.219 1.00 28.43 16 ASP H C 1
ATOM 5567 O O . ASP H 2 16 ? 16.805 32.445 -8.386 1.00 27.49 16 ASP H O 1
ATOM 5572 N N . LEU H 2 17 ? 16.346 31.473 -6.414 1.00 26.41 17 LEU H N 1
ATOM 5573 C CA . LEU H 2 17 ? 15.002 31.070 -6.796 1.00 25.94 17 LEU H CA 1
ATOM 5574 C C . LEU H 2 17 ? 14.140 32.322 -6.939 1.00 25.44 17 LEU H C 1
ATOM 5575 O O . LEU H 2 17 ? 13.383 32.469 -7.897 1.00 25.92 17 LEU H O 1
ATOM 5580 N N . HIS H 2 18 ? 14.268 33.231 -5.983 1.00 24.87 18 HIS H N 1
ATOM 5581 C CA . HIS H 2 18 ? 13.491 34.468 -6.018 1.00 25.04 18 HIS H CA 1
ATOM 5582 C C . HIS H 2 18 ? 13.864 35.349 -7.204 1.00 25.24 18 HIS H C 1
ATOM 5583 O O . HIS H 2 18 ? 13.016 36.037 -7.754 1.00 23.85 18 HIS H O 1
ATOM 5590 N N . GLN H 2 19 ? 15.126 35.300 -7.619 1.00 26.49 19 GLN H N 1
ATOM 5591 C CA . GLN H 2 19 ? 15.573 36.097 -8.759 1.00 28.76 19 GLN H CA 1
ATOM 5592 C C . GLN H 2 19 ? 15.108 35.490 -10.078 1.00 27.51 19 GLN H C 1
ATOM 5593 O O . GLN H 2 19 ? 14.912 36.202 -11.057 1.00 29.40 19 GLN H O 1
ATOM 5599 N N . THR H 2 20 ? 14.918 34.175 -10.086 1.00 26.56 20 THR H N 1
ATOM 5600 C CA . THR H 2 20 ? 14.358 33.472 -11.237 1.00 26.73 20 THR H CA 1
ATOM 5601 C C . THR H 2 20 ? 12.897 33.843 -11.388 1.00 25.47 20 THR H C 1
ATOM 5602 O O . THR H 2 20 ? 12.447 34.177 -12.476 1.00 27.99 20 THR H O 1
ATOM 5606 N N . LEU H 2 21 ? 12.165 33.802 -10.283 1.00 24.60 21 LEU H N 1
ATOM 5607 C CA . LEU H 2 21 ? 10.770 34.251 -10.263 1.00 23.22 21 LEU H CA 1
ATOM 5608 C C . LEU H 2 21 ? 10.626 35.678 -10.751 1.00 21.88 21 LEU H C 1
ATOM 5609 O O . LEU H 2 21 ? 9.803 35.952 -11.602 1.00 21.11 21 LEU H O 1
ATOM 5614 N N . LYS H 2 22 ? 11.440 36.579 -10.211 1.00 24.61 22 LYS H N 1
ATOM 5615 C CA . LYS H 2 22 ? 11.390 37.996 -10.578 1.00 26.83 22 LYS H CA 1
ATOM 5616 C C . LYS H 2 22 ? 11.512 38.196 -12.085 1.00 30.12 22 LYS H C 1
ATOM 5617 O O . LYS H 2 22 ? 10.795 39.008 -12.682 1.00 31.49 22 LYS H O 1
ATOM 5623 N N . LYS H 2 23 ? 12.432 37.450 -12.689 1.00 32.42 23 LYS H N 1
ATOM 5624 C CA . LYS H 2 23 ? 12.653 37.470 -14.131 1.00 35.50 23 LYS H CA 1
ATOM 5625 C C . LYS H 2 23 ? 11.485 36.813 -14.880 1.00 34.76 23 LYS H C 1
ATOM 5626 O O . LYS H 2 23 ? 10.915 37.406 -15.783 1.00 35.57 23 LYS H O 1
ATOM 5632 N N . GLU H 2 24 ? 11.125 35.593 -14.499 1.00 33.23 24 GLU H N 1
ATOM 5633 C CA . GLU H 2 24 ? 10.048 34.866 -15.186 1.00 34.37 24 GLU H CA 1
ATOM 5634 C C . GLU H 2 24 ? 8.682 35.551 -15.116 1.00 34.13 24 GLU H C 1
ATOM 5635 O O . GLU H 2 24 ? 7.904 35.501 -16.063 1.00 34.78 24 GLU H O 1
ATOM 5641 N N . LEU H 2 25 ? 8.387 36.174 -13.985 1.00 33.32 25 LEU H N 1
ATOM 5642 C CA . LEU H 2 25 ? 7.098 36.817 -13.792 1.00 33.68 25 LEU H CA 1
ATOM 5643 C C . LEU H 2 25 ? 7.198 38.320 -14.049 1.00 33.57 25 LEU H C 1
ATOM 5644 O O . LEU H 2 25 ? 6.250 39.059 -13.819 1.00 34.55 25 LEU H O 1
ATOM 5649 N N . ALA H 2 26 ? 8.362 38.752 -14.516 1.00 34.12 26 ALA H N 1
ATOM 5650 C CA . ALA H 2 26 ? 8.635 40.161 -14.815 1.00 35.81 26 ALA H CA 1
ATOM 5651 C C . ALA H 2 26 ? 8.196 41.085 -13.676 1.00 33.99 26 ALA H C 1
ATOM 5652 O O . ALA H 2 26 ? 7.450 42.041 -13.880 1.00 35.97 26 ALA H O 1
ATOM 5654 N N . LEU H 2 27 ? 8.689 40.786 -12.481 1.00 30.66 27 LEU H N 1
ATOM 5655 C CA . LEU H 2 27 ? 8.349 41.516 -11.280 1.00 28.66 27 LEU H CA 1
ATOM 5656 C C . LEU H 2 27 ? 9.092 42.833 -11.188 1.00 31.51 27 LEU H C 1
ATOM 5657 O O . LEU H 2 27 ? 10.169 42.987 -11.761 1.00 33.08 27 LEU H O 1
ATOM 5662 N N . PRO H 2 28 ? 8.508 43.797 -10.462 1.00 32.15 28 PRO H N 1
ATOM 5663 C CA . PRO H 2 28 ? 9.100 45.108 -10.273 1.00 33.52 28 PRO H CA 1
ATOM 5664 C C . PRO H 2 28 ? 10.512 44.983 -9.718 1.00 35.15 28 PRO H C 1
ATOM 5665 O O . PRO H 2 28 ? 10.831 43.985 -9.067 1.00 35.50 28 PRO H O 1
ATOM 5669 N N . GLU H 2 29 ? 11.338 45.994 -9.973 1.00 36.90 29 GLU H N 1
ATOM 5670 C CA . GLU H 2 29 ? 12.748 46.001 -9.578 1.00 38.52 29 GLU H CA 1
ATOM 5671 C C . GLU H 2 29 ? 12.955 45.954 -8.065 1.00 36.68 29 GLU H C 1
ATOM 5672 O O . GLU H 2 29 ? 13.979 45.453 -7.582 1.00 37.30 29 GLU H O 1
ATOM 5678 N N . TYR H 2 30 ? 11.990 46.483 -7.320 1.00 33.67 30 TYR H N 1
ATOM 5679 C CA . TYR H 2 30 ? 12.068 46.475 -5.867 1.00 32.64 30 TYR H CA 1
ATOM 5680 C C . TYR H 2 30 ? 11.555 45.178 -5.230 1.00 31.28 30 TYR H C 1
ATOM 5681 O O . TYR H 2 30 ? 11.495 45.073 -4.000 1.00 31.92 30 TYR H O 1
ATOM 5690 N N . TYR H 2 31 ? 11.182 44.199 -6.053 1.00 29.18 31 TYR H N 1
ATOM 5691 C CA . TYR H 2 31 ? 10.727 42.903 -5.539 1.00 26.29 31 TYR H CA 1
ATOM 5692 C C . TYR H 2 31 ? 11.570 42.414 -4.362 1.00 25.12 31 TYR H C 1
ATOM 5693 O O . TYR H 2 31 ? 12.785 42.237 -4.475 1.00 27.73 31 TYR H O 1
ATOM 5702 N N . GLY H 2 32 ? 10.920 42.181 -3.232 1.00 23.26 32 GLY H N 1
ATOM 5703 C CA . GLY H 2 32 ? 11.628 41.909 -1.987 1.00 23.62 32 GLY H CA 1
ATOM 5704 C C . GLY H 2 32 ? 12.234 40.526 -1.782 1.00 25.14 32 GLY H C 1
ATOM 5705 O O . GLY H 2 32 ? 12.808 40.267 -0.730 1.00 28.31 32 GLY H O 1
ATOM 5706 N N . GLU H 2 33 ? 12.079 39.621 -2.743 1.00 24.14 33 GLU H N 1
ATOM 5707 C CA . GLU H 2 33 ? 12.694 38.283 -2.660 1.00 26.26 33 GLU H CA 1
ATOM 5708 C C . GLU H 2 33 ? 12.449 37.569 -1.327 1.00 25.27 33 GLU H C 1
ATOM 5709 O O . GLU H 2 33 ? 13.366 37.026 -0.700 1.00 26.27 33 GLU H O 1
ATOM 5715 N N . ASN H 2 34 ? 11.189 37.569 -0.909 1.00 23.75 34 ASN H N 1
ATOM 5716 C CA . ASN H 2 34 ? 10.756 36.848 0.270 1.00 23.22 34 ASN H CA 1
ATOM 5717 C C . ASN H 2 34 ? 9.316 36.386 0.034 1.00 21.86 34 ASN H C 1
ATOM 5718 O O . ASN H 2 34 ? 8.717 36.717 -0.986 1.00 20.71 34 ASN H O 1
ATOM 5723 N N . LEU H 2 35 ? 8.769 35.618 0.964 1.00 23.46 35 LEU H N 1
ATOM 5724 C CA . LEU H 2 35 ? 7.469 34.973 0.746 1.00 22.85 35 LEU H CA 1
ATOM 5725 C C . LEU H 2 35 ? 6.294 35.961 0.791 1.00 22.77 35 LEU H C 1
ATOM 5726 O O . LEU H 2 35 ? 5.257 35.743 0.155 1.00 22.70 35 LEU H O 1
ATOM 5731 N N . ASP H 2 36 ? 6.472 37.046 1.532 1.00 22.28 36 ASP H N 1
ATOM 5732 C CA . ASP H 2 36 ? 5.477 38.112 1.583 1.00 24.29 36 ASP H CA 1
ATOM 5733 C C . ASP H 2 36 ? 5.524 38.976 0.321 1.00 22.91 36 ASP H C 1
ATOM 5734 O O . ASP H 2 36 ? 4.489 39.458 -0.148 1.00 21.17 36 ASP H O 1
ATOM 5739 N N . ALA H 2 37 ? 6.724 39.175 -0.219 1.00 21.35 37 ALA H N 1
ATOM 5740 C CA . ALA H 2 37 ? 6.871 39.915 -1.470 1.00 22.04 37 ALA H CA 1
ATOM 5741 C C . ALA H 2 37 ? 6.253 39.100 -2.598 1.00 21.27 37 ALA H C 1
ATOM 5742 O O . ALA H 2 37 ? 5.542 39.627 -3.443 1.00 21.04 37 ALA H O 1
ATOM 5744 N N . LEU H 2 38 ? 6.520 37.801 -2.590 1.00 21.59 38 LEU H N 1
ATOM 5745 C CA . LEU H 2 38 ? 5.988 36.903 -3.619 1.00 20.96 38 LEU H CA 1
ATOM 5746 C C . LEU H 2 38 ? 4.464 36.887 -3.606 1.00 19.59 38 LEU H C 1
ATOM 5747 O O . LEU H 2 38 ? 3.833 36.997 -4.646 1.00 20.69 38 LEU H O 1
ATOM 5752 N N . TRP H 2 39 ? 3.874 36.739 -2.430 1.00 21.54 39 TRP H N 1
ATOM 5753 C CA . TRP H 2 39 ? 2.414 36.805 -2.299 1.00 22.70 39 TRP H CA 1
ATOM 5754 C C . TRP H 2 39 ? 1.857 38.143 -2.818 1.00 23.34 39 TRP H C 1
ATOM 5755 O O . TRP H 2 39 ? 0.869 38.172 -3.543 1.00 24.23 39 TRP H O 1
ATOM 5766 N N . ASP H 2 40 ? 2.505 39.246 -2.460 1.00 25.25 40 ASP H N 1
ATOM 5767 C CA . ASP H 2 40 ? 2.105 40.564 -2.958 1.00 26.53 40 ASP H CA 1
ATOM 5768 C C . ASP H 2 40 ? 2.085 40.624 -4.490 1.00 26.93 40 ASP H C 1
ATOM 5769 O O . ASP H 2 40 ? 1.185 41.227 -5.083 1.00 26.11 40 ASP H O 1
ATOM 5774 N N . CYS H 2 41 ? 3.075 40.001 -5.129 1.00 25.85 41 CYS H N 1
ATOM 5775 C CA . CYS H 2 41 ? 3.140 39.981 -6.587 1.00 25.87 41 CYS H CA 1
ATOM 5776 C C . CYS H 2 41 ? 2.115 39.054 -7.251 1.00 25.59 41 CYS H C 1
ATOM 5777 O O . CYS H 2 41 ? 1.514 39.413 -8.254 1.00 25.22 41 CYS H O 1
ATOM 5780 N N . LEU H 2 42 ? 1.926 37.859 -6.709 1.00 23.90 42 LEU H N 1
ATOM 5781 C CA . LEU H 2 42 ? 0.978 36.924 -7.298 1.00 25.37 42 LEU H CA 1
ATOM 5782 C C . LEU H 2 42 ? -0.420 37.500 -7.214 1.00 27.41 42 LEU H C 1
ATOM 5783 O O . LEU H 2 42 ? -1.269 37.274 -8.068 1.00 28.42 42 LEU H O 1
ATOM 5788 N N . THR H 2 43 ? -0.636 38.287 -6.184 1.00 29.84 43 THR H N 1
ATOM 5789 C CA . THR H 2 43 ? -1.972 38.661 -5.798 1.00 33.55 43 THR H CA 1
ATOM 5790 C C . THR H 2 43 ? -2.243 40.113 -6.212 1.00 34.83 43 THR H C 1
ATOM 5791 O O . THR H 2 43 ? -3.383 40.579 -6.213 1.00 35.58 43 THR H O 1
ATOM 5795 N N . GLY H 2 44 ? -1.184 40.801 -6.625 1.00 36.00 44 GLY H N 1
ATOM 5796 C CA . GLY H 2 44 ? -1.284 42.193 -7.022 1.00 38.13 44 GLY H CA 1
ATOM 5797 C C . GLY H 2 44 ? -0.555 42.569 -8.303 1.00 40.25 44 GLY H C 1
ATOM 5798 O O . GLY H 2 44 ? -0.790 43.648 -8.853 1.00 45.69 44 GLY H O 1
ATOM 5799 N N . TRP H 2 45 ? 0.323 41.705 -8.802 1.00 37.50 45 TRP H N 1
ATOM 5800 C CA . TRP H 2 45 ? 1.119 42.083 -9.970 1.00 36.01 45 TRP H CA 1
ATOM 5801 C C . TRP H 2 45 ? 0.895 41.191 -11.185 1.00 35.18 45 TRP H C 1
ATOM 5802 O O . TRP H 2 45 ? 0.694 41.670 -12.312 1.00 34.69 45 TRP H O 1
ATOM 5813 N N . VAL H 2 46 ? 0.940 39.886 -10.952 1.00 33.15 46 VAL H N 1
ATOM 5814 C CA . VAL H 2 46 ? 0.913 38.935 -12.040 1.00 32.60 46 VAL H CA 1
ATOM 5815 C C . VAL H 2 46 ? -0.463 38.906 -12.695 1.00 33.72 46 VAL H C 1
ATOM 5816 O O . VAL H 2 46 ? -1.479 38.900 -12.017 1.00 32.68 46 VAL H O 1
ATOM 5820 N N . GLU H 2 47 ? -0.470 38.918 -14.022 1.00 35.15 47 GLU H N 1
ATOM 5821 C CA . GLU H 2 47 ? -1.680 38.737 -14.802 1.00 37.29 47 GLU H CA 1
ATOM 5822 C C . GLU H 2 47 ? -1.854 37.257 -15.078 1.00 35.79 47 GLU H C 1
ATOM 5823 O O . GLU H 2 47 ? -0.875 36.529 -15.288 1.00 34.05 47 GLU H O 1
ATOM 5829 N N . TYR H 2 48 ? -3.103 36.815 -15.076 1.00 34.78 48 TYR H N 1
ATOM 5830 C CA . TYR H 2 48 ? -3.409 35.411 -15.266 1.00 34.89 48 TYR H CA 1
ATOM 5831 C C . TYR H 2 48 ? -4.216 35.217 -16.554 1.00 36.51 48 TYR H C 1
ATOM 5832 O O . TYR H 2 48 ? -4.796 36.175 -17.055 1.00 38.31 48 TYR H O 1
ATOM 5841 N N . PRO H 2 49 ? -4.256 33.983 -17.099 1.00 36.57 49 PRO H N 1
ATOM 5842 C CA . PRO H 2 49 ? -3.721 32.717 -16.583 1.00 34.66 49 PRO H CA 1
ATOM 5843 C C . PRO H 2 49 ? -2.194 32.615 -16.566 1.00 32.58 49 PRO H C 1
ATOM 5844 O O . PRO H 2 49 ? -1.500 33.318 -17.286 1.00 31.45 49 PRO H O 1
ATOM 5848 N N . LEU H 2 50 ? -1.689 31.719 -15.729 1.00 30.66 50 LEU H N 1
ATOM 5849 C CA . LEU H 2 50 ? -0.261 31.548 -15.570 1.00 28.69 50 LEU H CA 1
ATOM 5850 C C . LEU H 2 50 ? 0.036 30.067 -15.461 1.00 28.57 50 LEU H C 1
ATOM 5851 O O . LEU H 2 50 ? -0.574 29.364 -14.649 1.00 27.95 50 LEU H O 1
ATOM 5856 N N . VAL H 2 51 ? 0.968 29.589 -16.277 1.00 28.81 51 VAL H N 1
ATOM 5857 C CA . VAL H 2 51 ? 1.502 28.247 -16.063 1.00 28.87 51 VAL H CA 1
ATOM 5858 C C . VAL H 2 51 ? 2.871 28.338 -15.377 1.00 27.76 51 VAL H C 1
ATOM 5859 O O . VAL H 2 51 ? 3.795 28.982 -15.886 1.00 28.43 51 VAL H O 1
ATOM 5863 N N . LEU H 2 52 ? 2.970 27.733 -14.194 1.00 26.16 52 LEU H N 1
ATOM 5864 C CA . LEU H 2 52 ? 4.234 27.647 -13.469 1.00 24.87 52 LEU H CA 1
ATOM 5865 C C . LEU H 2 52 ? 4.839 26.261 -13.709 1.00 25.30 52 LEU H C 1
ATOM 5866 O O . LEU H 2 52 ? 4.364 25.260 -13.173 1.00 25.30 52 LEU H O 1
ATOM 5871 N N . GLU H 2 53 ? 5.870 26.203 -14.540 1.00 26.01 53 GLU H N 1
ATOM 5872 C CA . GLU H 2 53 ? 6.540 24.939 -14.816 1.00 25.49 53 GLU H CA 1
ATOM 5873 C C . GLU H 2 53 ? 7.780 24.828 -13.945 1.00 23.41 53 GLU H C 1
ATOM 5874 O O . GLU H 2 53 ? 8.820 25.414 -14.238 1.00 23.04 53 GLU H O 1
ATOM 5880 N N . TRP H 2 54 ? 7.654 24.089 -12.852 1.00 21.10 54 TRP H N 1
ATOM 5881 C CA . TRP H 2 54 ? 8.748 23.920 -11.931 1.00 21.01 54 TRP H CA 1
ATOM 5882 C C . TRP H 2 54 ? 9.477 22.593 -12.196 1.00 20.69 54 TRP H C 1
ATOM 5883 O O . TRP H 2 54 ? 9.109 21.544 -11.661 1.00 19.37 54 TRP H O 1
ATOM 5894 N N . ARG H 2 55 ? 10.506 22.644 -13.030 1.00 20.95 55 ARG H N 1
ATOM 5895 C CA . ARG H 2 55 ? 11.286 21.452 -13.360 1.00 21.94 55 ARG H CA 1
ATOM 5896 C C . ARG H 2 55 ? 12.258 21.077 -12.239 1.00 22.49 55 ARG H C 1
ATOM 5897 O O . ARG H 2 55 ? 12.772 21.951 -11.545 1.00 23.09 55 ARG H O 1
ATOM 5905 N N . GLN H 2 56 ? 12.493 19.774 -12.082 1.00 24.97 56 GLN H N 1
ATOM 5906 C CA . GLN H 2 56 ? 13.285 19.202 -10.977 1.00 28.42 56 GLN H CA 1
ATOM 5907 C C . GLN H 2 56 ? 13.010 19.834 -9.637 1.00 26.17 56 GLN H C 1
ATOM 5908 O O . GLN H 2 56 ? 13.906 20.385 -8.990 1.00 26.39 56 GLN H O 1
ATOM 5914 N N . PHE H 2 57 ? 11.749 19.751 -9.232 1.00 25.55 57 PHE H N 1
ATOM 5915 C CA . PHE H 2 57 ? 11.304 20.322 -7.986 1.00 24.61 57 PHE H CA 1
ATOM 5916 C C . PHE H 2 57 ? 12.068 19.732 -6.815 1.00 24.48 57 PHE H C 1
ATOM 5917 O O . PHE H 2 57 ? 12.502 20.464 -5.941 1.00 23.35 57 PHE H O 1
ATOM 5925 N N . GLU H 2 58 ? 12.224 18.409 -6.788 1.00 27.83 58 GLU H N 1
ATOM 5926 C CA . GLU H 2 58 ? 12.868 17.757 -5.641 1.00 31.14 58 GLU H CA 1
ATOM 5927 C C . GLU H 2 58 ? 14.262 18.306 -5.408 1.00 29.88 58 GLU H C 1
ATOM 5928 O O . GLU H 2 58 ? 14.599 18.684 -4.293 1.00 32.24 58 GLU H O 1
ATOM 5934 N N . GLN H 2 59 ? 15.067 18.364 -6.459 1.00 29.35 59 GLN H N 1
ATOM 5935 C CA . GLN H 2 59 ? 16.410 18.899 -6.326 1.00 30.85 59 GLN H CA 1
ATOM 5936 C C . GLN H 2 59 ? 16.374 20.342 -5.873 1.00 27.61 59 GLN H C 1
ATOM 5937 O O . GLN H 2 59 ? 17.201 20.761 -5.087 1.00 26.23 59 GLN H O 1
ATOM 5943 N N . SER H 2 60 ? 15.408 21.106 -6.366 1.00 28.42 60 SER H N 1
ATOM 5944 C CA . SER H 2 60 ? 15.349 22.524 -6.014 1.00 28.84 60 SER H CA 1
ATOM 5945 C C . SER H 2 60 ? 15.080 22.730 -4.524 1.00 29.37 60 SER H C 1
ATOM 5946 O O . SER H 2 60 ? 15.474 23.741 -3.963 1.00 31.35 60 SER H O 1
ATOM 5949 N N . LYS H 2 61 ? 14.440 21.763 -3.874 1.00 30.84 61 LYS H N 1
ATOM 5950 C CA . LYS H 2 61 ? 14.284 21.826 -2.418 1.00 33.98 61 LYS H CA 1
ATOM 5951 C C . LYS H 2 61 ? 15.621 21.639 -1.713 1.00 33.65 61 LYS H C 1
ATOM 5952 O O . LYS H 2 61 ? 15.937 22.379 -0.790 1.00 35.38 61 LYS H O 1
ATOM 5958 N N . GLN H 2 62 ? 16.397 20.645 -2.144 1.00 33.10 62 GLN H N 1
ATOM 5959 C CA . GLN H 2 62 ? 17.754 20.437 -1.620 1.00 34.51 62 GLN H CA 1
ATOM 5960 C C . GLN H 2 62 ? 18.606 21.691 -1.821 1.00 33.59 62 GLN H C 1
ATOM 5961 O O . GLN H 2 62 ? 19.393 22.074 -0.960 1.00 35.68 62 GLN H O 1
ATOM 5967 N N . LEU H 2 63 ? 18.428 22.334 -2.968 1.00 32.56 63 LEU H N 1
ATOM 5968 C CA . LEU H 2 63 ? 19.239 23.476 -3.362 1.00 34.47 63 LEU H CA 1
ATOM 5969 C C . LEU H 2 63 ? 18.848 24.790 -2.679 1.00 35.46 63 LEU H C 1
ATOM 5970 O O . LEU H 2 63 ? 19.515 25.806 -2.856 1.00 38.19 63 LEU H O 1
ATOM 5975 N N . THR H 2 64 ? 17.765 24.773 -1.910 1.00 35.73 64 THR H N 1
ATOM 5976 C CA . THR H 2 64 ? 17.253 25.989 -1.283 1.00 37.34 64 THR H CA 1
ATOM 5977 C C . THR H 2 64 ? 16.994 25.746 0.192 1.00 39.79 64 THR H C 1
ATOM 5978 O O . THR H 2 64 ? 16.203 26.462 0.815 1.00 41.56 64 THR H O 1
ATOM 5982 N N . GLU H 2 65 ? 17.614 24.726 0.730 1.00 43.83 65 GLU H N 1
ATOM 5983 C CA . GLU H 2 65 ? 17.494 24.414 2.133 1.00 46.85 65 GLU H CA 1
ATOM 5984 C C . GLU H 2 65 ? 16.058 24.210 2.639 1.00 46.63 65 GLU H C 1
ATOM 5985 O O . GLU H 2 65 ? 15.686 24.640 3.693 1.00 48.38 65 GLU H O 1
ATOM 5987 N N . ASN H 2 66 ? 15.256 23.557 1.834 1.00 46.09 66 ASN H N 1
ATOM 5988 C CA . ASN H 2 66 ? 13.847 23.459 2.057 1.00 45.60 66 ASN H CA 1
ATOM 5989 C C . ASN H 2 66 ? 13.028 24.724 1.825 1.00 42.68 66 ASN H C 1
ATOM 5990 O O . ASN H 2 66 ? 11.870 24.749 2.091 1.00 43.88 66 ASN H O 1
ATOM 5995 N N . GLY H 2 67 ? 13.645 25.757 1.303 1.00 39.63 67 GLY H N 1
ATOM 5996 C CA . GLY H 2 67 ? 12.940 26.937 0.877 1.00 36.92 67 GLY H CA 1
ATOM 5997 C C . GLY H 2 67 ? 11.907 26.826 -0.230 1.00 34.00 67 GLY H C 1
ATOM 5998 O O . GLY H 2 67 ? 10.874 27.455 -0.165 1.00 31.15 67 GLY H O 1
ATOM 5999 N N . ALA H 2 68 ? 12.226 26.023 -1.229 1.00 30.92 68 ALA H N 1
ATOM 6000 C CA . ALA H 2 68 ? 11.343 25.737 -2.360 1.00 29.43 68 ALA H CA 1
ATOM 6001 C C . ALA H 2 68 ? 9.918 25.345 -1.951 1.00 27.67 68 ALA H C 1
ATOM 6002 O O . ALA H 2 68 ? 8.963 25.710 -2.623 1.00 25.95 68 ALA H O 1
ATOM 6004 N N . GLU H 2 69 ? 9.788 24.598 -0.860 1.00 27.22 69 GLU H N 1
ATOM 6005 C CA . GLU H 2 69 ? 8.490 24.111 -0.400 1.00 29.28 69 GLU H CA 1
ATOM 6006 C C . GLU H 2 69 ? 7.567 25.259 0.015 1.00 28.17 69 GLU H C 1
ATOM 6007 O O . GLU H 2 69 ? 6.366 25.232 -0.256 1.00 28.84 69 GLU H O 1
ATOM 6013 N N . SER H 2 70 ? 8.144 26.261 0.673 1.00 28.06 70 SER H N 1
ATOM 6014 C CA . SER H 2 70 ? 7.401 27.423 1.140 1.00 29.37 70 SER H CA 1
ATOM 6015 C C . SER H 2 70 ? 7.048 28.350 -0.023 1.00 26.43 70 SER H C 1
ATOM 6016 O O . SER H 2 70 ? 5.978 28.947 -0.041 1.00 25.18 70 SER H O 1
ATOM 6019 N N . VAL H 2 71 ? 7.933 28.436 -1.013 1.00 24.55 71 VAL H N 1
ATOM 6020 C CA . VAL H 2 71 ? 7.615 29.169 -2.235 1.00 22.15 71 VAL H CA 1
ATOM 6021 C C . VAL H 2 71 ? 6.474 28.484 -3.001 1.00 21.32 71 VAL H C 1
ATOM 6022 O O . VAL H 2 71 ? 5.545 29.139 -3.452 1.00 19.74 71 VAL H O 1
ATOM 6026 N N . LEU H 2 72 ? 6.527 27.161 -3.108 1.00 21.52 72 LEU H N 1
ATOM 6027 C CA . LEU H 2 72 ? 5.418 26.392 -3.671 1.00 21.83 72 LEU H CA 1
ATOM 6028 C C . LEU H 2 72 ? 4.098 26.648 -2.927 1.00 22.68 72 LEU H C 1
ATOM 6029 O O . LEU H 2 72 ? 3.058 26.830 -3.540 1.00 22.96 72 LEU H O 1
ATOM 6034 N N . GLN H 2 73 ? 4.142 26.641 -1.602 1.00 24.94 73 GLN H N 1
ATOM 6035 C CA . GLN H 2 73 ? 2.932 26.854 -0.803 1.00 27.60 73 GLN H CA 1
ATOM 6036 C C . GLN H 2 73 ? 2.262 28.208 -1.105 1.00 27.28 73 GLN H C 1
ATOM 6037 O O . GLN H 2 73 ? 1.035 28.313 -1.098 1.00 29.12 73 GLN H O 1
ATOM 6043 N N . VAL H 2 74 ? 3.068 29.231 -1.376 1.00 25.67 74 VAL H N 1
ATOM 6044 C CA . VAL H 2 74 ? 2.558 30.542 -1.770 1.00 24.25 74 VAL H CA 1
ATOM 6045 C C . VAL H 2 74 ? 1.761 30.487 -3.075 1.00 24.22 74 VAL H C 1
ATOM 6046 O O . VAL H 2 74 ? 0.646 31.037 -3.166 1.00 22.96 74 VAL H O 1
ATOM 6050 N N . PHE H 2 75 ? 2.337 29.839 -4.090 1.00 22.87 75 PHE H N 1
ATOM 6051 C CA . PHE H 2 75 ? 1.641 29.646 -5.359 1.00 23.11 75 PHE H CA 1
ATOM 6052 C C . PHE H 2 75 ? 0.365 28.837 -5.170 1.00 22.83 75 PHE H C 1
ATOM 6053 O O . PHE H 2 75 ? -0.633 29.066 -5.858 1.00 22.00 75 PHE H O 1
ATOM 6061 N N . ARG H 2 76 ? 0.427 27.873 -4.257 1.00 24.51 76 ARG H N 1
ATOM 6062 C CA . ARG H 2 76 ? -0.713 27.015 -3.947 1.00 26.58 76 ARG H CA 1
ATOM 6063 C C . ARG H 2 76 ? -1.827 27.804 -3.271 1.00 27.59 76 ARG H C 1
ATOM 6064 O O . ARG H 2 76 ? -3.006 27.562 -3.521 1.00 27.46 76 ARG H O 1
ATOM 6072 N N . GLU H 2 77 ? -1.450 28.768 -2.436 1.00 28.29 77 GLU H N 1
ATOM 6073 C CA . GLU H 2 77 ? -2.436 29.617 -1.770 1.00 29.90 77 GLU H CA 1
ATOM 6074 C C . GLU H 2 77 ? -3.017 30.673 -2.703 1.00 29.03 77 GLU H C 1
ATOM 6075 O O . GLU H 2 77 ? -4.172 31.059 -2.563 1.00 29.19 77 GLU H O 1
ATOM 6081 N N . ALA H 2 78 ? -2.214 31.132 -3.659 1.00 27.10 78 ALA H N 1
ATOM 6082 C CA . ALA H 2 78 ? -2.692 32.077 -4.647 1.00 27.02 78 ALA H CA 1
ATOM 6083 C C . ALA H 2 78 ? -3.752 31.374 -5.488 1.00 26.63 78 ALA H C 1
ATOM 6084 O O . ALA H 2 78 ? -4.847 31.881 -5.690 1.00 27.41 78 ALA H O 1
ATOM 6086 N N . LYS H 2 79 ? -3.417 30.177 -5.941 1.00 25.24 79 LYS H N 1
ATOM 6087 C CA . LYS H 2 79 ? -4.327 29.345 -6.705 1.00 26.69 79 LYS H CA 1
ATOM 6088 C C . LYS H 2 79 ? -5.640 29.167 -5.936 1.00 28.63 79 LYS H C 1
ATOM 6089 O O . LYS H 2 79 ? -6.730 29.368 -6.486 1.00 29.06 79 LYS H O 1
ATOM 6095 N N . ALA H 2 80 ? -5.527 28.826 -4.653 1.00 29.50 80 ALA H N 1
ATOM 6096 C CA . ALA H 2 80 ? -6.692 28.581 -3.801 1.00 32.80 80 ALA H CA 1
ATOM 6097 C C . ALA H 2 80 ? -7.588 29.817 -3.649 1.00 36.22 80 ALA H C 1
ATOM 6098 O O . ALA H 2 80 ? -8.810 29.700 -3.545 1.00 38.48 80 ALA H O 1
ATOM 6100 N N . GLU H 2 81 ? -6.978 30.995 -3.638 1.00 37.81 81 GLU H N 1
ATOM 6101 C CA . GLU H 2 81 ? -7.721 32.247 -3.554 1.00 41.79 81 GLU H CA 1
ATOM 6102 C C . GLU H 2 81 ? -8.391 32.630 -4.871 1.00 42.99 81 GLU H C 1
ATOM 6103 O O . GLU H 2 81 ? -9.158 33.584 -4.922 1.00 46.56 81 GLU H O 1
ATOM 6109 N N . GLY H 2 82 ? -8.092 31.908 -5.943 1.00 42.84 82 GLY H N 1
ATOM 6110 C CA . GLY H 2 82 ? -8.742 32.175 -7.223 1.00 42.10 82 GLY H CA 1
ATOM 6111 C C . GLY H 2 82 ? -7.843 32.661 -8.346 1.00 41.37 82 GLY H C 1
ATOM 6112 O O . GLY H 2 82 ? -8.336 33.074 -9.397 1.00 42.85 82 GLY H O 1
ATOM 6113 N N . CYS H 2 83 ? -6.528 32.627 -8.148 1.00 38.96 83 CYS H N 1
ATOM 6114 C CA . CYS H 2 83 ? -5.620 32.927 -9.257 1.00 38.71 83 CYS H CA 1
ATOM 6115 C C . CYS H 2 83 ? -5.569 31.747 -10.231 1.00 37.31 83 CYS H C 1
ATOM 6116 O O . CYS H 2 83 ? -5.327 30.610 -9.833 1.00 36.28 83 CYS H O 1
ATOM 6119 N N . ASP H 2 84 ? -5.823 32.017 -11.507 1.00 37.73 84 ASP H N 1
ATOM 6120 C CA . ASP H 2 84 ? -5.794 30.966 -12.526 1.00 36.94 84 ASP H CA 1
ATOM 6121 C C . ASP H 2 84 ? -4.342 30.512 -12.775 1.00 34.10 84 ASP H C 1
ATOM 6122 O O . ASP H 2 84 ? -3.673 30.953 -13.719 1.00 33.05 84 ASP H O 1
ATOM 6127 N N . ILE H 2 85 ? -3.866 29.647 -11.888 1.00 31.41 85 ILE H N 1
ATOM 6128 C CA . ILE H 2 85 ? -2.499 29.170 -11.915 1.00 28.38 85 ILE H CA 1
ATOM 6129 C C . ILE H 2 85 ? -2.504 27.662 -12.107 1.00 28.33 85 ILE H C 1
ATOM 6130 O O . ILE H 2 85 ? -3.112 26.924 -11.335 1.00 27.28 85 ILE H O 1
ATOM 6135 N N . THR H 2 86 ? -1.830 27.217 -13.156 1.00 28.24 86 THR H N 1
ATOM 6136 C CA . THR H 2 86 ? -1.542 25.809 -13.337 1.00 28.34 86 THR H CA 1
ATOM 6137 C C . THR H 2 86 ? -0.127 25.567 -12.819 1.00 26.88 86 THR H C 1
ATOM 6138 O O . THR H 2 86 ? 0.833 26.189 -13.278 1.00 27.02 86 THR H O 1
ATOM 6142 N N . ILE H 2 87 ? -0.006 24.702 -11.823 1.00 25.03 87 ILE H N 1
ATOM 6143 C CA . ILE H 2 87 ? 1.298 24.398 -11.283 1.00 24.08 87 ILE H CA 1
ATOM 6144 C C . ILE H 2 87 ? 1.777 23.046 -11.802 1.00 24.80 87 ILE H C 1
ATOM 6145 O O . ILE H 2 87 ? 1.088 22.038 -11.677 1.00 23.16 87 ILE H O 1
ATOM 6150 N N . ILE H 2 88 ? 2.953 23.048 -12.416 1.00 25.07 88 ILE H N 1
ATOM 6151 C CA . ILE H 2 88 ? 3.573 21.822 -12.887 1.00 26.12 88 ILE H CA 1
ATOM 6152 C C . ILE H 2 88 ? 4.813 21.542 -12.060 1.00 26.00 88 ILE H C 1
ATOM 6153 O O . ILE H 2 88 ? 5.808 22.273 -12.138 1.00 25.28 88 ILE H O 1
ATOM 6158 N N . LEU H 2 89 ? 4.742 20.506 -11.235 1.00 27.03 89 LEU H N 1
ATOM 6159 C CA . LEU H 2 89 ? 5.901 20.081 -10.470 1.00 29.03 89 LEU H CA 1
ATOM 6160 C C . LEU H 2 89 ? 6.561 18.935 -11.220 1.00 31.74 89 LEU H C 1
ATOM 6161 O O . LEU H 2 89 ? 6.091 17.793 -11.182 1.00 32.73 89 LEU H O 1
ATOM 6166 N N . SER H 2 90 ? 7.642 19.251 -11.915 1.00 32.95 90 SER H N 1
ATOM 6167 C CA . SER H 2 90 ? 8.323 18.269 -12.735 1.00 37.92 90 SER H CA 1
ATOM 6168 C C . SER H 2 90 ? 9.702 17.956 -12.157 1.00 39.46 90 SER H C 1
ATOM 6169 O O . SER H 2 90 ? 10.662 17.721 -12.901 1.00 41.69 90 SER H O 1
#

InterPro domains:
  IPR000026 Guanine-specific ribonuclease N1-like [PF00545] (58-156)
  IPR001887 Barnase [PIRSF001013] (9-157)
  IPR001887 Barnase [PR00117] (54-71)
  IPR001887 Barnase [PR00117] (74-91)
  IPR001887 Barnase [PR00117] (94-112)
  IPR001887 Barnase [PR00117] (115-134)
  IPR001887 Barnase [PR00117] (137-155)
  IPR001887 Barnase [cd00933] (51-157)
  IPR016191 Ribonuclease/ribotoxin [SSF53933] (50-157)
  IPR053753 Ribonuclease N1/T1-like [G3DSA:3.40.20.20] (21-113)
  IPR053753 Ribonuclease N1/T1-like [G3DSA:3.40.20.20] (114-157)

Radius of gyration: 36.93 Å; Cα contacts (8 Å, |Δi|>4): 1516; chains: 8; bounding box: 60×118×80 Å

Organism: Bacillus amyloliquefaciens (NCBI:txid1390)

Sequence (774 aa):
RTWREADINYTSGFRNSDRILYSSDWLIYKTTDHYQTFTKIRCAQVINTFDGVADYLQTYHKLPDNYITKSEAQALGWVASKGNLADVAPGKSIGGDIFSNREGKLPGKGRTWREADINYTSGFRNSDRILYSSDWLIYKTTDHYQTFTKIRDGVADYLQTYHKLPDNYITKSEAQALGWVASKGNLADVAPGKSIGGDIFSNREGKLPGMKKAVINGEQIRSISDLHQTLKKELALPEYYGENLDALWDCLTGWVEYPLVLEWRQFEQSKQLTENGAESVLQVFREAKAEGCDITIILSMKKAVINGEQIRSISDLHQTLKKELALPEYYGENLDALWDCLTGWVEYPLVLEWRQFEQSKQLTENGAESVLQVFREAKAEGCDITIILSGRTWREADINYTSGFRNSDRILYSSDWLIYKTTDHYQTFTKIRFDGVADYLQTYHKLPDNYITKSEAQALGWVASKGNLADVAPGKSIGGDIFSNREGKLPGKMKKAVINGEQIRSISDLHQTLKKELALPEYYGENLDALWDCLTGWVEYPLVLEWRQFEQSKQLTENGAESVLQVFREAKAEGCDITIILSSGRTWREADINYTSGFRNSDRILYSSDWLIYKTTDHYQTFTKIRCVADYLQTYHKLPDNYITKSEAQALGWVASKGNLADVAPGKSIGGDIFSNREGKLPGKKKAVINGEQIRSISDLHQTLKKELALPEYYGENLDALWDCLTGWVEYPLVLEWRQFEQSKQLTENGAESVLQVFREAKAEGCDITIILS

Foldseek 3Di:
DWKWKWAPPDAFFAGAQWIWMADPVGFIWIDRHNPPAIDTPDDDDCDGVSSVQSVVCVVPVDGPPQEDAPVVQVVQPDDNVGGCSCPSRNSHTYIDGTDDCVVVNDDDD/DKWKWKWAPPDDAFAGAQKMWMAIPVLFIWIDRHNPPAIDGCCPVQSVCCVVPVDGDPQEDAPVVQVVLVDDNVGRCCCPSPPRHTYIDGTDHCVVVRDPD/DQEQEAAQLVQQELLSVLVSCCVSQVNDPVQPSDLVSLLCCLQPPGDDDYEYAYEPLVSNCVSHVNCSVSSVVSVVVSVVVPHNYHYHYD/DAEQEAAQQPQQELQSRLVSCCVRQVNDPVQPSDLVSLLCCLVPPGDDDYEYAYEPLVSNCVSYVNVSVSNVVSLVVSVVVPGNYHYHYD/DKWKWKWAPPDAFFAGALWMWMAIPVGWIWIDRHNLPAIGTPVPDPQSCVCNPVVDGDPQEDAPVVLVVLVDDNVGRCSCPSRNSHTYIDGTDHCVVVNDDDD/DQEQEAAQLPQQELQSVLVSCCVSQVNDPVQPSDLVSLLCCLVPNGDDDYEYAYHPQVSNCVNYVNVSVSNVVSVVVSVVVPHNYHYHYD/DDKWKWKWAPPDAFFAGALKMWMAIPVGWIWIDRRNPPAIHTDDPCSVVCVPVVDNPPQEDAPVRQVVLPDDNVGRCRCPSRNSHTYIDGTDPCVVQNDDDD/DEQEAALLPQQELQSVLVSCCVRQVNDPVQPSDLVSLLCCLQPPGDDDYEYAYHPLVSNCVNHVNNSVSNVVSLVVSVVVPHNYHYHHD

Solvent-accessible surface area: 36746 Å² total; per-residue (Å²): 99,70,8,107,9,0,2,2,79,26,115,74,31,115,15,34,18,23,0,0,0,15,3,67,66,62,58,12,32,61,1,72,52,0,1,73,84,26,64,85,30,166,72,94,125,84,137,54,68,7,26,28,18,3,72,56,0,78,88,129,99,106,23,24,116,62,26,22,32,11,79,82,0,92,89,98,40,18,62,12,41,138,10,14,1,34,104,46,5,100,62,65,6,4,4,12,36,117,8,56,21,52,68,54,89,4,42,48,194,120,90,85,9,107,7,1,1,31,118,29,55,52,22,61,17,37,18,29,1,1,0,15,2,66,69,60,42,8,26,92,3,88,46,0,0,83,75,33,80,104,39,143,90,26,28,6,58,18,0,82,83,70,109,127,27,25,102,64,28,14,43,14,81,83,0,106,86,88,37,14,65,16,44,156,19,24,1,44,115,43,0,59,55,68,7,4,3,12,36,115,7,56,22,49,73,60,113,5,46,80,102,54,87,0,30,0,60,0,105,133,4,204,45,66,67,41,0,4,47,34,0,37,152,43,4,58,14,19,146,70,8,2,70,13,22,3,0,0,21,3,2,1,16,4,59,8,82,65,59,1,27,0,32,0,95,79,10,108,86,0,69,156,71,5,94,76,13,0,73,36,0,11,110,3,0,148,62,0,98,88,123,68,20,84,1,63,38,70,86,76,117,55,112,0,35,0,48,0,97,132,3,196,43,66,53,21,0,3,87,36,0,43,151,43,4,58,13,18,151,70,8,6,55,3,18,4,0,0,22,5,3,1,25,6,43,16,98,61,58,0,25,0,46,0,92,54,0,44,85,0,53,154,70,4,106,75,13,0,39,30,0,0,97,4,0,44,62,0,12,66,118,65,24,82,1,24,0,32,5,38,102,62,89,10,102,6,1,2,19,103,24,68,67,29,121,22,38,18,24,1,0,0,12,2,70,80,52,45,0,29,71,2,75,42,1,0,82,90,34,74,100,33,225,169,29,30,31,1,26,55,0,56,71,69,96,105,27,22,106,67,27,20,30,14,78,89,0,92,84,78,41,11,50,12,40,139,14,16,1,28,114,44,0,51,47,61,10,4,3,14,35,114,6,56,16,47,66,53,98,3,58,25,192,169,80,106,0,30,0,48,0,81,118,8,196,44,54,53,24,0,3,84,40,0,39,165,54,5,63,14,25,147,74,9,3,58,7,18,3,0,0,22,3,4,1,28,5,43,15,85,62,55,1,35,0,26,0,70,74,10,107,96,0,51,156,64,2,155,82,16,0,67,41,0,10,89,2,0,140,52,0,35,90,118,64,26,83,18,68,45,70,86,81,162,64,80,88,9,104,8,1,2,20,106,24,120,70,31,113,23,35,16,22,0,4,0,15,2,69,78,74,45,10,29,86,3,78,44,1,0,84,89,35,81,89,64,197,150,70,26,79,64,0,91,103,132,88,96,27,24,128,61,27,18,36,9,74,92,0,84,94,92,39,11,42,12,36,146,12,26,0,30,117,45,5,95,63,66,7,4,2,14,35,115,7,57,16,52,62,52,110,4,53,30,157,180,114,0,34,0,56,0,68,103,8,208,43,70,54,37,0,3,92,36,0,44,171,69,14,72,13,22,150,70,9,2,57,9,18,4,0,0,22,4,4,1,24,6,43,21,83,63,87,5,39,0,34,0,74,61,0,44,87,0,37,143,66,6,96,92,13,0,46,42,0,5,80,3,0,30,60,0,13,59,130,64,22,86,1,29,0,25,5,45